Protein AF-0000000084671754 (afdb_homodimer)

Sequence (1102 aa):
MGTAARLGAEKAILDGLYEPAADPLFLLLPSQDASLGLVTFSLQKLGWLHCAINADVFVKEHEDFWHNAQLGASITREQRPWISVYFSVLAVGILYSDPDDIPTADHLPQLGVTLADPVAVAVHTSHLWYEAALKELERHGFTAAPSLHVVQALSVLSLCHSNFGEHQREWLITGFGTNMARFLDMHKLGNEANCSKAICQRSEWSSPVQREMGRRLWWACVIRDWLGSWSRPPSISPASFCCQASTASKHGDYVLISSYSMSSPGSSDSANLEPPSPAHYHSIMCRLAYIVYLYIKANTHQTHLKFSKAIEEIQAVQRDLPLHLSPSFPATEDDRIWESEHPWIPFQRYLITYVFDFLLLTIARVLIPRNPEDDAAISRQLALQCANRILNHYATPVPRIYRLVWAVSAATVAASVYISLDMLANSHEYRGESRLRVIALLRQASVELRKHAVVAAHAAKGSAVLQGLLPLLEQHDFDRPRMSYSMQDLLQQLAAADMGVPSDASIITDPGLDGLAHIGDIRNLNMLTELGNTLEGTYGMGDWDEVFSQLMGTAARLGAEKAILDGLYEPAADPLFLLLPSQDASLGLVTFSLQKLGWLHCAINADVFVKEHEDFWHNAQLGASITREQRPWISVYFSVLAVGILYSDPDDIPTADHLPQLGVTLADPVAVAVHTSHLWYEAALKELERHGFTAAPSLHVVQALSVLSLCHSNFGEHQREWLITGFGTNMARFLDMHKLGNEANCSKAICQRSEWSSPVQREMGRRLWWACVIRDWLGSWSRPPSISPASFCCQASTASKHGDYVLISSYSMSSPGSSDSANLEPPSPAHYHSIMCRLAYIVYLYIKANTHQTHLKFSKAIEEIQAVQRDLPLHLSPSFPATEDDRIWESEHPWIPFQRYLITYVFDFLLLTIARVLIPRNPEDDAAISRQLALQCANRILNHYATPVPRIYRLVWAVSAATVAASVYISLDMLANSHEYRGESRLRVIALLRQASVELRKHAVVAAHAAKGSAVLQGLLPLLEQHDFDRPRMSYSMQDLLQQLAAADMGVPSDASIITDPGLDGLAHIGDIRNLNMLTELGNTLEGTYGMGDWDEVFSQL

InterPro domains:
  IPR007219 Xylanolytic transcriptional activator, regulatory domain [PF04082] (86-225)

Structure (mmCIF, N/CA/C/O backbone):
data_AF-0000000084671754-model_v1
#
loop_
_entity.id
_entity.type
_entity.pdbx_description
1 polymer 'Transcription factor domain-containing protein'
#
loop_
_atom_site.group_PDB
_atom_site.id
_atom_site.type_symbol
_atom_site.label_atom_id
_atom_site.label_alt_id
_atom_site.label_comp_id
_atom_site.label_asym_id
_atom_site.label_entity_id
_atom_site.label_seq_id
_atom_site.pdbx_PDB_ins_code
_atom_site.Cartn_x
_atom_site.Cartn_y
_atom_site.Cartn_z
_atom_site.occupancy
_atom_site.B_iso_or_equiv
_atom_site.auth_seq_id
_atom_site.auth_comp_id
_atom_site.auth_asym_id
_atom_site.auth_atom_id
_atom_site.pdbx_PDB_model_num
ATOM 1 N N . MET A 1 1 ? -20.297 27.391 -1.52 1 29.83 1 MET A N 1
ATOM 2 C CA . MET A 1 1 ? -19.984 26.094 -2.086 1 29.83 1 MET A CA 1
ATOM 3 C C . MET A 1 1 ? -18.969 25.344 -1.221 1 29.83 1 MET A C 1
ATOM 5 O O . MET A 1 1 ? -17.891 25.875 -0.952 1 29.83 1 MET A O 1
ATOM 9 N N . GLY A 1 2 ? -19.391 24.516 -0.422 1 36.66 2 GLY A N 1
ATOM 10 C CA . GLY A 1 2 ? -18.641 23.922 0.673 1 36.66 2 GLY A CA 1
ATOM 11 C C . GLY A 1 2 ? -17.359 23.25 0.222 1 36.66 2 GLY A C 1
ATOM 12 O O . GLY A 1 2 ? -17.172 22.984 -0.965 1 36.66 2 GLY A O 1
ATOM 13 N N . THR A 1 3 ? -16.406 23.312 1.127 1 41.72 3 THR A N 1
ATOM 14 C CA . THR A 1 3 ? -15.039 22.844 0.933 1 41.72 3 THR A CA 1
ATOM 15 C C . THR A 1 3 ? -15.023 21.5 0.212 1 41.72 3 THR A C 1
ATOM 17 O O . THR A 1 3 ? -14.188 21.266 -0.657 1 41.72 3 THR A O 1
ATOM 20 N N . ALA A 1 4 ? -16 20.688 0.581 1 42 4 ALA A N 1
ATOM 21 C CA . ALA A 1 4 ? -16.062 19.375 -0.059 1 42 4 ALA A CA 1
ATOM 22 C C . ALA A 1 4 ? -16.5 19.5 -1.515 1 42 4 ALA A C 1
ATOM 24 O O . ALA A 1 4 ? -16.016 18.781 -2.383 1 42 4 ALA A O 1
ATOM 25 N N . ALA A 1 5 ? -17.484 20.406 -1.776 1 42.16 5 ALA A N 1
ATOM 26 C CA . ALA A 1 5 ? -17.969 20.625 -3.139 1 42.16 5 ALA A CA 1
ATOM 27 C C . ALA A 1 5 ? -16.859 21.188 -4.027 1 42.16 5 ALA A C 1
ATOM 29 O O . ALA A 1 5 ? -16.766 20.844 -5.211 1 42.16 5 ALA A O 1
ATOM 30 N N . ARG A 1 6 ? -16.031 21.891 -3.428 1 50 6 ARG A N 1
ATOM 31 C CA . ARG A 1 6 ? -14.922 22.469 -4.172 1 50 6 ARG A CA 1
ATOM 32 C C . ARG A 1 6 ? -13.883 21.422 -4.523 1 50 6 ARG A C 1
ATOM 34 O O . ARG A 1 6 ? -13.344 21.422 -5.629 1 50 6 ARG A O 1
ATOM 41 N N . LEU A 1 7 ? -13.789 20.438 -3.576 1 56.72 7 LEU A N 1
ATOM 42 C CA . LEU A 1 7 ? -12.812 19.375 -3.832 1 56.72 7 LEU A CA 1
ATOM 43 C C . LEU A 1 7 ? -13.258 18.5 -4.996 1 56.72 7 LEU A C 1
ATOM 45 O O . LEU A 1 7 ? -12.43 18.078 -5.812 1 56.72 7 LEU A O 1
ATOM 49 N N . GLY A 1 8 ? -14.539 18.484 -5.18 1 65.81 8 GLY A N 1
ATOM 50 C CA . GLY A 1 8 ? -15.078 17.672 -6.262 1 65.81 8 GLY A CA 1
ATOM 51 C C . GLY A 1 8 ? -14.93 18.328 -7.625 1 65.81 8 GLY A C 1
ATOM 52 O O . GLY A 1 8 ? -14.734 17.641 -8.625 1 65.81 8 GLY A O 1
ATOM 53 N N . ALA A 1 9 ? -14.805 19.641 -7.574 1 76.25 9 ALA A N 1
ATOM 54 C CA . ALA A 1 9 ? -14.758 20.344 -8.859 1 76.25 9 ALA A CA 1
ATOM 55 C C . ALA A 1 9 ? -13.375 20.234 -9.492 1 76.25 9 ALA A C 1
ATOM 57 O O . ALA A 1 9 ? -13.258 19.953 -10.688 1 76.25 9 ALA A O 1
ATOM 58 N N . GLU A 1 10 ? -12.344 20.391 -8.672 1 85.75 10 GLU A N 1
ATOM 59 C CA . GLU A 1 10 ? -10.992 20.312 -9.203 1 85.75 10 GLU A CA 1
ATOM 60 C C . GLU A 1 10 ? -10.664 18.891 -9.664 1 85.75 10 GLU A C 1
ATOM 62 O O . GLU A 1 10 ? -10.008 18.703 -10.688 1 85.75 10 GLU A O 1
ATOM 67 N N . LYS A 1 11 ? -11.109 18.016 -8.914 1 84 11 LYS A N 1
ATOM 68 C CA . LYS A 1 11 ? -10.914 16.625 -9.312 1 84 11 LYS A CA 1
ATOM 69 C C . LYS A 1 11 ? -11.586 16.344 -10.656 1 84 11 LYS A C 1
ATOM 71 O O . LYS A 1 11 ? -11.016 15.656 -11.508 1 84 11 LYS A O 1
ATOM 76 N N . ALA A 1 12 ? -12.781 16.891 -10.852 1 81.62 12 ALA A N 1
ATOM 77 C CA . ALA A 1 12 ? -13.508 16.688 -12.109 1 81.62 12 ALA A CA 1
ATOM 78 C C . ALA A 1 12 ? -12.758 17.312 -13.281 1 81.62 12 ALA A C 1
ATOM 80 O O . ALA A 1 12 ? -12.727 16.75 -14.375 1 81.62 12 ALA A O 1
ATOM 81 N N . ILE A 1 13 ? -12.188 18.438 -13.008 1 87.56 13 ILE A N 1
ATOM 82 C CA . ILE A 1 13 ? -11.398 19.109 -14.039 1 87.56 13 ILE A CA 1
ATOM 83 C C . ILE A 1 13 ? -10.227 18.234 -14.453 1 87.56 13 ILE A C 1
ATOM 85 O O . ILE A 1 13 ? -9.992 18.016 -15.648 1 87.56 13 ILE A O 1
ATOM 89 N N . LEU A 1 14 ? -9.562 17.688 -13.508 1 86.25 14 LEU A N 1
ATOM 90 C CA . LEU A 1 14 ? -8.375 16.906 -13.82 1 86.25 14 LEU A CA 1
ATOM 91 C C . LEU A 1 14 ? -8.766 15.547 -14.414 1 86.25 14 LEU A C 1
ATOM 93 O O . LEU A 1 14 ? -8.07 15.023 -15.281 1 86.25 14 LEU A O 1
ATOM 97 N N . ASP A 1 15 ? -9.828 15.016 -13.938 1 82.12 15 ASP A N 1
ATOM 98 C CA . ASP A 1 15 ? -10.336 13.812 -14.586 1 82.12 15 ASP A CA 1
ATOM 99 C C . ASP A 1 15 ? -10.578 14.047 -16.078 1 82.12 15 ASP A C 1
ATOM 101 O O . ASP A 1 15 ? -10.203 13.211 -16.906 1 82.12 15 ASP A O 1
ATOM 105 N N . GLY A 1 16 ? -11.133 15.172 -16.359 1 82.5 16 GLY A N 1
ATOM 106 C CA . GLY A 1 16 ? -11.367 15.516 -17.75 1 82.5 16 GLY A CA 1
ATOM 107 C C . GLY A 1 16 ? -10.086 15.68 -18.547 1 82.5 16 GLY A C 1
ATOM 108 O O . GLY A 1 16 ? -10.016 15.273 -19.703 1 82.5 16 GLY A O 1
ATOM 109 N N . LEU A 1 17 ? -9.133 16.156 -17.891 1 85.75 17 LEU A N 1
ATOM 110 C CA . LEU A 1 17 ? -7.871 16.422 -18.562 1 85.75 17 LEU A CA 1
ATOM 111 C C . LEU A 1 17 ? -7.07 15.141 -18.75 1 85.75 17 LEU A C 1
ATOM 113 O O . LEU A 1 17 ? -6.348 14.984 -19.734 1 85.75 17 LEU A O 1
ATOM 117 N N . TYR A 1 18 ? -7.18 14.219 -17.797 1 86.88 18 TYR A N 1
ATOM 118 C CA . TYR A 1 18 ? -6.312 13.047 -17.781 1 86.88 18 TYR A CA 1
ATOM 119 C C . TYR A 1 18 ? -7.043 11.828 -18.344 1 86.88 18 TYR A C 1
ATOM 121 O O . TYR A 1 18 ? -6.43 10.781 -18.562 1 86.88 18 TYR A O 1
ATOM 129 N N . GLU A 1 19 ? -8.273 11.977 -18.609 1 84.44 19 GLU A N 1
ATOM 130 C CA . GLU A 1 19 ? -9.047 10.852 -19.125 1 84.44 19 GLU A CA 1
ATOM 131 C C . GLU A 1 19 ? -8.898 10.734 -20.641 1 84.44 19 GLU A C 1
ATOM 133 O O . GLU A 1 19 ? -8.703 11.742 -21.328 1 84.44 19 GLU A O 1
ATOM 138 N N . PRO A 1 20 ? -9.016 9.477 -21.047 1 85.06 20 PRO A N 1
ATOM 139 C CA . PRO A 1 20 ? -9 9.328 -22.5 1 85.06 20 PRO A CA 1
ATOM 140 C C . PRO A 1 20 ? -10.219 9.961 -23.172 1 85.06 20 PRO A C 1
ATOM 142 O O . PRO A 1 20 ? -11.266 10.109 -22.547 1 85.06 20 PRO A O 1
ATOM 145 N N . ALA A 1 21 ? -10.047 10.305 -24.406 1 81.19 21 ALA A N 1
ATOM 146 C CA . ALA A 1 21 ? -11.109 10.953 -25.172 1 81.19 21 ALA A CA 1
ATOM 147 C C . ALA A 1 21 ? -12.32 10.031 -25.312 1 81.19 21 ALA A C 1
ATOM 149 O O . ALA A 1 21 ? -13.461 10.492 -25.297 1 81.19 21 ALA A O 1
ATOM 150 N N . ALA A 1 22 ? -12.023 8.797 -25.469 1 84.38 22 ALA A N 1
ATOM 151 C CA . ALA A 1 22 ? -13.078 7.793 -25.594 1 84.38 22 ALA A CA 1
ATOM 152 C C . ALA A 1 22 ? -12.867 6.652 -24.609 1 84.38 22 ALA A C 1
ATOM 154 O O . ALA A 1 22 ? -11.727 6.309 -24.281 1 84.38 22 ALA A O 1
ATOM 155 N N . ASP A 1 23 ? -13.977 6.152 -24.172 1 86.94 23 ASP A N 1
ATOM 156 C CA . ASP A 1 23 ? -13.898 5.016 -23.25 1 86.94 23 ASP A CA 1
ATOM 157 C C . ASP A 1 23 ? -13.398 3.77 -23.969 1 86.94 23 ASP A C 1
ATOM 159 O O . ASP A 1 23 ? -14.031 3.281 -24.906 1 86.94 23 ASP A O 1
ATOM 163 N N . PRO A 1 24 ? -12.336 3.242 -23.5 1 89.5 24 PRO A N 1
ATOM 164 C CA . PRO A 1 24 ? -11.75 2.105 -24.203 1 89.5 24 PRO A CA 1
ATOM 165 C C . PRO A 1 24 ? -12.477 0.792 -23.922 1 89.5 24 PRO A C 1
ATOM 167 O O . PRO A 1 24 ? -12.164 -0.232 -24.547 1 89.5 24 PRO A O 1
ATOM 170 N N . LEU A 1 25 ? -13.367 0.723 -23.109 1 90 25 LEU A N 1
ATOM 171 C CA . LEU A 1 25 ? -13.977 -0.498 -22.594 1 90 25 LEU A CA 1
ATOM 172 C C . LEU A 1 25 ? -14.469 -1.384 -23.734 1 90 25 LEU A C 1
ATOM 174 O O . LEU A 1 25 ? -14.148 -2.572 -23.781 1 90 25 LEU A O 1
ATOM 178 N N . PHE A 1 26 ? -15.109 -0.794 -24.734 1 88.5 26 PHE A N 1
ATOM 179 C CA . PHE A 1 26 ? -15.797 -1.581 -25.75 1 88.5 26 PHE A CA 1
ATOM 180 C C . PHE A 1 26 ? -14.797 -2.17 -26.734 1 88.5 26 PHE A C 1
ATOM 182 O O . PHE A 1 26 ? -15.086 -3.164 -27.406 1 88.5 26 PHE A O 1
ATOM 189 N N . LEU A 1 27 ? -13.609 -1.596 -26.781 1 92.38 27 LEU A N 1
ATOM 190 C CA . LEU A 1 27 ? -12.555 -2.133 -27.641 1 92.38 27 LEU A CA 1
ATOM 191 C C . LEU A 1 27 ? -11.906 -3.355 -27 1 92.38 27 LEU A C 1
ATOM 193 O O . LEU A 1 27 ? -11.227 -4.129 -27.688 1 92.38 27 LEU A O 1
ATOM 197 N N . LEU A 1 28 ? -12.195 -3.547 -25.734 1 95.62 28 LEU A N 1
ATOM 198 C CA . LEU A 1 28 ? -11.5 -4.586 -24.984 1 95.62 28 LEU A CA 1
ATOM 199 C C . LEU A 1 28 ? -12.422 -5.766 -24.703 1 95.62 28 LEU A C 1
ATOM 201 O O . LEU A 1 28 ? -11.977 -6.801 -24.203 1 95.62 28 LEU A O 1
ATOM 205 N N . LEU A 1 29 ? -13.672 -5.637 -25.109 1 96.06 29 LEU A N 1
ATOM 206 C CA . LEU A 1 29 ? -14.633 -6.676 -24.766 1 96.06 29 LEU A CA 1
ATOM 207 C C . LEU A 1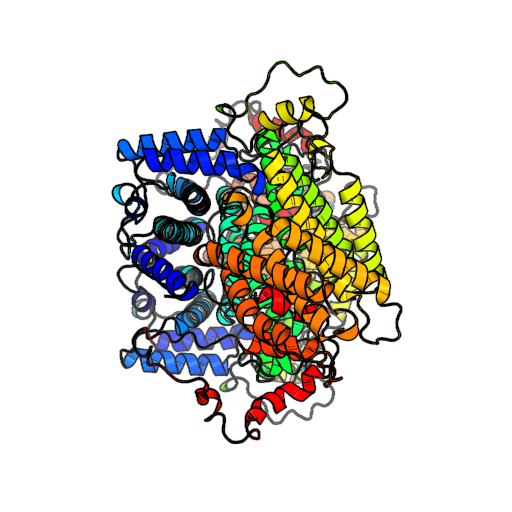 29 ? -14.586 -7.816 -25.781 1 96.06 29 LEU A C 1
ATOM 209 O O . LEU A 1 29 ? -14.445 -7.578 -26.969 1 96.06 29 LEU A O 1
ATOM 213 N N . PRO A 1 30 ? -14.625 -9.031 -25.297 1 97.56 30 PRO A N 1
ATOM 214 C CA . PRO A 1 30 ? -14.898 -10.148 -26.203 1 97.56 30 PRO A CA 1
ATOM 215 C C . PRO A 1 30 ? -16.375 -10.242 -26.609 1 97.56 30 PRO A C 1
ATOM 217 O O . PRO A 1 30 ? -17.188 -9.422 -26.156 1 97.56 30 PRO A O 1
ATOM 220 N N . SER A 1 31 ? -16.672 -11.234 -27.5 1 96.56 31 SER A N 1
ATOM 221 C CA . SER A 1 31 ? -18.094 -11.523 -27.734 1 96.56 31 SER A CA 1
ATOM 222 C C . SER A 1 31 ? -18.766 -12.023 -26.469 1 96.56 31 SER A C 1
ATOM 224 O O . SER A 1 31 ? -18.109 -12.531 -25.562 1 96.56 31 SER A O 1
ATOM 226 N N . GLN A 1 32 ? -20.062 -11.867 -26.391 1 96.25 32 GLN A N 1
ATOM 227 C CA . GLN A 1 32 ? -20.812 -12.242 -25.203 1 96.25 32 GLN A CA 1
ATOM 228 C C . GLN A 1 32 ? -20.641 -13.727 -24.891 1 96.25 32 GLN A C 1
ATOM 230 O O . GLN A 1 32 ? -20.438 -14.109 -23.734 1 96.25 32 GLN A O 1
ATOM 235 N N . ASP A 1 33 ? -20.641 -14.531 -25.891 1 96.19 33 ASP A N 1
ATOM 236 C CA . ASP A 1 33 ? -20.516 -15.977 -25.719 1 96.19 33 ASP A CA 1
ATOM 237 C C . ASP A 1 33 ? -19.125 -16.344 -25.203 1 96.19 33 ASP A C 1
ATOM 239 O O . ASP A 1 33 ? -18.984 -17.172 -24.297 1 96.19 33 ASP A O 1
ATOM 243 N N . ALA A 1 34 ? -18.141 -15.75 -25.812 1 97.88 34 ALA A N 1
ATOM 244 C CA . ALA A 1 34 ? -16.781 -15.992 -25.344 1 97.88 34 ALA A CA 1
ATOM 245 C C . ALA A 1 34 ? -16.594 -15.523 -23.906 1 97.88 34 ALA A C 1
ATOM 247 O O . ALA A 1 34 ? -15.914 -16.188 -23.125 1 97.88 34 ALA A O 1
ATOM 248 N N . SER A 1 35 ? -17.188 -14.383 -23.641 1 98.12 35 SER A N 1
ATOM 249 C CA . SER A 1 35 ? -17.125 -13.844 -22.281 1 98.12 35 SER A CA 1
ATOM 250 C C . SER A 1 35 ? -17.734 -14.82 -21.266 1 98.12 35 SER A C 1
ATOM 252 O O . SER A 1 35 ? -17.125 -15.109 -20.234 1 98.12 35 SER A O 1
ATOM 254 N N . LEU A 1 36 ? -18.891 -15.305 -21.562 1 97.38 36 LEU A N 1
ATOM 255 C CA . LEU A 1 36 ? -19.562 -16.234 -20.672 1 97.38 36 LEU A CA 1
ATOM 256 C C . LEU A 1 36 ? -18.75 -17.516 -20.5 1 97.38 36 LEU A C 1
ATOM 258 O O . LEU A 1 36 ? -18.625 -18.031 -19.375 1 97.38 36 LEU A O 1
ATOM 262 N N . GLY A 1 37 ? -18.281 -18 -21.594 1 97.12 37 GLY A N 1
ATOM 263 C CA . GLY A 1 37 ? -17.453 -19.203 -21.531 1 97.12 37 GLY A CA 1
ATOM 264 C C . GLY A 1 37 ? -16.219 -19.047 -20.672 1 97.12 37 GLY A C 1
ATOM 265 O O . GLY A 1 37 ? -15.93 -19.891 -19.828 1 97.12 37 GLY A O 1
ATOM 266 N N . LEU A 1 38 ? -15.516 -17.938 -20.828 1 98.19 38 LEU A N 1
ATOM 267 C CA . LEU A 1 38 ? -14.281 -17.688 -20.094 1 98.19 38 LEU A CA 1
ATOM 268 C C . LEU A 1 38 ? -14.57 -17.438 -18.625 1 98.19 38 LEU A C 1
ATOM 270 O O . LEU A 1 38 ? -13.844 -17.938 -17.75 1 98.19 38 LEU A O 1
ATOM 274 N N . VAL A 1 39 ? -15.594 -16.656 -18.344 1 98 39 VAL A N 1
ATOM 275 C CA . VAL A 1 39 ? -15.969 -16.359 -16.969 1 98 39 VAL A CA 1
ATOM 276 C C . VAL A 1 39 ? -16.344 -17.656 -16.234 1 98 39 VAL A C 1
ATOM 278 O O . VAL A 1 39 ? -15.883 -17.906 -15.125 1 98 39 VAL A O 1
ATOM 281 N N . THR A 1 40 ? -17.141 -18.469 -16.891 1 96.56 40 THR A N 1
ATOM 282 C CA . THR A 1 40 ? -17.578 -19.734 -16.312 1 96.56 40 THR A CA 1
ATOM 283 C C . THR A 1 40 ? -16.391 -20.656 -16.062 1 96.56 40 THR A C 1
ATOM 285 O O . THR A 1 40 ? -16.266 -21.25 -14.984 1 96.56 40 THR A O 1
ATOM 288 N N . PHE A 1 41 ? -15.555 -20.719 -17.031 1 96.56 41 PHE A N 1
ATOM 289 C CA . PHE A 1 41 ? -14.367 -21.547 -16.891 1 96.56 41 PHE A CA 1
ATOM 290 C C . PHE A 1 41 ? -13.508 -21.062 -15.719 1 96.56 41 PHE A C 1
ATOM 292 O O . PHE A 1 41 ? -13.094 -21.859 -14.875 1 96.56 41 PHE A O 1
ATOM 299 N N . SER A 1 42 ? -13.234 -19.781 -15.688 1 97.25 42 SER A N 1
ATOM 300 C CA . SER A 1 42 ? -12.359 -19.172 -14.688 1 97.25 42 SER A CA 1
ATOM 301 C C . SER A 1 42 ? -12.875 -19.438 -13.273 1 97.25 42 SER A C 1
ATOM 303 O O . SER A 1 42 ? -12.109 -19.828 -12.391 1 97.25 42 SER A O 1
ATOM 305 N N . LEU A 1 43 ? -14.117 -19.219 -13.078 1 96.25 43 LEU A N 1
ATOM 306 C CA . LEU A 1 43 ? -14.68 -19.328 -11.734 1 96.25 43 LEU A CA 1
ATOM 307 C C . LEU A 1 43 ? -14.875 -20.797 -11.352 1 96.25 43 LEU A C 1
ATOM 309 O O . LEU A 1 43 ? -14.625 -21.172 -10.203 1 96.25 43 LEU A O 1
ATOM 313 N N . GLN A 1 44 ? -15.18 -21.625 -12.289 1 93.44 44 GLN A N 1
ATOM 314 C CA . GLN A 1 44 ? -15.453 -23.031 -12 1 93.44 44 GLN A CA 1
ATOM 315 C C . GLN A 1 44 ? -14.156 -23.781 -11.727 1 93.44 44 GLN A C 1
ATOM 317 O O . GLN A 1 44 ? -14.125 -24.672 -10.867 1 93.44 44 GLN A O 1
ATOM 322 N N . LYS A 1 45 ? -13.18 -23.438 -12.445 1 94.25 45 LYS A N 1
ATOM 323 C CA . LYS A 1 45 ? -11.961 -24.25 -12.375 1 94.25 45 LYS A CA 1
ATOM 324 C C . LYS A 1 45 ? -10.953 -23.625 -11.414 1 94.25 45 LYS A C 1
ATOM 326 O O . LYS A 1 45 ? -10.141 -24.328 -10.812 1 94.25 45 LYS A O 1
ATOM 331 N N . LEU A 1 46 ? -11.039 -22.297 -11.297 1 95.31 46 LEU A N 1
ATOM 332 C CA . LEU A 1 46 ? -9.938 -21.641 -10.602 1 95.31 46 LEU A CA 1
ATOM 333 C C . LEU A 1 46 ? -10.461 -20.812 -9.43 1 95.31 46 LEU A C 1
ATOM 335 O O . LEU A 1 46 ? -9.672 -20.312 -8.625 1 95.31 46 LEU A O 1
ATOM 339 N N . GLY A 1 47 ? -11.742 -20.703 -9.289 1 94.12 47 GLY A N 1
ATOM 340 C CA . GLY A 1 47 ? -12.32 -19.859 -8.258 1 94.12 47 GLY A CA 1
ATOM 341 C C . GLY A 1 47 ? -11.836 -20.203 -6.859 1 94.12 47 GLY A C 1
ATOM 342 O O . GLY A 1 47 ? -11.625 -19.312 -6.035 1 94.12 47 GLY A O 1
ATOM 343 N N . TRP A 1 48 ? -11.594 -21.484 -6.605 1 92.44 48 TRP A N 1
ATOM 344 C CA . TRP A 1 48 ? -11.18 -21.938 -5.281 1 92.44 48 TRP A CA 1
ATOM 345 C C . TRP A 1 48 ? -9.742 -21.516 -4.988 1 92.44 48 TRP A C 1
ATOM 347 O O . TRP A 1 48 ? -9.32 -21.484 -3.828 1 92.44 48 TRP A O 1
ATOM 357 N N . LEU A 1 49 ? -8.969 -21.156 -5.957 1 93.25 49 LEU A N 1
ATOM 358 C CA . LEU A 1 49 ? -7.574 -20.781 -5.77 1 93.25 49 LEU A CA 1
ATOM 359 C C . LEU A 1 49 ? -7.465 -19.391 -5.133 1 93.25 49 LEU A C 1
ATOM 361 O O . LEU A 1 49 ? -6.605 -19.156 -4.281 1 93.25 49 LEU A O 1
ATOM 365 N N . HIS A 1 50 ? -8.336 -18.484 -5.555 1 90.5 50 HIS A N 1
ATOM 366 C CA . HIS A 1 50 ? -8.25 -17.141 -5.008 1 90.5 50 HIS A CA 1
ATOM 367 C C . HIS A 1 50 ? -9.383 -16.875 -4.02 1 90.5 50 HIS A C 1
ATOM 369 O O . HIS A 1 50 ? -9.273 -15.992 -3.164 1 90.5 50 HIS A O 1
ATOM 375 N N . CYS A 1 51 ? -10.43 -17.547 -4.141 1 91.88 51 CYS A N 1
ATOM 376 C CA . CYS A 1 51 ? -11.578 -17.469 -3.24 1 91.88 51 CYS A CA 1
ATOM 377 C C . CYS A 1 51 ? -12.078 -16.031 -3.129 1 91.88 51 CYS A C 1
ATOM 379 O O . CYS A 1 51 ? -12.578 -15.617 -2.078 1 91.88 51 CYS A O 1
ATOM 381 N N . ALA A 1 52 ? -11.961 -15.242 -4.129 1 95.06 52 ALA A N 1
ATOM 382 C CA . ALA A 1 52 ? -12.195 -13.805 -4.031 1 95.06 52 ALA A CA 1
ATOM 383 C C . ALA A 1 52 ? -13.609 -13.445 -4.469 1 95.06 52 ALA A C 1
ATOM 385 O O . ALA A 1 52 ? -14.117 -12.367 -4.145 1 95.06 52 ALA A O 1
ATOM 386 N N . ILE A 1 53 ? -14.25 -14.352 -5.156 1 95.44 53 ILE A N 1
ATOM 387 C CA . ILE A 1 53 ? -15.492 -13.977 -5.828 1 95.44 53 ILE A CA 1
ATOM 388 C C . ILE A 1 53 ? -16.594 -14.984 -5.48 1 95.44 53 ILE A C 1
ATOM 390 O O . ILE A 1 53 ? -16.344 -16.188 -5.445 1 95.44 53 ILE A O 1
ATOM 394 N N . ASN A 1 54 ? -17.703 -14.438 -5.121 1 94.44 54 ASN A N 1
ATOM 395 C CA . ASN A 1 54 ? -18.906 -15.266 -5.137 1 94.44 54 ASN A CA 1
ATOM 396 C C . ASN A 1 54 ? -19.359 -15.578 -6.562 1 94.44 54 ASN A C 1
ATOM 398 O O . ASN A 1 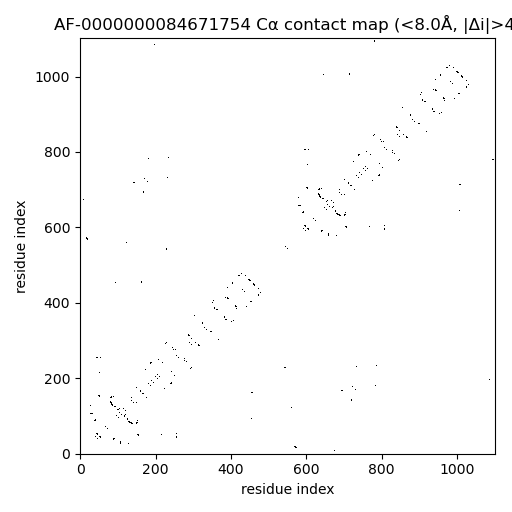54 ? -19.922 -14.719 -7.234 1 94.44 54 ASN A O 1
ATOM 402 N N . ALA A 1 55 ? -19.203 -16.797 -6.93 1 95.31 55 ALA A N 1
ATOM 403 C CA . ALA A 1 55 ? -19.297 -17.172 -8.336 1 95.31 55 ALA A CA 1
ATOM 404 C C . ALA A 1 55 ? -20.719 -16.953 -8.859 1 95.31 55 ALA A C 1
ATOM 406 O O . ALA A 1 55 ? -20.906 -16.375 -9.93 1 95.31 55 ALA A O 1
ATOM 407 N N . ASP A 1 56 ? -21.719 -17.359 -8.094 1 94 56 ASP A N 1
ATOM 408 C CA . ASP A 1 56 ? -23.109 -17.234 -8.555 1 94 56 ASP A CA 1
ATOM 409 C C . ASP A 1 56 ? -23.516 -15.773 -8.695 1 94 56 ASP A C 1
ATOM 411 O O . ASP A 1 56 ? -24.156 -15.398 -9.672 1 94 56 ASP A O 1
ATOM 415 N N . VAL A 1 57 ? -23.094 -15.023 -7.746 1 94.31 57 VAL A N 1
ATOM 416 C CA . VAL A 1 57 ? -23.422 -13.602 -7.777 1 94.31 57 VAL A CA 1
ATOM 417 C C . VAL A 1 57 ? -22.734 -12.93 -8.961 1 94.31 57 VAL A C 1
ATOM 419 O O . VAL A 1 57 ? -23.344 -12.117 -9.664 1 94.31 57 VAL A O 1
ATOM 422 N N . PHE A 1 58 ? -21.547 -13.281 -9.203 1 96.88 58 PHE A N 1
ATOM 423 C CA . PHE A 1 58 ? -20.797 -12.664 -10.281 1 96.88 58 PHE A CA 1
ATOM 424 C C . PHE A 1 58 ? -21.391 -13.008 -11.641 1 96.88 58 PHE A C 1
ATOM 426 O O . PHE A 1 58 ? -21.453 -12.164 -12.539 1 96.88 58 PHE A O 1
ATOM 433 N N . VAL A 1 59 ? -21.828 -14.219 -11.805 1 96.56 59 VAL A N 1
ATOM 434 C CA . VAL A 1 59 ? -22.422 -14.648 -13.062 1 96.56 59 VAL A CA 1
ATOM 435 C C . VAL A 1 59 ? -23.703 -13.867 -13.312 1 96.56 59 VAL A C 1
ATOM 437 O O . VAL A 1 59 ? -23.984 -13.461 -14.445 1 96.56 59 VAL A O 1
ATOM 440 N N . LYS A 1 60 ? -24.422 -13.656 -12.242 1 96 60 LYS A N 1
ATOM 441 C CA . LYS A 1 60 ? -25.625 -12.852 -12.375 1 96 60 LYS A CA 1
ATOM 442 C C . LYS A 1 60 ? -25.297 -11.414 -12.758 1 96 60 LYS A C 1
ATOM 444 O O . LYS A 1 60 ? -25.953 -10.828 -13.625 1 96 60 LYS A O 1
ATOM 449 N N . GLU A 1 61 ? -24.312 -10.875 -12.109 1 96.06 61 GLU A N 1
ATOM 450 C CA . GLU A 1 61 ? -23.875 -9.523 -12.438 1 96.06 61 GLU A CA 1
ATOM 451 C C . GLU A 1 61 ? -23.375 -9.438 -13.875 1 96.06 61 GLU A C 1
ATOM 453 O O . GLU A 1 61 ? -23.578 -8.422 -14.547 1 96.06 61 GLU A O 1
ATOM 458 N N . HIS A 1 62 ? -22.688 -10.477 -14.297 1 97.12 62 HIS A N 1
ATOM 459 C CA . HIS A 1 62 ? -22.219 -10.57 -15.672 1 97.12 62 HIS A CA 1
ATOM 460 C C . HIS A 1 62 ? -23.375 -10.523 -16.656 1 97.12 62 HIS A C 1
ATOM 462 O O . HIS A 1 62 ? -23.312 -9.812 -17.672 1 97.12 62 HIS A O 1
ATOM 468 N N . GLU A 1 63 ? -24.406 -11.25 -16.328 1 96.38 63 GLU A N 1
ATOM 469 C CA . GLU A 1 63 ? -25.594 -11.242 -17.172 1 96.38 63 GLU A CA 1
ATOM 470 C C . GLU A 1 63 ? -26.219 -9.852 -17.219 1 96.38 63 GLU A C 1
ATOM 472 O O . GLU A 1 63 ? -26.609 -9.383 -18.297 1 96.38 63 GLU A O 1
ATOM 477 N N . ASP A 1 64 ? -26.281 -9.234 -16.109 1 95.31 64 ASP A N 1
ATOM 478 C CA . ASP A 1 64 ? -26.828 -7.887 -16.031 1 95.31 64 ASP A CA 1
ATOM 479 C C . ASP A 1 64 ? -26 -6.902 -16.844 1 95.31 64 ASP A C 1
ATOM 481 O O . ASP A 1 64 ? -26.547 -6.02 -17.5 1 95.31 64 ASP A O 1
ATOM 485 N N . PHE A 1 65 ? -24.734 -7.051 -16.797 1 96.06 65 PHE A N 1
ATOM 486 C CA . PHE A 1 65 ? -23.828 -6.188 -17.547 1 96.06 65 PHE A CA 1
ATOM 487 C C . PHE A 1 65 ? -24.094 -6.289 -19.047 1 96.06 65 PHE A C 1
ATOM 489 O O . PHE A 1 65 ? -24.234 -5.27 -19.719 1 96.06 65 PHE A O 1
ATOM 496 N N . TRP A 1 66 ? -24.156 -7.457 -19.516 1 95.62 66 TRP A N 1
ATOM 497 C CA . TRP A 1 66 ? -24.328 -7.652 -20.953 1 95.62 66 TRP A CA 1
ATOM 498 C C . TRP A 1 66 ? -25.734 -7.254 -21.391 1 95.62 66 TRP A C 1
ATOM 500 O O . TRP A 1 66 ? -25.922 -6.73 -22.5 1 95.62 66 TRP A O 1
ATOM 510 N N . HIS A 1 67 ? -26.703 -7.465 -20.5 1 95.06 67 HIS A N 1
ATOM 511 C CA . HIS A 1 67 ? -28.047 -6.996 -20.797 1 95.06 67 HIS A CA 1
ATOM 512 C C . HIS A 1 67 ? -28.094 -5.48 -20.953 1 95.06 67 HIS A C 1
ATOM 514 O O . HIS A 1 67 ? -28.656 -4.961 -21.906 1 95.06 67 HIS A O 1
ATOM 520 N N . ASN A 1 68 ? -27.438 -4.809 -20.047 1 92.38 68 ASN A N 1
ATOM 521 C CA . ASN A 1 68 ? -27.391 -3.35 -20.094 1 92.38 68 ASN A CA 1
ATOM 522 C C . ASN A 1 68 ? -26.562 -2.844 -21.266 1 92.38 68 ASN A C 1
ATOM 524 O O . ASN A 1 68 ? -26.906 -1.828 -21.875 1 92.38 68 ASN A O 1
ATOM 528 N N . ALA A 1 69 ? -25.5 -3.5 -21.516 1 89.69 69 ALA A N 1
ATOM 529 C CA . ALA A 1 69 ? -24.656 -3.115 -22.656 1 89.69 69 ALA A CA 1
ATOM 530 C C . ALA A 1 69 ? -25.438 -3.209 -23.969 1 89.69 69 ALA A C 1
ATOM 532 O O . ALA A 1 69 ? -25.281 -2.354 -24.844 1 89.69 69 ALA A O 1
ATOM 533 N N . GLN A 1 70 ? -26.25 -4.164 -24.125 1 90.19 70 GLN A N 1
ATOM 534 C CA . GLN A 1 70 ? -27.047 -4.355 -25.344 1 90.19 70 GLN A CA 1
ATOM 535 C C . GLN A 1 70 ? -28.094 -3.262 -25.484 1 90.19 70 GLN A C 1
ATOM 537 O O . GLN A 1 70 ? -28.469 -2.887 -26.594 1 90.19 70 GLN A O 1
ATOM 542 N N . LEU A 1 71 ? -28.516 -2.777 -24.328 1 91.69 71 LEU A N 1
ATOM 543 C CA . LEU A 1 71 ? -29.5 -1.698 -24.344 1 91.69 71 LEU A CA 1
ATOM 544 C C . LEU A 1 71 ? -28.828 -0.35 -24.578 1 91.69 71 LEU A C 1
ATOM 546 O O . LEU A 1 71 ? -29.5 0.675 -24.688 1 91.69 71 LEU A O 1
ATOM 550 N N . GLY A 1 72 ? -27.562 -0.365 -24.641 1 84.31 72 GLY A N 1
ATOM 551 C CA . GLY A 1 72 ? -26.828 0.858 -24.906 1 84.31 72 GLY A CA 1
ATOM 552 C C . GLY A 1 72 ? -26.594 1.698 -23.656 1 84.31 72 GLY A C 1
ATOM 553 O O . GLY A 1 72 ? -26.344 2.902 -23.766 1 84.31 72 GLY A O 1
ATOM 554 N N . ALA A 1 73 ? -26.703 1.055 -22.531 1 84.31 73 ALA A N 1
ATOM 555 C CA . ALA A 1 73 ? -26.5 1.796 -21.281 1 84.31 73 ALA A CA 1
ATOM 556 C C . ALA A 1 73 ? -25.016 2.07 -21.047 1 84.31 73 ALA A C 1
ATOM 558 O O . ALA A 1 73 ? -24.172 1.221 -21.328 1 84.31 73 ALA A O 1
ATOM 559 N N . SER A 1 74 ? -24.75 3.264 -20.625 1 83.69 74 SER A N 1
ATOM 560 C CA . SER A 1 74 ? -23.375 3.604 -20.281 1 83.69 74 SER A CA 1
ATOM 561 C C . SER A 1 74 ? -22.984 3.033 -18.922 1 83.69 74 SER A C 1
ATOM 563 O O . SER A 1 74 ? -23.844 2.705 -18.109 1 83.69 74 SER A O 1
ATOM 565 N N . ILE A 1 75 ? -21.719 2.812 -18.766 1 85.94 75 ILE A N 1
ATOM 566 C CA . ILE A 1 75 ? -21.219 2.316 -17.484 1 85.94 75 ILE A CA 1
ATOM 567 C C . ILE A 1 75 ? -20.984 3.486 -16.531 1 85.94 75 ILE A C 1
ATOM 569 O O . ILE A 1 75 ? -20.234 4.406 -16.828 1 85.94 75 ILE A O 1
ATOM 573 N N . THR A 1 76 ? -21.688 3.396 -15.445 1 82.56 76 THR A N 1
ATOM 574 C CA . THR A 1 76 ? -21.578 4.465 -14.461 1 82.56 76 THR A CA 1
ATOM 575 C C . THR A 1 76 ? -20.25 4.359 -13.711 1 82.56 76 THR A C 1
ATOM 577 O O . THR A 1 76 ? -19.609 3.305 -13.703 1 82.56 76 THR A O 1
ATOM 580 N N . ARG A 1 77 ? -19.828 5.391 -13.062 1 79.12 77 ARG A N 1
ATOM 581 C CA . ARG A 1 77 ? -18.594 5.445 -12.289 1 79.12 77 ARG A CA 1
ATOM 582 C C . ARG A 1 77 ? -18.625 4.426 -11.156 1 79.12 77 ARG A C 1
ATOM 584 O O . ARG A 1 77 ? -17.594 3.852 -10.812 1 79.12 77 ARG A O 1
ATOM 591 N N . GLU A 1 78 ? -19.766 4.188 -10.68 1 79.75 78 GLU A N 1
ATOM 592 C CA . GLU A 1 78 ? -19.922 3.281 -9.547 1 79.75 78 GLU A CA 1
ATOM 593 C C . GLU A 1 78 ? -19.719 1.828 -9.969 1 79.75 78 GLU A C 1
ATOM 595 O O . GLU A 1 78 ? -19.422 0.968 -9.141 1 79.75 78 GLU A O 1
ATOM 600 N N . GLN A 1 79 ? -19.828 1.615 -11.25 1 86.88 79 GLN A N 1
ATOM 601 C CA . GLN A 1 79 ? -19.734 0.251 -11.758 1 86.88 79 GLN A CA 1
ATOM 602 C C . GLN A 1 79 ? -18.328 -0.067 -12.25 1 86.88 79 GLN A C 1
ATOM 604 O O . GLN A 1 79 ? -18 -1.229 -12.492 1 86.88 79 GLN A O 1
ATOM 609 N N . ARG A 1 80 ? -17.516 0.904 -12.289 1 88.31 80 ARG A N 1
ATOM 610 C CA . ARG A 1 80 ? -16.203 0.762 -12.922 1 88.31 80 ARG A CA 1
ATOM 611 C C . ARG A 1 80 ? -15.312 -0.182 -12.117 1 88.31 80 ARG A C 1
ATOM 613 O O . ARG A 1 80 ? -14.57 -0.979 -12.695 1 88.31 80 ARG A O 1
ATOM 620 N N . PRO A 1 81 ? -15.391 -0.164 -10.812 1 90.5 81 PRO A N 1
ATOM 621 C CA . PRO A 1 81 ? -14.578 -1.133 -10.078 1 90.5 81 PRO A CA 1
ATOM 622 C C . PRO A 1 81 ? -14.938 -2.58 -10.414 1 90.5 81 PRO A C 1
ATOM 624 O O . PRO A 1 81 ? -14.055 -3.445 -10.438 1 90.5 81 PRO A O 1
ATOM 627 N N . TRP A 1 82 ? -16.188 -2.807 -10.711 1 95.31 82 TRP A N 1
ATOM 628 C CA . TRP A 1 82 ? -16.594 -4.148 -11.117 1 95.31 82 TRP A CA 1
ATOM 629 C C . TRP A 1 82 ? -15.93 -4.543 -12.43 1 95.31 82 TRP A C 1
ATOM 631 O O . TRP A 1 82 ? -15.57 -5.707 -12.625 1 95.31 82 TRP A O 1
ATOM 641 N N . ILE A 1 83 ? -15.711 -3.625 -13.297 1 96.06 83 ILE A N 1
ATOM 642 C CA . ILE A 1 83 ? -15.078 -3.885 -14.586 1 96.06 83 ILE A CA 1
ATOM 643 C C . ILE A 1 83 ? -13.656 -4.391 -14.367 1 96.06 83 ILE A C 1
ATOM 645 O O . ILE A 1 83 ? -13.172 -5.242 -15.117 1 96.06 83 ILE A O 1
ATOM 649 N N . SER A 1 84 ? -12.969 -3.871 -13.383 1 95.38 84 SER A N 1
ATOM 650 C CA . SER A 1 84 ? -11.633 -4.367 -13.062 1 95.38 84 SER A CA 1
ATOM 651 C C . SER A 1 84 ? -11.664 -5.844 -12.68 1 95.38 84 SER A C 1
ATOM 653 O O . SER A 1 84 ? -10.797 -6.613 -13.086 1 95.38 84 SER A O 1
ATOM 655 N N . VAL A 1 85 ? -12.68 -6.234 -11.906 1 97.75 85 VAL A N 1
ATOM 656 C CA . VAL A 1 85 ? -12.836 -7.637 -11.539 1 97.75 85 VAL A CA 1
ATOM 657 C C . VAL A 1 85 ? -13.148 -8.469 -12.781 1 97.75 85 VAL A C 1
ATOM 659 O O . VAL A 1 85 ? -12.578 -9.547 -12.969 1 97.75 85 VAL A O 1
ATOM 662 N N . TYR A 1 86 ? -14.031 -7.934 -13.555 1 98.38 86 TYR A N 1
ATOM 663 C CA . TYR A 1 86 ? -14.438 -8.609 -14.781 1 98.38 86 TYR A CA 1
ATOM 664 C C . TYR A 1 86 ? -13.242 -8.891 -15.68 1 98.38 86 TYR A C 1
ATOM 666 O O . TYR A 1 86 ? -13.031 -10.031 -16.109 1 98.38 86 TYR A O 1
ATOM 674 N N . PHE A 1 87 ? -12.406 -7.891 -15.922 1 98.31 87 PHE A N 1
ATOM 675 C CA . PHE A 1 87 ? -11.227 -8.07 -16.75 1 98.31 87 PHE A CA 1
ATOM 676 C C . PHE A 1 87 ? -10.242 -9.031 -16.094 1 98.31 87 PHE A C 1
ATOM 678 O O . PHE A 1 87 ? -9.562 -9.797 -16.797 1 98.31 87 PHE A O 1
ATOM 685 N N . SER A 1 88 ? -10.156 -8.984 -14.797 1 98.25 88 SER A N 1
ATOM 686 C CA . SER A 1 88 ? -9.273 -9.914 -14.094 1 98.25 88 SER A CA 1
ATOM 687 C C . SER A 1 88 ? -9.711 -11.359 -14.305 1 98.25 88 SER A C 1
ATOM 689 O O . SER A 1 88 ? -8.883 -12.234 -14.562 1 98.25 88 SER A O 1
ATOM 691 N N . VAL A 1 89 ? -11.008 -11.547 -14.211 1 98.62 89 VAL A N 1
ATOM 692 C CA . VAL A 1 89 ? -11.562 -12.883 -14.383 1 98.62 89 VAL A CA 1
ATOM 693 C C . VAL A 1 89 ? -11.336 -13.352 -15.82 1 98.62 89 VAL A C 1
ATOM 695 O O . VAL A 1 89 ? -10.984 -14.516 -16.047 1 98.62 89 VAL A O 1
ATOM 698 N N . LEU A 1 90 ? -11.484 -12.461 -16.75 1 98.69 90 LEU A N 1
ATOM 699 C CA . LEU A 1 90 ? -11.242 -12.797 -18.141 1 98.69 90 LEU A CA 1
ATOM 700 C C . LEU A 1 90 ? -9.766 -13.133 -18.375 1 98.69 90 LEU A C 1
ATOM 702 O O . LEU A 1 90 ? -9.453 -14.109 -19.062 1 98.69 90 LEU A O 1
ATOM 706 N N . ALA A 1 91 ? -8.898 -12.328 -17.797 1 98.5 91 ALA A N 1
ATOM 707 C CA . ALA A 1 91 ? -7.465 -12.523 -17.953 1 98.5 91 ALA A CA 1
ATOM 708 C C . ALA A 1 91 ? -7.043 -13.906 -17.453 1 98.5 91 ALA A C 1
ATOM 710 O O . ALA A 1 91 ? -6.309 -14.625 -18.141 1 98.5 91 ALA A O 1
ATOM 711 N N . VAL A 1 92 ? -7.562 -14.258 -16.359 1 98 92 VAL A N 1
ATOM 712 C CA . VAL A 1 92 ? -7.234 -15.562 -15.773 1 98 92 VAL A CA 1
ATOM 713 C C . VAL A 1 92 ? -7.879 -16.672 -16.594 1 98 92 VAL A C 1
ATOM 715 O O . VAL A 1 92 ? -7.242 -17.688 -16.891 1 98 92 VAL A O 1
ATOM 718 N N . GLY A 1 93 ? -9.086 -16.453 -17 1 98.12 93 GLY A N 1
ATOM 719 C CA . GLY A 1 93 ? -9.812 -17.453 -17.75 1 98.12 93 GLY A CA 1
ATOM 720 C C . GLY A 1 93 ? -9.117 -17.859 -19.031 1 98.12 93 GLY A C 1
ATOM 721 O O . GLY A 1 93 ? -8.891 -19.047 -19.281 1 98.12 93 GLY A O 1
ATOM 722 N N . ILE A 1 94 ? -8.695 -16.922 -19.734 1 98.06 94 ILE A N 1
ATOM 723 C CA . ILE A 1 94 ? -8.141 -17.234 -21.047 1 98.06 94 ILE A CA 1
ATOM 724 C C . ILE A 1 94 ? -6.719 -17.766 -20.891 1 98.06 94 ILE A C 1
ATOM 726 O O . ILE A 1 94 ? -6.293 -18.641 -21.656 1 98.06 94 ILE A O 1
ATOM 730 N N . LEU A 1 95 ? -6.004 -17.281 -19.922 1 97.38 95 LEU A N 1
ATOM 731 C CA . LEU A 1 95 ? -4.621 -17.703 -19.703 1 97.38 95 LEU A CA 1
ATOM 732 C C . LEU A 1 95 ? -4.543 -19.203 -19.406 1 97.38 95 LEU A C 1
ATOM 734 O O . LEU A 1 95 ? -3.627 -19.875 -19.875 1 97.38 95 LEU A O 1
ATOM 738 N N . TYR A 1 96 ? -5.551 -19.703 -18.719 1 97.12 96 TYR A N 1
ATOM 739 C CA . TYR A 1 96 ? -5.492 -21.078 -18.203 1 97.12 96 TYR A CA 1
ATOM 740 C C . TYR A 1 96 ? -6.324 -22.016 -19.078 1 97.12 96 TYR A C 1
ATOM 742 O O . TYR A 1 96 ? -6.402 -23.219 -18.812 1 97.12 96 TYR A O 1
ATOM 750 N N . SER A 1 97 ? -6.887 -21.469 -20.109 1 96.19 97 SER A N 1
ATOM 751 C CA . SER A 1 97 ? -7.719 -22.281 -20.984 1 96.19 97 SER A CA 1
ATOM 752 C C . SER A 1 97 ? -6.867 -23.25 -21.812 1 96.19 97 SER A C 1
ATOM 754 O O . SER A 1 97 ? -5.719 -22.938 -22.141 1 96.19 97 SER A O 1
ATOM 756 N N . ASP A 1 98 ? -7.48 -24.344 -22.094 1 94.94 98 ASP A N 1
ATOM 757 C CA . ASP A 1 98 ? -6.848 -25.266 -23.031 1 94.94 98 ASP A CA 1
ATOM 758 C C . ASP A 1 98 ? -6.816 -24.688 -24.438 1 94.94 98 ASP A C 1
ATOM 760 O O . ASP A 1 98 ? -7.777 -24.047 -24.875 1 94.94 98 ASP A O 1
ATOM 764 N N . PRO A 1 99 ? -5.801 -24.984 -25.141 1 93.69 99 PRO A N 1
ATOM 765 C CA . PRO A 1 99 ? -5.652 -24.406 -26.484 1 93.69 99 PRO A CA 1
ATOM 766 C C . PRO A 1 99 ? -6.875 -24.656 -27.375 1 93.69 99 PRO A C 1
ATOM 768 O O . PRO A 1 99 ? -7.262 -23.781 -28.156 1 93.69 99 PRO A O 1
ATOM 771 N N . ASP A 1 100 ? -7.52 -25.781 -27.203 1 93.31 100 ASP A N 1
ATOM 772 C CA . ASP A 1 100 ? -8.656 -26.125 -28.047 1 93.31 100 ASP A CA 1
ATOM 773 C C . ASP A 1 100 ? -9.906 -25.344 -27.641 1 93.31 100 ASP A C 1
ATOM 775 O O . ASP A 1 100 ? -10.859 -25.234 -28.422 1 93.31 100 ASP A O 1
ATOM 779 N N . ASP A 1 101 ? -9.891 -24.797 -26.469 1 94.62 101 ASP A N 1
ATOM 780 C CA . ASP A 1 101 ? -11.078 -24.125 -25.938 1 94.62 101 ASP A CA 1
ATOM 781 C C . ASP A 1 101 ? -10.922 -22.609 -26.031 1 94.62 101 ASP A C 1
ATOM 783 O O . ASP A 1 101 ? -11.82 -21.859 -25.625 1 94.62 101 ASP A O 1
ATOM 787 N N . ILE A 1 102 ? -9.828 -22.125 -26.516 1 95.94 102 ILE A N 1
ATOM 788 C CA . ILE A 1 102 ? -9.602 -20.688 -26.656 1 95.94 102 ILE A CA 1
ATOM 789 C C . ILE A 1 102 ? -10.484 -20.141 -27.781 1 95.94 102 ILE A C 1
ATOM 791 O O . ILE A 1 102 ? -10.5 -20.672 -28.891 1 95.94 102 ILE A O 1
ATOM 795 N N . PRO A 1 103 ? -11.219 -19.109 -27.438 1 95.5 103 PRO A N 1
ATOM 796 C CA . PRO A 1 103 ? -12.039 -18.516 -28.5 1 95.5 103 PRO A CA 1
ATOM 797 C C . PRO A 1 103 ? -11.211 -18.047 -29.703 1 95.5 103 PRO A C 1
ATOM 799 O O . PRO A 1 103 ? -10.055 -17.641 -29.531 1 95.5 103 PRO A O 1
ATOM 802 N N . THR A 1 104 ? -11.836 -18.078 -30.844 1 92.56 104 THR A N 1
ATOM 803 C CA . THR A 1 104 ? -11.164 -17.625 -32.062 1 92.56 104 THR A CA 1
ATOM 804 C C . THR A 1 104 ? -10.953 -16.109 -32 1 92.56 104 THR A C 1
ATOM 806 O O . THR A 1 104 ? -11.648 -15.406 -31.281 1 92.56 104 THR A O 1
ATOM 809 N N . ALA A 1 105 ? -10.07 -15.664 -32.812 1 89.56 105 ALA A N 1
ATOM 810 C CA . ALA A 1 105 ? -9.633 -14.273 -32.812 1 89.56 105 ALA A CA 1
ATOM 811 C C . ALA A 1 105 ? -10.805 -13.328 -33.062 1 89.56 105 ALA A C 1
ATOM 813 O O . ALA A 1 105 ? -10.836 -12.211 -32.562 1 89.56 105 ALA A O 1
ATOM 814 N N . ASP A 1 106 ? -11.773 -13.75 -33.812 1 89.81 106 ASP A N 1
ATOM 815 C CA . ASP A 1 106 ? -12.906 -12.906 -34.156 1 89.81 106 ASP A CA 1
ATOM 816 C C . ASP A 1 106 ? -13.781 -12.633 -32.938 1 89.81 106 ASP A C 1
ATOM 818 O O . ASP A 1 106 ? -14.562 -11.68 -32.906 1 89.81 106 ASP A O 1
ATOM 822 N N . HIS A 1 107 ? -13.562 -13.453 -31.875 1 95.19 107 HIS A N 1
ATOM 823 C CA . HIS A 1 107 ? -14.367 -13.297 -30.672 1 95.19 107 HIS A CA 1
ATOM 824 C C . HIS A 1 107 ? -13.578 -12.617 -29.562 1 95.19 107 HIS A C 1
ATOM 826 O O . HIS A 1 107 ? -14.039 -12.523 -28.422 1 95.19 107 HIS A O 1
ATOM 832 N N . LEU A 1 108 ? -12.359 -12.164 -29.891 1 96.5 108 LEU A N 1
ATOM 833 C CA . LEU A 1 108 ? -11.469 -11.523 -28.922 1 96.5 108 LEU A CA 1
ATOM 834 C C . LEU A 1 108 ? -11.117 -10.109 -29.375 1 96.5 108 LEU A C 1
ATOM 836 O O . LEU A 1 108 ? -11.344 -9.742 -30.531 1 96.5 108 LEU A O 1
ATOM 840 N N . PRO A 1 109 ? -10.664 -9.281 -28.375 1 93.75 109 PRO A N 1
ATOM 841 C CA . PRO A 1 109 ? -10.234 -7.945 -28.797 1 93.75 109 PRO A CA 1
ATOM 842 C C . PRO A 1 109 ? -9.156 -7.98 -29.875 1 93.75 109 PRO A C 1
ATOM 844 O O . PRO A 1 109 ? -8.18 -8.734 -29.75 1 93.75 109 PRO A O 1
ATOM 847 N N . GLN A 1 110 ? -9.336 -7.254 -30.875 1 89.25 110 GLN A N 1
ATOM 848 C CA . GLN A 1 110 ? -8.406 -7.234 -32 1 89.25 110 GLN A CA 1
ATOM 849 C C . GLN A 1 110 ? -7.43 -6.07 -31.891 1 89.25 110 GLN A C 1
ATOM 851 O O 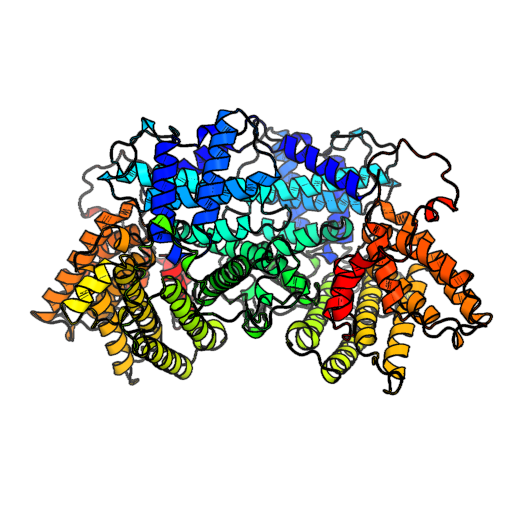. GLN A 1 110 ? -7.422 -5.172 -32.719 1 89.25 110 GLN A O 1
ATOM 856 N N . LEU A 1 111 ? -6.738 -6.117 -30.844 1 90.19 111 LEU A N 1
ATOM 857 C CA . LEU A 1 111 ? -5.75 -5.078 -30.594 1 90.19 111 LEU A CA 1
ATOM 858 C C . LEU A 1 111 ? -4.332 -5.637 -30.672 1 90.19 111 LEU A C 1
ATOM 860 O O . LEU A 1 111 ? -4.051 -6.707 -30.125 1 90.19 111 LEU A O 1
ATOM 864 N N . GLY A 1 112 ? -3.51 -4.988 -31.422 1 79.69 112 GLY A N 1
ATOM 865 C CA . GLY A 1 112 ? -2.115 -5.395 -31.516 1 79.69 112 GLY A CA 1
ATOM 866 C C . GLY A 1 112 ? -1.844 -6.34 -32.656 1 79.69 112 GLY A C 1
ATOM 867 O O . GLY A 1 112 ? -2.426 -6.191 -33.75 1 79.69 112 GLY A O 1
ATOM 868 N N . VAL A 1 113 ? -0.922 -7.262 -32.375 1 73.81 113 VAL A N 1
ATOM 869 C CA . VAL A 1 113 ? -0.392 -8.086 -33.469 1 73.81 113 VAL A CA 1
ATOM 870 C C . VAL A 1 113 ? -1.258 -9.328 -33.656 1 73.81 113 VAL A C 1
ATOM 872 O O . VAL A 1 113 ? -1.832 -9.836 -32.688 1 73.81 113 VAL A O 1
ATOM 875 N N . THR A 1 114 ? -1.412 -9.656 -34.844 1 80.06 114 THR A N 1
ATOM 876 C CA . THR A 1 114 ? -2.127 -10.891 -35.156 1 80.06 114 THR A CA 1
ATOM 877 C C . THR A 1 114 ? -1.229 -12.109 -34.938 1 80.06 114 THR A C 1
ATOM 879 O O . THR A 1 114 ? -0.129 -12.18 -35.469 1 80.06 114 THR A O 1
ATOM 882 N N . LEU A 1 115 ? -1.724 -12.953 -34.094 1 83.38 115 LEU A N 1
ATOM 883 C CA . LEU A 1 115 ? -0.974 -14.156 -33.75 1 83.38 115 LEU A CA 1
ATOM 884 C C . LEU A 1 115 ? -1.673 -15.398 -34.281 1 83.38 115 LEU A C 1
ATOM 886 O O . LEU A 1 115 ? -2.902 -15.445 -34.344 1 83.38 115 LEU A O 1
ATOM 890 N N . ALA A 1 116 ? -0.875 -16.359 -34.719 1 83 116 ALA A N 1
ATOM 891 C CA . ALA A 1 116 ? -1.436 -17.578 -35.281 1 83 116 ALA A CA 1
ATOM 892 C C . ALA A 1 116 ? -1.57 -18.672 -34.188 1 83 116 ALA A C 1
ATOM 894 O O . ALA A 1 116 ? -2.551 -19.406 -34.188 1 83 116 ALA A O 1
ATOM 895 N N . ASP A 1 117 ? -0.688 -18.781 -33.344 1 90.38 117 ASP A N 1
ATOM 896 C CA . ASP A 1 117 ? -0.692 -19.781 -32.281 1 90.38 117 ASP A CA 1
ATOM 897 C C . ASP A 1 117 ? -1.726 -19.453 -31.203 1 90.38 117 ASP A C 1
ATOM 899 O O . ASP A 1 117 ? -1.669 -18.391 -30.578 1 90.38 117 ASP A O 1
ATOM 903 N N . PRO A 1 118 ? -2.668 -20.406 -31 1 92.31 118 PRO A N 1
ATOM 904 C CA . PRO A 1 118 ? -3.732 -20.141 -30.031 1 92.31 118 PRO A CA 1
ATOM 905 C C . PRO A 1 118 ? -3.197 -19.797 -28.641 1 92.31 118 PRO A C 1
ATOM 907 O O . PRO A 1 118 ? -3.766 -18.953 -27.938 1 92.31 118 PRO A O 1
ATOM 910 N N . VAL A 1 119 ? -2.199 -20.469 -28.234 1 93.25 119 VAL A N 1
ATOM 911 C CA . VAL A 1 119 ? -1.639 -20.203 -26.922 1 93.25 119 VAL A CA 1
ATOM 912 C C . VAL A 1 119 ? -1.064 -18.781 -26.875 1 93.25 119 VAL A C 1
ATOM 914 O O . VAL A 1 119 ? -1.24 -18.062 -25.891 1 93.25 119 VAL A O 1
ATOM 917 N N . ALA A 1 120 ? -0.463 -18.391 -27.938 1 90.81 120 ALA A N 1
ATOM 918 C CA . ALA A 1 120 ? 0.078 -17.031 -28.031 1 90.81 120 ALA A CA 1
ATOM 919 C C . ALA A 1 120 ? -1.039 -16 -28 1 90.81 120 ALA A C 1
ATOM 921 O O . ALA A 1 120 ? -0.891 -14.938 -27.391 1 90.81 120 ALA A O 1
ATOM 922 N N . VAL A 1 121 ? -2.078 -16.359 -28.656 1 93.25 121 VAL A N 1
ATOM 923 C CA . VAL A 1 121 ? -3.232 -15.461 -28.672 1 93.25 121 VAL A CA 1
ATOM 924 C C . VAL A 1 121 ? -3.793 -15.328 -27.266 1 93.25 121 VAL A C 1
ATOM 926 O O . VAL A 1 121 ? -4.129 -14.219 -26.828 1 93.25 121 VAL A O 1
ATOM 929 N N . ALA A 1 122 ? -3.877 -16.453 -26.578 1 95.25 122 ALA A N 1
ATOM 930 C CA . ALA A 1 122 ? -4.398 -16.453 -25.219 1 95.25 122 ALA A CA 1
ATOM 931 C C . ALA A 1 122 ? -3.531 -15.602 -24.297 1 95.25 122 ALA A C 1
ATOM 933 O O . ALA A 1 122 ? -4.047 -14.805 -23.516 1 95.25 122 ALA A O 1
ATOM 934 N N . VAL A 1 123 ? -2.258 -15.75 -24.391 1 94.19 123 VAL A N 1
ATOM 935 C CA . VAL A 1 123 ? -1.323 -15.016 -23.547 1 94.19 123 VAL A CA 1
ATOM 936 C C . VAL A 1 123 ? -1.405 -13.523 -23.859 1 94.19 123 VAL A C 1
ATOM 938 O O . VAL A 1 123 ? -1.472 -12.695 -22.953 1 94.19 123 VAL A O 1
ATOM 941 N N . HIS A 1 124 ? -1.423 -13.203 -25.125 1 93.56 124 HIS A N 1
ATOM 942 C CA . HIS A 1 124 ? -1.542 -11.812 -25.562 1 93.56 124 HIS A CA 1
ATOM 943 C C . HIS A 1 124 ? -2.82 -11.18 -25.016 1 93.56 124 HIS A C 1
ATOM 945 O O . HIS A 1 124 ? -2.781 -10.086 -24.438 1 93.56 124 HIS A O 1
ATOM 951 N N . THR A 1 125 ? -3.871 -11.867 -25.219 1 95.62 125 THR A N 1
ATOM 952 C CA . THR A 1 125 ? -5.168 -11.352 -24.781 1 95.62 125 THR A CA 1
ATOM 953 C C . THR A 1 125 ? -5.234 -11.242 -23.266 1 95.62 125 THR A C 1
ATOM 955 O O . THR A 1 125 ? -5.797 -10.289 -22.734 1 95.62 125 THR A O 1
ATOM 958 N N . SER A 1 126 ? -4.723 -12.234 -22.609 1 96.81 126 SER A N 1
ATOM 959 C CA . SER A 1 126 ? -4.664 -12.188 -21.156 1 96.81 126 SER A CA 1
ATOM 960 C C . SER A 1 126 ? -3.898 -10.961 -20.672 1 96.81 126 SER A C 1
ATOM 962 O O . SER A 1 126 ? -4.328 -10.273 -19.734 1 96.81 126 SER A O 1
ATOM 964 N N . HIS A 1 127 ? -2.82 -10.656 -21.344 1 94.88 127 HIS A N 1
ATOM 965 C CA . HIS A 1 127 ? -2.027 -9.484 -20.984 1 94.88 127 HIS A CA 1
ATOM 966 C C . HIS A 1 127 ? -2.812 -8.195 -21.203 1 94.88 127 HIS A C 1
ATOM 968 O O . HIS A 1 127 ? -2.713 -7.254 -20.422 1 94.88 127 HIS A O 1
ATOM 974 N N . LEU A 1 128 ? -3.525 -8.188 -22.266 1 95 128 LEU A N 1
ATOM 975 C CA . LEU A 1 128 ? -4.359 -7.023 -22.531 1 95 128 LEU A CA 1
ATOM 976 C C . LEU A 1 128 ? -5.359 -6.797 -21.406 1 95 128 LEU A C 1
ATOM 978 O O . LEU A 1 128 ? -5.473 -5.684 -20.891 1 95 128 LEU A O 1
ATOM 982 N N . TRP A 1 129 ? -6.031 -7.82 -21.078 1 97.38 129 TRP A N 1
ATOM 983 C CA . TRP A 1 129 ? -7.047 -7.699 -20.031 1 97.38 129 TRP A CA 1
ATOM 984 C C . TRP A 1 129 ? -6.406 -7.438 -18.672 1 97.38 129 TRP A C 1
ATOM 986 O O . TRP A 1 129 ? -6.973 -6.727 -17.844 1 97.38 129 TRP A O 1
ATOM 996 N N . TYR A 1 130 ? -5.262 -8.047 -18.469 1 95.31 130 TYR A N 1
ATOM 997 C CA . TYR A 1 130 ? -4.492 -7.777 -17.25 1 95.31 130 TYR A CA 1
ATOM 998 C C . TYR A 1 130 ? -4.168 -6.297 -17.125 1 95.31 130 TYR A C 1
ATOM 1000 O O . TYR A 1 130 ? -4.426 -5.684 -16.094 1 95.31 130 TYR A O 1
ATOM 1008 N N . GLU A 1 131 ? -3.654 -5.742 -18.141 1 93.38 131 GLU A N 1
ATOM 1009 C CA . GLU A 1 131 ? -3.314 -4.32 -18.141 1 93.38 131 GLU A CA 1
ATOM 1010 C C . GLU A 1 131 ? -4.57 -3.453 -18.062 1 93.38 131 GLU A C 1
ATOM 1012 O O . GLU A 1 131 ? -4.562 -2.402 -17.422 1 93.38 131 GLU A O 1
ATOM 1017 N N . ALA A 1 132 ? -5.562 -3.867 -18.703 1 94.94 132 ALA A N 1
ATOM 1018 C CA . ALA A 1 132 ? -6.816 -3.121 -18.656 1 94.94 132 ALA A CA 1
ATOM 1019 C C . ALA A 1 132 ? -7.375 -3.086 -17.234 1 94.94 132 ALA A C 1
ATOM 1021 O O . ALA A 1 132 ? -7.855 -2.047 -16.781 1 94.94 132 ALA A O 1
ATOM 1022 N N . ALA A 1 133 ? -7.355 -4.238 -16.594 1 94.88 133 ALA A N 1
ATOM 1023 C CA . ALA A 1 133 ? -7.809 -4.297 -15.203 1 94.88 133 ALA A CA 1
ATOM 1024 C C . ALA A 1 133 ? -7.027 -3.324 -14.328 1 94.88 133 ALA A C 1
ATOM 1026 O O . ALA A 1 133 ? -7.613 -2.592 -13.523 1 94.88 133 ALA A O 1
ATOM 1027 N N . LEU A 1 134 ? -5.766 -3.287 -14.523 1 91.25 134 LEU A N 1
ATOM 1028 C CA . LEU A 1 134 ? -4.914 -2.412 -13.727 1 91.25 134 LEU A CA 1
ATOM 1029 C C . LEU A 1 134 ? -5.184 -0.946 -14.055 1 91.25 134 LEU A C 1
ATOM 1031 O O . LEU A 1 134 ? -5.176 -0.095 -13.156 1 91.25 134 LEU A O 1
ATOM 1035 N N . LYS A 1 135 ? -5.414 -0.709 -15.336 1 89.88 135 LYS A N 1
ATOM 1036 C CA . LYS A 1 135 ? -5.738 0.661 -15.727 1 89.88 135 LYS A CA 1
ATOM 1037 C C . LYS A 1 135 ? -7.059 1.109 -15.109 1 89.88 135 LYS A C 1
ATOM 1039 O O . LYS A 1 135 ? -7.195 2.26 -14.688 1 89.88 135 LYS A O 1
ATOM 1044 N N . GLU A 1 136 ? -7.977 0.242 -15.07 1 89.88 136 GLU A N 1
ATOM 1045 C CA . GLU A 1 136 ? -9.25 0.554 -14.43 1 89.88 136 GLU A CA 1
ATOM 1046 C C . GLU A 1 136 ? -9.062 0.803 -12.93 1 89.88 136 GLU A C 1
ATOM 1048 O O . GLU A 1 136 ? -9.711 1.684 -12.359 1 89.88 136 GLU A O 1
ATOM 1053 N N . LEU A 1 137 ? -8.234 0.032 -12.328 1 87.69 137 LEU A N 1
ATOM 1054 C CA . LEU A 1 137 ? -7.945 0.22 -10.906 1 87.69 137 LEU A CA 1
ATOM 1055 C C . LEU A 1 137 ? -7.266 1.563 -10.672 1 87.69 137 LEU A C 1
ATOM 1057 O O . LEU A 1 137 ? -7.582 2.262 -9.703 1 87.69 137 LEU A O 1
ATOM 1061 N N . GLU A 1 138 ? -6.363 1.846 -11.516 1 82.5 138 GLU A N 1
ATOM 1062 C CA . GLU A 1 138 ? -5.645 3.111 -11.391 1 82.5 138 GLU A CA 1
ATOM 1063 C C . GLU A 1 138 ? -6.598 4.297 -11.5 1 82.5 138 GLU A C 1
ATOM 1065 O O . GLU A 1 138 ? -6.504 5.25 -10.719 1 82.5 138 GLU A O 1
ATOM 1070 N N . ARG A 1 139 ? -7.445 4.16 -12.305 1 79.56 139 ARG A N 1
ATOM 1071 C CA . ARG A 1 139 ? -8.352 5.27 -12.586 1 79.56 139 ARG A CA 1
ATOM 1072 C C . ARG A 1 139 ? -9.43 5.383 -11.516 1 79.56 139 ARG A C 1
ATOM 1074 O O . ARG A 1 139 ? -9.836 6.484 -11.148 1 79.56 139 ARG A O 1
ATOM 1081 N N . HIS A 1 140 ? -9.875 4.301 -10.992 1 74.94 140 HIS A N 1
ATOM 1082 C CA . HIS A 1 140 ? -11.086 4.352 -10.18 1 74.94 140 HIS A CA 1
ATOM 1083 C C . HIS A 1 140 ? -10.859 3.717 -8.812 1 74.94 140 HIS A C 1
ATOM 1085 O O . HIS A 1 140 ? -11.703 3.834 -7.922 1 74.94 140 HIS A O 1
ATOM 1091 N N . GLY A 1 141 ? -9.781 3.162 -8.617 1 67.62 141 GLY A N 1
ATOM 1092 C CA . GLY A 1 141 ? -9.578 2.408 -7.391 1 67.62 141 GLY A CA 1
ATOM 1093 C C . GLY A 1 141 ? -8.641 3.096 -6.418 1 67.62 141 GLY A C 1
ATOM 1094 O O . GLY A 1 141 ? -8.898 3.133 -5.211 1 67.62 141 GLY A O 1
ATOM 1095 N N . PHE A 1 142 ? -7.582 3.656 -6.891 1 64.5 142 PHE A N 1
ATOM 1096 C CA . PHE A 1 142 ? -6.504 4.109 -6.02 1 64.5 142 PHE A CA 1
ATOM 1097 C C . PHE A 1 142 ? -6.871 5.422 -5.34 1 64.5 142 PHE A C 1
ATOM 1099 O O . PHE A 1 142 ? -6.465 5.672 -4.203 1 64.5 142 PHE A O 1
ATOM 1106 N N . THR A 1 143 ? -7.586 6.215 -5.977 1 64.5 143 THR A N 1
ATOM 1107 C CA . THR A 1 143 ? -7.859 7.516 -5.371 1 64.5 143 THR A CA 1
ATOM 1108 C C . THR A 1 143 ? -9.352 7.684 -5.109 1 64.5 143 THR A C 1
ATOM 1110 O O . THR A 1 143 ? -9.812 8.781 -4.789 1 64.5 143 THR A O 1
ATOM 1113 N N . ALA A 1 144 ? -9.953 6.508 -5.215 1 66.56 144 ALA A N 1
ATOM 1114 C CA . ALA A 1 144 ? -11.391 6.578 -4.969 1 66.56 144 ALA A CA 1
ATOM 1115 C C . ALA A 1 144 ? -11.742 5.984 -3.609 1 66.56 144 ALA A C 1
ATOM 1117 O O . ALA A 1 144 ? -10.852 5.648 -2.82 1 66.56 144 ALA A O 1
ATOM 1118 N N . ALA A 1 145 ? -12.953 5.91 -3.389 1 72.31 145 ALA A N 1
ATOM 1119 C CA . ALA A 1 145 ? -13.484 5.316 -2.166 1 72.31 145 ALA A CA 1
ATOM 1120 C C . ALA A 1 145 ? -13.156 3.828 -2.088 1 72.31 145 ALA A C 1
ATOM 1122 O O . ALA A 1 145 ? -13.039 3.156 -3.117 1 72.31 145 ALA A O 1
ATOM 1123 N N . PRO A 1 146 ? -12.867 3.424 -0.873 1 82.06 146 PRO A N 1
ATOM 1124 C CA . PRO A 1 146 ? -12.609 1.991 -0.709 1 82.06 146 PRO A CA 1
ATOM 1125 C C . PRO A 1 146 ? -13.672 1.12 -1.381 1 82.06 146 PRO A C 1
ATOM 1127 O O . PRO A 1 146 ? -14.859 1.453 -1.351 1 82.06 146 PRO A O 1
ATOM 1130 N N . SER A 1 147 ? -13.188 0.115 -2.041 1 89.31 147 SER A N 1
ATOM 1131 C CA . SER A 1 147 ? -14.078 -0.752 -2.807 1 89.31 147 SER A CA 1
ATOM 1132 C C . SER A 1 147 ? -13.672 -2.217 -2.666 1 89.31 147 SER A C 1
ATOM 1134 O O . SER A 1 147 ? -12.508 -2.566 -2.842 1 89.31 147 SER A O 1
ATOM 1136 N N . LEU A 1 148 ? -14.688 -3.02 -2.377 1 93.62 148 LEU A N 1
ATOM 1137 C CA . LEU A 1 148 ? -14.484 -4.465 -2.299 1 93.62 148 LEU A CA 1
ATOM 1138 C C . LEU A 1 148 ? -13.969 -5.012 -3.625 1 93.62 148 LEU A C 1
ATOM 1140 O O . LEU A 1 148 ? -13.117 -5.902 -3.645 1 93.62 148 LEU A O 1
ATOM 1144 N N . HIS A 1 149 ? -14.391 -4.426 -4.648 1 94.56 149 HIS A N 1
ATOM 1145 C CA . HIS A 1 149 ? -14.039 -4.895 -5.984 1 94.56 149 HIS A CA 1
ATOM 1146 C C . HIS A 1 149 ? -12.539 -4.75 -6.242 1 94.56 149 HIS A C 1
ATOM 1148 O O . HIS A 1 149 ? -11.953 -5.566 -6.953 1 94.56 149 HIS A O 1
ATOM 1154 N N . VAL A 1 150 ? -11.969 -3.748 -5.652 1 92.31 150 VAL A N 1
ATOM 1155 C CA . VAL A 1 150 ? -10.539 -3.537 -5.84 1 92.31 150 VAL A CA 1
ATOM 1156 C C . VAL A 1 150 ? -9.758 -4.688 -5.207 1 92.31 150 VAL A C 1
ATOM 1158 O O . VAL A 1 150 ? -8.859 -5.254 -5.832 1 92.31 150 VAL A O 1
ATOM 1161 N N . VAL A 1 151 ? -10.125 -5.066 -4.012 1 95.06 151 VAL A N 1
ATOM 1162 C CA . VAL A 1 151 ? -9.445 -6.156 -3.314 1 95.06 151 VAL A CA 1
ATOM 1163 C C . VAL A 1 151 ? -9.68 -7.469 -4.062 1 95.06 151 VAL A C 1
ATOM 1165 O O . VAL A 1 151 ? -8.758 -8.281 -4.203 1 95.06 151 VAL A O 1
ATOM 1168 N N . GLN A 1 152 ? -10.859 -7.625 -4.582 1 96.69 152 GLN A N 1
ATOM 1169 C CA . GLN A 1 152 ? -11.195 -8.82 -5.352 1 96.69 152 GLN A CA 1
ATOM 1170 C C . GLN A 1 152 ? -10.344 -8.914 -6.617 1 96.69 152 GLN A C 1
ATOM 1172 O O . GLN A 1 152 ? -9.742 -9.953 -6.895 1 96.69 152 GLN A O 1
ATOM 1177 N N . ALA A 1 153 ? -10.297 -7.824 -7.324 1 96.38 153 ALA A N 1
ATOM 1178 C CA . ALA A 1 153 ? -9.547 -7.801 -8.578 1 96.38 153 ALA A CA 1
ATOM 1179 C C . ALA A 1 153 ? -8.07 -8.125 -8.336 1 96.38 153 ALA A C 1
ATOM 1181 O O . ALA A 1 153 ? -7.484 -8.938 -9.055 1 96.38 153 ALA A O 1
ATOM 1182 N N . LEU A 1 154 ? -7.523 -7.527 -7.316 1 93.5 154 LEU A N 1
ATOM 1183 C CA . LEU A 1 154 ? -6.113 -7.746 -7.016 1 93.5 154 LEU A CA 1
ATOM 1184 C C . LEU A 1 154 ? -5.859 -9.195 -6.621 1 93.5 154 LEU A C 1
ATOM 1186 O O . LEU A 1 154 ? -4.816 -9.766 -6.953 1 93.5 154 LEU A O 1
ATOM 1190 N N . SER A 1 155 ? -6.77 -9.805 -5.961 1 95.38 155 SER A N 1
ATOM 1191 C CA . SER A 1 155 ? -6.633 -11.203 -5.566 1 95.38 155 SER A CA 1
ATOM 1192 C C . SER A 1 155 ? -6.691 -12.133 -6.777 1 95.38 155 SER A C 1
ATOM 1194 O O . SER A 1 155 ? -5.906 -13.07 -6.883 1 95.38 155 SER A O 1
ATOM 1196 N N . VAL A 1 156 ? -7.582 -11.828 -7.641 1 96.81 156 VAL A N 1
ATOM 1197 C CA . VAL A 1 156 ? -7.715 -12.656 -8.836 1 96.81 156 VAL A CA 1
ATOM 1198 C C . VAL A 1 156 ? -6.477 -12.492 -9.719 1 96.81 156 VAL A C 1
ATOM 1200 O O . VAL A 1 156 ? -5.953 -13.469 -10.25 1 96.81 156 VAL A O 1
ATOM 1203 N N . LEU A 1 157 ? -5.969 -11.266 -9.805 1 95.44 157 LEU A N 1
ATOM 1204 C CA . LEU A 1 157 ? -4.844 -10.961 -10.68 1 95.44 157 LEU A CA 1
ATOM 1205 C C . LEU A 1 157 ? -3.568 -11.633 -10.188 1 95.44 157 LEU A C 1
ATOM 1207 O O . LEU A 1 157 ? -2.582 -11.719 -10.922 1 95.44 157 LEU A O 1
ATOM 1211 N N . SER A 1 158 ? -3.541 -12.062 -8.977 1 91.69 158 SER A N 1
ATOM 1212 C CA . SER A 1 158 ? -2.359 -12.742 -8.453 1 91.69 158 SER A CA 1
ATOM 1213 C C . SER A 1 158 ? -2.023 -13.977 -9.281 1 91.69 158 SER A C 1
ATOM 1215 O O . SER A 1 158 ? -0.864 -14.391 -9.344 1 91.69 158 SER A O 1
ATOM 1217 N N . LEU A 1 159 ? -3.033 -14.523 -9.953 1 93.44 159 LEU A N 1
ATOM 1218 C CA . LEU A 1 159 ? -2.832 -15.703 -10.773 1 93.44 159 LEU A CA 1
ATOM 1219 C C . LEU A 1 159 ? -2.17 -15.336 -12.102 1 93.44 159 LEU A C 1
ATOM 1221 O O . LEU A 1 159 ? -1.664 -16.219 -12.805 1 93.44 159 LEU A O 1
ATOM 1225 N N . CYS A 1 160 ? -2.156 -14.07 -12.406 1 93.44 160 CYS A N 1
ATOM 1226 C CA . CYS A 1 160 ? -1.513 -13.594 -13.625 1 93.44 160 CYS A CA 1
ATOM 1227 C C . CYS A 1 160 ? -0.172 -12.938 -13.312 1 93.44 160 CYS A C 1
ATOM 1229 O O . CYS A 1 160 ? 0.796 -13.117 -14.055 1 93.44 160 CYS A O 1
ATOM 1231 N N . HIS A 1 161 ? -0.05 -12.203 -12.195 1 88.38 161 HIS A N 1
ATOM 1232 C CA . HIS A 1 161 ? 1.136 -11.422 -11.852 1 88.38 161 HIS A CA 1
ATOM 1233 C C . HIS A 1 161 ? 2.389 -12.297 -11.867 1 88.38 161 HIS A C 1
ATOM 1235 O O . HIS A 1 161 ? 3.391 -11.93 -12.492 1 88.38 161 HIS A O 1
ATOM 1241 N N . SER A 1 162 ? 2.309 -13.359 -11.266 1 83.62 162 SER A N 1
ATOM 1242 C CA . SER A 1 162 ? 3.488 -14.203 -11.102 1 83.62 162 SER A CA 1
ATOM 1243 C C . SER A 1 162 ? 3.852 -14.906 -12.406 1 83.62 162 SER A C 1
ATOM 1245 O O . SER A 1 162 ? 5.031 -15.07 -12.727 1 83.62 162 SER A O 1
ATOM 1247 N N . ASN A 1 163 ? 2.828 -15.234 -13.117 1 90.5 163 ASN A N 1
ATOM 1248 C CA . ASN A 1 163 ? 3.105 -15.836 -14.414 1 90.5 163 ASN A CA 1
ATOM 1249 C C . ASN A 1 163 ? 3.768 -14.836 -15.367 1 90.5 163 ASN A C 1
ATOM 1251 O O . ASN A 1 163 ? 4.625 -15.211 -16.156 1 90.5 163 ASN A O 1
ATOM 1255 N N . PHE A 1 164 ? 3.398 -13.633 -15.234 1 89.88 164 PHE A N 1
ATOM 1256 C CA . PHE A 1 164 ? 3.902 -12.594 -16.125 1 89.88 164 PHE A CA 1
ATOM 1257 C C . PHE A 1 164 ? 5.227 -12.039 -15.617 1 89.88 164 PHE A C 1
ATOM 1259 O O . PHE A 1 164 ? 5.832 -11.18 -16.266 1 89.88 164 PHE A O 1
ATOM 1266 N N . GLY A 1 165 ? 5.641 -12.484 -14.547 1 81.69 165 GLY A N 1
ATOM 1267 C CA . GLY A 1 165 ? 6.906 -12.031 -13.992 1 81.69 165 GLY A CA 1
ATOM 1268 C C . GLY A 1 165 ? 6.828 -10.633 -13.398 1 81.69 165 GLY A C 1
ATOM 1269 O O . GLY A 1 165 ? 7.836 -9.93 -13.32 1 81.69 165 GLY A O 1
ATOM 1270 N N . GLU A 1 166 ? 5.652 -10.242 -13.078 1 84.25 166 GLU A N 1
ATOM 1271 C CA . GLU A 1 166 ? 5.434 -8.898 -12.539 1 84.25 166 GLU A CA 1
ATOM 1272 C C . GLU A 1 166 ? 5.418 -8.922 -11.016 1 84.25 166 GLU A C 1
ATOM 1274 O O . GLU A 1 166 ? 4.488 -8.398 -10.391 1 84.25 166 GLU A O 1
ATOM 1279 N N . HIS A 1 167 ? 6.48 -9.375 -10.438 1 76.69 167 HIS A N 1
ATOM 1280 C CA . HIS A 1 167 ? 6.539 -9.57 -8.992 1 76.69 167 HIS A CA 1
ATOM 1281 C C . HIS A 1 167 ? 6.625 -8.242 -8.258 1 76.69 167 HIS A C 1
ATOM 1283 O O . HIS A 1 167 ? 6.055 -8.086 -7.176 1 76.69 167 HIS A O 1
ATOM 1289 N N . GLN A 1 168 ? 7.402 -7.332 -8.836 1 78.44 168 GLN A N 1
ATOM 1290 C CA . GLN A 1 168 ? 7.539 -6.027 -8.195 1 78.44 168 GLN A CA 1
ATOM 1291 C C . GLN A 1 168 ? 6.207 -5.289 -8.164 1 78.44 168 GLN A C 1
ATOM 1293 O O . GLN A 1 168 ? 5.828 -4.719 -7.141 1 78.44 168 GLN A O 1
ATOM 1298 N N . ARG A 1 169 ? 5.551 -5.355 -9.227 1 82.19 169 ARG A N 1
ATOM 1299 C CA . ARG A 1 169 ? 4.242 -4.719 -9.305 1 82.19 169 ARG A CA 1
ATOM 1300 C C . ARG A 1 169 ? 3.27 -5.336 -8.305 1 82.19 169 ARG A C 1
ATOM 1302 O O . ARG A 1 169 ? 2.502 -4.621 -7.66 1 82.19 169 ARG A O 1
ATOM 1309 N N . GLU A 1 170 ? 3.322 -6.605 -8.258 1 84 170 GLU A N 1
ATOM 1310 C CA . GLU A 1 170 ? 2.465 -7.301 -7.301 1 84 170 GLU A CA 1
ATOM 1311 C C . GLU A 1 170 ? 2.74 -6.836 -5.875 1 84 170 GLU A C 1
ATOM 1313 O O . GLU A 1 170 ? 1.807 -6.574 -5.109 1 84 170 GLU A O 1
ATOM 1318 N N . TRP A 1 171 ? 3.951 -6.723 -5.578 1 83.12 171 TRP A N 1
ATOM 1319 C CA . TRP A 1 171 ? 4.336 -6.312 -4.234 1 83.12 171 TRP A CA 1
ATOM 1320 C C . TRP A 1 171 ? 3.818 -4.91 -3.924 1 83.12 171 TRP A C 1
ATOM 1322 O O . TRP A 1 171 ? 3.297 -4.66 -2.834 1 83.12 171 TRP A O 1
ATOM 1332 N N . LEU A 1 172 ? 3.963 -4.047 -4.852 1 82.12 172 LEU A N 1
ATOM 1333 C CA . LEU A 1 172 ? 3.547 -2.662 -4.652 1 82.12 172 LEU A CA 1
ATOM 1334 C C . LEU A 1 172 ? 2.033 -2.566 -4.484 1 82.12 172 LEU A C 1
ATOM 1336 O O . LEU A 1 172 ? 1.547 -1.919 -3.557 1 82.12 172 LEU A O 1
ATOM 1340 N N . ILE A 1 173 ? 1.334 -3.279 -5.293 1 82.69 173 ILE A N 1
ATOM 1341 C CA . ILE A 1 173 ? -0.119 -3.154 -5.277 1 82.69 173 ILE A CA 1
ATOM 1342 C C . ILE A 1 173 ? -0.687 -3.908 -4.074 1 82.69 173 ILE A C 1
ATOM 1344 O O . ILE A 1 173 ? -1.789 -3.605 -3.611 1 82.69 173 ILE A O 1
ATOM 1348 N N . THR A 1 174 ? 0.074 -4.879 -3.561 1 83.38 174 THR A N 1
ATOM 1349 C CA . THR A 1 174 ? -0.374 -5.625 -2.387 1 83.38 174 THR A CA 1
ATOM 1350 C C . THR A 1 174 ? -0.472 -4.707 -1.171 1 83.38 174 THR A C 1
ATOM 1352 O O . THR A 1 174 ? -1.374 -4.859 -0.344 1 83.38 174 THR A O 1
ATOM 1355 N N . GLY A 1 175 ? 0.519 -3.811 -1.022 1 83.62 175 GLY A N 1
ATOM 1356 C CA . GLY A 1 175 ? 0.414 -2.848 0.06 1 83.62 175 GLY A CA 1
ATOM 1357 C C . GLY A 1 175 ? -0.859 -2.023 0.005 1 83.62 175 GLY A C 1
ATOM 1358 O O . GLY A 1 175 ? -1.547 -1.865 1.017 1 83.62 175 GLY A O 1
ATOM 1359 N N . PHE A 1 176 ? -1.172 -1.603 -1.157 1 86.19 176 PHE A N 1
ATOM 1360 C CA . PHE A 1 176 ? -2.4 -0.852 -1.391 1 86.19 176 PHE A CA 1
ATOM 1361 C C . PHE A 1 176 ? -3.623 -1.718 -1.12 1 86.19 176 PHE A C 1
ATOM 1363 O O . PHE A 1 176 ? -4.562 -1.283 -0.449 1 86.19 176 PHE A O 1
ATOM 1370 N N . GLY A 1 177 ? -3.615 -2.887 -1.659 1 89.88 177 GLY A N 1
ATOM 1371 C CA . GLY A 1 177 ? -4.723 -3.807 -1.458 1 89.88 177 GLY A CA 1
ATOM 1372 C C . GLY A 1 177 ? -4.977 -4.125 0.004 1 89.88 177 GLY A C 1
ATOM 1373 O O . GLY A 1 177 ? -6.125 -4.227 0.433 1 89.88 177 GLY A O 1
ATOM 1374 N N . THR A 1 178 ? -3.953 -4.297 0.76 1 92.56 178 THR A N 1
ATOM 1375 C CA . THR A 1 178 ? -4.078 -4.609 2.18 1 92.56 178 THR A CA 1
ATOM 1376 C C . THR A 1 178 ? -4.711 -3.443 2.936 1 92.56 178 THR A C 1
ATOM 1378 O O . THR A 1 178 ? -5.586 -3.645 3.777 1 92.56 178 THR A O 1
ATOM 1381 N N . ASN A 1 179 ? -4.254 -2.246 2.633 1 90.44 179 ASN A N 1
ATOM 1382 C CA . ASN A 1 179 ? -4.84 -1.088 3.297 1 90.44 179 ASN A CA 1
ATOM 1383 C C . ASN A 1 179 ? -6.301 -0.895 2.904 1 90.44 179 ASN A C 1
ATOM 1385 O O . ASN A 1 179 ? -7.113 -0.451 3.717 1 90.44 179 ASN A O 1
ATOM 1389 N N . MET A 1 180 ? -6.602 -1.224 1.646 1 91.12 180 MET A N 1
ATOM 1390 C CA . MET A 1 180 ? -7.996 -1.186 1.212 1 91.12 180 MET A CA 1
ATOM 1391 C C . MET A 1 180 ? -8.836 -2.188 1.995 1 91.12 180 MET A C 1
ATOM 1393 O O . MET A 1 180 ? -9.945 -1.869 2.434 1 91.12 180 MET A O 1
ATOM 1397 N N . ALA A 1 181 ? -8.297 -3.344 2.15 1 94.25 181 ALA A N 1
ATOM 1398 C CA . ALA A 1 181 ? -8.992 -4.379 2.916 1 94.25 181 ALA A CA 1
ATOM 1399 C C . ALA A 1 181 ? -9.203 -3.941 4.363 1 94.25 181 ALA A C 1
ATOM 1401 O O . ALA A 1 181 ? -10.258 -4.184 4.945 1 94.25 181 ALA A O 1
ATOM 1402 N N . ARG A 1 182 ? -8.266 -3.309 4.938 1 91.38 182 ARG A N 1
ATOM 1403 C CA . ARG A 1 182 ? -8.367 -2.809 6.305 1 91.38 182 ARG A CA 1
ATOM 1404 C C . ARG A 1 182 ? -9.438 -1.725 6.41 1 91.38 182 ARG A C 1
ATOM 1406 O O . ARG A 1 182 ? -10.172 -1.665 7.398 1 91.38 182 ARG A O 1
ATOM 1413 N N . PHE A 1 183 ? -9.43 -0.91 5.398 1 88 183 PHE A N 1
ATOM 1414 C CA . PHE A 1 183 ? -10.438 0.147 5.395 1 88 183 PHE A CA 1
ATOM 1415 C C . PHE A 1 183 ? -11.844 -0.443 5.379 1 88 183 PHE A C 1
ATOM 1417 O O . PHE A 1 183 ? -12.766 0.136 5.949 1 88 183 PHE A O 1
ATOM 1424 N N . LEU A 1 184 ? -11.953 -1.518 4.738 1 91.31 184 LEU A N 1
ATOM 1425 C CA . LEU A 1 184 ? -13.25 -2.193 4.664 1 91.31 184 LEU A CA 1
ATOM 1426 C C . LEU A 1 184 ? -13.484 -3.043 5.91 1 91.31 184 LEU A C 1
ATOM 1428 O O . LEU A 1 184 ? -14.469 -3.785 5.98 1 91.31 184 LEU A O 1
ATOM 1432 N N . ASP A 1 185 ? -12.57 -3.074 6.84 1 91.38 185 ASP A N 1
ATOM 1433 C CA . ASP A 1 185 ? -12.625 -3.752 8.133 1 91.38 185 ASP A CA 1
ATOM 1434 C C . ASP A 1 185 ? -12.664 -5.27 7.953 1 91.38 185 ASP A C 1
ATOM 1436 O O . ASP A 1 185 ? -13.305 -5.973 8.742 1 91.38 185 ASP A O 1
ATOM 1440 N N . MET A 1 186 ? -12.047 -5.691 6.898 1 93.56 186 MET A N 1
ATOM 1441 C CA . MET A 1 186 ? -12 -7.133 6.676 1 93.56 186 MET A CA 1
ATOM 1442 C C . MET A 1 186 ? -11.219 -7.828 7.789 1 93.56 186 MET A C 1
ATOM 1444 O O . MET A 1 186 ? -11.539 -8.953 8.164 1 93.56 186 MET A O 1
ATOM 1448 N N . HIS A 1 187 ? -10.234 -7.207 8.32 1 92.69 187 HIS A N 1
ATOM 1449 C CA . HIS A 1 187 ? -9.383 -7.762 9.367 1 92.69 187 HIS A CA 1
ATOM 1450 C C . HIS A 1 187 ? -10.148 -7.914 10.68 1 92.69 187 HIS A C 1
ATOM 1452 O O . HIS A 1 187 ? -9.703 -8.617 11.586 1 92.69 187 HIS A O 1
ATOM 1458 N N . LYS A 1 188 ? -11.328 -7.309 10.719 1 91.25 188 LYS A N 1
ATOM 1459 C CA . LYS A 1 188 ? -12.109 -7.328 11.953 1 91.25 188 LYS A CA 1
ATOM 1460 C C . LYS A 1 188 ? -13.305 -8.273 11.828 1 91.25 188 LYS A C 1
ATOM 1462 O O . LYS A 1 188 ? -14.133 -8.352 12.734 1 91.25 188 LYS A O 1
ATOM 1467 N N . LEU A 1 189 ? -13.438 -8.953 10.781 1 91.62 189 LEU A N 1
ATOM 1468 C CA . LEU A 1 189 ? -14.617 -9.789 10.562 1 91.62 189 LEU A CA 1
ATOM 1469 C C . LEU A 1 189 ? -14.641 -10.961 11.539 1 91.62 189 LEU A C 1
ATOM 1471 O O . LEU A 1 189 ? -15.695 -11.555 11.781 1 91.62 189 LEU A O 1
ATOM 1475 N N . GLY A 1 190 ? -13.508 -11.289 12.148 1 87.19 190 GLY A N 1
ATOM 1476 C CA . GLY A 1 190 ? -13.453 -12.344 13.148 1 87.19 190 GLY A CA 1
ATOM 1477 C C . GLY A 1 190 ? -14.117 -13.625 12.703 1 87.19 190 GLY A C 1
ATOM 1478 O O . GLY A 1 190 ? -14.078 -13.969 11.516 1 87.19 190 GLY A O 1
ATOM 1479 N N . ASN A 1 191 ? -14.547 -14.398 13.656 1 86.19 191 ASN A N 1
ATOM 1480 C CA . ASN A 1 191 ? -15.375 -15.57 13.359 1 86.19 191 ASN A CA 1
ATOM 1481 C C . ASN A 1 191 ? -16.859 -15.203 13.281 1 86.19 191 ASN A C 1
ATOM 1483 O O . ASN A 1 191 ? -17.266 -14.18 13.828 1 86.19 191 ASN A O 1
ATOM 1487 N N . GLU A 1 192 ? -17.625 -16.031 12.602 1 84.94 192 GLU A N 1
ATOM 1488 C CA . GLU A 1 192 ? -19.031 -15.703 12.375 1 84.94 192 GLU A CA 1
ATOM 1489 C C . GLU A 1 192 ? -19.781 -15.531 13.695 1 84.94 192 GLU A C 1
ATOM 1491 O O . GLU A 1 192 ? -20.625 -14.641 13.82 1 84.94 192 GLU A O 1
ATOM 1496 N N . ALA A 1 193 ? -19.406 -16.297 14.633 1 81.44 193 ALA A N 1
ATOM 1497 C CA . ALA A 1 193 ? -20.109 -16.266 15.922 1 81.44 193 ALA A CA 1
ATOM 1498 C C . ALA A 1 193 ? -19.812 -14.969 16.672 1 81.44 193 ALA A C 1
ATOM 1500 O O . ALA A 1 193 ? -20.641 -14.492 17.438 1 81.44 193 ALA A O 1
ATOM 1501 N N . ASN A 1 194 ? -18.703 -14.359 16.453 1 80.62 194 ASN A N 1
ATOM 1502 C CA . ASN A 1 194 ? -18.266 -13.203 17.234 1 80.62 194 ASN A CA 1
ATOM 1503 C C . ASN A 1 194 ? -18.188 -11.945 16.375 1 80.62 194 ASN A C 1
ATOM 1505 O O . ASN A 1 194 ? -17.547 -10.969 16.75 1 80.62 194 ASN A O 1
ATOM 1509 N N . CYS A 1 195 ? -18.859 -11.977 15.266 1 85.88 195 CYS A N 1
ATOM 1510 C CA . CYS A 1 195 ? -18.812 -10.812 14.398 1 85.88 195 CYS A CA 1
ATOM 1511 C C . CYS A 1 195 ? -19.641 -9.664 14.969 1 85.88 195 CYS A C 1
ATOM 1513 O O . CYS A 1 195 ? -20.797 -9.867 15.359 1 85.88 195 CYS A O 1
ATOM 1515 N N . SER A 1 196 ? -19.094 -8.516 15.008 1 85.31 196 SER A N 1
ATOM 1516 C CA . SER A 1 196 ? -19.75 -7.359 15.602 1 85.31 196 SER A CA 1
ATOM 1517 C C . SER A 1 196 ? -21.016 -7 14.828 1 85.31 196 SER A C 1
ATOM 1519 O O . SER A 1 196 ? -21.047 -7.094 13.602 1 85.31 196 SER A O 1
ATOM 1521 N N . LYS A 1 197 ? -22 -6.539 15.523 1 84.19 197 LYS A N 1
ATOM 1522 C CA . LYS A 1 197 ? -23.266 -6.133 14.922 1 84.19 197 LYS A CA 1
ATOM 1523 C C . LYS A 1 197 ? -23.078 -4.926 14.008 1 84.19 197 LYS A C 1
ATOM 1525 O O . LYS A 1 197 ? -23.719 -4.828 12.953 1 84.19 197 LYS A O 1
ATOM 1530 N N . ALA A 1 198 ? -22.188 -4.129 14.398 1 83 198 ALA A N 1
ATOM 1531 C CA . ALA A 1 198 ? -21.938 -2.924 13.617 1 83 198 ALA A CA 1
ATOM 1532 C C . ALA A 1 198 ? -21.422 -3.273 12.227 1 83 198 ALA A C 1
ATOM 1534 O O . ALA A 1 198 ? -21.828 -2.674 11.234 1 83 198 ALA A O 1
ATOM 1535 N N . ILE A 1 199 ? -20.594 -4.254 12.172 1 88.56 199 ILE A N 1
ATOM 1536 C CA . ILE A 1 199 ? -20.031 -4.676 10.898 1 88.56 199 ILE A CA 1
ATOM 1537 C C . ILE A 1 199 ? -21.094 -5.387 10.07 1 88.56 199 ILE A C 1
ATOM 1539 O O . ILE A 1 199 ? -21.172 -5.191 8.859 1 88.56 199 ILE A O 1
ATOM 1543 N N . CYS A 1 200 ? -21.953 -6.094 10.766 1 89.06 200 CYS A N 1
ATOM 1544 C CA . CYS A 1 200 ? -22.984 -6.863 10.086 1 89.06 200 CYS A CA 1
ATOM 1545 C C . CYS A 1 200 ? -24.031 -5.941 9.453 1 89.06 200 CYS A C 1
ATOM 1547 O O . CYS A 1 200 ? -24.766 -6.359 8.562 1 89.06 200 CYS A O 1
ATOM 1549 N N . GLN A 1 201 ? -24.047 -4.711 9.844 1 88.56 201 GLN A N 1
ATOM 1550 C CA . GLN A 1 201 ? -25.031 -3.766 9.336 1 88.56 201 GLN A CA 1
ATOM 1551 C C . GLN A 1 201 ? -24.547 -3.09 8.062 1 88.56 201 GLN A C 1
ATOM 1553 O O . GLN A 1 201 ? -25.344 -2.488 7.332 1 88.56 201 GLN A O 1
ATOM 1558 N N . ARG A 1 202 ? -23.344 -3.256 7.824 1 88.19 202 ARG A N 1
ATOM 1559 C CA . ARG A 1 202 ? -22.812 -2.674 6.59 1 88.19 202 ARG A CA 1
ATOM 1560 C C . ARG A 1 202 ? -23.25 -3.482 5.375 1 88.19 202 ARG A C 1
ATOM 1562 O O . ARG A 1 202 ? -23.297 -4.715 5.422 1 88.19 202 ARG A O 1
ATOM 1569 N N . SER A 1 203 ? -23.484 -2.801 4.316 1 86.75 203 SER A N 1
ATOM 1570 C CA . SER A 1 203 ? -24.031 -3.438 3.121 1 86.75 203 SER A CA 1
ATOM 1571 C C . SER A 1 203 ? -23.078 -4.492 2.578 1 86.75 203 SER A C 1
ATOM 1573 O O . SER A 1 203 ? -23.516 -5.562 2.141 1 86.75 203 SER A O 1
ATOM 1575 N N . GLU A 1 204 ? -21.781 -4.285 2.658 1 89.31 204 GLU A N 1
ATOM 1576 C CA . GLU A 1 204 ? -20.781 -5.191 2.115 1 89.31 204 GLU A CA 1
ATOM 1577 C C . GLU A 1 204 ? -20.719 -6.492 2.914 1 89.31 204 GLU A C 1
ATOM 1579 O O . GLU A 1 204 ? -20.328 -7.535 2.381 1 89.31 204 GLU A O 1
ATOM 1584 N N . TRP A 1 205 ? -21.125 -6.332 4.195 1 93.12 205 TRP A N 1
ATOM 1585 C CA . TRP A 1 205 ? -20.938 -7.473 5.09 1 93.12 205 TRP A CA 1
ATOM 1586 C C . TRP A 1 205 ? -22.281 -7.918 5.684 1 93.12 205 TRP A C 1
ATOM 1588 O O . TRP A 1 205 ? -22.312 -8.469 6.785 1 93.12 205 TRP A O 1
ATOM 1598 N N . SER A 1 206 ? -23.359 -7.734 4.934 1 91.12 206 SER A N 1
ATOM 1599 C CA . SER A 1 206 ? -24.703 -7.934 5.461 1 91.12 206 SER A CA 1
ATOM 1600 C C . SER A 1 206 ? -25.047 -9.414 5.547 1 91.12 206 SER A C 1
ATOM 1602 O O . SER A 1 206 ? -25.828 -9.828 6.414 1 91.12 206 SER A O 1
ATOM 1604 N N . SER A 1 207 ? -24.531 -10.266 4.703 1 90.75 207 SER A N 1
ATOM 1605 C CA . SER A 1 207 ? -24.844 -11.688 4.707 1 90.75 207 SER A CA 1
ATOM 1606 C C . SER A 1 207 ? -23.672 -12.523 5.184 1 90.75 207 SER A C 1
ATOM 1608 O O . SER A 1 207 ? -22.516 -12.117 5.023 1 90.75 207 SER A O 1
ATOM 1610 N N . PRO A 1 208 ? -23.953 -13.688 5.719 1 88.5 208 PRO A N 1
ATOM 1611 C CA . PRO A 1 208 ? -22.859 -14.562 6.164 1 88.5 208 PRO A CA 1
ATOM 1612 C C . PRO A 1 208 ? -21.938 -14.977 5.023 1 88.5 208 PRO A C 1
ATOM 1614 O O . PRO A 1 208 ? -20.719 -15.102 5.23 1 88.5 208 PRO A O 1
ATOM 1617 N N . VAL A 1 209 ? -22.484 -15.195 3.867 1 89.56 209 VAL A N 1
ATOM 1618 C CA . VAL A 1 209 ? -21.672 -15.594 2.721 1 89.56 209 VAL A CA 1
ATOM 1619 C C . VAL A 1 209 ? -20.703 -14.469 2.354 1 89.56 209 VAL A C 1
ATOM 1621 O O . VAL A 1 209 ? -19.547 -14.719 2.033 1 89.56 209 VAL A O 1
ATOM 1624 N N . GLN A 1 210 ? -21.219 -13.258 2.484 1 91.94 210 GLN A N 1
ATOM 1625 C CA . GLN A 1 210 ? -20.359 -12.117 2.186 1 91.94 210 GLN A CA 1
ATOM 1626 C C . GLN A 1 210 ? -19.266 -11.969 3.223 1 91.94 210 GLN A C 1
ATOM 1628 O O . GLN A 1 210 ? -18.125 -11.625 2.883 1 91.94 210 GLN A O 1
ATOM 1633 N N . ARG A 1 211 ? -19.562 -12.195 4.387 1 92.62 211 ARG A N 1
ATOM 1634 C CA . ARG A 1 211 ? -18.578 -12.109 5.445 1 92.62 211 ARG A CA 1
ATOM 1635 C C . ARG A 1 211 ? -17.531 -13.211 5.312 1 92.62 211 ARG A C 1
ATOM 1637 O O . ARG A 1 211 ? -16.344 -12.984 5.543 1 92.62 211 ARG A O 1
ATOM 1644 N N . GLU A 1 212 ? -17.984 -14.398 4.898 1 91.56 212 GLU A N 1
ATOM 1645 C CA . GLU A 1 212 ? -17.031 -15.477 4.664 1 91.56 212 GLU A CA 1
ATOM 1646 C C . GLU A 1 212 ? -16.094 -15.141 3.512 1 91.56 212 GLU A C 1
ATOM 1648 O O . GLU A 1 212 ? -14.883 -15.391 3.598 1 91.56 212 GLU A O 1
ATOM 1653 N N . MET A 1 213 ? -16.672 -14.633 2.529 1 92.81 213 MET A N 1
ATOM 1654 C CA . MET A 1 213 ? -15.844 -14.18 1.418 1 92.81 213 MET A CA 1
ATOM 1655 C C . MET A 1 213 ? -14.852 -13.125 1.877 1 92.81 213 MET A C 1
ATOM 1657 O O . MET A 1 213 ? -13.68 -13.156 1.494 1 92.81 213 MET A O 1
ATOM 1661 N N . GLY A 1 214 ? -15.359 -12.188 2.713 1 93.88 214 GLY A N 1
ATOM 1662 C CA . GLY A 1 214 ? -14.484 -11.164 3.262 1 93.88 214 GLY A CA 1
ATOM 1663 C C . GLY A 1 214 ? -13.336 -11.734 4.074 1 93.88 214 GLY A C 1
ATOM 1664 O O . GLY A 1 214 ? -12.203 -11.273 3.957 1 93.88 214 GLY A O 1
ATOM 1665 N N . ARG A 1 215 ? -13.625 -12.727 4.855 1 93.75 215 ARG A N 1
ATOM 1666 C CA . ARG A 1 215 ? -12.586 -13.375 5.656 1 93.75 215 ARG A CA 1
ATOM 1667 C C . ARG A 1 215 ? -11.539 -14.031 4.766 1 93.75 215 ARG A C 1
ATOM 1669 O O . ARG A 1 215 ? -10.344 -13.914 5.02 1 93.75 215 ARG A O 1
ATOM 1676 N N . ARG A 1 216 ? -11.969 -14.648 3.758 1 93.56 216 ARG A N 1
ATOM 1677 C CA . ARG A 1 216 ? -11.047 -15.336 2.859 1 93.56 216 ARG A CA 1
ATOM 1678 C C . ARG A 1 216 ? -10.211 -14.344 2.061 1 93.56 216 ARG A C 1
ATOM 1680 O O . ARG A 1 216 ? -9.031 -14.578 1.799 1 93.56 216 ARG A O 1
ATOM 1687 N N . LEU A 1 217 ? -10.828 -13.289 1.71 1 94.81 217 LEU A N 1
ATOM 1688 C CA . LEU A 1 217 ? -10.094 -12.234 1.02 1 94.81 217 LEU A CA 1
ATOM 1689 C C . LEU A 1 217 ? -9.023 -11.641 1.921 1 94.81 217 LEU A C 1
ATOM 1691 O O . LEU A 1 217 ? -7.906 -11.375 1.468 1 94.81 217 LEU A O 1
ATOM 1695 N N . TRP A 1 218 ? -9.406 -11.406 3.137 1 95.75 218 TRP A N 1
ATOM 1696 C CA . TRP A 1 218 ? -8.398 -10.914 4.074 1 95.75 218 TRP A CA 1
ATOM 1697 C C . TRP A 1 218 ? -7.227 -11.875 4.168 1 95.75 218 TRP A C 1
ATOM 1699 O O . TRP A 1 218 ? -6.066 -11.461 4.094 1 95.75 218 TRP A O 1
ATOM 1709 N N . TRP A 1 219 ? -7.531 -13.109 4.234 1 95.19 219 TRP A N 1
ATOM 1710 C CA . TRP A 1 219 ? -6.473 -14.102 4.367 1 95.19 219 TRP A CA 1
ATOM 1711 C C . TRP A 1 219 ? -5.668 -14.219 3.078 1 95.19 219 TRP A C 1
ATOM 1713 O O . TRP A 1 219 ? -4.477 -14.539 3.109 1 95.19 219 TRP A O 1
ATOM 1723 N N . ALA A 1 220 ? -6.32 -13.961 2.004 1 94.19 220 ALA A N 1
ATOM 1724 C CA . ALA A 1 220 ? -5.539 -13.883 0.772 1 94.19 220 ALA A CA 1
ATOM 1725 C C . ALA A 1 220 ? -4.469 -12.805 0.867 1 94.19 220 ALA A C 1
ATOM 1727 O O . ALA A 1 220 ? -3.342 -12.992 0.403 1 94.19 220 ALA A O 1
ATOM 1728 N N . CYS A 1 221 ? -4.82 -11.68 1.479 1 94.5 221 CYS A N 1
ATOM 1729 C CA . CYS A 1 221 ? -3.838 -10.625 1.718 1 94.5 221 CYS A CA 1
ATOM 1730 C C . CYS A 1 221 ? -2.74 -11.109 2.66 1 94.5 221 CYS A C 1
ATOM 1732 O O . CYS A 1 221 ? -1.558 -10.867 2.416 1 94.5 221 CYS A O 1
ATOM 1734 N N . VAL A 1 222 ? -3.145 -11.812 3.68 1 95.38 222 VAL A N 1
ATOM 1735 C CA . VAL A 1 222 ? -2.207 -12.305 4.684 1 95.38 222 VAL A CA 1
ATOM 1736 C C . VAL A 1 222 ? -1.262 -13.328 4.051 1 95.38 222 VAL A C 1
ATOM 1738 O O . VAL A 1 222 ? -0.046 -13.258 4.25 1 95.38 222 VAL A O 1
ATOM 1741 N N . ILE A 1 223 ? -1.814 -14.227 3.27 1 94.38 223 ILE A N 1
ATOM 1742 C CA . ILE A 1 223 ? -1.024 -15.266 2.619 1 94.38 223 ILE A CA 1
ATOM 1743 C C . ILE A 1 223 ? 0.013 -14.625 1.699 1 94.38 223 ILE A C 1
ATOM 1745 O O . ILE A 1 223 ? 1.186 -15.008 1.716 1 94.38 223 ILE A O 1
ATOM 1749 N N . ARG A 1 224 ? -0.346 -13.664 0.965 1 92.06 224 ARG A N 1
ATOM 1750 C CA . ARG A 1 224 ? 0.578 -12.992 0.057 1 92.06 224 ARG A CA 1
ATOM 1751 C C . ARG A 1 224 ? 1.689 -12.289 0.83 1 92.06 224 ARG A C 1
ATOM 1753 O O . ARG A 1 224 ? 2.842 -12.273 0.39 1 92.06 224 ARG A O 1
ATOM 1760 N N . ASP A 1 225 ? 1.339 -11.727 1.903 1 91.75 225 ASP A N 1
ATOM 1761 C CA . ASP A 1 225 ? 2.309 -11.008 2.729 1 91.75 225 ASP A CA 1
ATOM 1762 C C . ASP A 1 225 ? 3.26 -11.984 3.424 1 91.75 225 ASP A C 1
ATOM 1764 O O . ASP A 1 225 ? 4.477 -11.789 3.402 1 91.75 225 ASP A O 1
ATOM 1768 N N . TRP A 1 226 ? 2.693 -13.047 3.947 1 93 226 TRP A N 1
ATOM 1769 C CA . TRP A 1 226 ? 3.453 -13.945 4.812 1 93 226 TRP A CA 1
ATOM 1770 C C . TRP A 1 226 ? 4.223 -14.969 3.992 1 93 226 TRP A C 1
ATOM 1772 O O . TRP A 1 226 ? 5.309 -15.406 4.387 1 93 226 TRP A O 1
ATOM 1782 N N . LEU A 1 227 ? 3.688 -15.375 2.859 1 90.56 227 LEU A N 1
ATOM 1783 C CA . LEU A 1 227 ? 4.348 -16.391 2.055 1 90.56 227 LEU A CA 1
ATOM 1784 C C . LEU A 1 227 ? 5.164 -15.758 0.934 1 90.56 227 LEU A C 1
ATOM 1786 O O . LEU A 1 227 ? 5.848 -16.453 0.183 1 90.56 227 LEU A O 1
ATOM 1790 N N . GLY A 1 228 ? 5.078 -14.453 0.818 1 80.69 228 GLY A N 1
ATOM 1791 C CA . GLY A 1 228 ? 5.883 -13.773 -0.187 1 80.69 228 GLY A CA 1
ATOM 1792 C C . GLY A 1 228 ? 7.375 -13.891 0.068 1 80.69 228 GLY A C 1
ATOM 1793 O O . GLY A 1 228 ? 7.812 -14.703 0.881 1 80.69 228 GLY A O 1
ATOM 1794 N N . SER A 1 229 ? 8.102 -13.125 -0.618 1 76.69 229 SER A N 1
ATOM 1795 C CA . SER A 1 229 ? 9.555 -13.172 -0.512 1 76.69 229 SER A CA 1
ATOM 1796 C C . SER A 1 229 ? 10.008 -13.031 0.938 1 76.69 229 SER A C 1
ATOM 1798 O O . SER A 1 229 ? 9.5 -12.18 1.674 1 76.69 229 SER A O 1
ATOM 1800 N N . TRP A 1 230 ? 10.969 -13.836 1.315 1 74.38 230 TRP A N 1
ATOM 1801 C CA . TRP A 1 230 ? 11.438 -13.859 2.695 1 74.38 230 TRP A CA 1
ATOM 1802 C C . TRP A 1 230 ? 12.25 -12.609 3.018 1 74.38 230 TRP A C 1
ATOM 1804 O O . TRP A 1 230 ? 12.414 -12.258 4.188 1 74.38 230 TRP A O 1
ATOM 1814 N N . SER A 1 231 ? 12.75 -12.016 2.004 1 71.75 231 SER A N 1
ATOM 1815 C CA . SER A 1 231 ? 13.578 -10.828 2.217 1 71.75 231 SER A CA 1
ATOM 1816 C C . SER A 1 231 ? 12.711 -9.602 2.496 1 71.75 231 SER A C 1
ATOM 1818 O O . SER A 1 231 ? 13.211 -8.578 2.969 1 71.75 231 SER A O 1
ATOM 1820 N N . ARG A 1 232 ? 11.508 -9.75 2.273 1 80.38 232 ARG A N 1
ATOM 1821 C CA . ARG A 1 232 ? 10.594 -8.641 2.51 1 80.38 232 ARG A CA 1
ATOM 1822 C C . ARG A 1 232 ? 9.938 -8.75 3.879 1 80.38 232 ARG A C 1
ATOM 1824 O O . ARG A 1 232 ? 9.32 -9.773 4.195 1 80.38 232 ARG A O 1
ATOM 1831 N N . PRO A 1 233 ? 10.047 -7.703 4.594 1 85.31 233 PRO A N 1
ATOM 1832 C CA . PRO A 1 233 ? 9.383 -7.766 5.895 1 85.31 233 PRO A CA 1
ATOM 1833 C C . PRO A 1 233 ? 7.859 -7.828 5.777 1 85.31 233 PRO A C 1
ATOM 1835 O O . PRO A 1 233 ? 7.281 -7.254 4.852 1 85.31 233 PRO A O 1
ATOM 1838 N N . PRO A 1 234 ? 7.266 -8.516 6.746 1 89.12 234 PRO A N 1
ATOM 1839 C CA . PRO A 1 234 ? 5.801 -8.586 6.707 1 89.12 234 PRO A CA 1
ATOM 1840 C C . PRO A 1 234 ? 5.141 -7.254 7.066 1 89.12 234 PRO A C 1
ATOM 1842 O O . PRO A 1 234 ? 5.68 -6.492 7.875 1 89.12 234 PRO A O 1
ATOM 1845 N N . SER A 1 235 ? 4.02 -6.984 6.508 1 89.69 235 SER A N 1
ATOM 1846 C CA . SER A 1 235 ? 3.26 -5.766 6.762 1 89.69 235 SER A CA 1
ATOM 1847 C C . SER A 1 235 ? 2.064 -6.039 7.672 1 89.69 235 SER A C 1
ATOM 1849 O O . SER A 1 235 ? 1.462 -5.109 8.211 1 89.69 235 SER A O 1
ATOM 1851 N N . ILE A 1 236 ? 1.704 -7.277 7.797 1 92.31 236 ILE A N 1
ATOM 1852 C CA . ILE A 1 236 ? 0.558 -7.66 8.617 1 92.31 236 ILE A CA 1
ATOM 1853 C C . ILE A 1 236 ? 1.03 -8.477 9.82 1 92.31 236 ILE A C 1
ATOM 1855 O O . ILE A 1 236 ? 1.729 -9.477 9.664 1 92.31 236 ILE A O 1
ATOM 1859 N N . SER A 1 237 ? 0.702 -8.047 10.953 1 90 237 SER A N 1
ATOM 1860 C CA . SER A 1 237 ? 1.006 -8.789 12.172 1 90 237 SER A CA 1
ATOM 1861 C C . SER A 1 237 ? -0.203 -9.594 12.648 1 90 237 SER A C 1
ATOM 1863 O O . SER A 1 237 ? -1.345 -9.156 12.484 1 90 237 SER A O 1
ATOM 1865 N N . PRO A 1 238 ? 0.104 -10.758 13.242 1 88.94 238 PRO A N 1
ATOM 1866 C CA . PRO A 1 238 ? -1.022 -11.555 13.734 1 88.94 238 PRO A CA 1
ATOM 1867 C C . PRO A 1 238 ? -1.86 -10.812 14.773 1 88.94 238 PRO A C 1
ATOM 1869 O O . PRO A 1 238 ? -3.062 -11.062 14.891 1 88.94 238 PRO A O 1
ATOM 1872 N N . ALA A 1 239 ? -1.255 -9.914 15.461 1 84.69 239 ALA A N 1
ATOM 1873 C CA . ALA A 1 239 ? -1.945 -9.172 16.516 1 84.69 239 ALA A CA 1
ATOM 1874 C C . ALA A 1 239 ? -2.854 -8.102 15.922 1 84.69 239 ALA A C 1
ATOM 1876 O O . ALA A 1 239 ? -3.719 -7.559 16.609 1 84.69 239 ALA A O 1
ATOM 1877 N N . SER A 1 240 ? -2.709 -7.91 14.617 1 87.75 240 SER A N 1
ATOM 1878 C CA . SER A 1 240 ? -3.398 -6.777 14.008 1 87.75 240 SER A CA 1
ATOM 1879 C C . SER A 1 240 ? -4.746 -7.195 13.438 1 87.75 240 SER A C 1
ATOM 1881 O O . SER A 1 240 ? -5.449 -6.379 12.836 1 87.75 240 SER A O 1
ATOM 1883 N N . PHE A 1 241 ? -5.137 -8.406 13.523 1 89.38 241 PHE A N 1
ATOM 1884 C CA . PHE A 1 241 ? -6.43 -8.836 13 1 89.38 241 PHE A CA 1
ATOM 1885 C C . PHE A 1 241 ? -7.004 -9.977 13.828 1 89.38 241 PHE A C 1
ATOM 1887 O O . PHE A 1 241 ? -6.277 -10.633 14.57 1 89.38 241 PHE A O 1
ATOM 1894 N N . CYS A 1 242 ? -8.297 -10.195 13.688 1 87.06 242 CYS A N 1
ATOM 1895 C CA . CYS A 1 242 ? -8.945 -11.25 14.461 1 87.06 242 CYS A CA 1
ATOM 1896 C C . CYS A 1 242 ? -9.625 -12.258 13.539 1 87.06 242 CYS A C 1
ATOM 1898 O O . CYS A 1 242 ? -10.281 -13.18 14.008 1 87.06 242 CYS A O 1
ATOM 1900 N N . CYS A 1 243 ? -9.43 -12.062 12.297 1 85.62 243 CYS A N 1
ATOM 1901 C CA . CYS A 1 243 ? -10.039 -12.961 11.328 1 85.62 243 CYS A CA 1
ATOM 1902 C C . CYS A 1 243 ? -9.43 -14.359 11.422 1 85.62 243 CYS A C 1
ATOM 1904 O O . CYS A 1 243 ? -8.219 -14.523 11.266 1 85.62 243 CYS A O 1
ATOM 1906 N N . GLN A 1 244 ? -10.258 -15.297 11.781 1 80.19 244 GLN A N 1
ATOM 1907 C CA . GLN A 1 244 ? -9.766 -16.672 11.859 1 80.19 244 GLN A CA 1
ATOM 1908 C C . GLN A 1 244 ? -9.977 -17.406 10.547 1 80.19 244 GLN A C 1
ATOM 1910 O O . GLN A 1 244 ? -10.922 -17.125 9.812 1 80.19 244 GLN A O 1
ATOM 1915 N N . ALA A 1 245 ? -8.992 -18.203 10.242 1 74.06 245 ALA A N 1
ATOM 1916 C CA . ALA A 1 245 ? -9.102 -18.984 9.016 1 74.06 245 ALA A CA 1
ATOM 1917 C C . ALA A 1 245 ? -10.172 -20.062 9.164 1 74.06 245 ALA A C 1
ATOM 1919 O O . ALA A 1 245 ? -10.203 -20.781 10.164 1 74.06 245 ALA A O 1
ATOM 1920 N N . SER A 1 246 ? -11.367 -19.859 8.547 1 62 246 SER A N 1
ATOM 1921 C CA . SER A 1 246 ? -12.445 -20.844 8.68 1 62 246 SER A CA 1
ATOM 1922 C C . SER A 1 246 ? -12.164 -22.094 7.867 1 62 246 SER A C 1
ATOM 1924 O O . SER A 1 246 ? -11.82 -22.016 6.684 1 62 246 SER A O 1
ATOM 1926 N N . THR A 1 247 ? -11.766 -23.172 8.383 1 56.56 247 THR A N 1
ATOM 1927 C CA . THR A 1 247 ? -11.75 -24.406 7.605 1 56.56 247 THR A CA 1
ATOM 1928 C C . THR A 1 247 ? -13.164 -24.828 7.211 1 56.56 247 THR A C 1
ATOM 1930 O O . THR A 1 247 ? -13.406 -25.219 6.066 1 56.56 247 THR A O 1
ATOM 1933 N N . ALA A 1 248 ? -13.977 -25.156 8.25 1 54.34 248 ALA A N 1
ATOM 1934 C CA . ALA A 1 248 ? -15.211 -25.922 8.094 1 54.34 248 ALA A CA 1
ATOM 1935 C C . ALA A 1 248 ? -16.391 -25 7.82 1 54.34 248 ALA A C 1
ATOM 1937 O O . ALA A 1 248 ? -16.938 -24.391 8.742 1 54.34 248 ALA A O 1
ATOM 1938 N N . SER A 1 249 ? -16.188 -24.062 6.805 1 57 249 SER A N 1
ATOM 1939 C CA . SER A 1 249 ? -17.406 -23.266 6.816 1 57 249 SER A CA 1
ATOM 1940 C C . SER A 1 249 ? -18.438 -23.828 5.855 1 57 249 SER A C 1
ATOM 1942 O O . SER A 1 249 ? -18.094 -24.312 4.777 1 57 249 SER A O 1
ATOM 1944 N N . LYS A 1 250 ? -19.641 -24.172 6.344 1 58.59 250 LYS A N 1
ATOM 1945 C CA . LYS A 1 250 ? -20.812 -24.516 5.547 1 58.59 250 LYS A CA 1
ATOM 1946 C C . LYS A 1 250 ? -20.969 -23.562 4.371 1 58.59 250 LYS A C 1
ATOM 1948 O O . LYS A 1 250 ? -21.688 -23.859 3.408 1 58.59 250 LYS A O 1
ATOM 1953 N N . HIS A 1 251 ? -20.094 -22.547 4.391 1 60.12 251 HIS A N 1
ATOM 1954 C CA . HIS A 1 251 ? -20.297 -21.516 3.387 1 60.12 251 HIS A CA 1
ATOM 1955 C C . HIS A 1 251 ? -19.094 -21.406 2.459 1 60.12 251 HIS A C 1
ATOM 1957 O O . HIS A 1 251 ? -18.875 -20.359 1.825 1 60.12 251 HIS A O 1
ATOM 1963 N N . GLY A 1 252 ? -18.344 -22.391 2.416 1 64.94 252 GLY A N 1
ATOM 1964 C CA . GLY A 1 252 ? -17.156 -22.312 1.592 1 64.94 252 GLY A CA 1
ATOM 1965 C C . GLY A 1 252 ? -17.406 -22.656 0.136 1 64.94 252 GLY A C 1
ATOM 1966 O O . GLY A 1 252 ? -16.516 -22.5 -0.708 1 64.94 252 GLY A O 1
ATOM 1967 N N . ASP A 1 253 ? -18.672 -22.891 -0.227 1 77.38 253 ASP A N 1
ATOM 1968 C CA . ASP A 1 253 ? -18.969 -23.391 -1.567 1 77.38 253 ASP A CA 1
ATOM 1969 C C . ASP A 1 253 ? -19.312 -22.25 -2.516 1 77.38 253 ASP A C 1
ATOM 1971 O O . ASP A 1 253 ? -19.516 -22.453 -3.715 1 77.38 253 ASP A O 1
ATOM 1975 N N . TYR A 1 254 ? -19.172 -21 -1.992 1 80.56 254 TYR A N 1
ATOM 1976 C CA . TYR A 1 254 ? -19.562 -19.859 -2.816 1 80.56 254 TYR A CA 1
ATOM 1977 C C . TYR A 1 254 ? -18.578 -19.656 -3.953 1 80.56 254 TYR A C 1
ATOM 1979 O O . TYR A 1 254 ? -18.875 -18.953 -4.922 1 80.56 254 TYR A O 1
ATOM 1987 N N . VAL A 1 255 ? -17.453 -20.266 -3.873 1 84.88 255 VAL A N 1
ATOM 1988 C CA . VAL A 1 255 ? -16.359 -19.969 -4.781 1 84.88 255 VAL A CA 1
ATOM 1989 C C . VAL A 1 255 ? -16.609 -20.641 -6.133 1 84.88 255 VAL A C 1
ATOM 1991 O O . VAL A 1 255 ? -15.977 -20.281 -7.133 1 84.88 255 VAL A O 1
ATOM 1994 N N . LEU A 1 256 ? -17.469 -21.625 -6.145 1 85.69 256 LEU A N 1
ATOM 1995 C CA . LEU A 1 256 ? -17.781 -22.328 -7.387 1 85.69 256 LEU A CA 1
ATOM 1996 C C . LEU A 1 256 ? -19.219 -22.078 -7.809 1 85.69 256 LEU A C 1
ATOM 1998 O O . LEU A 1 256 ? -20.078 -21.766 -6.973 1 85.69 256 LEU A O 1
ATOM 2002 N N . ILE A 1 257 ? -19.359 -22.188 -9.07 1 82.81 257 ILE A N 1
ATOM 2003 C CA . ILE A 1 257 ? -20.719 -22.031 -9.594 1 82.81 257 ILE A CA 1
ATOM 2004 C C . ILE A 1 257 ? -21.578 -23.203 -9.164 1 82.81 257 ILE A C 1
ATOM 2006 O O . ILE A 1 257 ? -21.203 -24.359 -9.375 1 82.81 257 ILE A O 1
ATOM 2010 N N . SER A 1 258 ? -22.656 -22.953 -8.5 1 74.44 258 SER A N 1
ATOM 2011 C CA . SER A 1 258 ? -23.516 -23.969 -7.898 1 74.44 258 SER A CA 1
ATOM 2012 C C . SER A 1 258 ? -24.047 -24.922 -8.953 1 74.44 258 SER A C 1
ATOM 2014 O O . SER A 1 258 ? -24.219 -26.125 -8.688 1 74.44 258 SER A O 1
ATOM 2016 N N . SER A 1 259 ? -24.469 -24.359 -10.047 1 58.88 259 SER A N 1
ATOM 2017 C CA . SER A 1 259 ? -25.078 -25.219 -11.055 1 58.88 259 SER A CA 1
ATOM 2018 C C . SER A 1 259 ? -24.141 -26.359 -11.445 1 58.88 259 SER A C 1
ATOM 2020 O O . SER A 1 259 ? -24.594 -27.391 -11.945 1 58.88 259 SER A O 1
ATOM 2022 N N . TYR A 1 260 ? -22.938 -26.172 -11.227 1 52.75 260 TYR A N 1
ATOM 2023 C CA . TYR A 1 260 ? -21.969 -27.188 -11.625 1 52.75 260 TYR A CA 1
ATOM 2024 C C . TYR A 1 260 ? -21.5 -28 -10.422 1 52.75 260 TYR A C 1
ATOM 2026 O O . TYR A 1 260 ? -20.766 -28.969 -10.57 1 52.75 260 TYR A O 1
ATOM 2034 N N . SER A 1 261 ? -21.828 -27.453 -9.328 1 54.97 261 SER A N 1
ATOM 2035 C CA . SER A 1 261 ? -21.469 -28.203 -8.125 1 54.97 261 SER A CA 1
ATOM 2036 C C . SER A 1 261 ? -22.516 -29.25 -7.789 1 54.97 261 SER A C 1
ATOM 2038 O O . SER A 1 261 ? -23.703 -28.938 -7.695 1 54.97 261 SER A O 1
ATOM 2040 N N . MET A 1 262 ? -22.547 -30.312 -8.484 1 44.91 262 MET A N 1
ATOM 2041 C CA . MET A 1 262 ? -23.438 -31.422 -8.188 1 44.91 262 MET A CA 1
ATOM 2042 C C . MET A 1 262 ? -23.625 -31.594 -6.688 1 44.91 262 MET A C 1
ATOM 2044 O O . MET A 1 262 ? -22.656 -31.906 -5.973 1 44.91 262 MET A O 1
ATOM 2048 N N . SER A 1 263 ? -24.328 -30.734 -6.191 1 43.28 263 SER A N 1
ATOM 2049 C CA . SER A 1 263 ? -24.719 -31.156 -4.852 1 43.28 263 SER A CA 1
ATOM 2050 C C . SER A 1 263 ? -25.141 -32.625 -4.836 1 43.28 263 SER A C 1
ATOM 2052 O O . SER A 1 263 ? -26.141 -33 -5.457 1 43.28 263 SER A O 1
ATOM 2054 N N . SER A 1 264 ? -24.391 -33.531 -5.039 1 37.28 264 SER A N 1
ATOM 2055 C CA . SER A 1 264 ? -25.016 -34.812 -4.711 1 37.28 264 SER A CA 1
ATOM 2056 C C . SER A 1 264 ? -25.859 -34.688 -3.447 1 37.28 264 SER A C 1
ATOM 2058 O O . SER A 1 264 ? -25.344 -34.406 -2.369 1 37.28 264 SER A O 1
ATOM 2060 N N . PRO A 1 265 ? -27.109 -34.312 -3.605 1 38.22 265 PRO A N 1
ATOM 2061 C CA . PRO A 1 265 ? -27.969 -34.406 -2.418 1 38.22 265 PRO A CA 1
ATOM 2062 C C . PRO A 1 265 ? -27.547 -35.5 -1.453 1 38.22 265 PRO A C 1
ATOM 2064 O O . PRO A 1 265 ? -27.812 -35.406 -0.252 1 38.22 265 PRO A O 1
ATOM 2067 N N . GLY A 1 266 ? -27.469 -36.812 -1.971 1 35.06 266 GLY A N 1
ATOM 2068 C CA . GLY A 1 266 ? -27.578 -38.094 -1.296 1 35.06 266 GLY A CA 1
ATOM 2069 C C . GLY A 1 266 ? -26.391 -38.406 -0.399 1 35.06 266 GLY A C 1
ATOM 2070 O O . GLY A 1 266 ? -26.391 -39.406 0.291 1 35.06 266 GLY A O 1
ATOM 2071 N N . SER A 1 267 ? -25.203 -38.219 -0.891 1 36.12 267 SER A N 1
ATOM 2072 C CA . SER A 1 267 ? -24.266 -38.938 -0.066 1 36.12 267 SER A CA 1
ATOM 2073 C C . SER A 1 267 ? -24.109 -38.312 1.308 1 36.12 267 SER A C 1
ATOM 2075 O O . SER A 1 267 ? -23.172 -37.531 1.532 1 36.12 267 SER A O 1
ATOM 2077 N N . SER A 1 268 ? -25.047 -37.719 1.825 1 37.84 268 SER A N 1
ATOM 2078 C CA . SER A 1 268 ? -25.203 -37.438 3.25 1 37.84 268 SER A CA 1
ATOM 2079 C C . SER A 1 268 ? -24.562 -38.531 4.094 1 37.84 268 SER A C 1
ATOM 2081 O O . SER A 1 268 ? -24.359 -38.344 5.297 1 37.84 268 SER A O 1
ATOM 2083 N N . ASP A 1 269 ? -24.719 -39.812 3.713 1 35.62 269 ASP A N 1
ATOM 2084 C CA . ASP A 1 269 ? -24.562 -40.969 4.613 1 35.62 269 ASP A CA 1
ATOM 2085 C C . ASP A 1 269 ? -23.094 -41.25 4.879 1 35.62 269 ASP A C 1
ATOM 2087 O O . ASP A 1 269 ? -22.766 -42.25 5.523 1 35.62 269 ASP A O 1
ATOM 2091 N N . SER A 1 270 ? -22.234 -41.062 3.885 1 38.56 270 SER A N 1
ATOM 2092 C CA . SER A 1 270 ? -21 -41.625 4.406 1 38.56 270 SER A CA 1
ATOM 2093 C C . SER A 1 270 ? -20.453 -40.812 5.582 1 38.56 270 SER A C 1
ATOM 2095 O O . SER A 1 270 ? -20.109 -39.656 5.426 1 38.56 270 SER A O 1
ATOM 2097 N N . ALA A 1 271 ? -20.875 -41 6.746 1 40.56 271 ALA A N 1
ATOM 2098 C CA . ALA A 1 271 ? -20.75 -40.562 8.125 1 40.56 271 ALA A CA 1
ATOM 2099 C C . ALA A 1 271 ? -19.375 -39.938 8.367 1 40.56 271 ALA A C 1
ATOM 2101 O O . ALA A 1 271 ? -19.234 -39.031 9.211 1 40.56 271 ALA A O 1
ATOM 2102 N N . ASN A 1 272 ? -18.266 -40.594 8.102 1 41.22 272 ASN A N 1
ATOM 2103 C CA . ASN A 1 272 ? -17 -40.312 8.789 1 41.22 272 ASN A CA 1
ATOM 2104 C C . ASN A 1 272 ? -16.25 -39.156 8.125 1 41.22 272 ASN A C 1
ATOM 2106 O O . ASN A 1 272 ? -15.195 -38.75 8.602 1 41.22 272 ASN A O 1
ATOM 2110 N N . LEU A 1 273 ? -16.469 -38.875 6.719 1 47.97 273 LEU A N 1
ATOM 2111 C CA . LEU A 1 273 ? -15.523 -37.938 6.148 1 47.97 273 LEU A CA 1
ATOM 2112 C C . LEU A 1 273 ? -16.141 -36.531 6.059 1 47.97 273 LEU A C 1
ATOM 2114 O O . LEU A 1 273 ? -17.312 -36.406 5.68 1 47.97 273 LEU A O 1
ATOM 2118 N N . GLU A 1 274 ? -15.758 -35.625 6.824 1 56.81 274 GLU A N 1
ATOM 2119 C CA . GLU A 1 274 ? -16.094 -34.219 6.621 1 56.81 274 GLU A CA 1
ATOM 2120 C C . GLU A 1 274 ? -16.266 -33.906 5.137 1 56.81 274 GLU A C 1
ATOM 2122 O O . GLU A 1 274 ? -15.477 -34.375 4.305 1 56.81 274 GLU A O 1
ATOM 2127 N N . PRO A 1 275 ? -17.438 -33.531 4.688 1 68.38 275 PRO A N 1
ATOM 2128 C CA . PRO A 1 275 ? -17.656 -33.219 3.275 1 68.38 275 PRO A CA 1
ATOM 2129 C C . PRO A 1 275 ? -16.547 -32.344 2.672 1 68.38 275 PRO A C 1
ATOM 2131 O O . PRO A 1 275 ? -16.047 -31.453 3.336 1 68.38 275 PRO A O 1
ATOM 2134 N N . PRO A 1 276 ? -16.031 -32.812 1.508 1 81.06 276 PRO A N 1
ATOM 2135 C CA . PRO A 1 276 ? -14.961 -32.031 0.854 1 81.06 276 PRO A CA 1
ATOM 2136 C C . PRO A 1 276 ? -15.375 -30.625 0.484 1 81.06 276 PRO A C 1
ATOM 2138 O O . PRO A 1 276 ? -16.531 -30.391 0.133 1 81.06 276 PRO A O 1
ATOM 2141 N N . SER A 1 277 ? -14.594 -29.688 0.815 1 83.19 277 SER A N 1
ATOM 2142 C CA . SER A 1 277 ? -14.836 -28.281 0.477 1 83.19 277 SER A CA 1
ATOM 2143 C C . SER A 1 277 ? -13.711 -27.719 -0.373 1 83.19 277 SER A C 1
ATOM 2145 O O . SER A 1 277 ? -12.531 -27.953 -0.089 1 83.19 277 SER A O 1
ATOM 2147 N N . PRO A 1 278 ? -14.125 -27.016 -1.409 1 86.62 278 PRO A N 1
ATOM 2148 C CA . PRO A 1 278 ? -13.086 -26.359 -2.209 1 86.62 278 PRO A CA 1
ATOM 2149 C C . PRO A 1 278 ? -12.273 -25.344 -1.409 1 86.62 278 PRO A C 1
ATOM 2151 O O . PRO A 1 278 ? -11.195 -24.922 -1.842 1 86.62 278 PRO A O 1
ATOM 2154 N N . ALA A 1 279 ? -12.719 -25.016 -0.276 1 85.88 279 ALA A N 1
ATOM 2155 C CA . ALA A 1 279 ? -12.062 -24 0.544 1 85.88 279 ALA A CA 1
ATOM 2156 C C . ALA A 1 279 ? -10.906 -24.609 1.346 1 85.88 279 ALA A C 1
ATOM 2158 O O . ALA A 1 279 ? -10.141 -23.891 1.982 1 85.88 279 ALA A O 1
ATOM 2159 N N . HIS A 1 280 ? -10.742 -25.938 1.286 1 88.5 280 HIS A N 1
ATOM 2160 C CA . HIS A 1 280 ? -9.711 -26.594 2.076 1 88.5 280 HIS A CA 1
ATOM 2161 C C . HIS A 1 280 ? -8.32 -26.125 1.677 1 88.5 280 HIS A C 1
ATOM 2163 O O . HIS A 1 280 ? -7.449 -25.953 2.533 1 88.5 280 HIS A O 1
ATOM 2169 N N . TYR A 1 281 ? -8.172 -25.938 0.399 1 92.25 281 TYR A N 1
ATOM 2170 C CA . TYR A 1 281 ? -6.875 -25.484 -0.069 1 92.25 281 TYR A CA 1
ATOM 2171 C C . TYR A 1 281 ? -6.492 -24.172 0.597 1 92.25 281 TYR A C 1
ATOM 2173 O O . TYR A 1 281 ? -5.371 -24.016 1.094 1 92.25 281 TYR A O 1
ATOM 2181 N N . HIS A 1 282 ? -7.398 -23.297 0.597 1 92.19 282 HIS A N 1
ATOM 2182 C CA . HIS A 1 282 ? -7.172 -21.969 1.187 1 92.19 282 HIS A CA 1
ATOM 2183 C C . HIS A 1 282 ? -6.852 -22.094 2.674 1 92.19 282 HIS A C 1
ATOM 2185 O O . HIS A 1 282 ? -5.977 -21.391 3.18 1 92.19 282 HIS A O 1
ATOM 2191 N N . SER A 1 283 ? -7.512 -22.922 3.344 1 90.69 283 SER A N 1
ATOM 2192 C CA . SER A 1 283 ? -7.285 -23.125 4.773 1 90.69 283 SER A CA 1
ATOM 2193 C C . SER A 1 283 ? -5.887 -23.656 5.039 1 90.69 283 SER A C 1
ATOM 2195 O O . SER A 1 283 ? -5.234 -23.266 6.004 1 90.69 283 SER A O 1
ATOM 2197 N N . ILE A 1 284 ? -5.504 -24.562 4.254 1 93.25 284 ILE A N 1
ATOM 2198 C CA . ILE A 1 284 ? -4.168 -25.141 4.398 1 93.25 284 ILE A CA 1
ATOM 2199 C C . ILE A 1 284 ? -3.117 -24.062 4.152 1 93.25 284 ILE A C 1
ATOM 2201 O O . ILE A 1 284 ? -2.135 -23.969 4.891 1 93.25 284 ILE A O 1
ATOM 2205 N N . MET A 1 285 ? -3.363 -23.234 3.125 1 94.94 285 MET A N 1
ATOM 2206 C CA . MET A 1 285 ? -2.439 -22.141 2.826 1 94.94 285 MET A CA 1
ATOM 2207 C C . MET A 1 285 ? -2.357 -21.172 3.992 1 94.94 285 MET A C 1
ATOM 2209 O O . MET A 1 285 ? -1.291 -20.625 4.273 1 94.94 285 MET A O 1
ATOM 2213 N N . CYS A 1 286 ? -3.463 -20.938 4.664 1 94.25 286 CYS A N 1
ATOM 2214 C CA . CYS A 1 286 ? -3.477 -20.062 5.836 1 94.25 286 CYS A CA 1
ATOM 2215 C C . CYS A 1 286 ? -2.561 -20.609 6.926 1 94.25 286 CYS A C 1
ATOM 2217 O O . CYS A 1 286 ? -1.77 -19.859 7.504 1 94.25 286 CYS A O 1
ATOM 2219 N N . ARG A 1 287 ? -2.648 -21.859 7.137 1 94.25 287 ARG A N 1
ATOM 2220 C CA . ARG A 1 287 ? -1.855 -22.5 8.188 1 94.25 287 ARG A CA 1
ATOM 2221 C C . ARG A 1 287 ? -0.368 -22.453 7.852 1 94.25 287 ARG A C 1
ATOM 2223 O O . ARG A 1 287 ? 0.457 -22.141 8.719 1 94.25 287 ARG A O 1
ATOM 2230 N N . LEU A 1 288 ? -0.089 -22.75 6.66 1 96.25 288 LEU A N 1
ATOM 2231 C CA . LEU A 1 288 ? 1.306 -22.703 6.234 1 96.25 288 LEU A CA 1
ATOM 2232 C C . LEU A 1 288 ? 1.865 -21.297 6.316 1 96.25 288 LEU A C 1
ATOM 2234 O O . LEU A 1 288 ? 3.008 -21.094 6.734 1 96.25 288 LEU A O 1
ATOM 2238 N N . ALA A 1 289 ? 1.046 -20.344 5.898 1 95.5 289 ALA A N 1
ATOM 2239 C CA . ALA A 1 289 ? 1.462 -18.953 5.984 1 95.5 289 ALA A CA 1
ATOM 2240 C C . ALA A 1 289 ? 1.783 -18.562 7.422 1 95.5 289 ALA A C 1
ATOM 2242 O O . ALA A 1 289 ? 2.777 -17.875 7.68 1 95.5 289 ALA A O 1
ATOM 2243 N N . TYR A 1 290 ? 1 -19 8.305 1 94.69 290 TYR A N 1
ATOM 2244 C CA . TYR A 1 290 ? 1.212 -18.688 9.711 1 94.69 290 TYR A CA 1
ATOM 2245 C C . TYR A 1 290 ? 2.523 -19.281 10.211 1 94.69 290 TYR A C 1
ATOM 2247 O O . TYR A 1 290 ? 3.268 -18.625 10.945 1 94.69 290 TYR A O 1
ATOM 2255 N N . ILE A 1 291 ? 2.828 -20.438 9.828 1 95.19 291 ILE A N 1
ATOM 2256 C CA . ILE A 1 291 ? 4.062 -21.109 10.227 1 95.19 291 ILE A CA 1
ATOM 2257 C C . ILE A 1 291 ? 5.262 -20.328 9.688 1 95.19 291 ILE A C 1
ATOM 2259 O O . ILE A 1 291 ? 6.219 -20.062 10.422 1 95.19 291 ILE A O 1
ATOM 2263 N N . VAL A 1 292 ? 5.207 -19.969 8.453 1 93.75 292 VAL A N 1
ATOM 2264 C CA . VAL A 1 292 ? 6.301 -19.234 7.84 1 93.75 292 VAL A CA 1
ATOM 2265 C C . VAL A 1 292 ? 6.465 -17.875 8.531 1 93.75 292 VAL A C 1
ATOM 2267 O O . VAL A 1 292 ? 7.59 -17.438 8.781 1 93.75 292 VAL A O 1
ATOM 2270 N N . TYR A 1 293 ? 5.32 -17.281 8.836 1 93.44 293 TYR A N 1
ATOM 2271 C CA . TYR A 1 293 ? 5.391 -16 9.547 1 93.44 293 TYR A CA 1
ATOM 2272 C C . TYR A 1 293 ? 6.074 -16.188 10.898 1 93.44 293 TYR A C 1
ATOM 2274 O O . TYR A 1 293 ? 7.012 -15.445 11.227 1 93.44 293 TYR A O 1
ATOM 2282 N N . LEU A 1 294 ? 5.695 -17.156 11.641 1 92.31 294 LEU A N 1
ATOM 2283 C CA . LEU A 1 294 ? 6.109 -17.344 13.031 1 92.31 294 LEU A CA 1
ATOM 2284 C C . LEU A 1 294 ? 7.594 -17.688 13.109 1 92.31 294 LEU A C 1
ATOM 2286 O O . LEU A 1 294 ? 8.305 -17.172 13.977 1 92.31 294 LEU A O 1
ATOM 2290 N N . TYR A 1 295 ? 8.062 -18.422 12.195 1 90.44 295 TYR A N 1
ATOM 2291 C CA . TYR A 1 295 ? 9.383 -18.984 12.398 1 90.44 295 TYR A CA 1
ATOM 2292 C C . TYR A 1 295 ? 10.398 -18.359 11.453 1 90.44 295 TYR A C 1
ATOM 2294 O O . TYR A 1 295 ? 11.609 -18.453 11.672 1 90.44 295 TYR A O 1
ATOM 2302 N N . ILE A 1 296 ? 9.914 -17.688 10.43 1 87.12 296 ILE A N 1
ATOM 2303 C CA . ILE A 1 296 ? 10.867 -17.188 9.438 1 87.12 296 ILE A CA 1
ATOM 2304 C C . ILE A 1 296 ? 10.734 -15.68 9.289 1 87.12 296 ILE A C 1
ATOM 2306 O O . ILE A 1 296 ? 11.703 -14.938 9.484 1 87.12 296 ILE A O 1
ATOM 2310 N N . LYS A 1 297 ? 9.562 -15.164 9.07 1 85.88 297 LYS A N 1
ATOM 2311 C CA . LYS A 1 297 ? 9.375 -13.773 8.672 1 85.88 297 LYS A CA 1
ATOM 2312 C C . LYS A 1 297 ? 9.398 -12.844 9.891 1 85.88 297 LYS A C 1
ATOM 2314 O O . LYS A 1 297 ? 9.82 -11.695 9.789 1 85.88 297 LYS A O 1
ATOM 2319 N N . ALA A 1 298 ? 8.797 -13.266 10.969 1 79.94 298 ALA A N 1
ATOM 2320 C CA . ALA A 1 298 ? 8.656 -12.406 12.141 1 79.94 298 ALA A CA 1
ATOM 2321 C C . ALA A 1 298 ? 10.008 -12.148 12.797 1 79.94 298 ALA A C 1
ATOM 2323 O O . ALA A 1 298 ? 10.148 -11.219 13.594 1 79.94 298 ALA A O 1
ATOM 2324 N N . ASN A 1 299 ? 10.945 -12.953 12.414 1 67.38 299 ASN A N 1
ATOM 2325 C CA . ASN A 1 299 ? 12.172 -12.922 13.203 1 67.38 299 ASN A CA 1
ATOM 2326 C C . ASN A 1 299 ? 13.297 -12.195 12.469 1 67.38 299 ASN A C 1
ATOM 2328 O O . ASN A 1 299 ? 13.492 -12.406 11.273 1 67.38 299 ASN A O 1
ATOM 2332 N N . THR A 1 300 ? 13.844 -11.297 13.234 1 62.53 300 THR A N 1
ATOM 2333 C CA . THR A 1 300 ? 15 -10.578 12.719 1 62.53 300 THR A CA 1
ATOM 2334 C C . THR A 1 300 ? 16.203 -11.516 12.57 1 62.53 300 THR A C 1
ATOM 2336 O O . THR A 1 300 ? 17.016 -11.352 11.664 1 62.53 300 THR A O 1
ATOM 2339 N N . HIS A 1 301 ? 16.141 -12.43 13.5 1 66.31 301 HIS A N 1
ATOM 2340 C CA . HIS A 1 301 ? 17.297 -13.328 13.484 1 66.31 301 HIS A CA 1
ATOM 2341 C C . HIS A 1 301 ? 16.875 -14.75 13.133 1 66.31 301 HIS A C 1
ATOM 2343 O O . HIS A 1 301 ? 16.141 -15.391 13.891 1 66.31 301 HIS A O 1
ATOM 2349 N N . GLN A 1 302 ? 17.203 -15.117 12.023 1 70.81 302 GLN A N 1
ATOM 2350 C CA . GLN A 1 302 ? 16.953 -16.469 11.562 1 70.81 302 GLN A CA 1
ATOM 2351 C C . GLN A 1 302 ? 17.938 -17.469 12.18 1 70.81 302 GLN A C 1
ATOM 2353 O O . GLN A 1 302 ? 19.141 -17.359 11.969 1 70.81 302 GLN A O 1
ATOM 2358 N N . THR A 1 303 ? 17.375 -18.297 13.102 1 75.62 303 THR A N 1
ATOM 2359 C CA . THR A 1 303 ? 18.203 -19.281 13.781 1 75.62 303 THR A CA 1
ATOM 2360 C C . THR A 1 303 ? 17.922 -20.688 13.273 1 75.62 303 THR A C 1
ATOM 2362 O O . THR A 1 303 ? 16.844 -20.953 12.727 1 75.62 303 THR A O 1
ATOM 2365 N N . HIS A 1 304 ? 18.844 -21.578 13.508 1 80.5 304 HIS A N 1
ATOM 2366 C CA . HIS A 1 304 ? 18.703 -22.984 13.117 1 80.5 304 HIS A CA 1
ATOM 2367 C C . HIS A 1 304 ? 17.516 -23.625 13.82 1 80.5 304 HIS A C 1
ATOM 2369 O O . HIS A 1 304 ? 16.797 -24.438 13.219 1 80.5 304 HIS A O 1
ATOM 2375 N N . LEU A 1 305 ? 17.328 -23.297 14.984 1 84.75 305 LEU A N 1
ATOM 2376 C CA . LEU A 1 305 ? 16.266 -23.891 15.773 1 84.75 305 LEU A CA 1
ATOM 2377 C C . LEU A 1 305 ? 14.891 -23.5 15.211 1 84.75 305 LEU A C 1
ATOM 2379 O O . LEU A 1 305 ? 13.984 -24.328 15.148 1 84.75 305 LEU A O 1
ATOM 2383 N N . LYS A 1 306 ? 14.742 -22.312 14.789 1 87.56 306 LYS A N 1
ATOM 2384 C CA . LYS A 1 306 ? 13.477 -21.828 14.242 1 87.56 306 LYS A CA 1
ATOM 2385 C C . LYS A 1 306 ? 13.164 -22.5 12.906 1 87.56 306 LYS A C 1
ATOM 2387 O O . LYS A 1 306 ? 12.016 -22.844 12.633 1 87.56 306 LYS A O 1
ATOM 2392 N N . PHE A 1 307 ? 14.164 -22.719 12.164 1 87.75 307 PHE A N 1
ATOM 2393 C CA . PHE A 1 307 ? 13.984 -23.391 10.883 1 87.75 307 PHE A CA 1
ATOM 2394 C C . PHE A 1 307 ? 13.609 -24.859 11.086 1 87.75 307 PHE A C 1
ATOM 2396 O O . PHE A 1 307 ? 12.75 -25.375 10.375 1 87.75 307 PHE A O 1
ATOM 2403 N N . SER A 1 308 ? 14.25 -25.469 12.062 1 90.31 308 SER A N 1
ATOM 2404 C CA . SER A 1 308 ? 13.93 -26.859 12.367 1 90.31 308 SER A CA 1
ATOM 2405 C C . SER A 1 308 ? 12.484 -27 12.844 1 90.31 308 SER A C 1
ATOM 2407 O O . SER A 1 308 ? 11.789 -27.938 12.469 1 90.31 308 SER A O 1
ATOM 2409 N N . LYS A 1 309 ? 12.117 -26.062 13.609 1 93.19 309 LYS A N 1
ATOM 2410 C CA . LYS A 1 309 ? 10.742 -26.078 14.094 1 93.19 309 LYS A CA 1
ATOM 2411 C C . LYS A 1 309 ? 9.75 -25.844 12.961 1 93.19 309 LYS A C 1
ATOM 2413 O O . LYS A 1 309 ? 8.656 -26.422 12.953 1 93.19 309 LYS A O 1
ATOM 2418 N N . ALA A 1 310 ? 10.102 -24.953 12.086 1 93.81 310 ALA A N 1
ATOM 2419 C CA . ALA A 1 310 ? 9.258 -24.719 10.914 1 93.81 310 ALA A CA 1
ATOM 2420 C C . ALA A 1 310 ? 9.062 -26 10.109 1 93.81 310 ALA A C 1
ATOM 2422 O O . ALA A 1 310 ? 7.953 -26.312 9.688 1 93.81 310 ALA A O 1
ATOM 2423 N N . ILE A 1 311 ? 10.109 -26.75 9.938 1 94.81 311 ILE A N 1
ATOM 2424 C CA . ILE A 1 311 ? 10.055 -28 9.195 1 94.81 311 ILE A CA 1
ATOM 2425 C C . ILE A 1 311 ? 9.125 -28.969 9.906 1 94.81 311 ILE A C 1
ATOM 2427 O O . ILE A 1 311 ? 8.258 -29.594 9.273 1 94.81 311 ILE A O 1
ATOM 2431 N N . GLU A 1 312 ? 9.289 -29.031 11.211 1 96.62 312 GLU A N 1
ATOM 2432 C CA . GLU A 1 312 ? 8.461 -29.938 11.992 1 96.62 312 GLU A CA 1
ATOM 2433 C C . GLU A 1 312 ? 6.98 -29.578 11.875 1 96.62 312 GLU A C 1
ATOM 2435 O O . GLU A 1 312 ? 6.133 -30.453 11.695 1 96.62 312 GLU A O 1
ATOM 2440 N N . GLU A 1 313 ? 6.727 -28.344 11.922 1 97.44 313 GLU A N 1
ATOM 2441 C CA . GLU A 1 313 ? 5.34 -27.875 11.875 1 97.44 313 GLU A CA 1
ATOM 2442 C C . GLU A 1 313 ? 4.75 -28.062 10.477 1 97.44 313 GLU A C 1
ATOM 2444 O O . GLU A 1 313 ? 3.57 -28.375 10.328 1 97.44 313 GLU A O 1
ATOM 2449 N N . ILE A 1 314 ? 5.492 -27.812 9.461 1 97.12 314 ILE A N 1
ATOM 2450 C CA . ILE A 1 314 ? 5.027 -28 8.094 1 97.12 314 ILE A CA 1
ATOM 2451 C C . ILE A 1 314 ? 4.727 -29.484 7.852 1 97.12 314 ILE A C 1
ATOM 2453 O O . ILE A 1 314 ? 3.701 -29.828 7.258 1 97.12 314 ILE A O 1
ATOM 2457 N N . GLN A 1 315 ? 5.57 -30.328 8.359 1 96.75 315 GLN A N 1
ATOM 2458 C CA . GLN A 1 315 ? 5.355 -31.75 8.219 1 96.75 315 GLN A CA 1
ATOM 2459 C C . GLN A 1 315 ? 4.121 -32.219 9 1 96.75 315 GLN A C 1
ATOM 2461 O O . GLN A 1 315 ? 3.41 -33.125 8.578 1 96.75 315 GLN A O 1
ATOM 2466 N N . ALA A 1 316 ? 3.955 -31.531 10.086 1 97.06 316 ALA A N 1
ATOM 2467 C CA . ALA A 1 316 ? 2.748 -31.828 10.859 1 97.06 316 ALA A CA 1
ATOM 2468 C C . ALA A 1 316 ? 1.494 -31.469 10.062 1 97.06 316 ALA A C 1
ATOM 2470 O O . ALA A 1 316 ? 0.509 -32.219 10.078 1 97.06 316 ALA A O 1
ATOM 2471 N N . VAL A 1 317 ? 1.456 -30.359 9.406 1 96 317 VAL A N 1
ATOM 2472 C CA . VAL A 1 317 ? 0.33 -29.969 8.57 1 96 317 VAL A CA 1
ATOM 2473 C C . VAL A 1 317 ? 0.125 -30.984 7.457 1 96 317 VAL A C 1
ATOM 2475 O O . VAL A 1 317 ? -1.012 -31.328 7.121 1 96 317 VAL A O 1
ATOM 2478 N N . GLN A 1 318 ? 1.177 -31.453 6.902 1 95.75 318 GLN A N 1
ATOM 2479 C CA . GLN A 1 318 ? 1.116 -32.438 5.824 1 95.75 318 GLN A CA 1
ATOM 2480 C C . GLN A 1 318 ? 0.478 -33.75 6.305 1 95.75 318 GLN A C 1
ATOM 2482 O O . GLN A 1 318 ? -0.332 -34.344 5.594 1 95.75 318 GLN A O 1
ATOM 2487 N N . ARG A 1 319 ? 0.808 -34.094 7.5 1 94.56 319 ARG A N 1
ATOM 2488 C CA . ARG A 1 319 ? 0.267 -35.312 8.062 1 94.56 319 ARG A CA 1
ATOM 2489 C C . ARG A 1 319 ? -1.216 -35.156 8.391 1 94.56 319 ARG A C 1
ATOM 2491 O O . ARG A 1 319 ? -1.975 -36.125 8.312 1 94.56 319 ARG A O 1
ATOM 2498 N N . ASP A 1 320 ? -1.599 -33.969 8.672 1 91.69 320 ASP A N 1
ATOM 2499 C CA . ASP A 1 320 ? -2.965 -33.719 9.125 1 91.69 320 ASP A CA 1
ATOM 2500 C C . ASP A 1 320 ? -3.867 -33.344 7.953 1 91.69 320 ASP A C 1
ATOM 2502 O O . ASP A 1 320 ? -4.977 -32.844 8.148 1 91.69 320 ASP A O 1
ATOM 2506 N N . LEU A 1 321 ? -3.422 -33.531 6.762 1 93.38 321 LEU A N 1
ATOM 2507 C CA . LEU A 1 321 ? -4.25 -33.219 5.605 1 93.38 321 LEU A CA 1
ATOM 2508 C C . LEU A 1 321 ? -5.52 -34.062 5.598 1 93.38 321 LEU A C 1
ATOM 2510 O O . LEU A 1 321 ? -5.496 -35.219 5.988 1 93.38 321 LEU A O 1
ATOM 2514 N N . PRO A 1 322 ? -6.652 -33.406 5.207 1 89.19 322 PRO A N 1
ATOM 2515 C CA . PRO A 1 322 ? -7.832 -34.25 4.996 1 89.19 322 PRO A CA 1
ATOM 2516 C C . PRO A 1 322 ? -7.555 -35.438 4.062 1 89.19 322 PRO A C 1
ATOM 2518 O O . PRO A 1 322 ? -6.742 -35.312 3.143 1 89.19 322 PRO A O 1
ATOM 2521 N N . LEU A 1 323 ? -8.281 -36.5 4.203 1 89.19 323 LEU A N 1
ATOM 2522 C CA . LEU A 1 323 ? -8.016 -37.781 3.512 1 89.19 323 LEU A CA 1
ATOM 2523 C C . LEU A 1 323 ? -8.023 -37.562 2 1 89.19 323 LEU A C 1
ATOM 2525 O O . LEU A 1 323 ? -7.164 -38.094 1.296 1 89.19 323 LEU A O 1
ATOM 2529 N N . HIS A 1 324 ? -8.984 -36.812 1.534 1 90.38 324 HIS A N 1
ATOM 2530 C CA . HIS A 1 324 ? -9.125 -36.656 0.09 1 90.38 324 HIS A CA 1
ATOM 2531 C C . HIS A 1 324 ? -7.977 -35.844 -0.497 1 90.38 324 HIS A C 1
ATOM 2533 O O . HIS A 1 324 ? -7.781 -35.844 -1.715 1 90.38 324 HIS A O 1
ATOM 2539 N N . LEU A 1 325 ? -7.148 -35.188 0.37 1 92.81 325 LEU A N 1
ATOM 2540 C CA . LEU A 1 325 ? -6.012 -34.406 -0.104 1 92.81 325 LEU A CA 1
ATOM 2541 C C . LEU A 1 325 ? -4.695 -35.094 0.216 1 92.81 325 LEU A C 1
ATOM 2543 O O . LEU A 1 325 ? -3.619 -34.562 -0.081 1 92.81 325 LEU A O 1
ATOM 2547 N N . SER A 1 326 ? -4.793 -36.219 0.767 1 90.75 326 SER A N 1
ATOM 2548 C CA . SER A 1 326 ? -3.605 -37 1.058 1 90.75 326 SER A CA 1
ATOM 2549 C C . SER A 1 326 ? -3.096 -37.719 -0.191 1 90.75 326 SER A C 1
ATOM 2551 O O . SER A 1 326 ? -3.877 -38.031 -1.087 1 90.75 326 SER A O 1
ATOM 2553 N N . PRO A 1 327 ? -1.784 -37.969 -0.235 1 84.62 327 PRO A N 1
ATOM 2554 C CA . PRO A 1 327 ? -1.221 -38.656 -1.402 1 84.62 327 PRO A CA 1
ATOM 2555 C C . PRO A 1 327 ? -1.722 -40.094 -1.546 1 84.62 327 PRO A C 1
ATOM 2557 O O . PRO A 1 327 ? -1.633 -40.688 -2.629 1 84.62 327 PRO A O 1
ATOM 2560 N N . SER A 1 328 ? -2.25 -40.625 -0.539 1 85.81 328 SER A N 1
ATOM 2561 C CA . SER A 1 328 ? -2.707 -42.031 -0.565 1 85.81 328 SER A CA 1
ATOM 2562 C C . SER A 1 328 ? -4.125 -42.125 -1.113 1 85.81 328 SER A C 1
ATOM 2564 O O . SER A 1 328 ? -4.648 -43.219 -1.286 1 85.81 328 SER A O 1
ATOM 2566 N N . PHE A 1 329 ? -4.719 -40.969 -1.351 1 89.5 329 PHE A N 1
ATOM 2567 C CA . PHE A 1 329 ? -6.066 -40.938 -1.902 1 89.5 329 PHE A CA 1
ATOM 2568 C C . PHE A 1 329 ? -6.031 -40.688 -3.408 1 89.5 329 PHE A C 1
ATOM 2570 O O . PHE A 1 329 ? -5.27 -39.875 -3.893 1 89.5 329 PHE A O 1
ATOM 2577 N N . PRO A 1 330 ? -6.863 -41.375 -4.227 1 90.69 330 PRO A N 1
ATOM 2578 C CA . PRO A 1 330 ? -7.844 -42.375 -3.82 1 90.69 330 PRO A CA 1
ATOM 2579 C C . PRO A 1 330 ? -7.223 -43.781 -3.609 1 90.69 330 PRO A C 1
ATOM 2581 O O . PRO A 1 330 ? -6.273 -44.125 -4.309 1 90.69 330 PRO A O 1
ATOM 2584 N N . ALA A 1 331 ? -7.754 -44.531 -2.727 1 90.31 331 ALA A N 1
ATOM 2585 C CA . ALA A 1 331 ? -7.203 -45.844 -2.402 1 90.31 331 ALA A CA 1
ATOM 2586 C C . ALA A 1 331 ? -8.086 -46.969 -2.949 1 90.31 331 ALA A C 1
ATOM 2588 O O . ALA A 1 331 ? -7.605 -48.062 -3.248 1 90.31 331 ALA A O 1
ATOM 2589 N N . THR A 1 332 ? -9.352 -46.688 -3.049 1 92.31 332 THR A N 1
ATOM 2590 C CA . THR A 1 332 ? -10.305 -47.719 -3.492 1 92.31 332 THR A CA 1
ATOM 2591 C C . THR A 1 332 ? -11.055 -47.219 -4.734 1 92.31 332 THR A C 1
ATOM 2593 O O . THR A 1 332 ? -10.945 -46.062 -5.125 1 92.31 332 THR A O 1
ATOM 2596 N N . GLU A 1 333 ? -11.797 -48.156 -5.309 1 91.75 333 GLU A N 1
ATOM 2597 C CA . GLU A 1 333 ? -12.609 -47.781 -6.469 1 91.75 333 GLU A CA 1
ATOM 2598 C C . GLU A 1 333 ? -13.742 -46.844 -6.086 1 91.75 333 GLU A C 1
ATOM 2600 O O . GLU A 1 333 ? -14.102 -45.938 -6.859 1 91.75 333 GLU A O 1
ATOM 2605 N N . ASP A 1 334 ? -14.18 -47.062 -4.926 1 90.31 334 ASP A N 1
ATOM 2606 C CA . ASP A 1 334 ? -15.211 -46.156 -4.426 1 90.31 334 ASP A CA 1
ATOM 2607 C C . ASP A 1 334 ? -14.672 -44.719 -4.27 1 90.31 334 ASP A C 1
ATOM 2609 O O . ASP A 1 334 ? -15.375 -43.75 -4.547 1 90.31 334 ASP A O 1
ATOM 2613 N N . ASP A 1 335 ? -13.453 -44.625 -3.826 1 90.25 335 ASP A N 1
ATOM 2614 C CA . ASP A 1 335 ? -12.797 -43.344 -3.707 1 90.25 335 ASP A CA 1
ATOM 2615 C C . ASP A 1 335 ? -12.688 -42.656 -5.066 1 90.25 335 ASP A C 1
ATOM 2617 O O . ASP A 1 335 ? -12.891 -41.438 -5.172 1 90.25 335 ASP A O 1
ATOM 2621 N N . ARG A 1 336 ? -12.414 -43.406 -6 1 91.88 336 ARG A N 1
ATOM 2622 C CA . ARG A 1 336 ? -12.219 -42.875 -7.344 1 91.88 336 ARG A CA 1
ATOM 2623 C C . ARG A 1 336 ? -13.531 -42.312 -7.91 1 91.88 336 ARG A C 1
ATOM 2625 O O . ARG A 1 336 ? -13.539 -41.281 -8.555 1 91.88 336 ARG A O 1
ATOM 2632 N N . ILE A 1 337 ? -14.523 -43.062 -7.676 1 91.06 337 ILE A N 1
ATOM 2633 C CA . ILE A 1 337 ? -15.836 -42.625 -8.141 1 91.06 337 ILE A CA 1
ATOM 2634 C C . ILE A 1 337 ? -16.234 -41.344 -7.422 1 91.06 337 ILE A C 1
ATOM 2636 O O . ILE A 1 337 ? -16.719 -40.406 -8.047 1 91.06 337 ILE A O 1
ATOM 2640 N N . TRP A 1 338 ? -15.945 -41.344 -6.191 1 88.44 338 TRP A N 1
ATOM 2641 C CA . TRP A 1 338 ? -16.25 -40.156 -5.398 1 88.44 338 TRP A CA 1
ATOM 2642 C C . TRP A 1 338 ? -15.445 -38.969 -5.883 1 88.44 338 TRP A C 1
ATOM 2644 O O . TRP A 1 338 ? -15.984 -37.844 -6.027 1 88.44 338 TRP A O 1
ATOM 2654 N N . GLU A 1 339 ? -14.242 -39.125 -6.16 1 90.31 339 GLU A N 1
ATOM 2655 C CA . GLU A 1 339 ? -13.359 -38.062 -6.605 1 90.31 339 GLU A CA 1
ATOM 2656 C C . GLU A 1 339 ? -13.805 -37.5 -7.953 1 90.31 339 GLU A C 1
ATOM 2658 O O . GLU A 1 339 ? -13.656 -36.281 -8.211 1 90.31 339 GLU A O 1
ATOM 2663 N N . SER A 1 340 ? -14.344 -38.312 -8.727 1 88.75 340 SER A N 1
ATOM 2664 C CA . SER A 1 340 ? -14.805 -37.875 -10.039 1 88.75 340 SER A CA 1
ATOM 2665 C C . SER A 1 340 ? -15.945 -36.875 -9.914 1 88.75 340 SER A C 1
ATOM 2667 O O . SER A 1 340 ? -16.172 -36.062 -10.82 1 88.75 340 SER A O 1
ATOM 2669 N N . GLU A 1 341 ? -16.578 -36.906 -8.773 1 85.06 341 GLU A N 1
ATOM 2670 C CA . GLU A 1 341 ? -17.656 -35.969 -8.516 1 85.06 341 GLU A CA 1
ATOM 2671 C C . GLU A 1 341 ? -17.125 -34.625 -8 1 85.06 341 GLU A C 1
ATOM 2673 O O . GLU A 1 341 ? -17.859 -33.656 -7.945 1 85.06 341 GLU A O 1
ATOM 2678 N N . HIS A 1 342 ? -15.898 -34.625 -7.727 1 87.69 342 HIS A N 1
ATOM 2679 C CA . HIS A 1 342 ? -15.234 -33.438 -7.215 1 87.69 342 HIS A CA 1
ATOM 2680 C C . HIS A 1 342 ? -13.961 -33.125 -7.996 1 87.69 342 HIS A C 1
ATOM 2682 O O . HIS A 1 342 ? -12.859 -33.25 -7.453 1 87.69 342 HIS A O 1
ATOM 2688 N N . PRO A 1 343 ? -14.156 -32.594 -9.141 1 87.69 343 PRO A N 1
ATOM 2689 C CA . PRO A 1 343 ? -13.039 -32.469 -10.086 1 87.69 343 PRO A CA 1
ATOM 2690 C C . PRO A 1 343 ? -11.938 -31.531 -9.602 1 87.69 343 PRO A C 1
ATOM 2692 O O . PRO A 1 343 ? -10.828 -31.562 -10.133 1 87.69 343 PRO A O 1
ATOM 2695 N N . TRP A 1 344 ? -12.203 -30.719 -8.594 1 90.12 344 TRP A N 1
ATOM 2696 C CA . TRP A 1 344 ? -11.203 -29.781 -8.109 1 90.12 344 TRP A CA 1
ATOM 2697 C C . TRP A 1 344 ? -10.234 -30.453 -7.148 1 90.12 344 TRP A C 1
ATOM 2699 O O . TRP A 1 344 ? -9.156 -29.922 -6.859 1 90.12 344 TRP A O 1
ATOM 2709 N N . ILE A 1 345 ? -10.469 -31.594 -6.629 1 92.88 345 ILE A N 1
ATOM 2710 C CA . ILE A 1 345 ? -9.703 -32.25 -5.566 1 92.88 345 ILE A CA 1
ATOM 2711 C C . ILE A 1 345 ? -8.344 -32.688 -6.105 1 92.88 345 ILE A C 1
ATOM 2713 O O . ILE A 1 345 ? -7.309 -32.406 -5.508 1 92.88 345 ILE A O 1
ATOM 2717 N N . PRO A 1 346 ? -8.32 -33.406 -7.273 1 93.94 346 PRO A N 1
ATOM 2718 C CA . PRO A 1 346 ? -6.992 -33.781 -7.77 1 93.94 346 PRO A CA 1
ATOM 2719 C C . PRO A 1 346 ? -6.098 -32.562 -8.031 1 93.94 346 PRO A C 1
ATOM 2721 O O . PRO A 1 346 ? -4.887 -32.625 -7.797 1 93.94 346 PRO A O 1
ATOM 2724 N N . PHE A 1 347 ? -6.707 -31.547 -8.516 1 95.25 347 PHE A N 1
ATOM 2725 C CA . PHE A 1 347 ? -5.969 -30.312 -8.766 1 95.25 347 PHE A CA 1
ATOM 2726 C C . PHE A 1 347 ? -5.43 -29.734 -7.469 1 95.25 347 PHE A C 1
ATOM 2728 O O . PHE A 1 347 ? -4.262 -29.344 -7.387 1 95.25 347 PHE A O 1
ATOM 2735 N N . GLN A 1 348 ? -6.207 -29.688 -6.453 1 95.12 348 GLN A N 1
ATOM 2736 C CA . GLN A 1 348 ? -5.781 -29.203 -5.145 1 95.12 348 GLN A CA 1
ATOM 2737 C C . GLN A 1 348 ? -4.652 -30.062 -4.578 1 95.12 348 GLN A C 1
ATOM 2739 O O . GLN A 1 348 ? -3.664 -29.531 -4.062 1 95.12 348 GLN A O 1
ATOM 2744 N N . ARG A 1 349 ? -4.871 -31.359 -4.656 1 95.12 349 ARG A N 1
ATOM 2745 C CA . ARG A 1 349 ? -3.865 -32.281 -4.148 1 95.12 349 ARG A CA 1
ATOM 2746 C C . ARG A 1 349 ? -2.527 -32.094 -4.852 1 95.12 349 ARG A C 1
ATOM 2748 O O . ARG A 1 349 ? -1.476 -32.094 -4.211 1 95.12 349 ARG A O 1
ATOM 2755 N N . TYR A 1 350 ? -2.598 -31.859 -6.141 1 95.31 350 TYR A N 1
ATOM 2756 C CA . TYR A 1 350 ? -1.396 -31.625 -6.93 1 95.31 350 TYR A CA 1
ATOM 2757 C C . TYR A 1 350 ? -0.672 -30.359 -6.445 1 95.31 350 TYR A C 1
ATOM 2759 O O . TYR A 1 350 ? 0.54 -30.391 -6.215 1 95.31 350 TYR A O 1
ATOM 2767 N N . LEU A 1 351 ? -1.345 -29.312 -6.234 1 96 351 LEU A N 1
ATOM 2768 C CA . LEU A 1 351 ? -0.743 -28.047 -5.836 1 96 351 LEU A CA 1
ATOM 2769 C C . LEU A 1 351 ? -0.215 -28.109 -4.406 1 96 351 LEU A C 1
ATOM 2771 O O . LEU A 1 351 ? 0.854 -27.578 -4.105 1 96 351 LEU A O 1
ATOM 2775 N N . ILE A 1 352 ? -0.939 -28.75 -3.584 1 95.88 352 ILE A N 1
ATOM 2776 C CA . ILE A 1 352 ? -0.554 -28.859 -2.18 1 95.88 352 ILE A CA 1
ATOM 2777 C C . ILE A 1 352 ? 0.778 -29.594 -2.068 1 95.88 352 ILE A C 1
ATOM 2779 O O . ILE A 1 352 ? 1.639 -29.219 -1.269 1 95.88 352 ILE A O 1
ATOM 2783 N N . THR A 1 353 ? 0.944 -30.578 -2.832 1 94.5 353 THR A N 1
ATOM 2784 C CA . THR A 1 353 ? 2.193 -31.344 -2.82 1 94.5 353 THR A CA 1
ATOM 2785 C C . THR A 1 353 ? 3.369 -30.438 -3.191 1 94.5 353 THR A C 1
ATOM 2787 O O . THR A 1 353 ? 4.422 -30.5 -2.553 1 94.5 353 THR A O 1
ATOM 2790 N N . TYR A 1 354 ? 3.152 -29.641 -4.176 1 94.88 354 TYR A N 1
ATOM 2791 C CA . TYR A 1 354 ? 4.203 -28.703 -4.59 1 94.88 354 TYR A CA 1
ATOM 2792 C C . TYR A 1 354 ? 4.504 -27.703 -3.49 1 94.88 354 TYR A C 1
ATOM 2794 O O . TYR A 1 354 ? 5.668 -27.375 -3.234 1 94.88 354 TYR A O 1
ATOM 2802 N N . VAL A 1 355 ? 3.504 -27.234 -2.869 1 95 355 VAL A N 1
ATOM 2803 C CA . VAL A 1 355 ? 3.674 -26.203 -1.849 1 95 355 VAL A CA 1
ATOM 2804 C C . VAL A 1 355 ? 4.492 -26.75 -0.685 1 95 355 VAL A C 1
ATOM 2806 O O . VAL A 1 355 ? 5.449 -26.125 -0.232 1 95 355 VAL A O 1
ATOM 2809 N N . PHE A 1 356 ? 4.148 -27.953 -0.254 1 96.38 356 PHE A N 1
ATOM 2810 C CA . PHE A 1 356 ? 4.859 -28.562 0.862 1 96.38 356 PHE A CA 1
ATOM 2811 C C . PHE A 1 356 ? 6.324 -28.797 0.507 1 96.38 356 PHE A C 1
ATOM 2813 O O . PHE A 1 356 ? 7.219 -28.391 1.25 1 96.38 356 PHE A O 1
ATOM 2820 N N . ASP A 1 357 ? 6.531 -29.375 -0.58 1 96.38 357 ASP A N 1
ATOM 2821 C CA . ASP A 1 357 ? 7.895 -29.719 -0.964 1 96.38 357 ASP A CA 1
ATOM 2822 C C . ASP A 1 357 ? 8.727 -28.469 -1.211 1 96.38 357 ASP A C 1
ATOM 2824 O O . ASP A 1 357 ? 9.922 -28.422 -0.887 1 96.38 357 ASP A O 1
ATOM 2828 N N . PHE A 1 358 ? 8.117 -27.516 -1.768 1 94.62 358 PHE A N 1
ATOM 2829 C CA . PHE A 1 358 ? 8.844 -26.281 -2.025 1 94.62 358 PHE A CA 1
ATOM 2830 C C . PHE A 1 358 ? 9.234 -25.594 -0.719 1 94.62 358 PHE A C 1
ATOM 2832 O O . PHE A 1 358 ? 10.367 -25.141 -0.569 1 94.62 358 PHE A O 1
ATOM 2839 N N . LEU A 1 359 ? 8.289 -25.469 0.185 1 94.38 359 LEU A N 1
ATOM 2840 C CA . LEU A 1 359 ? 8.57 -24.844 1.471 1 94.38 359 LEU A CA 1
ATOM 2841 C C . LEU A 1 359 ? 9.656 -25.594 2.221 1 94.38 359 LEU A C 1
ATOM 2843 O O . LEU A 1 359 ? 10.602 -24.984 2.738 1 94.38 359 LEU A O 1
ATOM 2847 N N . LEU A 1 360 ? 9.562 -26.859 2.238 1 94.88 360 LEU A N 1
ATOM 2848 C CA . LEU A 1 360 ? 10.547 -27.688 2.936 1 94.88 360 LEU A CA 1
ATOM 2849 C C . LEU A 1 360 ? 11.914 -27.578 2.275 1 94.88 360 LEU A C 1
ATOM 2851 O O . LEU A 1 360 ? 12.938 -27.484 2.965 1 94.88 360 LEU A O 1
ATOM 2855 N N . LEU A 1 361 ? 11.922 -27.578 0.977 1 93.38 361 LEU A N 1
ATOM 2856 C CA . LEU A 1 361 ? 13.172 -27.406 0.243 1 93.38 361 LEU A CA 1
ATOM 2857 C C . LEU A 1 361 ? 13.82 -26.078 0.58 1 93.38 361 LEU A C 1
ATOM 2859 O O . LEU A 1 361 ? 15.023 -26.016 0.855 1 93.38 361 LEU A O 1
ATOM 2863 N N . THR A 1 362 ? 13.039 -25.062 0.603 1 88.88 362 THR A N 1
ATOM 2864 C CA . THR A 1 362 ? 13.539 -23.703 0.827 1 88.88 362 THR A CA 1
ATOM 2865 C C . THR A 1 362 ? 14.117 -23.578 2.232 1 88.88 362 THR A C 1
ATOM 2867 O O . THR A 1 362 ? 15.156 -22.953 2.422 1 88.88 362 THR A O 1
ATOM 2870 N N . ILE A 1 363 ? 13.477 -24.156 3.174 1 88.19 363 ILE A N 1
ATOM 2871 C CA . ILE A 1 363 ? 13.938 -24.062 4.555 1 88.19 363 ILE A CA 1
ATOM 2872 C C . ILE A 1 363 ? 15.156 -24.953 4.758 1 88.19 363 ILE A C 1
ATOM 2874 O O . ILE A 1 363 ? 16.141 -24.547 5.375 1 88.19 363 ILE A O 1
ATOM 2878 N N . ALA A 1 364 ? 15.109 -26.141 4.246 1 88.31 364 ALA A N 1
ATOM 2879 C CA . ALA A 1 364 ? 16.188 -27.109 4.406 1 88.31 364 ALA A CA 1
ATOM 2880 C C . ALA A 1 364 ? 17.484 -26.578 3.797 1 88.31 364 ALA A C 1
ATOM 2882 O O . ALA A 1 364 ? 18.562 -26.797 4.348 1 88.31 364 ALA A O 1
ATOM 2883 N N . ARG A 1 365 ? 17.375 -25.984 2.77 1 82.75 365 ARG A N 1
ATOM 2884 C CA . ARG A 1 365 ? 18.562 -25.484 2.092 1 82.75 365 ARG A CA 1
ATOM 2885 C C . ARG A 1 365 ? 19.281 -24.438 2.938 1 82.75 365 ARG A C 1
ATOM 2887 O O . ARG A 1 365 ? 20.516 -24.344 2.906 1 82.75 365 ARG A O 1
ATOM 2894 N N . VAL A 1 366 ? 18.547 -23.641 3.646 1 75.44 366 VAL A N 1
ATOM 2895 C CA . VAL A 1 366 ? 19.125 -22.609 4.484 1 75.44 366 VAL A CA 1
ATOM 2896 C C . VAL A 1 366 ? 19.875 -23.25 5.648 1 75.44 366 VAL A C 1
ATOM 2898 O O . VAL A 1 366 ? 20.859 -22.688 6.141 1 75.44 366 VAL A O 1
ATOM 2901 N N . LEU A 1 367 ? 19.484 -24.422 6.039 1 70.38 367 LEU A N 1
ATOM 2902 C CA . LEU A 1 367 ? 20.047 -25.109 7.195 1 70.38 367 LEU A CA 1
ATOM 2903 C C . LEU A 1 367 ? 21.328 -25.859 6.812 1 70.38 367 LEU A C 1
ATOM 2905 O O . LEU A 1 367 ? 22.047 -26.359 7.68 1 70.38 367 LEU A O 1
ATOM 2909 N N . ILE A 1 368 ? 21.578 -25.922 5.562 1 63.56 368 ILE A N 1
ATOM 2910 C CA . ILE A 1 368 ? 22.797 -26.594 5.137 1 63.56 368 ILE A CA 1
ATOM 2911 C C . ILE A 1 368 ? 24 -25.734 5.477 1 63.56 368 ILE A C 1
ATOM 2913 O O . ILE A 1 368 ? 24.109 -24.594 5.016 1 63.56 368 ILE A O 1
ATOM 2917 N N . PRO A 1 369 ? 24.688 -26.328 6.652 1 56.94 369 PRO A N 1
ATOM 2918 C CA . PRO A 1 369 ? 25.828 -25.531 7.129 1 56.94 369 PRO A CA 1
ATOM 2919 C C . PRO A 1 369 ? 26.828 -25.219 6.027 1 56.94 369 PRO A C 1
ATOM 2921 O O . PRO A 1 369 ? 26.953 -25.984 5.066 1 56.94 369 PRO A O 1
ATOM 2924 N N . ARG A 1 370 ? 27.344 -24.125 6.199 1 52.5 370 ARG A N 1
ATOM 2925 C CA . ARG A 1 370 ? 28.406 -23.641 5.324 1 52.5 370 ARG A CA 1
ATOM 2926 C C . ARG A 1 370 ? 29.688 -24.469 5.488 1 52.5 370 ARG A C 1
ATOM 2928 O O . ARG A 1 370 ? 30.453 -24.625 4.539 1 52.5 370 ARG A O 1
ATOM 2935 N N . ASN A 1 371 ? 29.75 -24.844 6.754 1 49.41 371 ASN A N 1
ATOM 2936 C CA . ASN A 1 371 ? 30.953 -25.625 7.066 1 49.41 371 ASN A CA 1
ATOM 2937 C C . ASN A 1 371 ? 30.672 -27.125 6.996 1 49.41 371 ASN A C 1
ATOM 2939 O O . ASN A 1 371 ? 29.75 -27.625 7.656 1 49.41 371 ASN A O 1
ATOM 2943 N N . PRO A 1 372 ? 31.266 -27.766 6.094 1 48.69 372 PRO A N 1
ATOM 2944 C CA . PRO A 1 372 ? 31.109 -29.203 5.883 1 48.69 372 PRO A CA 1
ATOM 2945 C C . PRO A 1 372 ? 31.125 -30 7.188 1 48.69 372 PRO A C 1
ATOM 2947 O O . PRO A 1 372 ? 30.641 -31.125 7.23 1 48.69 372 PRO A O 1
ATOM 2950 N N . GLU A 1 373 ? 31.719 -29.469 8.203 1 49.06 373 GLU A N 1
ATOM 2951 C CA . GLU A 1 373 ? 31.875 -30.25 9.422 1 49.06 373 GLU A CA 1
ATOM 2952 C C . GLU A 1 373 ? 30.562 -30.359 10.195 1 49.06 373 GLU A C 1
ATOM 2954 O O . GLU A 1 373 ? 30.438 -31.172 11.102 1 49.06 373 GLU A O 1
ATOM 2959 N N . ASP A 1 374 ? 29.656 -29.5 10.016 1 52.66 374 ASP A N 1
ATOM 2960 C CA . ASP A 1 374 ? 28.453 -29.469 10.852 1 52.66 374 ASP A CA 1
ATOM 2961 C C . ASP A 1 374 ? 27.391 -30.406 10.297 1 52.66 374 ASP A C 1
ATOM 2963 O O . ASP A 1 374 ? 27.344 -30.656 9.094 1 52.66 374 ASP A O 1
ATOM 2967 N N . ASP A 1 375 ? 26.766 -31.25 11.156 1 53.78 375 ASP A N 1
ATOM 2968 C CA . ASP A 1 375 ? 25.781 -32.281 10.883 1 53.78 375 ASP A CA 1
ATOM 2969 C C . ASP A 1 375 ? 24.75 -31.812 9.867 1 53.78 375 ASP A C 1
ATOM 2971 O O . ASP A 1 375 ? 23.656 -31.391 10.234 1 53.78 375 ASP A O 1
ATOM 2975 N N . ALA A 1 376 ? 25.25 -31.344 8.703 1 61.03 376 ALA A N 1
ATOM 2976 C CA . ALA A 1 376 ? 24.578 -30.797 7.527 1 61.03 376 ALA A CA 1
ATOM 2977 C C . ALA A 1 376 ? 23.828 -31.906 6.781 1 61.03 376 ALA A C 1
ATOM 2979 O O . ALA A 1 376 ? 23.016 -31.625 5.898 1 61.03 376 ALA A O 1
ATOM 2980 N N . ALA A 1 377 ? 23.844 -33.156 7.348 1 67.62 377 ALA A N 1
ATOM 2981 C CA . ALA A 1 377 ? 23.422 -34.312 6.516 1 67.62 377 ALA A CA 1
ATOM 2982 C C . ALA A 1 377 ? 21.906 -34.438 6.473 1 67.62 377 ALA A C 1
ATOM 2984 O O . ALA A 1 377 ? 21.328 -34.688 5.418 1 67.62 377 ALA A O 1
ATOM 2985 N N . ILE A 1 378 ? 21.266 -34.062 7.531 1 80.56 378 ILE A N 1
ATOM 2986 C CA . ILE A 1 378 ? 19.828 -34.281 7.598 1 80.56 378 ILE A CA 1
ATOM 2987 C C . ILE A 1 378 ? 19.109 -33.25 6.738 1 80.56 378 ILE A C 1
ATOM 2989 O O . ILE A 1 378 ? 18.203 -33.594 5.965 1 80.56 378 ILE A O 1
ATOM 2993 N N . SER A 1 379 ? 19.578 -32.062 6.84 1 85.44 379 SER A N 1
ATOM 2994 C CA . SER A 1 379 ? 18.922 -31 6.082 1 85.44 379 SER A CA 1
ATOM 2995 C C . SER A 1 379 ? 19.172 -31.141 4.586 1 85.44 379 SER A C 1
ATOM 2997 O O . SER A 1 379 ? 18.281 -30.906 3.773 1 85.44 379 SER A O 1
ATOM 2999 N N . ARG A 1 380 ? 20.328 -31.578 4.285 1 87.38 380 ARG A N 1
ATOM 3000 C CA . ARG A 1 380 ? 20.641 -31.797 2.879 1 87.38 380 ARG A CA 1
ATOM 3001 C C . ARG A 1 380 ? 19.797 -32.938 2.311 1 87.38 380 ARG A C 1
ATOM 3003 O O . ARG A 1 380 ? 19.266 -32.844 1.2 1 87.38 380 ARG A O 1
ATOM 3010 N N . GLN A 1 381 ? 19.703 -33.969 3.061 1 91.5 381 GLN A N 1
ATOM 3011 C CA . GLN A 1 381 ? 18.906 -35.094 2.619 1 91.5 381 GLN A CA 1
ATOM 3012 C C . GLN A 1 381 ? 17.453 -34.719 2.416 1 91.5 381 GLN A C 1
ATOM 3014 O O . GLN A 1 381 ? 16.812 -35.125 1.444 1 91.5 381 GLN A O 1
ATOM 3019 N N . LEU A 1 382 ? 16.969 -33.938 3.35 1 93.12 382 LEU A N 1
ATOM 3020 C CA . LEU A 1 382 ? 15.586 -33.469 3.215 1 93.12 382 LEU A CA 1
ATOM 3021 C C . LEU A 1 382 ? 15.422 -32.625 1.962 1 93.12 382 LEU A C 1
ATOM 3023 O O . LEU A 1 382 ? 14.438 -32.781 1.232 1 93.12 382 LEU A O 1
ATOM 3027 N N . ALA A 1 383 ? 16.359 -31.75 1.725 1 92.06 383 ALA A N 1
ATOM 3028 C CA . ALA A 1 383 ? 16.312 -30.891 0.544 1 92.06 383 ALA A CA 1
ATOM 3029 C C . ALA A 1 383 ? 16.328 -31.719 -0.737 1 92.06 383 ALA A C 1
ATOM 3031 O O . ALA A 1 383 ? 15.555 -31.469 -1.66 1 92.06 383 ALA A O 1
ATOM 3032 N N . LEU A 1 384 ? 17.156 -32.719 -0.746 1 93.19 384 LEU A N 1
ATOM 3033 C CA . LEU A 1 384 ? 17.266 -33.562 -1.919 1 93.19 384 LEU A CA 1
ATOM 3034 C C . LEU A 1 384 ? 15.992 -34.375 -2.139 1 93.19 384 LEU A C 1
ATOM 3036 O O . LEU A 1 384 ? 15.539 -34.531 -3.277 1 93.19 384 LEU A O 1
ATOM 3040 N N . GLN A 1 385 ? 15.461 -34.875 -1.078 1 95.5 385 GLN A N 1
ATOM 3041 C CA . GLN A 1 385 ? 14.227 -35.625 -1.175 1 95.5 385 GLN A CA 1
ATOM 3042 C C . GLN A 1 385 ? 13.094 -34.781 -1.734 1 95.5 385 GLN A C 1
ATOM 3044 O O . GLN A 1 385 ? 12.344 -35.219 -2.609 1 95.5 385 GLN A O 1
ATOM 3049 N N . CYS A 1 386 ? 12.969 -33.594 -1.202 1 96 386 CYS A N 1
ATOM 3050 C CA . CYS A 1 386 ? 11.93 -32.688 -1.665 1 96 386 CYS A CA 1
ATOM 3051 C C . CYS A 1 386 ? 12.141 -32.312 -3.127 1 96 386 CYS A C 1
ATOM 3053 O O . CYS A 1 386 ? 11.195 -32.312 -3.916 1 96 386 CYS A O 1
ATOM 3055 N N . ALA A 1 387 ? 13.359 -31.969 -3.467 1 95.31 387 ALA A N 1
ATOM 3056 C CA . ALA A 1 387 ? 13.68 -31.609 -4.848 1 95.31 387 ALA A CA 1
ATOM 3057 C C . ALA A 1 387 ? 13.344 -32.75 -5.801 1 95.31 387 ALA A C 1
ATOM 3059 O O . ALA A 1 387 ? 12.75 -32.531 -6.863 1 95.31 387 ALA A O 1
ATOM 3060 N N . ASN A 1 388 ? 13.703 -33.938 -5.406 1 95.19 388 ASN A N 1
ATOM 3061 C CA . ASN A 1 388 ? 13.438 -35.094 -6.238 1 95.19 388 ASN A CA 1
ATOM 3062 C C . ASN A 1 388 ? 11.938 -35.344 -6.387 1 95.19 388 ASN A C 1
ATOM 3064 O O . ASN A 1 388 ? 11.469 -35.688 -7.469 1 95.19 388 ASN A O 1
ATOM 3068 N N . ARG A 1 389 ? 11.227 -35.188 -5.324 1 95.88 389 ARG A N 1
ATOM 3069 C CA . ARG A 1 389 ? 9.781 -35.375 -5.395 1 95.88 389 ARG A CA 1
ATOM 3070 C C . ARG A 1 389 ? 9.141 -34.344 -6.336 1 95.88 389 ARG A C 1
ATOM 3072 O O . ARG A 1 389 ? 8.25 -34.688 -7.109 1 95.88 389 ARG A O 1
ATOM 3079 N N . ILE A 1 390 ? 9.555 -33.094 -6.285 1 96.69 390 ILE A N 1
ATOM 3080 C CA . ILE A 1 390 ? 9.047 -32.062 -7.16 1 96.69 390 ILE A CA 1
ATOM 3081 C C . ILE A 1 390 ? 9.305 -32.438 -8.617 1 96.69 390 ILE A C 1
ATOM 3083 O O . ILE A 1 390 ? 8.398 -32.375 -9.453 1 96.69 390 ILE A O 1
ATOM 3087 N N . LEU A 1 391 ? 10.508 -32.875 -8.891 1 96.38 391 LEU A N 1
ATOM 3088 C CA . LEU A 1 391 ? 10.883 -33.188 -10.266 1 96.38 391 LEU A CA 1
ATOM 3089 C C . LEU A 1 391 ? 10.133 -34.406 -10.758 1 96.38 391 LEU A C 1
ATOM 3091 O O . LEU A 1 391 ? 9.703 -34.469 -11.914 1 96.38 391 LEU A O 1
ATOM 3095 N N . ASN A 1 392 ? 10 -35.375 -9.914 1 94.12 392 ASN A N 1
ATOM 3096 C CA . ASN A 1 392 ? 9.25 -36.562 -10.297 1 94.12 392 ASN A CA 1
ATOM 3097 C C . ASN A 1 392 ? 7.773 -36.219 -10.547 1 94.12 392 ASN A C 1
ATOM 3099 O O . ASN A 1 392 ? 7.164 -36.781 -11.469 1 94.12 392 ASN A O 1
ATOM 3103 N N . HIS A 1 393 ? 7.258 -35.406 -9.703 1 93.19 393 HIS A N 1
ATOM 3104 C CA . HIS A 1 393 ? 5.875 -34.969 -9.898 1 93.19 393 HIS A CA 1
ATOM 3105 C C . HIS A 1 393 ? 5.711 -34.219 -11.211 1 93.19 393 HIS A C 1
ATOM 3107 O O . HIS A 1 393 ? 4.688 -34.344 -11.883 1 93.19 393 HIS A O 1
ATOM 3113 N N . TYR A 1 394 ? 6.664 -33.406 -11.492 1 94.88 394 TYR A N 1
ATOM 3114 C CA . TYR A 1 394 ? 6.594 -32.625 -12.727 1 94.88 394 TYR A CA 1
ATOM 3115 C C . TYR A 1 394 ? 6.688 -33.531 -13.953 1 94.88 394 TYR A C 1
ATOM 3117 O O . TYR A 1 394 ? 6.176 -33.188 -15.016 1 94.88 394 TYR A O 1
ATOM 3125 N N . ALA A 1 395 ? 7.367 -34.625 -13.844 1 91.62 395 ALA A N 1
ATOM 3126 C CA . ALA A 1 395 ? 7.539 -35.594 -14.938 1 91.62 395 ALA A CA 1
ATOM 3127 C C . ALA A 1 395 ? 6.258 -36.375 -15.195 1 91.62 395 ALA A C 1
ATOM 3129 O O . ALA A 1 395 ? 6.062 -36.906 -16.281 1 91.62 395 ALA A O 1
ATOM 3130 N N . THR A 1 396 ? 5.41 -36.406 -14.219 1 91.44 396 THR A N 1
ATOM 3131 C CA . THR A 1 396 ? 4.152 -37.125 -14.352 1 91.44 396 THR A CA 1
ATOM 3132 C C . THR A 1 396 ? 3.164 -36.344 -15.211 1 91.44 396 THR A C 1
ATOM 3134 O O . THR A 1 396 ? 2.982 -35.156 -15.008 1 91.44 396 THR A O 1
ATOM 3137 N N . PRO A 1 397 ? 2.525 -37 -16.141 1 92.38 397 PRO A N 1
ATOM 3138 C CA . PRO A 1 397 ? 1.549 -36.312 -16.984 1 92.38 397 PRO A CA 1
ATOM 3139 C C . PRO A 1 397 ? 0.319 -35.844 -16.203 1 92.38 397 PRO A C 1
ATOM 3141 O O . PRO A 1 397 ? -0.285 -36.625 -15.477 1 92.38 397 PRO A O 1
ATOM 3144 N N . VAL A 1 398 ? 0.002 -34.656 -16.281 1 93.56 398 VAL A N 1
ATOM 3145 C CA . VAL A 1 398 ? -1.174 -34.031 -15.68 1 93.56 398 VAL A CA 1
ATOM 3146 C C . VAL A 1 398 ? -1.803 -33.062 -16.656 1 93.56 398 VAL A C 1
ATOM 3148 O O . VAL A 1 398 ? -1.181 -32.688 -17.656 1 93.56 398 VAL A O 1
ATOM 3151 N N . PRO A 1 399 ? -3.109 -32.688 -16.375 1 93.62 399 PRO A N 1
ATOM 3152 C CA . PRO A 1 399 ? -3.707 -31.672 -17.234 1 93.62 399 PRO A CA 1
ATOM 3153 C C . PRO A 1 399 ? -2.873 -30.391 -17.297 1 93.62 399 PRO A C 1
ATOM 3155 O O . PRO A 1 399 ? -2.279 -29.984 -16.297 1 93.62 399 PRO A O 1
ATOM 3158 N N . ARG A 1 400 ? -2.861 -29.766 -18.391 1 93.31 400 ARG A N 1
ATOM 3159 C CA . ARG A 1 400 ? -2.062 -28.578 -18.672 1 93.31 400 ARG A CA 1
ATOM 3160 C C . ARG A 1 400 ? -2.334 -27.484 -17.656 1 93.31 400 ARG A C 1
ATOM 3162 O O . ARG A 1 400 ? -1.412 -26.797 -17.219 1 93.31 400 ARG A O 1
ATOM 3169 N N . ILE A 1 401 ? -3.531 -27.344 -17.219 1 94.81 401 ILE A N 1
ATOM 3170 C CA . ILE A 1 401 ? -3.963 -26.281 -16.328 1 94.81 401 ILE A CA 1
ATOM 3171 C C . ILE A 1 401 ? -3.186 -26.359 -15.016 1 94.81 401 ILE A C 1
ATOM 3173 O O . ILE A 1 401 ? -2.889 -25.344 -14.398 1 94.81 401 ILE A O 1
ATOM 3177 N N . TYR A 1 402 ? -2.809 -27.578 -14.594 1 95.5 402 TYR A N 1
ATOM 3178 C CA . TYR A 1 402 ? -2.07 -27.766 -13.352 1 95.5 402 TYR A CA 1
ATOM 3179 C C . TYR A 1 402 ? -0.691 -27.125 -13.43 1 95.5 402 TYR A C 1
ATOM 3181 O O . TYR A 1 402 ? -0.243 -26.484 -12.484 1 95.5 402 TYR A O 1
ATOM 3189 N N . ARG A 1 403 ? -0.118 -27.188 -14.562 1 94.12 403 ARG A N 1
ATOM 3190 C CA . ARG A 1 403 ? 1.271 -26.781 -14.758 1 94.12 403 ARG A CA 1
ATOM 3191 C C . ARG A 1 403 ? 1.367 -25.281 -15.039 1 94.12 403 ARG A C 1
ATOM 3193 O O . ARG A 1 403 ? 2.451 -24.703 -14.961 1 94.12 403 ARG A O 1
ATOM 3200 N N . LEU A 1 404 ? 0.238 -24.688 -15.25 1 94.75 404 LEU A N 1
ATOM 3201 C CA . LEU A 1 404 ? 0.245 -23.266 -15.602 1 94.75 404 LEU A CA 1
ATOM 3202 C C . LEU A 1 404 ? 0.281 -22.391 -14.344 1 94.75 404 LEU A C 1
ATOM 3204 O O . LEU A 1 404 ? 0.551 -21.203 -14.422 1 94.75 404 LEU A O 1
ATOM 3208 N N . VAL A 1 405 ? -0.004 -23 -13.219 1 94 405 VAL A N 1
ATOM 3209 C CA . VAL A 1 405 ? 0.114 -22.25 -11.969 1 94 405 VAL A CA 1
ATOM 3210 C C . VAL A 1 405 ? 1.58 -21.922 -11.703 1 94 405 VAL A C 1
ATOM 3212 O O . VAL A 1 405 ? 2.436 -22.812 -11.703 1 94 405 VAL A O 1
ATOM 3215 N N . TRP A 1 406 ? 1.87 -20.703 -11.484 1 90.44 406 TRP A N 1
ATOM 3216 C CA . TRP A 1 406 ? 3.24 -20.203 -11.422 1 90.44 406 TRP A CA 1
ATOM 3217 C C . TRP A 1 406 ? 4.043 -20.938 -10.359 1 90.44 406 TRP A C 1
ATOM 3219 O O . TRP A 1 406 ? 5.242 -21.172 -10.523 1 90.44 406 TRP A O 1
ATOM 3229 N N . ALA A 1 407 ? 3.453 -21.344 -9.281 1 90.31 407 ALA A N 1
ATOM 3230 C CA . ALA A 1 407 ? 4.145 -21.984 -8.172 1 90.31 407 ALA A CA 1
ATOM 3231 C C . ALA A 1 407 ? 4.742 -23.328 -8.602 1 90.31 407 ALA A C 1
ATOM 3233 O O . ALA A 1 407 ? 5.789 -23.734 -8.086 1 90.31 407 ALA A O 1
ATOM 3234 N N . VAL A 1 408 ? 4.094 -23.922 -9.523 1 94.56 408 VAL A N 1
ATOM 3235 C CA . VAL A 1 408 ? 4.566 -25.219 -10.008 1 94.56 408 VAL A CA 1
ATOM 3236 C C . VAL A 1 408 ? 5.867 -25.031 -10.789 1 94.56 408 VAL A C 1
ATOM 3238 O O . VAL A 1 408 ? 6.855 -25.719 -10.531 1 94.56 408 VAL A O 1
ATOM 3241 N N . SER A 1 409 ? 5.844 -24.109 -11.688 1 92.38 409 SER A N 1
ATOM 3242 C CA . SER A 1 409 ? 7.047 -23.844 -12.461 1 92.38 409 SER A CA 1
ATOM 3243 C C . SER A 1 409 ? 8.172 -23.312 -11.57 1 92.38 409 SER A C 1
ATOM 3245 O O . SER A 1 409 ? 9.328 -23.719 -11.719 1 92.38 409 SER A O 1
ATOM 3247 N N . ALA A 1 410 ? 7.824 -22.469 -10.703 1 89.31 410 ALA A N 1
ATOM 3248 C CA . ALA A 1 410 ? 8.828 -21.875 -9.812 1 89.31 410 ALA A CA 1
ATOM 3249 C C . ALA A 1 410 ? 9.469 -22.953 -8.938 1 89.31 410 ALA A C 1
ATOM 3251 O O . ALA A 1 410 ? 10.688 -22.984 -8.766 1 89.31 410 ALA A O 1
ATOM 3252 N N . ALA A 1 411 ? 8.648 -23.781 -8.422 1 93.06 411 ALA A N 1
ATOM 3253 C CA . ALA A 1 411 ? 9.148 -24.859 -7.574 1 93.06 411 ALA A CA 1
ATOM 3254 C C . ALA A 1 411 ? 10.016 -25.828 -8.375 1 93.06 411 ALA A C 1
ATOM 3256 O O . ALA A 1 411 ? 11.039 -26.312 -7.883 1 93.06 411 ALA A O 1
ATOM 3257 N N . THR A 1 412 ? 9.578 -26.094 -9.523 1 95.5 412 THR A N 1
ATOM 3258 C CA . THR A 1 412 ? 10.32 -27.016 -10.375 1 95.5 412 THR A CA 1
ATOM 3259 C C . THR A 1 412 ? 11.695 -26.438 -10.727 1 95.5 412 THR A C 1
ATOM 3261 O O . THR A 1 412 ? 12.695 -27.156 -10.688 1 95.5 412 THR A O 1
ATOM 3264 N N . VAL A 1 413 ? 11.703 -25.234 -11.016 1 91.12 413 VAL A N 1
ATOM 3265 C CA . VAL A 1 413 ? 12.969 -24.578 -11.328 1 91.12 413 VAL A CA 1
ATOM 3266 C C . VAL A 1 413 ? 13.875 -24.594 -10.102 1 91.12 413 VAL A C 1
ATOM 3268 O O . VAL A 1 413 ? 15.062 -24.906 -10.195 1 91.12 413 VAL A O 1
ATOM 3271 N N . ALA A 1 414 ? 13.297 -24.234 -9.016 1 88.88 414 ALA A N 1
ATOM 3272 C CA . ALA A 1 414 ? 14.062 -24.234 -7.773 1 88.88 414 ALA A CA 1
ATOM 3273 C C . ALA A 1 414 ? 14.656 -25.609 -7.484 1 88.88 414 ALA A C 1
ATOM 3275 O O . ALA A 1 414 ? 15.828 -25.734 -7.117 1 88.88 414 ALA A O 1
ATOM 3276 N N . ALA A 1 415 ? 13.867 -26.562 -7.633 1 93.81 415 ALA A N 1
ATOM 3277 C CA . ALA A 1 415 ? 14.312 -27.938 -7.398 1 93.81 415 ALA A CA 1
ATOM 3278 C C . ALA A 1 415 ? 15.406 -28.328 -8.383 1 93.81 415 ALA A C 1
ATOM 3280 O O . ALA A 1 415 ? 16.391 -28.969 -7.992 1 93.81 415 ALA A O 1
ATOM 3281 N N . SER A 1 416 ? 15.273 -28 -9.602 1 93.19 416 SER A N 1
ATOM 3282 C CA . SER A 1 416 ? 16.25 -28.328 -10.641 1 93.19 416 SER A CA 1
ATOM 3283 C C . SER A 1 416 ? 17.594 -27.656 -10.375 1 93.19 416 SER A C 1
ATOM 3285 O O . SER A 1 416 ? 18.641 -28.281 -10.523 1 93.19 416 SER A O 1
ATOM 3287 N N . VAL A 1 417 ? 17.469 -26.453 -10.039 1 86.44 417 VAL A N 1
ATOM 3288 C CA . VAL A 1 417 ? 18.688 -25.703 -9.758 1 86.44 417 VAL A CA 1
ATOM 3289 C C . VAL A 1 417 ? 19.391 -26.281 -8.523 1 86.44 417 VAL A C 1
ATOM 3291 O O . VAL A 1 417 ? 20.609 -26.469 -8.516 1 86.44 417 VAL A O 1
ATOM 3294 N N . TYR A 1 418 ? 18.625 -26.578 -7.57 1 88.5 418 TYR A N 1
ATOM 3295 C CA . TYR A 1 418 ? 19.203 -27.125 -6.344 1 88.5 418 TYR A CA 1
ATOM 3296 C C . TYR A 1 418 ? 19.922 -28.438 -6.617 1 88.5 418 TYR A C 1
ATOM 3298 O O . TYR A 1 418 ? 21.062 -28.625 -6.184 1 88.5 418 TYR A O 1
ATOM 3306 N N . ILE A 1 419 ? 19.281 -29.328 -7.301 1 90.56 419 ILE A N 1
ATOM 3307 C CA . ILE A 1 419 ? 19.859 -30.641 -7.578 1 90.56 419 ILE A CA 1
ATOM 3308 C C . ILE A 1 419 ? 21.109 -30.484 -8.445 1 90.56 419 ILE A C 1
ATOM 3310 O O . ILE A 1 419 ? 22.094 -31.188 -8.258 1 90.56 419 ILE A O 1
ATOM 3314 N N . SER A 1 420 ? 21.016 -29.594 -9.367 1 86.56 420 SER A N 1
ATOM 3315 C CA . SER A 1 420 ? 22.172 -29.344 -10.219 1 86.56 420 SER A CA 1
ATOM 3316 C C . SER A 1 420 ? 23.375 -28.844 -9.414 1 86.56 420 SER A C 1
ATOM 3318 O O . SER A 1 420 ? 24.484 -29.312 -9.609 1 86.56 420 SER A O 1
ATOM 3320 N N . LEU A 1 421 ? 23.047 -27.969 -8.547 1 79.62 421 LEU A N 1
ATOM 3321 C CA . LEU A 1 421 ? 24.109 -27.422 -7.707 1 79.62 421 LEU A CA 1
ATOM 3322 C C . LEU A 1 421 ? 24.641 -28.484 -6.75 1 79.62 421 LEU A C 1
ATOM 3324 O O . LEU A 1 421 ? 25.844 -28.562 -6.492 1 79.62 421 LEU A O 1
ATOM 3328 N N . ASP A 1 422 ? 23.797 -29.25 -6.211 1 83.31 422 ASP A N 1
ATOM 3329 C CA . ASP A 1 422 ? 24.203 -30.328 -5.324 1 83.31 422 ASP A CA 1
ATOM 3330 C C . ASP A 1 422 ? 25.094 -31.344 -6.062 1 83.31 422 ASP A C 1
ATOM 3332 O O . ASP A 1 422 ? 26.062 -31.859 -5.504 1 83.31 422 ASP A O 1
ATOM 3336 N N . MET A 1 423 ? 24.766 -31.609 -7.277 1 85 423 MET A N 1
ATOM 3337 C CA . MET A 1 423 ? 25.547 -32.531 -8.094 1 85 423 MET A CA 1
ATOM 3338 C C . MET A 1 423 ? 26.953 -32 -8.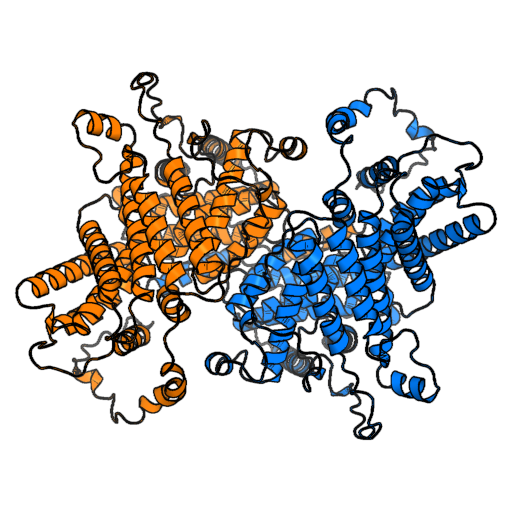359 1 85 423 MET A C 1
ATOM 3340 O O . MET A 1 423 ? 27.922 -32.75 -8.367 1 85 423 MET A O 1
ATOM 3344 N N . LEU A 1 424 ? 27 -30.75 -8.547 1 75.69 424 LEU A N 1
ATOM 3345 C CA . LEU A 1 424 ? 28.297 -30.141 -8.805 1 75.69 424 LEU A CA 1
ATOM 3346 C C . LEU A 1 424 ? 29.141 -30.094 -7.531 1 75.69 424 LEU A C 1
ATOM 3348 O O . LEU A 1 424 ? 30.344 -30.297 -7.582 1 75.69 424 LEU A O 1
ATOM 3352 N N . ALA A 1 425 ? 28.5 -29.828 -6.426 1 72.38 425 ALA A N 1
ATOM 3353 C CA . ALA A 1 425 ? 29.203 -29.703 -5.156 1 72.38 425 ALA A CA 1
ATOM 3354 C C . ALA A 1 425 ? 29.594 -31.078 -4.609 1 72.38 425 ALA A C 1
ATOM 3356 O O . ALA A 1 425 ? 30.625 -31.219 -3.943 1 72.38 425 ALA A O 1
ATOM 3357 N N . ASN A 1 426 ? 28.766 -32.031 -4.828 1 80 426 ASN A N 1
ATOM 3358 C CA . ASN A 1 426 ? 28.984 -33.375 -4.301 1 80 426 ASN A CA 1
ATOM 3359 C C . ASN A 1 426 ? 29.078 -34.406 -5.422 1 80 426 ASN A C 1
ATOM 3361 O O . ASN A 1 426 ? 28.359 -35.406 -5.402 1 80 426 ASN A O 1
ATOM 3365 N N . SER A 1 427 ? 29.953 -34.188 -6.305 1 78.25 427 SER A N 1
ATOM 3366 C CA . SER A 1 427 ? 30.078 -34.969 -7.516 1 78.25 427 SER A CA 1
ATOM 3367 C C . SER A 1 427 ? 30.359 -36.438 -7.184 1 78.25 427 SER A C 1
ATOM 3369 O O . SER A 1 427 ? 29.953 -37.344 -7.914 1 78.25 427 SER A O 1
ATOM 3371 N N . HIS A 1 428 ? 31.031 -36.594 -6.098 1 80.44 428 HIS A N 1
ATOM 3372 C CA . HIS A 1 428 ? 31.422 -37.969 -5.703 1 80.44 428 HIS A CA 1
ATOM 3373 C C . HIS A 1 428 ? 30.219 -38.812 -5.367 1 80.44 428 HIS A C 1
ATOM 3375 O O . HIS A 1 428 ? 30.297 -40.062 -5.426 1 80.44 428 HIS A O 1
ATOM 3381 N N . GLU A 1 429 ? 29.109 -38.188 -5.023 1 84.25 429 GLU A N 1
ATOM 3382 C CA . GLU A 1 429 ? 27.922 -38.906 -4.633 1 84.25 429 GLU A CA 1
ATOM 3383 C C . GLU A 1 429 ? 27.047 -39.25 -5.848 1 84.25 429 GLU A C 1
ATOM 3385 O O . GLU A 1 429 ? 26.125 -40.062 -5.754 1 84.25 429 GLU A O 1
ATOM 3390 N N . TYR A 1 430 ? 27.359 -38.625 -6.938 1 87.88 430 TYR A N 1
ATOM 3391 C CA . TYR A 1 430 ? 26.609 -38.812 -8.172 1 87.88 430 TYR A CA 1
ATOM 3392 C C . TYR A 1 430 ? 27.438 -39.594 -9.195 1 87.88 430 TYR A C 1
ATOM 3394 O O . TYR A 1 430 ? 28.156 -39 -9.992 1 87.88 430 TYR A O 1
ATOM 3402 N N . ARG A 1 431 ? 27.375 -40.938 -9.125 1 84.44 431 ARG A N 1
ATOM 3403 C CA . ARG A 1 431 ? 28.188 -41.719 -10.031 1 84.44 431 ARG A CA 1
ATOM 3404 C C . ARG A 1 431 ? 27.328 -42.75 -10.758 1 84.44 431 ARG A C 1
ATOM 3406 O O . ARG A 1 431 ? 26.25 -43.125 -10.289 1 84.44 431 ARG A O 1
ATOM 3413 N N . GLY A 1 432 ? 27.797 -43.156 -11.898 1 84.56 432 GLY A N 1
ATOM 3414 C CA . GLY A 1 432 ? 27.188 -44.25 -12.68 1 84.56 432 GLY A CA 1
ATOM 3415 C C . GLY A 1 432 ? 25.75 -43.969 -13.047 1 84.56 432 GLY A C 1
ATOM 3416 O O . GLY A 1 432 ? 25.422 -42.906 -13.586 1 84.56 432 GLY A O 1
ATOM 3417 N N . GLU A 1 433 ? 24.922 -44.875 -12.625 1 87.12 433 GLU A N 1
ATOM 3418 C CA . GLU A 1 433 ? 23.5 -44.875 -13.016 1 87.12 433 GLU A CA 1
ATOM 3419 C C . GLU A 1 433 ? 22.734 -43.781 -12.289 1 87.12 433 GLU A C 1
ATOM 3421 O O . GLU A 1 433 ? 21.812 -43.188 -12.844 1 87.12 433 GLU A O 1
ATOM 3426 N N . SER A 1 434 ? 23.109 -43.562 -11.109 1 8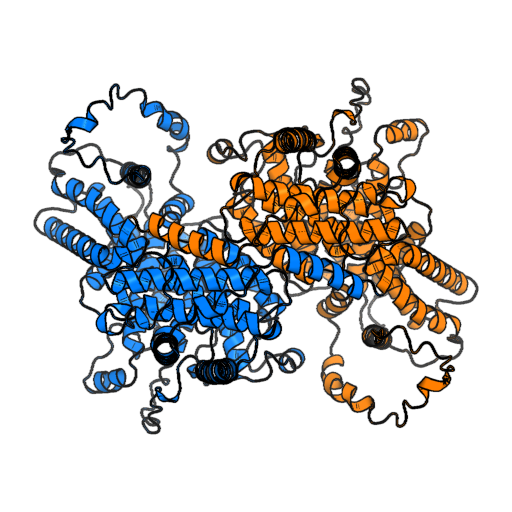5.75 434 SER A N 1
ATOM 3427 C CA . SER A 1 434 ? 22.422 -42.531 -10.328 1 85.75 434 SER A CA 1
ATOM 3428 C C . SER A 1 434 ? 22.609 -41.156 -10.961 1 85.75 434 SER A C 1
ATOM 3430 O O . SER A 1 434 ? 21.672 -40.344 -10.984 1 85.75 434 SER A O 1
ATOM 3432 N N . ARG A 1 435 ? 23.719 -40.906 -11.43 1 89 435 ARG A N 1
ATOM 3433 C CA . ARG A 1 435 ? 24 -39.625 -12.109 1 89 435 ARG A CA 1
ATOM 3434 C C . ARG A 1 435 ? 23.156 -39.5 -13.375 1 89 435 ARG A C 1
ATOM 3436 O O . ARG A 1 435 ? 22.547 -38.469 -13.609 1 89 435 ARG A O 1
ATOM 3443 N N . LEU A 1 436 ? 23.156 -40.562 -14.125 1 90.88 436 LEU A N 1
ATOM 3444 C CA . LEU A 1 436 ? 22.422 -40.531 -15.391 1 90.88 436 LEU A CA 1
ATOM 3445 C C . LEU A 1 436 ? 20.922 -40.312 -15.148 1 90.88 436 LEU A C 1
ATOM 3447 O O . LEU A 1 436 ? 20.25 -39.656 -15.93 1 90.88 436 LEU A O 1
ATOM 3451 N N . ARG A 1 437 ? 20.484 -40.875 -14.109 1 91.81 437 ARG A N 1
ATOM 3452 C CA . ARG A 1 437 ? 19.062 -40.75 -13.773 1 91.81 437 ARG A CA 1
ATOM 3453 C C . ARG A 1 437 ? 18.719 -39.312 -13.438 1 91.81 437 ARG A C 1
ATOM 3455 O O . ARG A 1 437 ? 17.672 -38.812 -13.883 1 91.81 437 ARG A O 1
ATOM 3462 N N . VAL A 1 438 ? 19.531 -38.719 -12.633 1 92.12 438 VAL A N 1
ATOM 3463 C CA . VAL A 1 438 ? 19.281 -37.344 -12.227 1 92.12 438 VAL A CA 1
ATOM 3464 C C . VAL A 1 438 ? 19.375 -36.406 -13.43 1 92.12 438 VAL A C 1
ATOM 3466 O O . VAL A 1 438 ? 18.531 -35.531 -13.602 1 92.12 438 VAL A O 1
ATOM 3469 N N . ILE A 1 439 ? 20.281 -36.594 -14.273 1 93.19 439 ILE A N 1
ATOM 3470 C CA . ILE A 1 439 ? 20.453 -35.781 -15.469 1 93.19 439 ILE A CA 1
ATOM 3471 C C . ILE A 1 439 ? 19.234 -35.969 -16.375 1 93.19 439 ILE A C 1
ATOM 3473 O O . ILE A 1 439 ? 18.766 -35 -16.984 1 93.19 439 ILE A O 1
ATOM 3477 N N . ALA A 1 440 ? 18.766 -37.156 -16.484 1 93.94 440 ALA A N 1
ATOM 3478 C CA . ALA A 1 440 ? 17.578 -37.406 -17.297 1 93.94 440 ALA A CA 1
ATOM 3479 C C . ALA A 1 440 ? 16.359 -36.656 -16.766 1 93.94 440 ALA A C 1
ATOM 3481 O O . ALA A 1 440 ? 15.555 -36.156 -17.531 1 93.94 440 ALA A O 1
ATOM 3482 N N . LEU A 1 441 ? 16.25 -36.688 -15.484 1 94.44 441 LEU A N 1
ATOM 3483 C CA . LEU A 1 441 ? 15.148 -35.969 -14.844 1 94.44 441 LEU A CA 1
ATOM 3484 C C . LEU A 1 441 ? 15.242 -34.469 -15.117 1 94.44 441 LEU A C 1
ATOM 3486 O O . LEU A 1 441 ? 14.227 -33.812 -15.375 1 94.44 441 LEU A O 1
ATOM 3490 N N . LEU A 1 442 ? 16.406 -33.906 -14.992 1 94.94 442 LEU A N 1
ATOM 3491 C CA . LEU A 1 442 ? 16.625 -32.5 -15.25 1 94.94 442 LEU A CA 1
ATOM 3492 C C . LEU A 1 442 ? 16.344 -32.156 -16.703 1 94.94 442 LEU A C 1
ATOM 3494 O O . LEU A 1 442 ? 15.773 -31.109 -17.016 1 94.94 442 LEU A O 1
ATOM 3498 N N . ARG A 1 443 ? 16.703 -33.031 -17.578 1 95.31 443 ARG A N 1
ATOM 3499 C CA . ARG A 1 443 ? 16.422 -32.844 -19 1 95.31 443 ARG A CA 1
ATOM 3500 C C . ARG A 1 443 ? 14.922 -32.844 -19.266 1 95.31 443 ARG A C 1
ATOM 3502 O O . ARG A 1 443 ? 14.422 -32.031 -20.047 1 95.31 443 ARG A O 1
ATOM 3509 N N . GLN A 1 444 ? 14.297 -33.781 -18.672 1 95.12 444 GLN A N 1
ATOM 3510 C CA . GLN A 1 444 ? 12.852 -33.844 -18.828 1 95.12 444 GLN A CA 1
ATOM 3511 C C . GLN A 1 444 ? 12.18 -32.594 -18.297 1 95.12 444 GLN A C 1
ATOM 3513 O O . GLN A 1 444 ? 11.25 -32.062 -18.906 1 95.12 444 GLN A O 1
ATOM 3518 N N . ALA A 1 445 ? 12.609 -32.156 -17.125 1 95.62 445 ALA A N 1
ATOM 3519 C CA . ALA A 1 445 ? 12.078 -30.922 -16.562 1 95.62 445 ALA A CA 1
ATOM 3520 C C . ALA A 1 445 ? 12.297 -29.734 -17.5 1 95.62 445 ALA A C 1
ATOM 3522 O O . ALA A 1 445 ? 11.398 -28.922 -17.703 1 95.62 445 ALA A O 1
ATOM 3523 N N . SER A 1 446 ? 13.453 -29.641 -18.094 1 94.69 446 SER A N 1
ATOM 3524 C CA . SER A 1 446 ? 13.789 -28.562 -19.016 1 94.69 446 SER A CA 1
ATOM 3525 C C . SER A 1 446 ? 12.852 -28.547 -20.219 1 94.69 446 SER A C 1
ATOM 3527 O O . SER A 1 446 ? 12.352 -27.5 -20.625 1 94.69 446 SER A O 1
ATOM 3529 N N . VAL A 1 447 ? 12.602 -29.734 -20.719 1 94.19 447 VAL A N 1
ATOM 3530 C CA . VAL A 1 447 ? 11.75 -29.859 -21.891 1 94.19 447 VAL A CA 1
ATOM 3531 C C . VAL A 1 447 ? 10.32 -29.453 -21.547 1 94.19 447 VAL A C 1
ATOM 3533 O O . VAL A 1 447 ? 9.672 -28.719 -22.297 1 94.19 447 VAL A O 1
ATOM 3536 N N . GLU A 1 448 ? 9.859 -29.953 -20.422 1 94.56 448 GLU A N 1
ATOM 3537 C CA . GLU A 1 448 ? 8.492 -29.641 -20.016 1 94.56 448 GLU A CA 1
ATOM 3538 C C . GLU A 1 448 ? 8.32 -28.156 -19.703 1 94.56 448 GLU A C 1
ATOM 3540 O O . GLU A 1 448 ? 7.297 -27.562 -20.031 1 94.56 448 GLU A O 1
ATOM 3545 N N . LEU A 1 449 ? 9.289 -27.578 -19.016 1 94.56 449 LEU A N 1
ATOM 3546 C CA . LEU A 1 449 ? 9.242 -26.156 -18.719 1 94.56 449 LEU A CA 1
ATOM 3547 C C . LEU A 1 449 ? 9.188 -25.328 -20 1 94.56 449 LEU A C 1
ATOM 3549 O O . LEU A 1 449 ? 8.477 -24.328 -20.078 1 94.56 449 LEU A O 1
ATOM 3553 N N . ARG A 1 450 ? 9.859 -25.734 -21 1 93.56 450 ARG A N 1
ATOM 3554 C CA . ARG A 1 450 ? 9.906 -25.016 -22.266 1 93.56 450 ARG A CA 1
ATOM 3555 C C . ARG A 1 450 ? 8.531 -24.953 -22.922 1 93.56 450 ARG A C 1
ATOM 3557 O O . ARG A 1 450 ? 8.18 -23.969 -23.562 1 93.56 450 ARG A O 1
ATOM 3564 N N . LYS A 1 451 ? 7.758 -25.969 -22.688 1 91.38 451 LYS A N 1
ATOM 3565 C CA . LYS A 1 451 ? 6.414 -26.016 -23.266 1 91.38 451 LYS A CA 1
ATOM 3566 C C . LYS A 1 451 ? 5.535 -24.906 -22.688 1 91.38 451 LYS A C 1
ATOM 3568 O O . LYS A 1 451 ? 4.594 -24.453 -23.344 1 91.38 451 LYS A O 1
ATOM 3573 N N . HIS A 1 452 ? 5.852 -24.531 -21.531 1 92.25 452 HIS A N 1
ATOM 3574 C CA . HIS A 1 452 ? 5.012 -23.547 -20.844 1 92.25 452 HIS A CA 1
ATOM 3575 C C . HIS A 1 452 ? 5.703 -22.203 -20.734 1 92.25 452 HIS A C 1
ATOM 3577 O O . HIS A 1 452 ? 5.211 -21.297 -20.062 1 92.25 452 HIS A O 1
ATOM 3583 N N . ALA A 1 453 ? 6.816 -22.016 -21.438 1 89.94 453 ALA A N 1
ATOM 3584 C CA . ALA A 1 453 ? 7.645 -20.828 -21.359 1 89.94 453 ALA A CA 1
ATOM 3585 C C . ALA A 1 453 ? 6.891 -19.594 -21.891 1 89.94 453 ALA A C 1
ATOM 3587 O O . ALA A 1 453 ? 7.113 -18.484 -21.422 1 89.94 453 ALA A O 1
ATOM 3588 N N . VAL A 1 454 ? 5.949 -19.844 -22.766 1 88.56 454 VAL A N 1
ATOM 3589 C CA . VAL A 1 454 ? 5.207 -18.734 -23.359 1 88.56 454 VAL A CA 1
ATOM 3590 C C . VAL A 1 454 ? 4.227 -18.156 -22.344 1 88.56 454 VAL A C 1
ATOM 3592 O O . VAL A 1 454 ? 3.926 -16.969 -22.359 1 88.56 454 VAL A O 1
ATOM 3595 N N . VAL A 1 455 ? 3.812 -18.984 -21.406 1 90.31 455 VAL A N 1
ATOM 3596 C CA . VAL A 1 455 ? 2.754 -18.609 -20.484 1 90.31 455 VAL A CA 1
ATOM 3597 C C . VAL A 1 455 ? 3.367 -18.109 -19.172 1 90.31 455 VAL A C 1
ATOM 3599 O O . VAL A 1 455 ? 2.918 -17.109 -18.609 1 90.31 455 VAL A O 1
ATOM 3602 N N . ALA A 1 456 ? 4.336 -18.828 -18.703 1 90.44 456 ALA A N 1
ATOM 3603 C CA . ALA A 1 456 ? 4.871 -18.562 -17.375 1 90.44 456 ALA A CA 1
ATOM 3604 C C . ALA A 1 456 ? 6.32 -18.094 -17.438 1 90.44 456 ALA A C 1
ATOM 3606 O O . ALA A 1 456 ? 7.191 -18.828 -17.938 1 90.44 456 ALA A O 1
ATOM 3607 N N . ALA A 1 457 ? 6.562 -16.938 -16.859 1 87.19 457 ALA A N 1
ATOM 3608 C CA . ALA A 1 457 ? 7.902 -16.359 -16.859 1 87.19 457 ALA A CA 1
ATOM 3609 C C . ALA A 1 457 ? 8.898 -17.266 -16.156 1 87.19 457 ALA A C 1
ATOM 3611 O O . ALA A 1 457 ? 10.055 -17.375 -16.578 1 87.19 457 ALA A O 1
ATOM 3612 N N . HIS A 1 458 ? 8.516 -17.938 -15.094 1 87.06 458 HIS A N 1
ATOM 3613 C CA . HIS A 1 458 ? 9.398 -18.828 -14.367 1 87.06 458 HIS A CA 1
ATOM 3614 C C . HIS A 1 458 ? 9.789 -20.031 -15.227 1 87.06 458 HIS A C 1
ATOM 3616 O O . HIS A 1 458 ? 10.93 -20.5 -15.141 1 87.06 458 HIS A O 1
ATOM 3622 N N . ALA A 1 459 ? 8.836 -20.484 -15.93 1 91.06 459 ALA A N 1
ATOM 3623 C CA . ALA A 1 459 ? 9.133 -21.594 -16.812 1 91.06 459 ALA A CA 1
ATOM 3624 C C . ALA A 1 459 ? 10.141 -21.188 -17.891 1 91.06 459 ALA A C 1
ATOM 3626 O O . ALA A 1 459 ? 11.062 -21.953 -18.203 1 91.06 459 ALA A O 1
ATOM 3627 N N . ALA A 1 460 ? 9.945 -20.031 -18.391 1 88.06 460 ALA A N 1
ATOM 3628 C CA . ALA A 1 460 ? 10.859 -19.547 -19.422 1 88.06 460 ALA A CA 1
ATOM 3629 C C . ALA A 1 460 ? 12.266 -19.375 -18.875 1 88.06 460 ALA A C 1
ATOM 3631 O O . ALA A 1 460 ? 13.234 -19.859 -19.453 1 88.06 460 ALA A O 1
ATOM 3632 N N . LYS A 1 461 ? 12.375 -18.75 -17.797 1 82.38 461 LYS A N 1
ATOM 3633 C CA . LYS A 1 461 ? 13.672 -18.531 -17.172 1 82.38 461 LYS A CA 1
ATOM 3634 C C . LYS A 1 461 ? 14.297 -19.828 -16.703 1 82.38 461 LYS A C 1
ATOM 3636 O O . LYS A 1 461 ? 15.508 -20.031 -16.828 1 82.38 461 LYS A O 1
ATOM 3641 N N . GLY A 1 462 ? 13.445 -20.641 -16.156 1 86.19 462 GLY A N 1
ATOM 3642 C CA . GLY A 1 462 ? 13.93 -21.922 -15.68 1 86.19 462 GLY A CA 1
ATOM 3643 C C . GLY A 1 462 ? 14.477 -22.797 -16.781 1 86.19 462 GLY A C 1
ATOM 3644 O O . GLY A 1 462 ? 15.531 -23.422 -16.641 1 86.19 462 GLY A O 1
ATOM 3645 N N . SER A 1 463 ? 13.758 -22.844 -17.859 1 88.94 463 SER A N 1
ATOM 3646 C CA . SER A 1 463 ? 14.227 -23.641 -18.984 1 88.94 463 SER A CA 1
ATOM 3647 C C . SER A 1 463 ? 15.555 -23.109 -19.531 1 88.94 463 SER A C 1
ATOM 3649 O O . SER A 1 463 ? 16.453 -23.891 -19.859 1 88.94 463 SER A O 1
ATOM 3651 N N . ALA A 1 464 ? 15.68 -21.844 -19.547 1 81.44 464 ALA A N 1
ATOM 3652 C CA . ALA A 1 464 ? 16.922 -21.219 -20.016 1 81.44 464 ALA A CA 1
ATOM 3653 C C . ALA A 1 464 ? 18.078 -21.547 -19.094 1 81.44 464 ALA A C 1
ATOM 3655 O O . ALA A 1 464 ? 19.188 -21.875 -19.547 1 81.44 464 ALA A O 1
ATOM 3656 N N . VAL A 1 465 ? 17.844 -21.484 -17.859 1 81.25 465 VAL A N 1
ATOM 3657 C CA . VAL A 1 465 ? 18.875 -21.766 -16.859 1 81.25 465 VAL A CA 1
ATOM 3658 C C . VAL A 1 465 ? 19.312 -23.234 -16.969 1 81.25 465 VAL A C 1
ATOM 3660 O O . VAL A 1 465 ? 20.5 -23.531 -16.953 1 81.25 465 VAL A O 1
ATOM 3663 N N . LEU A 1 466 ? 18.391 -24.078 -17.125 1 87.62 466 LEU A N 1
ATOM 3664 C CA . LEU A 1 466 ? 18.688 -25.5 -17.188 1 87.62 466 LEU A CA 1
ATOM 3665 C C . LEU A 1 466 ? 19.438 -25.828 -18.484 1 87.62 466 LEU A C 1
ATOM 3667 O O . LEU A 1 466 ? 20.281 -26.734 -18.5 1 87.62 466 LEU A O 1
ATOM 3671 N N . GLN A 1 467 ? 19.156 -25.109 -19.484 1 83.38 467 GLN A N 1
ATOM 3672 C CA . GLN A 1 467 ? 19.875 -25.312 -20.734 1 83.38 467 GLN A CA 1
ATOM 3673 C C . GLN A 1 467 ? 21.344 -24.953 -20.578 1 83.38 467 GLN A C 1
ATOM 3675 O O . GLN A 1 467 ? 22.203 -25.531 -21.25 1 83.38 467 GLN A O 1
ATOM 3680 N N . GLY A 1 468 ? 21.578 -24.094 -19.703 1 76.75 468 GLY A N 1
ATOM 3681 C CA . GLY A 1 468 ? 22.953 -23.734 -19.406 1 76.75 468 GLY A CA 1
ATOM 3682 C C . GLY A 1 468 ? 23.625 -24.688 -18.438 1 76.75 468 GLY A C 1
ATOM 3683 O O . GLY A 1 468 ? 24.844 -24.906 -18.531 1 76.75 468 GLY A O 1
ATOM 3684 N N . LEU A 1 469 ? 22.891 -25.266 -17.578 1 81.44 469 LEU A N 1
ATOM 3685 C CA . LEU A 1 469 ? 23.453 -26.094 -16.516 1 81.44 469 LEU A CA 1
ATOM 3686 C C . LEU A 1 469 ? 23.672 -27.531 -17 1 81.44 469 LEU A C 1
ATOM 3688 O O . LEU A 1 469 ? 24.609 -28.188 -16.578 1 81.44 469 LEU A O 1
ATOM 3692 N N . LEU A 1 470 ? 22.828 -27.984 -17.828 1 87.5 470 LEU A N 1
ATOM 3693 C CA . LEU A 1 470 ? 22.812 -29.391 -18.234 1 87.5 470 LEU A CA 1
ATOM 3694 C C . LEU A 1 470 ? 24.125 -29.766 -18.922 1 87.5 470 LEU A C 1
ATOM 3696 O O . LEU A 1 470 ? 24.734 -30.797 -18.594 1 87.5 470 LEU A O 1
ATOM 3700 N N . PRO A 1 471 ? 24.672 -28.875 -19.766 1 82.06 471 PRO A N 1
ATOM 3701 C CA . PRO A 1 471 ? 25.953 -29.219 -20.375 1 82.06 471 PRO A CA 1
ATOM 3702 C C . PRO A 1 471 ? 27.094 -29.297 -19.359 1 82.06 471 PRO A C 1
ATOM 3704 O O . PRO A 1 471 ? 28 -30.125 -19.5 1 82.06 471 PRO A O 1
ATOM 3707 N N . LEU A 1 472 ? 27.031 -28.516 -18.375 1 76.12 472 LEU A N 1
ATOM 3708 C CA . LEU A 1 472 ? 28.031 -28.547 -17.328 1 76.12 472 LEU A CA 1
ATOM 3709 C C . LEU A 1 472 ? 27.969 -29.844 -16.531 1 76.12 472 LEU A C 1
ATOM 3711 O O . LEU A 1 472 ? 29 -30.391 -16.141 1 76.12 472 LEU A O 1
ATOM 3715 N N . LEU A 1 473 ? 26.828 -30.297 -16.391 1 84.62 473 LEU A N 1
ATOM 3716 C CA . LEU A 1 473 ? 26.625 -31.516 -15.625 1 84.62 473 LEU A CA 1
ATOM 3717 C C . LEU A 1 473 ? 27 -32.75 -16.438 1 84.62 473 LEU A C 1
ATOM 3719 O O . LEU A 1 473 ? 27.5 -33.75 -15.898 1 84.62 473 LEU A O 1
ATOM 3723 N N . GLU A 1 474 ? 26.828 -32.594 -17.672 1 81.25 474 GLU A N 1
ATOM 3724 C CA . GLU A 1 474 ? 27.125 -33.719 -18.562 1 81.25 474 GLU A CA 1
ATOM 3725 C C . GLU A 1 474 ? 28.609 -33.812 -18.828 1 81.25 474 GLU A C 1
ATOM 3727 O O . GLU A 1 474 ? 29.141 -34.938 -18.984 1 81.25 474 GLU A O 1
ATOM 3732 N N . GLN A 1 475 ? 29.344 -32.656 -18.984 1 72.31 475 GLN A N 1
ATOM 3733 C CA . GLN A 1 475 ? 30.766 -32.625 -19.312 1 72.31 475 GLN A CA 1
ATOM 3734 C C . GLN A 1 475 ? 31.625 -32.844 -18.078 1 72.31 475 GLN A C 1
ATOM 3736 O O . GLN A 1 475 ? 32.781 -33.25 -18.188 1 72.31 475 GLN A O 1
ATOM 3741 N N . HIS A 1 476 ? 31.188 -32.344 -17.062 1 57.62 476 HIS A N 1
ATOM 3742 C CA . HIS A 1 476 ? 32.031 -32.438 -15.867 1 57.62 476 HIS A CA 1
ATOM 3743 C C . HIS A 1 476 ? 32.5 -33.875 -15.625 1 57.62 476 HIS A C 1
ATOM 3745 O O . HIS A 1 476 ? 31.672 -34.781 -15.539 1 57.62 476 HIS A O 1
ATOM 3751 N N . ASP A 1 477 ? 33.812 -34.125 -16.203 1 52.34 477 ASP A N 1
ATOM 3752 C CA . ASP A 1 477 ? 34.469 -35.344 -15.773 1 52.34 477 ASP A CA 1
ATOM 3753 C C . ASP A 1 477 ? 34.656 -35.375 -14.266 1 52.34 477 ASP A C 1
ATOM 3755 O O . ASP A 1 477 ? 35.531 -34.688 -13.727 1 52.34 477 ASP A O 1
ATOM 3759 N N . PHE A 1 478 ? 33.656 -35.656 -13.531 1 47.69 478 PHE A N 1
ATOM 3760 C CA . PHE A 1 478 ? 33.594 -35.656 -12.07 1 47.69 478 PHE A CA 1
ATOM 3761 C C . PHE A 1 478 ? 34.688 -36.531 -11.484 1 47.69 478 PHE A C 1
ATOM 3763 O O . PHE A 1 478 ? 34.938 -36.531 -10.273 1 47.69 478 PHE A O 1
ATOM 3770 N N . ASP A 1 479 ? 35.312 -37.438 -12.344 1 47.09 479 ASP A N 1
ATOM 3771 C CA . ASP A 1 479 ? 36.438 -38.219 -11.844 1 47.09 479 ASP A CA 1
ATOM 3772 C C . ASP A 1 479 ? 37.656 -37.375 -11.625 1 47.09 479 ASP A C 1
ATOM 3774 O O . ASP A 1 479 ? 38.656 -37.812 -11.047 1 47.09 479 ASP A O 1
ATOM 3778 N N . ARG A 1 480 ? 37.906 -36.281 -12.328 1 41.84 480 ARG A N 1
ATOM 3779 C CA . ARG A 1 480 ? 39.031 -35.438 -12.008 1 41.84 480 ARG A CA 1
ATOM 3780 C C . ARG A 1 480 ? 38.625 -34.344 -10.992 1 41.84 480 ARG A C 1
ATOM 3782 O O . ARG A 1 480 ? 37.625 -33.656 -11.18 1 41.84 480 ARG A O 1
ATOM 3789 N N . PRO A 1 481 ? 39.156 -34.438 -9.805 1 41.34 481 PRO A N 1
ATOM 3790 C CA . PRO A 1 481 ? 38.812 -33.562 -8.688 1 41.34 481 PRO A CA 1
ATOM 3791 C C . PRO A 1 481 ? 38.781 -32.094 -9.102 1 41.34 481 PRO A C 1
ATOM 3793 O O . PRO A 1 481 ? 39.812 -31.5 -9.422 1 41.34 481 PRO A O 1
ATOM 3796 N N . ARG A 1 482 ? 38.188 -31.734 -10.133 1 39.09 482 ARG A N 1
ATOM 3797 C CA . ARG A 1 482 ? 38.344 -30.312 -10.453 1 39.09 482 ARG A CA 1
ATOM 3798 C C . ARG A 1 482 ? 37.906 -29.438 -9.289 1 39.09 482 ARG A C 1
ATOM 3800 O O . ARG A 1 482 ? 37.156 -29.906 -8.398 1 39.09 482 ARG A O 1
ATOM 3807 N N . MET A 1 483 ? 38.281 -28.078 -9.383 1 38.44 483 MET A N 1
ATOM 3808 C CA . MET A 1 483 ? 38.156 -27 -8.398 1 38.44 483 MET A CA 1
ATOM 3809 C C . MET A 1 483 ? 36.719 -26.812 -7.961 1 38.44 483 MET A C 1
ATOM 3811 O O . MET A 1 483 ? 35.812 -26.875 -8.789 1 38.44 483 MET A O 1
ATOM 3815 N N . SER A 1 484 ? 36.406 -27.266 -6.82 1 38.19 484 SER A N 1
ATOM 3816 C CA . SER A 1 484 ? 35.188 -27.047 -6.043 1 38.19 484 SER A CA 1
ATOM 3817 C C . SER A 1 484 ? 34.531 -25.703 -6.363 1 38.19 484 SER A C 1
ATOM 3819 O O . SER A 1 484 ? 35.125 -24.656 -6.102 1 38.19 484 SER A O 1
ATOM 3821 N N . TYR A 1 485 ? 33.969 -25.625 -7.539 1 38.78 485 TYR A N 1
ATOM 3822 C CA . TYR A 1 485 ? 33.25 -24.375 -7.641 1 38.78 485 TYR A CA 1
ATOM 3823 C C . TYR A 1 485 ? 32.219 -24.234 -6.508 1 38.78 485 TYR A C 1
ATOM 3825 O O . TYR A 1 485 ? 31.547 -25.203 -6.152 1 38.78 485 TYR A O 1
ATOM 3833 N N . SER A 1 486 ? 32.438 -23.438 -5.703 1 41.53 486 SER A N 1
ATOM 3834 C CA . SER A 1 486 ? 31.422 -23.25 -4.684 1 41.53 486 SER A CA 1
ATOM 3835 C C . SER A 1 486 ? 30.062 -22.938 -5.316 1 41.53 486 SER A C 1
ATOM 3837 O O . SER A 1 486 ? 30 -22.422 -6.434 1 41.53 486 SER A O 1
ATOM 3839 N N . MET A 1 487 ? 29.078 -23.625 -4.98 1 43.75 487 MET A N 1
ATOM 3840 C CA . MET A 1 487 ? 27.688 -23.391 -5.348 1 43.75 487 MET A CA 1
ATOM 3841 C C . MET A 1 487 ? 27.438 -21.906 -5.656 1 43.75 487 MET A C 1
ATOM 3843 O O . MET A 1 487 ? 26.719 -21.578 -6.59 1 43.75 487 MET A O 1
ATOM 3847 N N . GLN A 1 488 ? 28.172 -21.156 -5.004 1 42.38 488 GLN A N 1
ATOM 3848 C CA . GLN A 1 488 ? 28.047 -19.719 -5.098 1 42.38 488 GLN A CA 1
ATOM 3849 C C . GLN A 1 488 ? 28.547 -19.203 -6.445 1 42.38 488 GLN A C 1
ATOM 3851 O O . GLN A 1 488 ? 27.922 -18.344 -7.062 1 42.38 488 GLN A O 1
ATOM 3856 N N . ASP A 1 489 ? 29.531 -19.906 -6.902 1 44.62 489 ASP A N 1
ATOM 3857 C CA . ASP A 1 489 ? 30.141 -19.531 -8.172 1 44.62 489 ASP A CA 1
ATOM 3858 C C . ASP A 1 489 ? 29.219 -19.828 -9.344 1 44.62 489 ASP A C 1
ATOM 3860 O O . ASP A 1 489 ? 29.094 -19.016 -10.273 1 44.62 489 ASP A O 1
ATOM 3864 N N . LEU A 1 490 ? 28.625 -20.75 -9.117 1 46.31 490 LEU A N 1
ATOM 3865 C CA . LEU A 1 490 ? 27.766 -21.188 -10.219 1 46.31 490 LEU A CA 1
ATOM 3866 C C . LEU A 1 490 ? 26.5 -20.328 -10.297 1 46.31 490 LEU A C 1
ATOM 3868 O O . LEU A 1 490 ? 26.094 -19.938 -11.391 1 46.31 490 LEU A O 1
ATOM 3872 N N . LEU A 1 491 ? 25.922 -20.109 -9.227 1 48.12 491 LEU A N 1
ATOM 3873 C CA . LEU A 1 491 ? 24.688 -19.328 -9.211 1 48.12 491 LEU A CA 1
ATOM 3874 C C . LEU A 1 491 ? 24.922 -17.922 -9.703 1 48.12 491 LEU A C 1
ATOM 3876 O O . LEU A 1 491 ? 24.094 -17.344 -10.422 1 48.12 491 LEU A O 1
ATOM 3880 N N . GLN A 1 492 ? 25.969 -17.391 -9.336 1 46.5 492 GLN A N 1
ATOM 3881 C CA . GLN A 1 492 ? 26.359 -16.078 -9.812 1 46.5 492 GLN A CA 1
ATOM 3882 C C . GLN A 1 492 ? 26.516 -16.047 -11.328 1 46.5 492 GLN A C 1
ATOM 3884 O O . GLN A 1 492 ? 26.125 -15.086 -11.984 1 46.5 492 GLN A O 1
ATOM 3889 N N . GLN A 1 493 ? 26.922 -17.109 -11.773 1 45.72 493 GLN A N 1
ATOM 3890 C CA . GLN A 1 493 ? 27.078 -17.281 -13.219 1 45.72 493 GLN A CA 1
ATOM 3891 C C . GLN A 1 493 ? 25.719 -17.328 -13.914 1 45.72 493 GLN A C 1
ATOM 3893 O O . GLN A 1 493 ? 25.547 -16.75 -14.992 1 45.72 493 GLN A O 1
ATOM 3898 N N . LEU A 1 494 ? 24.891 -17.922 -13.289 1 45.16 494 LEU A N 1
ATOM 3899 C CA . LEU A 1 494 ? 23.562 -18.094 -13.867 1 45.16 494 LEU A CA 1
ATOM 3900 C C . LEU A 1 494 ? 22.781 -16.781 -13.812 1 45.16 494 LEU A C 1
ATOM 3902 O O . LEU A 1 494 ? 22.047 -16.453 -14.742 1 45.16 494 LEU A O 1
ATOM 3906 N N . ALA A 1 495 ? 22.828 -16.094 -12.797 1 42.81 495 ALA A N 1
ATOM 3907 C CA . ALA A 1 495 ? 22.125 -14.812 -12.672 1 42.81 495 ALA A CA 1
ATOM 3908 C C . ALA A 1 495 ? 22.672 -13.781 -13.648 1 42.81 495 ALA A C 1
ATOM 3910 O O . ALA A 1 495 ? 21.922 -12.977 -14.203 1 42.81 495 ALA A O 1
ATOM 3911 N N . ALA A 1 496 ? 23.906 -13.703 -13.867 1 39.03 496 ALA A N 1
ATOM 3912 C CA . ALA A 1 496 ? 24.547 -12.766 -14.789 1 39.03 496 ALA A CA 1
ATOM 3913 C C . ALA A 1 496 ? 24.266 -13.141 -16.234 1 39.03 496 ALA A C 1
ATOM 3915 O O . ALA A 1 496 ? 24.375 -12.297 -17.141 1 39.03 496 ALA A O 1
ATOM 3916 N N . ALA A 1 497 ? 24.109 -14.297 -16.625 1 36.25 497 ALA A N 1
ATOM 3917 C CA . ALA A 1 497 ? 23.828 -14.68 -18 1 36.25 497 ALA A CA 1
ATOM 3918 C C . ALA A 1 497 ? 22.5 -14.102 -18.484 1 36.25 497 ALA A C 1
ATOM 3920 O O . ALA A 1 497 ? 22.266 -13.992 -19.688 1 36.25 497 ALA A O 1
ATOM 3921 N N . ASP A 1 498 ? 21.641 -13.836 -17.75 1 35.16 498 ASP A N 1
ATOM 3922 C CA . ASP A 1 498 ? 20.359 -13.367 -18.281 1 35.16 498 ASP A CA 1
ATOM 3923 C C . ASP A 1 498 ? 20.469 -11.922 -18.781 1 35.16 498 ASP A C 1
ATOM 3925 O O . ASP A 1 498 ? 19.453 -11.273 -19.031 1 35.16 498 ASP A O 1
ATOM 3929 N N . MET A 1 499 ? 21.594 -11.203 -18.656 1 31.78 499 MET A N 1
ATOM 3930 C CA . MET A 1 499 ? 21.328 -9.797 -18.969 1 31.78 499 MET A CA 1
ATOM 3931 C C . MET A 1 499 ? 21.016 -9.617 -20.453 1 31.78 499 MET A C 1
ATOM 3933 O O . MET A 1 499 ? 20.375 -8.641 -20.844 1 31.78 499 MET A O 1
ATOM 3937 N N . GLY A 1 500 ? 21.891 -9.984 -21.516 1 29.3 500 GLY A N 1
ATOM 3938 C CA . GLY A 1 500 ? 21.828 -9.398 -22.844 1 29.3 500 GLY A CA 1
ATOM 3939 C C . GLY A 1 500 ? 20.719 -9.984 -23.703 1 29.3 500 GLY A C 1
ATOM 3940 O O . GLY A 1 500 ? 20.984 -10.586 -24.75 1 29.3 500 GLY A O 1
ATOM 3941 N N . VAL A 1 501 ? 19.672 -10.438 -23.375 1 29.7 501 VAL A N 1
ATOM 3942 C CA . VAL A 1 501 ? 18.875 -10.75 -24.562 1 29.7 501 VAL A CA 1
ATOM 3943 C C . VAL A 1 501 ? 18.719 -9.508 -25.422 1 29.7 501 VAL A C 1
ATOM 3945 O O . VAL A 1 501 ? 18.141 -8.508 -24.984 1 29.7 501 VAL A O 1
ATOM 3948 N N . PRO A 1 502 ? 19.625 -9.344 -26.547 1 26.98 502 PRO A N 1
ATOM 3949 C CA . PRO A 1 502 ? 19.531 -8.281 -27.562 1 26.98 502 PRO A CA 1
ATOM 3950 C C . PRO A 1 502 ? 18.109 -8.086 -28.078 1 26.98 502 PRO A C 1
ATOM 3952 O O . PRO A 1 502 ? 17.344 -9.055 -28.188 1 26.98 502 PRO A O 1
ATOM 3955 N N . SER A 1 503 ? 17.578 -6.926 -28.078 1 27.08 503 SER A N 1
ATOM 3956 C CA . SER A 1 503 ? 16.344 -6.504 -28.734 1 27.08 503 SER A CA 1
ATOM 3957 C C . SER A 1 503 ? 16.328 -6.891 -30.203 1 27.08 503 SER A C 1
ATOM 3959 O O . SER A 1 503 ? 15.289 -6.883 -30.859 1 27.08 503 SER A O 1
ATOM 3961 N N . ASP A 1 504 ? 17.453 -6.621 -31.047 1 25.45 504 ASP A N 1
ATOM 3962 C CA . ASP A 1 504 ? 17.359 -6.691 -32.5 1 25.45 504 ASP A CA 1
ATOM 3963 C C . ASP A 1 504 ? 17.5 -8.133 -33 1 25.45 504 ASP A C 1
ATOM 3965 O O . ASP A 1 504 ? 18.516 -8.781 -32.719 1 25.45 504 ASP A O 1
ATOM 3969 N N . ALA A 1 505 ? 16.391 -8.742 -33.562 1 26.95 505 ALA A N 1
ATOM 3970 C CA . ALA A 1 505 ? 16.25 -10.039 -34.219 1 26.95 505 ALA A CA 1
ATOM 3971 C C . ALA A 1 505 ? 17.266 -10.188 -35.344 1 26.95 505 ALA A C 1
ATOM 3973 O O . ALA A 1 505 ? 17.422 -11.273 -35.906 1 26.95 505 ALA A O 1
ATOM 3974 N N . SER A 1 506 ? 17.688 -9.148 -36.219 1 26.42 506 SER A N 1
ATOM 3975 C CA . SER A 1 506 ? 18.297 -9.477 -37.5 1 26.42 506 SER A CA 1
ATOM 3976 C C . SER A 1 506 ? 19.641 -10.164 -37.312 1 26.42 506 SER A C 1
ATOM 3978 O O . SER A 1 506 ? 20.203 -10.719 -38.281 1 26.42 506 SER A O 1
ATOM 3980 N N . ILE A 1 507 ? 20.578 -9.711 -36.625 1 24.73 507 ILE A N 1
ATOM 3981 C CA . ILE A 1 507 ? 21.922 -10.25 -36.781 1 24.73 507 ILE A CA 1
ATOM 3982 C C . ILE A 1 507 ? 22.031 -11.617 -36.125 1 24.73 507 ILE A C 1
ATOM 3984 O O . ILE A 1 507 ? 22.234 -11.711 -34.906 1 24.73 507 ILE A O 1
ATOM 3988 N N . ILE A 1 508 ? 21.234 -12.664 -36.594 1 26.03 508 ILE A N 1
ATOM 3989 C CA . ILE A 1 508 ? 21.469 -14.078 -36.312 1 26.03 508 ILE A CA 1
ATOM 3990 C C . ILE A 1 508 ? 22.75 -14.539 -37 1 26.03 508 ILE A C 1
ATOM 3992 O O . ILE A 1 508 ? 22.719 -15.305 -37.969 1 26.03 508 ILE A O 1
ATOM 3996 N N . THR A 1 509 ? 23.688 -13.773 -37.562 1 24.14 509 THR A N 1
ATOM 3997 C CA . THR A 1 509 ? 24.781 -14.562 -38.125 1 24.14 509 THR A CA 1
ATOM 3998 C C . THR A 1 509 ? 25.297 -15.586 -37.125 1 24.14 509 THR A C 1
ATOM 4000 O O . THR A 1 509 ? 25.141 -15.414 -35.906 1 24.14 509 THR A O 1
ATOM 4003 N N . ASP A 1 510 ? 25.969 -16.797 -37.781 1 22.56 510 ASP A N 1
ATOM 4004 C CA . ASP A 1 510 ? 26.547 -18.016 -37.219 1 22.56 510 ASP A CA 1
ATOM 4005 C C . ASP A 1 510 ? 27.516 -17.688 -36.094 1 22.56 510 ASP A C 1
ATOM 4007 O O . ASP A 1 510 ? 28.688 -17.375 -36.344 1 22.56 510 ASP A O 1
ATOM 4011 N N . PRO A 1 511 ? 27.438 -16.703 -35.438 1 26.5 511 PRO A N 1
ATOM 4012 C CA . PRO A 1 511 ? 28.719 -16.422 -34.781 1 26.5 511 PRO A CA 1
ATOM 4013 C C . PRO A 1 511 ? 29.266 -17.625 -34 1 26.5 511 PRO A C 1
ATOM 4015 O O . PRO A 1 511 ? 28.531 -18.281 -33.281 1 26.5 511 PRO A O 1
ATOM 4018 N N . GLY A 1 512 ? 30.203 -18.484 -34.625 1 22.08 512 GLY A N 1
ATOM 4019 C CA . GLY A 1 512 ? 31 -19.531 -34.031 1 22.08 512 GLY A CA 1
ATOM 4020 C C . GLY A 1 512 ? 31.234 -19.328 -32.562 1 22.08 512 GLY A C 1
ATOM 4021 O O . GLY A 1 512 ? 31.062 -18.219 -32.031 1 22.08 512 GLY A O 1
ATOM 4022 N N . LEU A 1 513 ? 31.453 -20.438 -31.797 1 22.95 513 LEU A N 1
ATOM 4023 C CA . LEU A 1 513 ? 31.812 -20.594 -30.391 1 22.95 513 LEU A CA 1
ATOM 4024 C C . LEU A 1 513 ? 32.812 -19.547 -29.969 1 22.95 513 LEU A C 1
ATOM 4026 O O . LEU A 1 513 ? 33.281 -19.547 -28.828 1 22.95 513 LEU A O 1
ATOM 4030 N N . ASP A 1 514 ? 33.469 -18.906 -31 1 23.14 514 ASP A N 1
ATOM 4031 C CA . ASP A 1 514 ? 34.656 -18.125 -30.75 1 23.14 514 ASP A CA 1
ATOM 4032 C C . ASP A 1 514 ? 34.344 -16.797 -30.062 1 23.14 514 ASP A C 1
ATOM 4034 O O . ASP A 1 514 ? 35.219 -15.953 -29.875 1 23.14 514 ASP A O 1
ATOM 4038 N N . GLY A 1 515 ? 33.312 -16.344 -30.188 1 24.09 515 GLY A N 1
ATOM 4039 C CA . GLY A 1 515 ? 33.062 -14.984 -29.703 1 24.09 515 GLY A CA 1
ATOM 4040 C C . GLY A 1 515 ? 33.156 -14.852 -28.203 1 24.09 515 GLY A C 1
ATOM 4041 O O . GLY A 1 515 ? 32.781 -13.82 -27.641 1 24.09 515 GLY A O 1
ATOM 4042 N N . LEU A 1 516 ? 33.5 -15.891 -27.453 1 24.31 516 LEU A N 1
ATOM 4043 C CA . LEU A 1 516 ? 34.281 -15.977 -26.234 1 24.31 516 LEU A CA 1
ATOM 4044 C C . LEU A 1 516 ? 35.688 -15.438 -26.453 1 24.31 516 LEU A C 1
ATOM 4046 O O . LEU A 1 516 ? 36.5 -15.422 -25.547 1 24.31 516 LEU A O 1
ATOM 4050 N N . ALA A 1 517 ? 36.125 -15.258 -27.578 1 24.64 517 ALA A N 1
ATOM 4051 C CA . ALA A 1 517 ? 37.5 -14.828 -27.859 1 24.64 517 ALA A CA 1
ATOM 4052 C C . ALA A 1 517 ? 37.688 -13.352 -27.531 1 24.64 517 ALA A C 1
ATOM 4054 O O . ALA A 1 517 ? 38.781 -12.93 -27.125 1 24.64 517 ALA A O 1
ATOM 4055 N N . HIS A 1 518 ? 37 -12.43 -28.016 1 24.53 518 HIS A N 1
ATOM 4056 C CA . HIS A 1 518 ? 37.438 -11.086 -27.656 1 24.53 518 HIS A CA 1
ATOM 4057 C C . HIS A 1 518 ? 37.031 -10.734 -26.219 1 24.53 518 HIS A C 1
ATOM 4059 O O . HIS A 1 518 ? 37.031 -9.562 -25.844 1 24.53 518 HIS A O 1
ATOM 4065 N N . ILE A 1 519 ? 36.5 -11.617 -25.406 1 25.52 519 ILE A N 1
ATOM 4066 C CA . ILE A 1 519 ? 36.812 -11.547 -23.984 1 25.52 519 ILE A CA 1
ATOM 4067 C C . ILE A 1 519 ? 38.344 -11.539 -23.781 1 25.52 519 ILE A C 1
ATOM 4069 O O . ILE A 1 519 ? 39 -12.578 -23.938 1 25.52 519 ILE A O 1
ATOM 4073 N N . GLY A 1 520 ? 39 -10.617 -24.438 1 24.91 520 GLY A N 1
ATOM 4074 C CA . GLY A 1 520 ? 40.406 -10.516 -24.156 1 24.91 520 GLY A CA 1
ATOM 4075 C C . GLY A 1 520 ? 40.781 -10.852 -22.719 1 24.91 520 GLY A C 1
ATOM 4076 O O . GLY A 1 520 ? 40.031 -11.562 -22.047 1 24.91 520 GLY A O 1
ATOM 4077 N N . ASP A 1 521 ? 41.812 -9.867 -22.125 1 23.09 521 ASP A N 1
ATOM 4078 C CA . ASP A 1 521 ? 42.469 -10.18 -20.859 1 23.09 521 ASP A CA 1
ATOM 4079 C C . ASP A 1 521 ? 41.469 -10.438 -19.75 1 23.09 521 ASP A C 1
ATOM 4081 O O . ASP A 1 521 ? 40.469 -9.758 -19.656 1 23.09 521 ASP A O 1
ATOM 4085 N N . ILE A 1 522 ? 41.531 -11.547 -19.109 1 23.59 522 ILE A N 1
ATOM 4086 C CA . ILE A 1 522 ? 40.969 -12.07 -17.859 1 23.59 522 ILE A CA 1
ATOM 4087 C C . ILE A 1 522 ? 40.938 -10.953 -16.812 1 23.59 522 ILE A C 1
ATOM 4089 O O . ILE A 1 522 ? 40.5 -11.172 -15.68 1 23.59 522 ILE A O 1
ATOM 4093 N N . ARG A 1 523 ? 41.781 -9.914 -17.016 1 24.69 523 ARG A N 1
ATOM 4094 C CA . ARG A 1 523 ? 41.969 -8.883 -15.992 1 24.69 523 ARG A CA 1
ATOM 4095 C C . ARG A 1 523 ? 40.688 -8.086 -15.773 1 24.69 523 ARG A C 1
ATOM 4097 O O . ARG A 1 523 ? 40.469 -7.523 -14.695 1 24.69 523 ARG A O 1
ATOM 4104 N N . ASN A 1 524 ? 40.312 -7.574 -16.828 1 23.39 524 ASN A N 1
ATOM 4105 C CA . ASN A 1 524 ? 39.312 -6.523 -16.656 1 23.39 524 ASN A CA 1
ATOM 4106 C C . ASN A 1 524 ? 37.969 -7.098 -16.219 1 23.39 524 ASN A C 1
ATOM 4108 O O . ASN A 1 524 ? 36.938 -6.453 -16.391 1 23.39 524 ASN A O 1
ATOM 4112 N N . LEU A 1 525 ? 37.875 -8.328 -16.172 1 25.34 525 LEU A N 1
ATOM 4113 C CA . LEU A 1 525 ? 36.844 -9.023 -15.422 1 25.34 525 LEU A CA 1
ATOM 4114 C C . LEU A 1 525 ? 36.719 -8.461 -14.008 1 25.34 525 LEU A C 1
ATOM 4116 O O . LEU A 1 525 ? 36.125 -9.094 -13.133 1 25.34 525 LEU A O 1
ATOM 4120 N N . ASN A 1 526 ? 37.406 -7.359 -13.734 1 23.66 526 ASN A N 1
ATOM 4121 C CA . ASN A 1 526 ? 37.594 -6.668 -12.469 1 23.66 526 ASN A CA 1
ATOM 4122 C C . ASN A 1 526 ? 36.281 -6.055 -11.961 1 23.66 526 ASN A C 1
ATOM 4124 O O . ASN A 1 526 ? 36.281 -5.336 -10.953 1 23.66 526 ASN A O 1
ATOM 4128 N N . MET A 1 527 ? 35.5 -5.77 -12.953 1 25.58 527 MET A N 1
ATOM 4129 C CA . MET A 1 527 ? 34.438 -4.973 -12.375 1 25.58 527 MET A CA 1
ATOM 4130 C C . MET A 1 527 ? 33.719 -5.734 -11.266 1 25.58 527 MET A C 1
ATOM 4132 O O . MET A 1 527 ? 33.062 -5.137 -10.422 1 25.58 527 MET A O 1
ATOM 4136 N N . LEU A 1 528 ? 33.625 -7.039 -11.414 1 27.52 528 LEU A N 1
ATOM 4137 C CA . LEU A 1 528 ? 33.188 -7.969 -10.375 1 27.52 528 LEU A CA 1
ATOM 4138 C C . LEU A 1 528 ? 34.156 -7.965 -9.203 1 27.52 528 LEU A C 1
ATOM 4140 O O . LEU A 1 528 ? 33.969 -8.695 -8.234 1 27.52 528 LEU A O 1
ATOM 4144 N N . THR A 1 529 ? 35.281 -7.434 -9.328 1 26.91 529 THR A N 1
ATOM 4145 C CA . THR A 1 529 ? 36.281 -7.164 -8.289 1 26.91 529 THR A CA 1
ATOM 4146 C C . THR A 1 529 ? 35.656 -6.309 -7.18 1 26.91 529 THR A C 1
ATOM 4148 O O . THR A 1 529 ? 36.031 -6.445 -6.008 1 26.91 529 THR A O 1
ATOM 4151 N N . GLU A 1 530 ? 35 -5.258 -7.555 1 25.86 530 GLU A N 1
ATOM 4152 C CA . GLU A 1 530 ? 34.594 -4.395 -6.449 1 25.86 530 GLU A CA 1
ATOM 4153 C C . GLU A 1 530 ? 33.5 -5.059 -5.613 1 25.86 530 GLU A C 1
ATOM 4155 O O . GLU A 1 530 ? 33.25 -4.668 -4.469 1 25.86 530 GLU A O 1
ATOM 4160 N N . LEU A 1 531 ? 32.656 -5.852 -6.199 1 26.17 531 LEU A N 1
ATOM 4161 C CA . LEU A 1 531 ? 31.781 -6.605 -5.312 1 26.17 531 LEU A CA 1
ATOM 4162 C C . LEU A 1 531 ? 32.531 -7.77 -4.668 1 26.17 531 LEU A C 1
ATOM 4164 O O . LEU A 1 531 ? 31.922 -8.578 -3.961 1 26.17 531 LEU A O 1
ATOM 4168 N N . GLY A 1 532 ? 33.688 -8.18 -4.973 1 26.47 532 GLY A N 1
ATOM 4169 C CA . GLY A 1 532 ? 34.594 -9.172 -4.457 1 26.47 532 GLY A CA 1
ATOM 4170 C C . GLY A 1 532 ? 34.719 -9.156 -2.943 1 26.47 532 GLY A C 1
ATOM 4171 O O . GLY A 1 532 ? 34.938 -10.203 -2.322 1 26.47 532 GLY A O 1
ATOM 4172 N N . ASN A 1 533 ? 35.062 -8.039 -2.391 1 25.78 533 ASN A N 1
ATOM 4173 C CA . ASN A 1 533 ? 35.281 -8.07 -0.952 1 25.78 533 ASN A CA 1
ATOM 4174 C C . ASN A 1 533 ? 34.062 -8.5 -0.18 1 25.78 533 ASN A C 1
ATOM 4176 O O . ASN A 1 533 ? 34.094 -8.656 1.041 1 25.78 533 ASN A O 1
ATOM 4180 N N . THR A 1 534 ? 32.906 -8.258 -0.738 1 25.05 534 THR A N 1
ATOM 4181 C CA . THR A 1 534 ? 31.781 -8.547 0.15 1 25.05 534 THR A CA 1
ATOM 4182 C C . THR A 1 534 ? 31.391 -10.016 0.065 1 25.05 534 THR A C 1
ATOM 4184 O O . THR A 1 534 ? 30.469 -10.461 0.758 1 25.05 534 THR A O 1
ATOM 4187 N N . LEU A 1 535 ? 31.719 -10.82 -0.914 1 27.03 535 LEU A N 1
ATOM 4188 C CA . LEU A 1 535 ? 31.422 -12.227 -1.146 1 27.03 535 LEU A CA 1
ATOM 4189 C C . LEU A 1 535 ? 32.125 -13.109 -0.123 1 27.03 535 LEU A C 1
ATOM 4191 O O . LEU A 1 535 ? 32 -14.336 -0.166 1 27.03 535 LEU A O 1
ATOM 4195 N N . GLU A 1 536 ? 33.188 -12.922 0.319 1 28.44 536 GLU A N 1
ATOM 4196 C CA . GLU A 1 536 ? 33.688 -13.742 1.412 1 28.44 536 GLU A CA 1
ATOM 4197 C C . GLU A 1 536 ? 32.594 -14.047 2.434 1 28.44 536 GLU A C 1
ATOM 4199 O O . GLU A 1 536 ? 32.812 -14.812 3.377 1 28.44 536 GLU A O 1
ATOM 4204 N N . GLY A 1 537 ? 31.531 -13.234 2.576 1 26.67 537 GLY A N 1
ATOM 4205 C CA . GLY A 1 537 ? 30.531 -13.453 3.619 1 26.67 537 GLY A CA 1
ATOM 4206 C C . GLY A 1 537 ? 29.422 -14.398 3.203 1 26.67 537 GLY A C 1
ATOM 4207 O O . GLY A 1 537 ? 29.234 -14.648 2.014 1 26.67 537 GLY A O 1
ATOM 4208 N N . THR A 1 538 ? 28.828 -15.492 3.99 1 28.62 538 THR A N 1
ATOM 4209 C CA . THR A 1 538 ? 27.734 -16.438 4.176 1 28.62 538 THR A CA 1
ATOM 4210 C C . THR A 1 538 ? 26.453 -15.906 3.527 1 28.62 538 THR A C 1
ATOM 4212 O O . THR A 1 538 ? 26.047 -14.766 3.764 1 28.62 538 THR A O 1
ATOM 4215 N N . TYR A 1 539 ? 26.156 -16.422 2.379 1 31.88 539 TYR A N 1
ATOM 4216 C CA . TYR A 1 539 ? 24.891 -16.062 1.771 1 31.88 539 TYR A CA 1
ATOM 4217 C C . TYR A 1 539 ? 23.766 -16.094 2.799 1 31.88 539 TYR A C 1
ATOM 4219 O O . TYR A 1 539 ? 23.453 -17.141 3.357 1 31.88 539 TYR A O 1
ATOM 4227 N N . GLY A 1 540 ? 23.5 -15.266 3.332 1 35.69 540 GLY A N 1
ATOM 4228 C CA . GLY A 1 540 ? 22.359 -15.188 4.23 1 35.69 540 GLY A CA 1
ATOM 4229 C C . GLY A 1 540 ? 21.031 -15.281 3.514 1 35.69 540 GLY A C 1
ATOM 4230 O O . GLY A 1 540 ? 20.984 -15.367 2.285 1 35.69 540 GLY A O 1
ATOM 4231 N N . MET A 1 541 ? 20 -15.703 4.055 1 39.66 541 MET A N 1
ATOM 4232 C CA . MET A 1 541 ? 18.578 -15.797 3.686 1 39.66 541 MET A CA 1
ATOM 4233 C C . MET A 1 541 ? 18.234 -14.766 2.617 1 39.66 541 MET A C 1
ATOM 4235 O O . MET A 1 541 ? 17.484 -15.055 1.69 1 39.66 541 MET A O 1
ATOM 4239 N N . GLY A 1 542 ? 18.906 -13.773 2.611 1 41.62 542 GLY A N 1
ATOM 4240 C CA . GLY A 1 542 ? 18.562 -12.68 1.715 1 41.62 542 GLY A CA 1
ATOM 4241 C C . GLY A 1 542 ? 18.984 -12.938 0.279 1 41.62 542 GLY A C 1
ATOM 4242 O O . GLY A 1 542 ? 18.281 -12.539 -0.656 1 41.62 542 GLY A O 1
ATOM 4243 N N . ASP A 1 543 ? 20.016 -13.703 0.14 1 42.97 543 ASP A N 1
ATOM 4244 C CA . ASP A 1 543 ? 20.562 -13.891 -1.196 1 42.97 543 ASP A CA 1
ATOM 4245 C C . ASP A 1 543 ? 19.688 -14.805 -2.041 1 42.97 543 ASP A C 1
ATOM 4247 O O . ASP A 1 543 ? 19.438 -14.523 -3.217 1 42.97 543 ASP A O 1
ATOM 4251 N N . TRP A 1 544 ? 19.359 -15.82 -1.539 1 43.56 544 TRP A N 1
ATOM 4252 C CA . TRP A 1 544 ? 18.469 -16.75 -2.221 1 43.56 544 TRP A CA 1
ATOM 4253 C C . TRP A 1 544 ? 17.141 -16.094 -2.535 1 43.56 544 TRP A C 1
ATOM 4255 O O . TRP A 1 544 ? 16.594 -16.266 -3.627 1 43.56 544 TRP A O 1
ATOM 4265 N N . ASP A 1 545 ? 16.734 -15.414 -1.624 1 46.66 545 ASP A N 1
ATOM 4266 C CA . ASP A 1 545 ? 15.5 -14.672 -1.881 1 46.66 545 ASP A CA 1
ATOM 4267 C C . ASP A 1 545 ? 15.656 -13.75 -3.086 1 46.66 545 ASP A C 1
ATOM 4269 O O . ASP A 1 545 ? 14.742 -13.625 -3.904 1 46.66 545 ASP A O 1
ATOM 4273 N N . GLU A 1 546 ? 16.812 -13.266 -3.062 1 44.09 546 GLU A N 1
ATOM 4274 C CA . GLU A 1 546 ? 17.078 -12.391 -4.203 1 44.09 546 GLU A CA 1
ATOM 4275 C C . GLU A 1 546 ? 17.109 -13.18 -5.508 1 44.09 546 GLU A C 1
ATOM 4277 O O . GLU A 1 546 ? 16.594 -12.719 -6.531 1 44.09 546 GLU A O 1
ATOM 4282 N N . VAL A 1 547 ? 17.719 -14.297 -5.418 1 42.62 547 VAL A N 1
ATOM 4283 C CA . VAL A 1 547 ? 17.75 -15.156 -6.598 1 42.62 547 VAL A CA 1
ATOM 4284 C C . VAL A 1 547 ? 16.328 -15.547 -6.996 1 42.62 547 VAL A C 1
ATOM 4286 O O . VAL A 1 547 ? 15.961 -15.445 -8.164 1 42.62 547 VAL A O 1
ATOM 4289 N N . PHE A 1 548 ? 15.797 -15.977 -6.004 1 44.62 548 PHE A N 1
ATOM 4290 C CA . PHE A 1 548 ? 14.453 -16.469 -6.297 1 44.62 548 PHE A CA 1
ATOM 4291 C C . PHE A 1 548 ? 13.492 -15.305 -6.531 1 44.62 548 PHE A C 1
ATOM 4293 O O . PHE A 1 548 ? 12.555 -15.414 -7.324 1 44.62 548 PHE A O 1
ATOM 4300 N N . SER A 1 549 ? 13.711 -14.227 -5.797 1 44.84 549 SER A N 1
ATOM 4301 C CA . SER A 1 549 ? 12.898 -13.055 -6.074 1 44.84 549 SER A CA 1
ATOM 4302 C C . SER A 1 549 ? 13.125 -12.547 -7.492 1 44.84 549 SER A C 1
ATOM 4304 O O . SER A 1 549 ? 12.242 -11.922 -8.086 1 44.84 549 SER A O 1
ATOM 4306 N N . GLN A 1 550 ? 14.352 -12.875 -7.941 1 36.84 550 GLN A N 1
ATOM 4307 C CA . GLN A 1 550 ? 14.695 -12.484 -9.305 1 36.84 550 GLN A CA 1
ATOM 4308 C C . GLN A 1 550 ? 14.203 -13.508 -10.312 1 36.84 550 GLN A C 1
ATOM 4310 O O . GLN A 1 550 ? 14.156 -13.234 -11.516 1 36.84 550 GLN A O 1
ATOM 4315 N N . LEU A 1 551 ? 14.016 -14.578 -9.891 1 37.09 551 LEU A N 1
ATOM 4316 C CA . LEU A 1 551 ? 13.406 -15.586 -10.75 1 37.09 551 LEU A CA 1
ATOM 4317 C C . LEU A 1 551 ? 11.891 -15.438 -10.773 1 37.09 551 LEU A C 1
ATOM 4319 O O . LEU A 1 551 ? 11.25 -15.727 -11.789 1 37.09 551 LEU A O 1
ATOM 4323 N N . MET B 1 1 ? 10.328 -13.125 -30.203 1 29.02 1 MET B N 1
ATOM 4324 C CA . MET B 1 1 ? 10.086 -11.914 -29.422 1 29.02 1 MET B CA 1
ATOM 4325 C C . MET B 1 1 ? 9.836 -12.258 -27.953 1 29.02 1 MET B C 1
ATOM 4327 O O . MET B 1 1 ? 8.945 -13.039 -27.641 1 29.02 1 MET B O 1
ATOM 4331 N N . GLY B 1 2 ? 10.773 -12.148 -27.156 1 36 2 GLY B N 1
ATOM 4332 C CA . GLY B 1 2 ? 10.812 -12.688 -25.812 1 36 2 GLY B CA 1
ATOM 4333 C C . GLY B 1 2 ? 9.664 -12.219 -24.938 1 36 2 GLY B C 1
ATOM 4334 O O . GLY B 1 2 ? 9.016 -11.219 -25.266 1 36 2 GLY B O 1
ATOM 4335 N N . THR B 1 3 ? 9.312 -13.109 -24.047 1 41.28 3 THR B N 1
ATOM 4336 C CA . THR B 1 3 ? 8.164 -12.977 -23.141 1 41.28 3 THR B CA 1
ATOM 4337 C C . THR B 1 3 ? 8.102 -11.578 -22.547 1 41.28 3 THR B C 1
ATOM 4339 O O . THR B 1 3 ? 7.016 -11.008 -22.406 1 41.28 3 THR B O 1
ATOM 4342 N N . ALA B 1 4 ? 9.281 -11.086 -22.219 1 41 4 ALA B N 1
ATOM 4343 C CA . ALA B 1 4 ? 9.312 -9.742 -21.641 1 41 4 ALA B CA 1
ATOM 4344 C C . ALA B 1 4 ? 8.961 -8.688 -22.688 1 41 4 ALA B C 1
ATOM 4346 O O . ALA B 1 4 ? 8.281 -7.703 -22.375 1 41 4 ALA B O 1
ATOM 4347 N N . ALA B 1 5 ? 9.445 -8.867 -23.938 1 41.72 5 ALA B N 1
ATOM 4348 C CA . ALA B 1 5 ? 9.156 -7.945 -25.031 1 41.72 5 ALA B CA 1
ATOM 4349 C C . ALA B 1 5 ? 7.66 -7.93 -25.359 1 41.72 5 ALA B C 1
ATOM 4351 O O . ALA B 1 5 ? 7.102 -6.883 -25.688 1 41.72 5 ALA B O 1
ATOM 4352 N N . ARG B 1 6 ? 7.113 -8.977 -25.172 1 49.22 6 ARG B N 1
ATOM 4353 C CA . ARG B 1 6 ? 5.68 -9.094 -25.438 1 49.22 6 ARG B CA 1
ATOM 4354 C C . ARG B 1 6 ? 4.867 -8.383 -24.359 1 49.22 6 ARG B C 1
ATOM 4356 O O . ARG B 1 6 ? 3.869 -7.727 -24.656 1 49.22 6 ARG B O 1
ATOM 4363 N N . LEU B 1 7 ? 5.484 -8.406 -23.109 1 56.44 7 LEU B N 1
ATOM 4364 C CA . LEU B 1 7 ? 4.773 -7.754 -22.016 1 56.44 7 LEU B CA 1
ATOM 4365 C C . LEU B 1 7 ? 4.777 -6.238 -22.203 1 56.44 7 LEU B C 1
ATOM 4367 O O . LEU B 1 7 ? 3.779 -5.574 -21.922 1 56.44 7 LEU B O 1
ATOM 4371 N N . GLY B 1 8 ? 5.766 -5.789 -22.906 1 65.75 8 GLY B N 1
ATOM 4372 C CA . GLY B 1 8 ? 5.867 -4.359 -23.141 1 65.75 8 GLY B CA 1
ATOM 4373 C C . GLY B 1 8 ? 4.938 -3.861 -24.234 1 65.75 8 GLY B C 1
ATOM 4374 O O . GLY B 1 8 ? 4.445 -2.732 -24.172 1 65.75 8 GLY B O 1
ATOM 4375 N N . ALA B 1 9 ? 4.578 -4.797 -25.094 1 76.31 9 ALA B N 1
ATOM 4376 C CA . ALA B 1 9 ? 3.764 -4.367 -26.219 1 76.31 9 ALA B CA 1
ATOM 4377 C C . ALA B 1 9 ? 2.311 -4.164 -25.797 1 76.31 9 ALA B C 1
ATOM 4379 O O . ALA B 1 9 ? 1.685 -3.168 -26.172 1 76.31 9 ALA B O 1
ATOM 4380 N N . GLU B 1 10 ? 1.808 -5.098 -25 1 85.75 10 GLU B N 1
ATOM 4381 C CA . GLU B 1 10 ? 0.421 -4.973 -24.562 1 85.75 10 GLU B CA 1
ATOM 4382 C C . GLU B 1 10 ? 0.238 -3.77 -23.641 1 85.75 10 GLU B C 1
ATOM 4384 O O . GLU B 1 10 ? -0.774 -3.07 -23.719 1 85.75 10 GLU B O 1
ATOM 4389 N N . LYS B 1 11 ? 1.165 -3.594 -22.859 1 83.81 11 LYS B N 1
ATOM 4390 C CA . LYS B 1 11 ? 1.122 -2.416 -21.984 1 83.81 11 LYS B CA 1
ATOM 4391 C C . LYS B 1 11 ? 1.097 -1.131 -22.812 1 83.81 11 LYS B C 1
ATOM 4393 O O . LYS B 1 11 ? 0.356 -0.199 -22.5 1 83.81 11 LYS B O 1
ATOM 4398 N N . ALA B 1 12 ? 1.9 -1.081 -23.859 1 81.38 12 ALA B N 1
ATOM 4399 C CA . ALA B 1 12 ? 1.951 0.097 -24.734 1 81.38 12 ALA B CA 1
ATOM 4400 C C . ALA B 1 12 ? 0.607 0.334 -25.406 1 81.38 12 ALA B C 1
ATOM 4402 O O . ALA B 1 12 ? 0.176 1.479 -25.562 1 81.38 12 ALA B O 1
ATOM 4403 N N . ILE B 1 13 ? 0.006 -0.746 -25.781 1 87.44 13 ILE B N 1
ATOM 4404 C CA . ILE B 1 13 ? -1.307 -0.652 -26.422 1 87.44 13 ILE B CA 1
ATOM 4405 C C . ILE B 1 13 ? -2.305 -0.035 -25.438 1 87.44 13 ILE B C 1
ATOM 4407 O O . ILE B 1 13 ? -3.035 0.895 -25.797 1 87.44 13 ILE B O 1
ATOM 4411 N N . LEU B 1 14 ? -2.283 -0.501 -24.25 1 86.06 14 LEU B N 1
ATOM 4412 C CA . LEU B 1 14 ? -3.258 -0.016 -23.281 1 86.06 14 LEU B CA 1
ATOM 4413 C C . LEU B 1 14 ? -2.914 1.399 -22.828 1 86.06 14 LEU B C 1
ATOM 4415 O O . LEU B 1 14 ? -3.809 2.211 -22.578 1 86.06 14 LEU B O 1
ATOM 4419 N N . ASP B 1 15 ? -1.671 1.668 -22.703 1 82.12 15 ASP B N 1
ATOM 4420 C CA . ASP B 1 15 ? -1.287 3.051 -22.438 1 82.12 15 ASP B CA 1
ATOM 4421 C C . ASP B 1 15 ? -1.863 3.994 -23.484 1 82.12 15 ASP B C 1
ATOM 4423 O O . ASP B 1 15 ? -2.393 5.055 -23.156 1 82.12 15 ASP B O 1
ATOM 4427 N N . GLY B 1 16 ? -1.771 3.561 -24.703 1 82.44 16 GLY B N 1
ATOM 4428 C CA . GLY B 1 16 ? -2.326 4.359 -25.781 1 82.44 16 GLY B CA 1
ATOM 4429 C C . GLY B 1 16 ? -3.832 4.527 -25.688 1 82.44 16 GLY B C 1
ATOM 4430 O O . GLY B 1 16 ? -4.363 5.605 -25.969 1 82.44 16 GLY B O 1
ATOM 4431 N N . LEU B 1 17 ? -4.426 3.525 -25.234 1 85.75 17 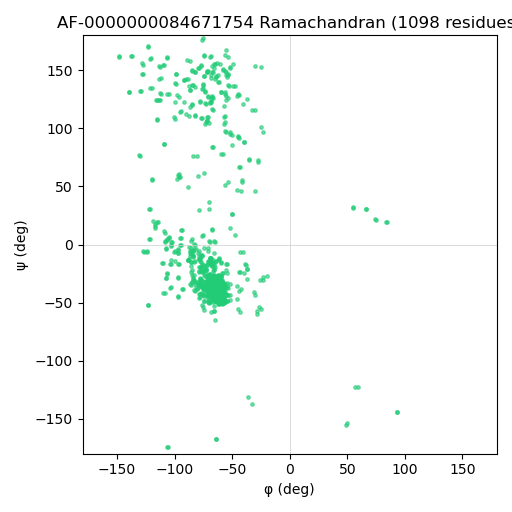LEU B N 1
ATOM 4432 C CA . LEU B 1 17 ? -5.883 3.549 -25.172 1 85.75 17 LEU B CA 1
ATOM 4433 C C . LEU B 1 17 ? -6.355 4.367 -23.969 1 85.75 17 LEU B C 1
ATOM 4435 O O . LEU B 1 17 ? -7.41 5.008 -24.031 1 85.75 17 LEU B O 1
ATOM 4439 N N . TYR B 1 18 ? -5.594 4.336 -22.875 1 86.75 18 TYR B N 1
ATOM 4440 C CA . TYR B 1 18 ? -6.051 4.93 -21.625 1 86.75 18 TYR B CA 1
ATOM 4441 C C . TYR B 1 18 ? -5.426 6.305 -21.422 1 86.75 18 TYR B C 1
ATOM 4443 O O . TYR B 1 18 ? -5.805 7.031 -20.5 1 86.75 18 TYR B O 1
ATOM 4451 N N . GLU B 1 19 ? -4.551 6.676 -22.281 1 84.62 19 GLU B N 1
ATOM 4452 C CA . GLU B 1 19 ? -3.898 7.977 -22.141 1 84.62 19 GLU B CA 1
ATOM 4453 C C . GLU B 1 19 ? -4.746 9.086 -22.766 1 84.62 19 GLU B C 1
ATOM 4455 O O . GLU B 1 19 ? -5.477 8.852 -23.734 1 84.62 19 GLU B O 1
ATOM 4460 N N . PRO B 1 20 ? -4.559 10.242 -22.125 1 85.19 20 PRO B N 1
ATOM 4461 C CA . PRO B 1 20 ? -5.254 11.367 -22.766 1 85.19 20 PRO B CA 1
ATOM 4462 C C . PRO B 1 20 ? -4.715 11.688 -24.156 1 85.19 20 PRO B C 1
ATOM 4464 O O . PRO B 1 20 ? -3.557 11.383 -24.453 1 85.19 20 PRO B O 1
ATOM 4467 N N . ALA B 1 21 ? -5.543 12.281 -24.938 1 80.81 21 ALA B N 1
ATOM 4468 C CA . ALA B 1 21 ? -5.172 12.625 -26.312 1 80.81 21 ALA B CA 1
ATOM 4469 C C . ALA B 1 21 ? -4.016 13.617 -26.344 1 80.81 21 ALA B C 1
ATOM 4471 O O . ALA B 1 21 ? -3.15 13.555 -27.219 1 80.81 21 ALA B O 1
ATOM 4472 N N . ALA B 1 22 ? -4.047 14.5 -25.391 1 84.56 22 ALA B N 1
ATOM 4473 C CA . ALA B 1 22 ? -2.982 15.492 -25.266 1 84.56 22 ALA B CA 1
ATOM 4474 C C . ALA B 1 22 ? -2.422 15.516 -23.844 1 84.56 22 ALA B C 1
ATOM 4476 O O . ALA B 1 22 ? -3.146 15.266 -22.875 1 84.56 22 ALA B O 1
ATOM 4477 N N . ASP B 1 23 ? -1.162 15.781 -23.812 1 87.06 23 ASP B N 1
ATOM 4478 C CA . ASP B 1 23 ? -0.524 15.883 -22.5 1 87.06 23 ASP B CA 1
ATOM 4479 C C . ASP B 1 23 ? -1.018 17.125 -21.75 1 87.06 23 ASP B C 1
ATOM 4481 O O . ASP B 1 23 ? -0.831 18.25 -22.203 1 87.06 23 ASP B O 1
ATOM 4485 N N . PRO B 1 24 ? -1.536 16.906 -20.609 1 89.56 24 PRO B N 1
ATOM 4486 C CA . PRO B 1 24 ? -2.121 18.047 -19.891 1 89.56 24 PRO B CA 1
ATOM 4487 C C . PRO B 1 24 ? -1.071 18.891 -19.188 1 89.56 24 PRO B C 1
ATOM 4489 O O . PRO B 1 24 ? -1.396 19.953 -18.641 1 89.56 24 PRO B O 1
ATOM 4492 N N . LEU B 1 25 ? 0.103 18.562 -19.125 1 90.06 25 LEU B N 1
ATOM 4493 C CA . LEU B 1 25 ? 1.148 19.172 -18.312 1 90.06 25 LEU B CA 1
ATOM 4494 C C . LEU B 1 25 ? 1.205 20.672 -18.531 1 90.06 25 LEU B C 1
ATOM 4496 O O . LEU B 1 25 ? 1.174 21.438 -17.562 1 90.06 25 LEU B O 1
ATOM 4500 N N . PHE B 1 26 ? 1.117 21.109 -19.781 1 88.44 26 PHE B N 1
ATOM 4501 C CA . PHE B 1 26 ? 1.374 22.516 -20.094 1 88.44 26 PHE B CA 1
ATOM 4502 C C . PHE B 1 26 ? 0.185 23.375 -19.703 1 88.44 26 PHE B C 1
ATOM 4504 O O . PHE B 1 26 ? 0.334 24.578 -19.484 1 88.44 26 PHE B O 1
ATOM 4511 N N . LEU B 1 27 ? -0.972 22.75 -19.547 1 92.38 27 LEU B N 1
ATOM 4512 C CA . LEU B 1 27 ? -2.154 23.484 -19.109 1 92.38 27 LEU B CA 1
ATOM 4513 C C . LEU B 1 27 ? -2.115 23.719 -17.594 1 92.38 27 LEU B C 1
ATOM 4515 O O . LEU B 1 27 ? -2.838 24.562 -17.078 1 92.38 27 LEU B O 1
ATOM 4519 N N . LEU B 1 28 ? -1.206 23.016 -16.953 1 95.69 28 LEU B N 1
ATOM 4520 C CA . LEU B 1 28 ? -1.192 23.031 -15.492 1 95.69 28 LEU B CA 1
ATOM 4521 C C . LEU B 1 28 ? -0.01 23.844 -14.961 1 95.69 28 LEU B C 1
ATOM 4523 O O . LEU B 1 28 ? 0.094 24.094 -13.758 1 95.69 28 LEU B O 1
ATOM 4527 N N . LEU B 1 29 ? 0.828 24.312 -15.867 1 96 29 LEU B N 1
ATOM 4528 C CA . LEU B 1 29 ? 2.043 25 -15.43 1 96 29 LEU B CA 1
ATOM 4529 C C . LEU B 1 29 ? 1.77 26.469 -15.125 1 96 29 LEU B C 1
ATOM 4531 O O . LEU B 1 29 ? 1.01 27.125 -15.844 1 96 29 LEU B O 1
ATOM 4535 N N . PRO B 1 30 ? 2.311 26.953 -14.055 1 97.62 30 PRO B N 1
ATOM 4536 C CA . PRO B 1 30 ? 2.354 28.406 -13.867 1 97.62 30 PRO B CA 1
ATOM 4537 C C . PRO B 1 30 ? 3.426 29.078 -14.727 1 97.62 30 PRO B C 1
ATOM 4539 O O . PRO B 1 30 ? 4.145 28.406 -15.461 1 97.62 30 PRO B O 1
ATOM 4542 N N . SER B 1 31 ? 3.457 30.453 -14.656 1 96.5 31 SER B N 1
ATOM 4543 C CA . SER B 1 31 ? 4.598 31.141 -15.25 1 96.5 31 SER B CA 1
ATOM 4544 C C . SER B 1 31 ? 5.902 30.719 -14.578 1 96.5 31 SER B C 1
ATOM 4546 O O . SER B 1 31 ? 5.902 30.281 -13.43 1 96.5 31 SER B O 1
ATOM 4548 N N . GLN B 1 32 ? 6.996 30.844 -15.266 1 96.19 32 GLN B N 1
ATOM 4549 C CA . GLN B 1 32 ? 8.297 30.422 -14.742 1 96.19 32 GLN B CA 1
ATOM 4550 C C . GLN B 1 32 ? 8.641 31.172 -13.461 1 96.19 32 GLN B C 1
ATOM 4552 O O . GLN B 1 32 ? 9.125 30.578 -12.5 1 96.19 32 GLN B O 1
ATOM 4557 N N . ASP B 1 33 ? 8.336 32.438 -13.422 1 96.19 33 ASP B N 1
ATOM 4558 C CA . ASP B 1 33 ? 8.641 33.25 -12.242 1 96.19 33 ASP B CA 1
ATOM 4559 C C . ASP B 1 33 ? 7.797 32.812 -11.047 1 96.19 33 ASP B C 1
ATOM 4561 O O . ASP B 1 33 ? 8.305 32.719 -9.93 1 96.19 33 ASP B O 1
ATOM 4565 N N . ALA B 1 34 ? 6.539 32.625 -11.297 1 97.88 34 ALA B N 1
ATOM 4566 C CA . ALA B 1 34 ? 5.66 32.156 -10.227 1 97.88 34 ALA B CA 1
ATOM 4567 C C . ALA B 1 34 ? 6.098 30.781 -9.719 1 97.88 34 ALA B C 1
ATOM 4569 O O . ALA B 1 34 ? 6.055 30.5 -8.516 1 97.88 34 ALA B O 1
ATOM 4570 N N . SER B 1 35 ? 6.492 29.953 -10.672 1 98.12 35 SER B N 1
ATOM 4571 C CA . SER B 1 35 ? 6.977 28.625 -10.328 1 98.12 35 SER B CA 1
ATOM 4572 C C . SER B 1 35 ? 8.195 28.703 -9.406 1 98.12 35 SER B C 1
ATOM 4574 O O . SER B 1 35 ? 8.234 28.031 -8.375 1 98.12 35 SER B O 1
ATOM 4576 N N . LEU B 1 36 ? 9.125 29.5 -9.773 1 97.38 36 LEU B N 1
ATOM 4577 C CA . LEU B 1 36 ? 10.344 29.625 -8.984 1 97.38 36 LEU B CA 1
ATOM 4578 C C . LEU B 1 36 ? 10.031 30.188 -7.602 1 97.38 36 LEU B C 1
ATOM 4580 O O . LEU B 1 36 ? 10.578 29.719 -6.602 1 97.38 36 LEU B O 1
ATOM 4584 N N . GLY B 1 37 ? 9.195 31.188 -7.59 1 97.06 37 GLY B N 1
ATOM 4585 C CA . GLY B 1 37 ? 8.812 31.781 -6.312 1 97.06 37 GLY B CA 1
ATOM 4586 C C . GLY B 1 37 ? 8.156 30.781 -5.379 1 97.06 37 GLY B C 1
ATOM 4587 O O . GLY B 1 37 ? 8.5 30.703 -4.199 1 97.06 37 GLY B O 1
ATOM 4588 N N . LEU B 1 38 ? 7.227 30 -5.891 1 98.12 38 LEU B N 1
ATOM 4589 C CA . LEU B 1 38 ? 6.484 29.031 -5.09 1 98.12 38 LEU B CA 1
ATOM 4590 C C . LEU B 1 38 ? 7.391 27.891 -4.637 1 98.12 38 LEU B C 1
ATOM 4592 O O . LEU B 1 38 ? 7.305 27.438 -3.492 1 98.12 38 LEU B O 1
ATOM 4596 N N . VAL B 1 39 ? 8.219 27.406 -5.539 1 98 39 VAL B N 1
ATOM 4597 C CA . VAL B 1 39 ? 9.133 26.312 -5.215 1 98 39 VAL B CA 1
ATOM 4598 C C . VAL B 1 39 ? 10.094 26.75 -4.117 1 98 39 VAL B C 1
ATOM 4600 O O . VAL B 1 39 ? 10.297 26.031 -3.135 1 98 39 VAL B O 1
ATOM 4603 N N . THR B 1 40 ? 10.633 27.938 -4.266 1 96.44 40 THR B N 1
ATOM 4604 C CA . THR B 1 40 ? 11.578 28.469 -3.283 1 96.44 40 THR B CA 1
ATOM 4605 C C . THR B 1 40 ? 10.898 28.641 -1.928 1 96.44 40 THR B C 1
ATOM 4607 O O . THR B 1 40 ? 11.453 28.25 -0.897 1 96.44 40 THR B O 1
ATOM 4610 N N . PHE B 1 41 ? 9.766 29.203 -1.984 1 96.44 41 PHE B N 1
ATOM 4611 C CA . PHE B 1 41 ? 9.023 29.391 -0.745 1 96.44 41 PHE B CA 1
ATOM 4612 C C . PHE B 1 41 ? 8.75 28.062 -0.064 1 96.44 41 PHE B C 1
ATOM 4614 O O . PHE B 1 41 ? 8.992 27.906 1.136 1 96.44 41 PHE B O 1
ATOM 4621 N N . SER B 1 42 ? 8.203 27.109 -0.817 1 97.19 42 SER B N 1
ATOM 4622 C CA . SER B 1 42 ? 7.812 25.812 -0.297 1 97.19 42 SER B CA 1
ATOM 4623 C C . SER B 1 42 ? 8.992 25.094 0.364 1 97.19 42 SER B C 1
ATOM 4625 O O . SER B 1 42 ? 8.867 24.562 1.471 1 97.19 42 SER B O 1
ATOM 4627 N N . LEU B 1 43 ? 10.102 25.094 -0.289 1 96.19 43 LEU B N 1
ATOM 4628 C CA . LEU B 1 43 ? 11.25 24.344 0.211 1 96.19 43 LEU B CA 1
ATOM 4629 C C . LEU B 1 43 ? 11.938 25.109 1.348 1 96.19 43 LEU B C 1
ATOM 4631 O O . LEU B 1 43 ? 12.359 24.5 2.334 1 96.19 43 LEU B O 1
ATOM 4635 N N . GLN B 1 44 ? 11.922 26.391 1.281 1 93.38 44 GLN B N 1
ATOM 4636 C CA . GLN B 1 44 ? 12.609 27.203 2.287 1 93.38 44 GLN B CA 1
ATOM 4637 C C . GLN B 1 44 ? 11.82 27.234 3.594 1 93.38 44 GLN B C 1
ATOM 4639 O O . GLN B 1 44 ? 12.406 27.219 4.68 1 93.38 44 GLN B O 1
ATOM 4644 N N . LYS B 1 45 ? 10.57 27.281 3.461 1 94.19 45 LYS B N 1
ATOM 4645 C CA . LYS B 1 45 ? 9.75 27.5 4.652 1 94.19 45 LYS B CA 1
ATOM 4646 C C . LYS B 1 45 ? 9.227 26.172 5.207 1 94.19 45 LYS B C 1
ATOM 4648 O O . LYS B 1 45 ? 8.992 26.047 6.41 1 94.19 45 LYS B O 1
ATOM 4653 N N . LEU B 1 46 ? 9.062 25.234 4.289 1 95.31 46 LEU B N 1
ATOM 4654 C CA . LEU B 1 46 ? 8.336 24.047 4.73 1 95.31 46 LEU B CA 1
ATOM 4655 C C . LEU B 1 46 ? 9.148 22.781 4.496 1 95.31 46 LEU B C 1
ATOM 4657 O O . LEU B 1 46 ? 8.758 21.703 4.93 1 95.31 46 LEU B O 1
ATOM 4661 N N . GLY B 1 47 ? 10.281 22.891 3.865 1 94.12 47 GLY B N 1
ATOM 4662 C CA . GLY B 1 47 ? 11.078 21.719 3.523 1 94.12 47 GLY B CA 1
ATOM 4663 C C . GLY B 1 47 ? 11.422 20.859 4.727 1 94.12 47 GLY B C 1
ATOM 4664 O O . GLY B 1 47 ? 11.445 19.625 4.629 1 94.12 47 GLY B O 1
ATOM 4665 N N . TRP B 1 48 ? 11.625 21.484 5.871 1 92.56 48 TRP B N 1
ATOM 4666 C CA . TRP B 1 48 ? 12.008 20.766 7.078 1 92.56 48 TRP B CA 1
ATOM 4667 C C . TRP B 1 48 ? 10.844 19.953 7.629 1 92.56 48 TRP B C 1
ATOM 4669 O O . TRP B 1 48 ? 11.039 19.016 8.406 1 92.56 48 TRP B O 1
ATOM 4679 N N . LEU B 1 49 ? 9.641 20.219 7.25 1 93.31 49 LEU B N 1
ATOM 4680 C CA . LEU B 1 49 ? 8.469 19.516 7.758 1 93.31 49 LEU B CA 1
ATOM 4681 C C . LEU B 1 49 ? 8.367 18.125 7.164 1 93.31 49 LEU B C 1
ATOM 4683 O O . LEU B 1 49 ? 8 17.172 7.855 1 93.31 49 LEU B O 1
ATOM 4687 N N . HIS B 1 50 ? 8.695 18 5.891 1 90.56 50 HIS B N 1
ATOM 4688 C CA . HIS B 1 50 ? 8.578 16.688 5.262 1 90.56 50 HIS B CA 1
ATOM 4689 C C . HIS B 1 50 ? 9.953 16.062 5.043 1 90.56 50 HIS B C 1
ATOM 4691 O O . HIS B 1 50 ? 10.07 14.852 4.918 1 90.56 50 HIS B O 1
ATOM 4697 N N . CYS B 1 51 ? 10.938 16.828 4.941 1 91.81 51 CYS B N 1
ATOM 4698 C CA . CYS B 1 51 ? 12.328 16.406 4.797 1 91.81 51 CYS B CA 1
ATOM 4699 C C . CYS B 1 51 ? 12.484 15.469 3.6 1 91.81 51 CYS B C 1
ATOM 4701 O O . CYS B 1 51 ? 13.312 14.555 3.621 1 91.81 51 CYS B O 1
ATOM 4703 N N . ALA B 1 52 ? 11.727 15.633 2.584 1 95.06 52 ALA B N 1
ATOM 4704 C CA . ALA B 1 52 ? 11.641 14.641 1.51 1 95.06 52 ALA B CA 1
ATOM 4705 C C . ALA B 1 52 ? 12.547 15.031 0.343 1 95.06 52 ALA B C 1
ATOM 4707 O O . ALA B 1 52 ? 12.891 14.188 -0.49 1 95.06 52 ALA B O 1
ATOM 4708 N N . ILE B 1 53 ? 12.953 16.266 0.307 1 95.5 53 ILE B N 1
ATOM 4709 C CA . ILE B 1 53 ? 13.586 16.766 -0.908 1 95.5 53 ILE B CA 1
ATOM 4710 C C . ILE B 1 53 ? 14.914 17.438 -0.558 1 95.5 53 ILE B C 1
ATOM 4712 O O . ILE B 1 53 ? 15 18.172 0.433 1 95.5 53 ILE B O 1
ATOM 4716 N N . ASN B 1 54 ? 15.906 17.078 -1.294 1 94.44 54 ASN B N 1
ATOM 4717 C CA . ASN B 1 54 ? 17.109 17.906 -1.301 1 94.44 54 ASN B CA 1
ATOM 4718 C C . ASN B 1 54 ? 16.859 19.219 -2.039 1 94.44 54 ASN B C 1
ATOM 4720 O O . ASN B 1 54 ? 16.844 19.25 -3.271 1 94.44 54 ASN B O 1
ATOM 4724 N N . ALA B 1 55 ? 16.828 20.266 -1.298 1 95.31 55 ALA B N 1
ATOM 4725 C CA . ALA B 1 55 ? 16.328 21.531 -1.812 1 95.31 55 ALA B CA 1
ATOM 4726 C C . ALA B 1 55 ? 17.219 22.078 -2.924 1 95.31 55 ALA B C 1
ATOM 4728 O O . ALA B 1 55 ? 16.734 22.469 -3.984 1 95.31 55 ALA B O 1
ATOM 4729 N N . ASP B 1 56 ? 18.516 22.016 -2.744 1 94.06 56 ASP B N 1
ATOM 4730 C CA . ASP B 1 56 ? 19.438 22.578 -3.732 1 94.06 56 ASP B CA 1
ATOM 4731 C C . ASP B 1 56 ? 19.391 21.781 -5.035 1 94.06 56 ASP B C 1
ATOM 4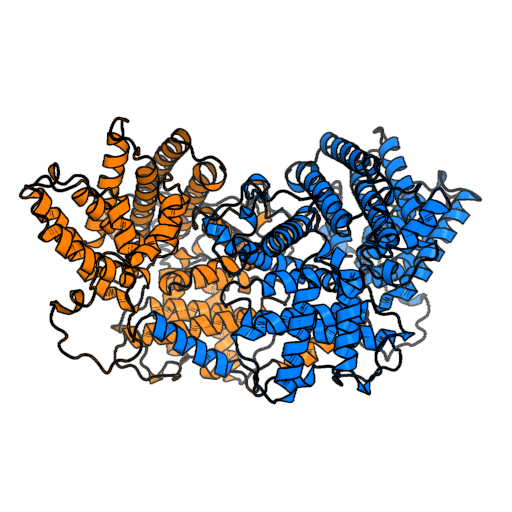733 O O . ASP B 1 56 ? 19.375 22.359 -6.125 1 94.06 56 ASP B O 1
ATOM 4737 N N . VAL B 1 57 ? 19.328 20.516 -4.875 1 94.12 57 VAL B N 1
ATOM 4738 C CA . VAL B 1 57 ? 19.266 19.641 -6.047 1 94.12 57 VAL B CA 1
ATOM 4739 C C . VAL B 1 57 ? 17.969 19.875 -6.797 1 94.12 57 VAL B C 1
ATOM 4741 O O . VAL B 1 57 ? 17.953 19.953 -8.031 1 94.12 57 VAL B O 1
ATOM 4744 N N . PHE B 1 58 ? 16.922 20.016 -6.105 1 96.88 58 PHE B N 1
ATOM 4745 C CA . PHE B 1 58 ? 15.609 20.188 -6.727 1 96.88 58 PHE B CA 1
ATOM 4746 C C . PHE B 1 58 ? 15.531 21.516 -7.477 1 96.88 58 PHE B C 1
ATOM 4748 O O . PHE B 1 58 ? 14.953 21.594 -8.555 1 96.88 58 PHE B O 1
ATOM 4755 N N . VAL B 1 59 ? 16.094 22.547 -6.914 1 96.5 59 VAL B N 1
ATOM 4756 C CA . VAL B 1 59 ? 16.078 23.844 -7.559 1 96.5 59 VAL B CA 1
ATOM 4757 C C . VAL B 1 59 ? 16.875 23.781 -8.867 1 96.5 59 VAL B C 1
ATOM 4759 O O . VAL B 1 59 ? 16.469 24.375 -9.875 1 96.5 59 VAL B O 1
ATOM 4762 N N . LYS B 1 60 ? 17.953 23.062 -8.797 1 95.88 60 LYS B N 1
ATOM 4763 C CA . LYS B 1 60 ? 18.734 22.875 -10.023 1 95.88 60 LYS B CA 1
ATOM 4764 C C . LYS B 1 60 ? 17.938 22.109 -11.07 1 95.88 60 LYS B C 1
ATOM 4766 O O . LYS B 1 60 ? 17.938 22.453 -12.25 1 95.88 60 LYS B O 1
ATOM 4771 N N . GLU B 1 61 ? 17.297 21.062 -10.641 1 96.06 61 GLU B N 1
ATOM 4772 C CA . GLU B 1 61 ? 16.453 20.281 -11.539 1 96.06 61 GLU B CA 1
ATOM 4773 C C . GLU B 1 61 ? 15.32 21.125 -12.109 1 96.06 61 GLU B C 1
ATOM 4775 O O . GLU B 1 61 ? 14.922 20.953 -13.266 1 96.06 61 GLU B O 1
ATOM 4780 N N . HIS B 1 62 ? 14.773 21.984 -11.258 1 97.12 62 HIS B N 1
ATOM 4781 C CA . HIS B 1 62 ? 13.727 22.891 -11.672 1 97.12 62 HIS B CA 1
ATOM 4782 C C . HIS B 1 62 ? 14.211 23.828 -12.781 1 97.12 62 HIS B C 1
ATOM 4784 O O . HIS B 1 62 ? 13.508 24.047 -13.773 1 97.12 62 HIS B O 1
ATOM 4790 N N . GLU B 1 63 ? 15.406 24.312 -12.602 1 96.31 63 GLU B N 1
ATOM 4791 C CA . GLU B 1 63 ? 16.016 25.156 -13.625 1 96.31 63 GLU B CA 1
ATOM 4792 C C . GLU B 1 63 ? 16.203 24.406 -14.938 1 96.31 63 GLU B C 1
ATOM 4794 O O . GLU B 1 63 ? 15.906 24.922 -16.016 1 96.31 63 GLU B O 1
ATOM 4799 N N . ASP B 1 64 ? 16.641 23.219 -14.805 1 95.31 64 ASP B N 1
ATOM 4800 C CA . ASP B 1 64 ? 16.844 22.375 -15.984 1 95.31 64 ASP B CA 1
ATOM 4801 C C . ASP B 1 64 ? 15.508 22.094 -16.688 1 95.31 64 ASP B C 1
ATOM 4803 O O . ASP B 1 64 ? 15.445 22.094 -17.922 1 95.31 64 ASP B O 1
ATOM 4807 N N . PHE B 1 65 ? 14.492 21.891 -15.953 1 96.12 65 PHE B N 1
ATOM 4808 C CA . PHE B 1 65 ? 13.164 21.625 -16.5 1 96.12 65 PHE B CA 1
ATOM 4809 C C . PHE B 1 65 ? 12.688 22.812 -17.344 1 96.12 65 PHE B C 1
ATOM 4811 O O . PHE B 1 65 ? 12.242 22.625 -18.469 1 96.12 65 PHE B O 1
ATOM 4818 N N . TRP B 1 66 ? 12.781 23.953 -16.797 1 95.62 66 TRP B N 1
ATOM 4819 C CA . TRP B 1 66 ? 12.273 25.125 -17.5 1 95.62 66 TRP B CA 1
ATOM 4820 C C . TRP B 1 66 ? 13.164 25.469 -18.688 1 95.62 66 TRP B C 1
ATOM 4822 O O . TRP B 1 66 ? 12.672 25.938 -19.719 1 95.62 66 TRP B O 1
ATOM 4832 N N . HIS B 1 67 ? 14.453 25.188 -18.562 1 95.12 67 HIS B N 1
ATOM 4833 C CA . HIS B 1 67 ? 15.352 25.375 -19.688 1 95.12 67 HIS B CA 1
ATOM 4834 C C . HIS B 1 67 ? 14.961 24.469 -20.859 1 95.12 67 HIS B C 1
ATOM 4836 O O . HIS B 1 67 ? 14.852 24.938 -22 1 95.12 67 HIS B O 1
ATOM 4842 N N . ASN B 1 68 ? 14.688 23.234 -20.531 1 92.38 68 ASN B N 1
ATOM 4843 C CA . ASN B 1 68 ? 14.297 22.266 -21.547 1 92.38 68 ASN B CA 1
ATOM 4844 C C . ASN B 1 68 ? 12.922 22.578 -22.125 1 92.38 68 ASN B C 1
ATOM 4846 O O . ASN B 1 68 ? 12.68 22.406 -23.328 1 92.38 68 ASN B O 1
ATOM 4850 N N . ALA B 1 69 ? 12.039 22.984 -21.281 1 89.81 69 ALA B N 1
ATOM 4851 C CA . ALA B 1 69 ? 10.695 23.344 -21.734 1 89.81 69 ALA B CA 1
ATOM 4852 C C . ALA B 1 69 ? 10.734 24.5 -22.719 1 89.81 69 ALA B C 1
ATOM 4854 O O . ALA B 1 69 ? 9.992 24.516 -23.703 1 89.81 69 ALA B O 1
ATOM 4855 N N . GLN B 1 70 ? 11.57 25.438 -22.531 1 90.25 70 GLN B N 1
ATOM 4856 C CA . GLN B 1 70 ? 11.703 26.594 -23.406 1 90.25 70 GLN B CA 1
ATOM 4857 C C . GLN B 1 70 ? 12.273 26.203 -24.766 1 90.25 70 GLN B C 1
ATOM 4859 O O . GLN B 1 70 ? 11.961 26.812 -25.781 1 90.25 70 GLN B O 1
ATOM 4864 N N . LEU B 1 71 ? 13.07 25.141 -24.719 1 91.75 71 LEU B N 1
ATOM 4865 C CA . LEU B 1 71 ? 13.656 24.641 -25.969 1 91.75 71 LEU B CA 1
ATOM 4866 C C . LEU B 1 71 ? 12.664 23.734 -26.703 1 91.75 71 LEU B C 1
ATOM 4868 O O . LEU B 1 71 ? 12.953 23.281 -27.812 1 91.75 71 LEU B O 1
ATOM 4872 N N . GLY B 1 72 ? 11.562 23.5 -26.094 1 84.19 72 GLY B N 1
ATOM 4873 C CA . GLY B 1 72 ? 10.531 22.703 -26.734 1 84.19 72 GLY B CA 1
ATOM 4874 C C . GLY B 1 72 ? 10.742 21.203 -26.562 1 84.19 72 GLY B C 1
ATOM 4875 O O . GLY B 1 72 ? 10.219 20.406 -27.344 1 84.19 72 GLY B O 1
ATOM 4876 N N . ALA B 1 73 ? 11.547 20.875 -25.578 1 84.5 73 ALA B N 1
ATOM 4877 C CA . ALA B 1 73 ? 11.805 19.453 -25.359 1 84.5 73 ALA B CA 1
ATOM 4878 C C . ALA B 1 73 ? 10.602 18.781 -24.703 1 84.5 73 ALA B C 1
ATOM 4880 O O . ALA B 1 73 ? 9.938 19.359 -23.859 1 84.5 73 ALA B O 1
ATOM 4881 N N . SER B 1 74 ? 10.312 17.609 -25.188 1 83.88 74 SER B N 1
ATOM 4882 C CA . SER B 1 74 ? 9.242 16.828 -24.578 1 83.88 74 SER B CA 1
ATOM 4883 C C . SER B 1 74 ? 9.703 16.172 -23.281 1 83.88 74 SER B C 1
ATOM 4885 O O . SER B 1 74 ? 10.906 16.016 -23.062 1 83.88 74 SER B O 1
ATOM 4887 N N . ILE B 1 75 ? 8.758 15.922 -22.438 1 86.12 75 ILE B N 1
ATOM 4888 C CA . ILE B 1 75 ? 9.07 15.242 -21.172 1 86.12 75 ILE B CA 1
ATOM 4889 C C . ILE B 1 75 ? 9.07 13.734 -21.391 1 86.12 75 ILE B C 1
ATOM 4891 O O . ILE B 1 75 ? 8.07 13.156 -21.828 1 86.12 75 ILE B O 1
ATOM 4895 N N . THR B 1 76 ? 10.211 13.195 -21.109 1 82.81 76 THR B N 1
ATOM 4896 C CA . THR B 1 76 ? 10.352 11.75 -21.297 1 82.81 76 THR B CA 1
ATOM 4897 C C . THR B 1 76 ? 9.625 10.992 -20.188 1 82.81 76 THR B C 1
ATOM 4899 O O . THR B 1 76 ? 9.328 11.562 -19.125 1 82.81 76 THR B O 1
ATOM 4902 N N . ARG B 1 77 ? 9.359 9.75 -20.375 1 79.44 77 ARG B N 1
ATOM 4903 C CA . ARG B 1 77 ? 8.68 8.898 -19.406 1 79.44 77 ARG B CA 1
ATOM 4904 C C . ARG B 1 77 ? 9.484 8.789 -18.109 1 79.44 77 ARG B C 1
ATOM 4906 O O . ARG B 1 77 ? 8.914 8.703 -17.031 1 79.44 77 ARG B O 1
ATOM 4913 N N . GLU B 1 78 ? 10.734 8.883 -18.25 1 79.88 78 GLU B N 1
ATOM 4914 C CA . GLU B 1 78 ? 11.617 8.734 -17.109 1 79.88 78 GLU B CA 1
ATOM 4915 C C . GLU B 1 78 ? 11.578 9.969 -16.203 1 79.88 78 GLU B C 1
ATOM 4917 O O . GLU B 1 78 ? 11.922 9.898 -15.023 1 79.88 78 GLU B O 1
ATOM 4922 N N . GLN B 1 79 ? 11.078 11.039 -16.766 1 86.81 79 GLN B N 1
ATOM 4923 C CA . GLN B 1 79 ? 11.062 12.297 -16.031 1 86.81 79 GLN B CA 1
ATOM 4924 C C . GLN B 1 79 ? 9.703 12.539 -15.375 1 86.81 79 GLN B C 1
ATOM 4926 O O . GLN B 1 79 ? 9.57 13.414 -14.516 1 86.81 79 GLN B O 1
ATOM 4931 N N . ARG B 1 80 ? 8.781 11.719 -15.68 1 88.5 80 ARG B N 1
ATOM 4932 C CA . ARG B 1 80 ? 7.402 11.961 -15.266 1 88.5 80 ARG B CA 1
ATOM 4933 C C . ARG B 1 80 ? 7.25 11.836 -13.758 1 88.5 80 ARG B C 1
ATOM 4935 O O . ARG B 1 80 ? 6.52 12.617 -13.133 1 88.5 80 ARG B O 1
ATOM 4942 N N . PRO B 1 81 ? 7.961 10.93 -13.141 1 90.62 81 PRO B N 1
ATOM 4943 C CA . PRO B 1 81 ? 7.852 10.883 -11.68 1 90.62 81 PRO B CA 1
ATOM 4944 C C . PRO B 1 81 ? 8.32 12.18 -11.016 1 90.62 81 PRO B C 1
ATOM 4946 O O . PRO B 1 81 ? 7.758 12.586 -10 1 90.62 81 PRO B O 1
ATOM 4949 N N . TRP B 1 82 ? 9.281 12.828 -11.609 1 95.44 82 TRP B N 1
ATOM 4950 C CA . TRP B 1 82 ? 9.734 14.109 -11.086 1 95.44 82 TRP B CA 1
ATOM 4951 C C . TRP B 1 82 ? 8.617 15.156 -11.164 1 95.44 82 TRP B C 1
ATOM 4953 O O . TRP B 1 82 ? 8.484 16 -10.273 1 95.44 82 TRP B O 1
ATOM 4963 N N . ILE B 1 83 ? 7.801 15.086 -12.148 1 96.12 83 ILE B N 1
ATOM 4964 C CA . ILE B 1 83 ? 6.707 16.031 -12.328 1 96.12 83 ILE B CA 1
ATOM 4965 C C . ILE B 1 83 ? 5.719 15.898 -11.172 1 96.12 83 ILE B C 1
ATOM 4967 O O . ILE B 1 83 ? 5.141 16.891 -10.727 1 96.12 83 ILE B O 1
ATOM 4971 N N . SER B 1 84 ? 5.5 14.703 -10.688 1 95.44 84 SER B N 1
ATOM 4972 C CA . SER B 1 84 ? 4.641 14.508 -9.531 1 95.44 84 SER B CA 1
ATOM 4973 C C . SER B 1 84 ? 5.191 15.242 -8.312 1 95.44 84 SER B C 1
ATOM 4975 O O . SER B 1 84 ? 4.434 15.859 -7.555 1 95.44 84 SER B O 1
ATOM 4977 N N . VAL B 1 85 ? 6.516 15.188 -8.125 1 97.81 85 VAL B N 1
ATOM 4978 C CA . VAL B 1 85 ? 7.145 15.906 -7.02 1 97.81 85 VAL B CA 1
ATOM 4979 C C . VAL B 1 85 ? 6.992 17.422 -7.23 1 97.81 85 VAL B C 1
ATOM 4981 O O . VAL B 1 85 ? 6.668 18.156 -6.293 1 97.81 85 VAL B O 1
ATOM 4984 N N . TYR B 1 86 ? 7.227 17.797 -8.438 1 98.38 86 TYR B N 1
ATOM 4985 C CA . TYR B 1 86 ? 7.137 19.203 -8.805 1 98.38 86 TYR B CA 1
ATOM 4986 C C . TYR B 1 86 ? 5.754 19.766 -8.484 1 98.38 86 TYR B C 1
ATOM 4988 O O . TYR B 1 86 ? 5.633 20.781 -7.801 1 98.38 86 TYR B O 1
ATOM 4996 N N . PHE B 1 87 ? 4.711 19.062 -8.906 1 98.31 87 PHE B N 1
ATOM 4997 C CA . PHE B 1 87 ? 3.348 19.516 -8.641 1 98.31 87 PHE B CA 1
ATOM 4998 C C . PHE B 1 87 ? 3.055 19.484 -7.145 1 98.31 87 PHE B C 1
ATOM 5000 O O . PHE B 1 87 ? 2.311 20.328 -6.637 1 98.31 87 PHE B O 1
ATOM 5007 N N . SER B 1 88 ? 3.605 18.516 -6.457 1 98.25 88 SER B N 1
ATOM 5008 C CA . SER B 1 88 ? 3.416 18.453 -5.008 1 98.25 88 SER B CA 1
ATOM 5009 C C . SER B 1 88 ? 4.012 19.672 -4.32 1 98.25 88 SER B C 1
ATOM 5011 O O . SER B 1 88 ? 3.385 20.266 -3.436 1 98.25 88 SER B O 1
ATOM 5013 N N . VAL B 1 89 ? 5.191 20.031 -4.762 1 98.62 89 VAL B N 1
ATOM 5014 C CA . VAL B 1 89 ? 5.883 21.172 -4.184 1 98.62 89 VAL B CA 1
ATOM 5015 C C . VAL B 1 89 ? 5.105 22.453 -4.484 1 98.62 89 VAL B C 1
ATOM 5017 O O . VAL B 1 89 ? 4.961 23.312 -3.619 1 98.62 89 VAL B O 1
ATOM 5020 N N . LEU B 1 90 ? 4.574 22.531 -5.668 1 98.69 90 LEU B N 1
ATOM 5021 C CA . LEU B 1 90 ? 3.764 23.688 -6.039 1 98.69 90 LEU B CA 1
ATOM 5022 C C . LEU B 1 90 ? 2.488 23.75 -5.207 1 98.69 90 LEU B C 1
ATOM 5024 O O . LEU B 1 90 ? 2.107 24.828 -4.727 1 98.69 90 LEU B O 1
ATOM 5028 N N . ALA B 1 91 ? 1.852 22.594 -5.059 1 98.5 91 ALA B N 1
ATOM 5029 C CA . ALA B 1 91 ? 0.604 22.531 -4.301 1 98.5 91 ALA B CA 1
ATOM 5030 C C . ALA B 1 91 ? 0.807 23.016 -2.867 1 98.5 91 ALA B C 1
ATOM 5032 O O . ALA B 1 91 ? 0.017 23.812 -2.354 1 98.5 91 ALA B O 1
ATOM 5033 N N . VAL B 1 92 ? 1.864 22.594 -2.299 1 98.06 92 VAL B N 1
ATOM 5034 C CA . VAL B 1 92 ? 2.168 22.984 -0.927 1 98.06 92 VAL B CA 1
ATOM 5035 C C . VAL B 1 92 ? 2.561 24.469 -0.89 1 98.06 92 VAL B C 1
ATOM 5037 O O . VAL B 1 92 ? 2.111 25.203 -0.015 1 98.06 92 VAL B O 1
ATOM 5040 N N . GLY B 1 93 ? 3.336 24.875 -1.838 1 98.12 93 GLY B N 1
ATOM 5041 C CA . GLY B 1 93 ? 3.809 26.25 -1.873 1 98.12 93 GLY B CA 1
ATOM 5042 C C . GLY B 1 93 ? 2.686 27.266 -1.913 1 98.12 93 GLY B C 1
ATOM 5043 O O . GLY B 1 93 ? 2.646 28.188 -1.096 1 98.12 93 GLY B O 1
ATOM 5044 N N . ILE B 1 94 ? 1.77 27.031 -2.734 1 98.06 94 ILE B N 1
ATOM 5045 C CA . ILE B 1 94 ? 0.734 28.031 -2.92 1 98.06 94 ILE B CA 1
ATOM 5046 C C . ILE B 1 94 ? -0.266 27.969 -1.769 1 98.06 94 ILE B C 1
ATOM 5048 O O . ILE B 1 94 ? -0.801 29 -1.343 1 98.06 94 ILE B O 1
ATOM 5052 N N . LEU B 1 95 ? -0.506 26.797 -1.25 1 97.38 95 LEU B N 1
ATOM 5053 C CA . LEU B 1 95 ? -1.473 26.609 -0.173 1 97.38 95 LEU B CA 1
ATOM 5054 C C . LEU B 1 95 ? -1.063 27.391 1.067 1 97.38 95 LEU B C 1
ATOM 5056 O O . LEU B 1 95 ? -1.914 27.969 1.756 1 97.38 95 LEU B O 1
ATOM 5060 N N . TYR B 1 96 ? 0.252 27.484 1.292 1 97.19 96 TYR B N 1
ATOM 5061 C CA . TYR B 1 96 ? 0.755 28.047 2.543 1 97.19 96 TYR B CA 1
ATOM 5062 C C . TYR B 1 96 ? 1.25 29.469 2.344 1 97.19 96 TYR B C 1
ATOM 5064 O O . TYR B 1 96 ? 1.721 30.109 3.289 1 97.19 96 TYR B O 1
ATOM 5072 N N . SER B 1 97 ? 1.103 29.953 1.153 1 96.19 97 SER B N 1
ATOM 5073 C CA . SER B 1 97 ? 1.559 31.297 0.854 1 96.19 97 SER B CA 1
ATOM 5074 C C . SER B 1 97 ? 0.668 32.344 1.52 1 96.19 97 SER B C 1
ATOM 5076 O O . SER B 1 97 ? -0.531 32.125 1.701 1 96.19 97 SER B O 1
ATOM 5078 N N . ASP B 1 98 ? 1.3 33.438 1.845 1 94.94 98 ASP B N 1
ATOM 5079 C CA . ASP B 1 98 ? 0.523 34.594 2.314 1 94.94 98 ASP B CA 1
ATOM 5080 C C . ASP B 1 98 ? -0.32 35.188 1.187 1 94.94 98 ASP B C 1
ATOM 5082 O O . ASP B 1 98 ? 0.133 35.25 0.043 1 94.94 98 ASP B O 1
ATOM 5086 N N . PRO B 1 99 ? -1.464 35.625 1.523 1 93.81 99 PRO B N 1
ATOM 5087 C CA . PRO B 1 99 ? -2.369 36.156 0.5 1 93.81 99 PRO B CA 1
ATOM 5088 C C . PRO B 1 99 ? -1.711 37.219 -0.381 1 93.81 99 PRO B C 1
ATOM 5090 O O . PRO B 1 99 ? -1.972 37.281 -1.586 1 93.81 99 PRO B O 1
ATOM 5093 N N . ASP B 1 100 ? -0.824 38 0.183 1 93.25 100 ASP B N 1
ATOM 5094 C CA . ASP B 1 100 ? -0.185 39.094 -0.56 1 93.25 100 ASP B CA 1
ATOM 5095 C C . ASP B 1 100 ? 0.886 38.531 -1.505 1 93.25 100 ASP B C 1
ATOM 5097 O O . ASP B 1 100 ? 1.291 39.219 -2.447 1 93.25 100 ASP B O 1
ATOM 5101 N N . ASP B 1 101 ? 1.322 37.344 -1.281 1 94.56 101 ASP B N 1
ATOM 5102 C CA . ASP B 1 101 ? 2.42 36.781 -2.062 1 94.56 101 ASP B CA 1
ATOM 5103 C C . ASP B 1 101 ? 1.902 35.781 -3.094 1 94.56 101 ASP B C 1
ATOM 5105 O O . ASP B 1 101 ? 2.686 35.188 -3.844 1 94.56 101 ASP B O 1
ATOM 5109 N N . ILE B 1 102 ? 0.622 35.562 -3.15 1 95.94 102 ILE B N 1
ATOM 5110 C CA . ILE B 1 102 ? 0.036 34.656 -4.121 1 95.94 102 ILE B CA 1
ATOM 5111 C C . ILE B 1 102 ? 0.106 35.25 -5.516 1 95.94 102 ILE B C 1
ATOM 5113 O O . ILE B 1 102 ? -0.296 36.406 -5.719 1 95.94 102 ILE B O 1
ATOM 5117 N N . PRO B 1 103 ? 0.647 34.5 -6.422 1 95.44 103 PRO B N 1
ATOM 5118 C CA . PRO B 1 103 ? 0.691 35.031 -7.789 1 95.44 103 PRO B CA 1
ATOM 5119 C C . PRO B 1 103 ? -0.693 35.375 -8.336 1 95.44 103 PRO B C 1
ATOM 5121 O O . PRO B 1 103 ? -1.683 34.719 -7.969 1 95.44 103 PRO B O 1
ATOM 5124 N N . THR B 1 104 ? -0.695 36.344 -9.195 1 92.69 104 THR B N 1
ATOM 5125 C CA . THR B 1 104 ? -1.955 36.719 -9.82 1 92.69 104 THR B CA 1
ATOM 5126 C C . THR B 1 104 ? -2.459 35.625 -10.758 1 92.69 104 THR B C 1
ATOM 5128 O O . THR B 1 104 ? -1.679 34.781 -11.219 1 92.69 104 THR B O 1
ATOM 5131 N N . ALA B 1 105 ? -3.695 35.688 -11.078 1 89.5 105 ALA B N 1
ATOM 5132 C CA . ALA B 1 105 ? -4.379 34.656 -11.844 1 89.5 105 ALA B CA 1
ATOM 5133 C C . ALA B 1 105 ? -3.729 34.469 -13.203 1 89.5 105 ALA B C 1
ATOM 5135 O O . ALA B 1 105 ? -3.701 33.344 -13.727 1 89.5 105 ALA B O 1
ATOM 5136 N N . ASP B 1 106 ? -3.168 35.469 -13.758 1 89.88 106 ASP B N 1
ATOM 5137 C CA . ASP B 1 106 ? -2.568 35.406 -15.086 1 89.88 106 ASP B CA 1
ATOM 5138 C C . ASP B 1 106 ? -1.297 34.562 -15.062 1 89.88 106 ASP B C 1
ATOM 5140 O O . ASP B 1 106 ? -0.84 34.062 -16.109 1 89.88 106 ASP B O 1
ATOM 5144 N N . HIS B 1 107 ? -0.792 34.312 -13.836 1 95.12 107 HIS B N 1
ATOM 5145 C CA . HIS B 1 107 ? 0.439 33.562 -13.703 1 95.12 107 HIS B CA 1
ATOM 5146 C C . HIS B 1 107 ? 0.151 32.125 -13.219 1 95.12 107 HIS B C 1
ATOM 5148 O O . HIS B 1 107 ? 1.076 31.375 -12.914 1 95.12 107 HIS B O 1
ATOM 5154 N N . LEU B 1 108 ? -1.14 31.781 -13.117 1 96.5 108 LEU B N 1
ATOM 5155 C CA . LEU B 1 108 ? -1.57 30.469 -12.633 1 96.5 108 LEU B CA 1
ATOM 5156 C C . LEU B 1 108 ? -2.404 29.75 -13.688 1 96.5 108 LEU B C 1
ATOM 5158 O O . LEU B 1 108 ? -2.855 30.359 -14.656 1 96.5 108 LEU B O 1
ATOM 5162 N N . PRO B 1 109 ? -2.494 28.375 -13.516 1 93.69 109 PRO B N 1
ATOM 5163 C CA . PRO B 1 109 ? -3.363 27.672 -14.461 1 93.69 109 PRO B CA 1
ATOM 5164 C C . PRO B 1 109 ? -4.793 28.219 -14.469 1 93.69 109 PRO B C 1
ATOM 5166 O O . PRO B 1 109 ? -5.391 28.406 -13.406 1 93.69 109 PRO B O 1
ATOM 5169 N N . GLN B 1 110 ? -5.285 28.5 -15.594 1 89.31 110 GLN B N 1
ATOM 5170 C CA . GLN B 1 110 ? -6.621 29.078 -15.734 1 89.31 110 GLN B CA 1
ATOM 5171 C C . GLN B 1 110 ? -7.652 27.984 -16.016 1 89.31 110 GLN B C 1
ATOM 5173 O O . GLN B 1 110 ? -8.273 27.984 -17.094 1 89.31 110 GLN B O 1
ATOM 5178 N N . LEU B 1 111 ? -7.734 27.141 -15.117 1 90.38 111 LEU B N 1
ATOM 5179 C CA . LEU B 1 111 ? -8.68 26.031 -15.234 1 90.38 111 LEU B CA 1
ATOM 5180 C C . LEU B 1 111 ? -9.789 26.156 -14.203 1 90.38 111 LEU B C 1
ATOM 5182 O O . LEU B 1 111 ? -9.531 26.438 -13.031 1 90.38 111 LEU B O 1
ATOM 5186 N N . GLY B 1 112 ? -10.992 26.047 -14.641 1 79.94 112 GLY B N 1
ATOM 5187 C CA . GLY B 1 112 ? -12.117 26.062 -13.727 1 79.94 112 GLY B CA 1
ATOM 5188 C C . GLY B 1 112 ? -12.703 27.453 -13.539 1 79.94 112 GLY B C 1
ATOM 5189 O O . GLY B 1 112 ? -12.758 28.25 -14.477 1 79.94 112 GLY B O 1
ATOM 5190 N N . VAL B 1 113 ? -13.133 27.688 -12.297 1 74.06 113 VAL B N 1
ATOM 5191 C CA . VAL B 1 113 ? -13.922 28.875 -12.023 1 74.06 113 VAL B CA 1
ATOM 5192 C C . VAL B 1 113 ? -13 30.031 -11.656 1 74.06 113 VAL B C 1
ATOM 5194 O O . VAL B 1 113 ? -11.93 29.828 -11.086 1 74.06 113 VAL B O 1
ATOM 5197 N N . THR B 1 114 ? -13.383 31.141 -12.117 1 80.38 114 THR B N 1
ATOM 5198 C CA . THR B 1 114 ? -12.648 32.344 -11.758 1 80.38 114 THR B CA 1
ATOM 5199 C C . THR B 1 114 ? -13.016 32.812 -10.352 1 80.38 114 THR B C 1
ATOM 5201 O O . THR B 1 114 ? -14.195 32.969 -10.039 1 80.38 114 THR B O 1
ATOM 5204 N N . LEU B 1 115 ? -11.977 32.906 -9.57 1 83.69 115 LEU B N 1
ATOM 5205 C CA . LEU B 1 115 ? -12.164 33.281 -8.18 1 83.69 115 LEU B CA 1
ATOM 5206 C C . LEU B 1 115 ? -11.539 34.656 -7.918 1 83.69 115 LEU B C 1
ATOM 5208 O O . LEU B 1 115 ? -10.531 35.031 -8.531 1 83.69 115 LEU B O 1
ATOM 5212 N N . ALA B 1 116 ? -12.211 35.438 -7.094 1 83.06 116 ALA B N 1
ATOM 5213 C CA . ALA B 1 116 ? -11.727 36.781 -6.801 1 83.06 116 ALA B CA 1
ATOM 5214 C C . ALA B 1 116 ? -10.852 36.781 -5.551 1 83.06 116 ALA B C 1
ATOM 5216 O O . ALA B 1 116 ? -9.852 37.5 -5.484 1 83.06 116 ALA B O 1
ATOM 5217 N N . ASP B 1 117 ? -11.141 36.062 -4.582 1 90.38 117 ASP B N 1
ATOM 5218 C CA . ASP B 1 117 ? -10.398 36 -3.326 1 90.38 117 ASP B CA 1
ATOM 5219 C C . ASP B 1 117 ? -9.078 35.25 -3.506 1 90.38 117 ASP B C 1
ATOM 5221 O O . ASP B 1 117 ? -9.07 34.062 -3.902 1 90.38 117 ASP B O 1
ATOM 5225 N N . PRO B 1 118 ? -7.98 35.969 -3.182 1 92.31 118 PRO B N 1
ATOM 5226 C CA . PRO B 1 118 ? -6.676 35.312 -3.391 1 92.31 118 PRO B CA 1
ATOM 5227 C C . PRO B 1 118 ? -6.531 34 -2.646 1 92.31 118 PRO B C 1
ATOM 5229 O O . PRO B 1 118 ? -5.902 33.062 -3.154 1 92.31 118 PRO B O 1
ATOM 5232 N N . VAL B 1 119 ? -7.039 33.938 -1.493 1 93.25 119 VAL B N 1
ATOM 5233 C CA . VAL B 1 119 ? -6.934 32.688 -0.726 1 93.25 119 VAL B CA 1
ATOM 5234 C C . VAL B 1 119 ? -7.719 31.594 -1.421 1 93.25 119 VAL B C 1
ATOM 5236 O O . VAL B 1 119 ? -7.254 30.453 -1.506 1 93.25 119 VAL B O 1
ATOM 5239 N N . ALA B 1 120 ? -8.82 31.953 -1.951 1 90.81 120 ALA B N 1
ATOM 5240 C CA . ALA B 1 120 ? -9.625 30.984 -2.688 1 90.81 120 ALA B CA 1
ATOM 5241 C C . ALA B 1 120 ? -8.906 30.516 -3.947 1 90.81 120 ALA B C 1
ATOM 5243 O O . ALA B 1 120 ? -8.977 29.328 -4.312 1 90.81 120 ALA B O 1
ATOM 5244 N N . VAL B 1 121 ? -8.273 31.453 -4.539 1 93.25 121 VAL B N 1
ATOM 5245 C CA . VAL B 1 121 ? -7.5 31.109 -5.734 1 93.25 121 VAL B CA 1
ATOM 5246 C C . VAL B 1 121 ? -6.375 30.156 -5.367 1 93.25 121 VAL B C 1
ATOM 5248 O O . VAL B 1 121 ? -6.125 29.172 -6.082 1 93.25 121 VAL B O 1
ATOM 5251 N N . ALA B 1 122 ? -5.723 30.453 -4.273 1 95.31 122 ALA B N 1
ATOM 5252 C CA . ALA B 1 122 ? -4.617 29.609 -3.814 1 95.31 122 ALA B CA 1
ATOM 5253 C C . ALA B 1 122 ? -5.098 28.188 -3.514 1 95.31 122 ALA B C 1
ATOM 5255 O O . ALA B 1 122 ? -4.461 27.219 -3.916 1 95.31 122 ALA B O 1
ATOM 5256 N N . VAL B 1 123 ? -6.184 28.062 -2.844 1 94.19 123 VAL B N 1
ATOM 5257 C CA . VAL B 1 123 ? -6.727 26.766 -2.469 1 94.19 123 VAL B CA 1
ATOM 5258 C C . VAL B 1 123 ? -7.148 26 -3.721 1 94.19 123 VAL B C 1
ATOM 5260 O O . VAL B 1 123 ? -6.844 24.812 -3.861 1 94.19 123 VAL B O 1
ATOM 5263 N N . HIS B 1 124 ? -7.816 26.688 -4.605 1 93.56 124 HIS B N 1
ATOM 5264 C CA . HIS B 1 124 ? -8.242 26.078 -5.863 1 93.56 124 HIS B CA 1
ATOM 5265 C C . HIS B 1 124 ? -7.043 25.562 -6.652 1 93.56 124 HIS B C 1
ATOM 5267 O O . HIS B 1 124 ? -7.047 24.406 -7.105 1 93.56 124 HIS B O 1
ATOM 5273 N N . THR B 1 125 ? -6.094 26.391 -6.785 1 95.69 125 THR B N 1
ATOM 5274 C CA . THR B 1 125 ? -4.91 26.031 -7.559 1 95.69 125 THR B CA 1
ATOM 5275 C C . THR B 1 125 ? -4.141 24.906 -6.875 1 95.69 125 THR B C 1
ATOM 5277 O O . THR B 1 125 ? -3.623 24.016 -7.543 1 95.69 125 THR B O 1
ATOM 5280 N N . SER B 1 126 ? -4.035 24.984 -5.586 1 96.88 126 SER B N 1
ATOM 5281 C CA . SER B 1 126 ? -3.387 23.922 -4.836 1 96.88 126 SER B CA 1
ATOM 5282 C C . SER B 1 126 ? -4.078 22.578 -5.074 1 96.88 126 SER B C 1
ATOM 5284 O O . SER B 1 126 ? -3.418 21.562 -5.281 1 96.88 126 SER B O 1
ATOM 5286 N N . HIS B 1 127 ? -5.383 22.594 -5.113 1 94.94 127 HIS B N 1
ATOM 5287 C CA . HIS B 1 127 ? -6.145 21.375 -5.371 1 94.94 127 HIS B CA 1
ATOM 5288 C C . HIS B 1 127 ? -5.879 20.859 -6.777 1 94.94 127 HIS B C 1
ATOM 5290 O O . HIS B 1 127 ? -5.793 19.641 -6.984 1 94.94 127 HIS B O 1
ATOM 5296 N N . LEU B 1 128 ? -5.793 21.75 -7.676 1 95.12 128 LEU B N 1
ATOM 5297 C CA . LEU B 1 128 ? -5.484 21.344 -9.039 1 95.12 128 LEU B CA 1
ATOM 5298 C C . LEU B 1 128 ? -4.141 20.625 -9.102 1 95.12 128 LEU B C 1
ATOM 5300 O O . LEU B 1 128 ? -4.043 19.531 -9.672 1 95.12 128 LEU B O 1
ATOM 5304 N N . TRP B 1 129 ? -3.18 21.234 -8.523 1 97.38 129 TRP B N 1
ATOM 5305 C CA . TRP B 1 129 ? -1.845 20.641 -8.57 1 97.38 129 TRP B CA 1
ATOM 5306 C C . TRP B 1 129 ? -1.785 19.375 -7.734 1 97.38 129 TRP B C 1
ATOM 5308 O O . TRP B 1 129 ? -1.067 18.438 -8.078 1 97.38 129 TRP B O 1
ATOM 5318 N N . TYR B 1 130 ? -2.52 19.375 -6.645 1 95.31 130 TYR B N 1
ATOM 5319 C CA . TYR B 1 130 ? -2.641 18.172 -5.828 1 95.31 130 TYR B CA 1
ATOM 5320 C C . TYR B 1 130 ? -3.188 17 -6.652 1 95.31 130 TYR B C 1
ATOM 5322 O O . TYR B 1 130 ? -2.602 15.914 -6.672 1 95.31 130 TYR B O 1
ATOM 5330 N N . GLU B 1 131 ? -4.238 17.234 -7.324 1 93.38 131 GLU B N 1
ATOM 5331 C CA . GLU B 1 131 ? -4.844 16.203 -8.156 1 93.38 131 GLU B CA 1
ATOM 5332 C C . GLU B 1 131 ? -3.943 15.836 -9.336 1 93.38 131 GLU B C 1
ATOM 5334 O O . GLU B 1 131 ? -3.877 14.672 -9.734 1 93.38 131 GLU B O 1
ATOM 5339 N N . ALA B 1 132 ? -3.32 16.797 -9.859 1 95 132 ALA B N 1
ATOM 5340 C CA . ALA B 1 132 ? -2.404 16.531 -10.969 1 95 132 ALA B CA 1
ATOM 5341 C C . ALA B 1 132 ? -1.252 15.625 -10.531 1 95 132 ALA B C 1
ATOM 5343 O O . ALA B 1 132 ? -0.854 14.719 -11.258 1 95 132 ALA B O 1
ATOM 5344 N N . ALA B 1 133 ? -0.701 15.953 -9.375 1 94.88 133 ALA B N 1
ATOM 5345 C CA . ALA B 1 133 ? 0.368 15.125 -8.828 1 94.88 133 ALA B CA 1
ATOM 5346 C C . ALA B 1 133 ? -0.09 13.672 -8.68 1 94.88 133 ALA B C 1
ATOM 5348 O O . ALA B 1 133 ? 0.627 12.742 -9.062 1 94.88 133 ALA B O 1
ATOM 5349 N N . LEU B 1 134 ? -1.257 13.508 -8.195 1 91.19 134 LEU B N 1
ATOM 5350 C CA . LEU B 1 134 ? -1.787 12.164 -7.988 1 91.19 134 LEU B CA 1
ATOM 5351 C C . LEU B 1 134 ? -2.047 11.469 -9.32 1 91.19 134 LEU B C 1
ATOM 5353 O O . LEU B 1 134 ? -1.806 10.266 -9.453 1 91.19 134 LEU B O 1
ATOM 5357 N N . LYS B 1 135 ? -2.531 12.258 -10.258 1 89.94 135 LYS B N 1
ATOM 5358 C CA . LYS B 1 135 ? -2.756 11.68 -11.578 1 89.94 135 LYS B CA 1
ATOM 5359 C C . LYS B 1 135 ? -1.442 11.242 -12.219 1 89.94 135 LYS B C 1
ATOM 5361 O O . LYS B 1 135 ? -1.383 10.195 -12.875 1 89.94 135 LYS B O 1
ATOM 5366 N N . GLU B 1 136 ? -0.451 12 -12.031 1 90 136 GLU B N 1
ATOM 5367 C CA . GLU B 1 136 ? 0.867 11.617 -12.531 1 90 136 GLU B CA 1
ATOM 5368 C C . GLU B 1 136 ? 1.377 10.359 -11.836 1 90 136 GLU B C 1
ATOM 5370 O O . GLU B 1 136 ? 2 9.5 -12.469 1 90 136 GLU B O 1
ATOM 5375 N N . LEU B 1 137 ? 1.146 10.258 -10.578 1 87.94 137 LEU B N 1
ATOM 5376 C CA . LEU B 1 137 ? 1.545 9.07 -9.828 1 87.94 137 LEU B CA 1
ATOM 5377 C C . LEU B 1 137 ? 0.782 7.84 -10.312 1 87.94 137 LEU B C 1
ATOM 5379 O O . LEU B 1 137 ? 1.361 6.758 -10.453 1 87.94 137 LEU B O 1
ATOM 5383 N N . GLU B 1 138 ? -0.45 8.055 -10.516 1 82.75 138 GLU B N 1
ATOM 5384 C CA . GLU B 1 138 ? -1.281 6.953 -10.984 1 82.75 138 GLU B CA 1
ATOM 5385 C C . GLU B 1 138 ? -0.799 6.438 -12.344 1 82.75 138 GLU B C 1
ATOM 5387 O O . GLU B 1 138 ? -0.708 5.227 -12.555 1 82.75 138 GLU B O 1
ATOM 5392 N N . ARG B 1 139 ? -0.45 7.289 -13.086 1 79.81 139 ARG B N 1
ATOM 5393 C CA . ARG B 1 139 ? -0.076 6.938 -14.453 1 79.81 139 ARG B CA 1
ATOM 5394 C C . ARG B 1 139 ? 1.332 6.352 -14.5 1 79.81 139 ARG B C 1
ATOM 5396 O O . ARG B 1 139 ? 1.606 5.445 -15.289 1 79.81 139 ARG B O 1
ATOM 5403 N N . HIS B 1 140 ? 2.201 6.816 -13.672 1 75.12 140 HIS B N 1
ATOM 5404 C CA . HIS B 1 140 ? 3.605 6.484 -13.883 1 75.12 140 HIS B CA 1
ATOM 5405 C C . HIS B 1 140 ? 4.23 5.906 -12.617 1 75.12 140 HIS B C 1
ATOM 5407 O O . HIS B 1 140 ? 5.359 5.414 -12.641 1 75.12 140 HIS B O 1
ATOM 5413 N N . GLY B 1 141 ? 3.537 5.895 -11.609 1 68.38 141 GLY B N 1
ATOM 5414 C CA . GLY B 1 141 ? 4.141 5.512 -10.344 1 68.38 141 GLY B CA 1
ATOM 5415 C C . GLY B 1 141 ? 3.662 4.164 -9.836 1 68.38 141 GLY B C 1
ATOM 5416 O O . GLY B 1 141 ? 4.461 3.348 -9.375 1 68.38 141 GLY B O 1
ATOM 5417 N N . PHE B 1 142 ? 2.422 3.898 -9.938 1 65.5 142 PHE B N 1
ATOM 5418 C CA . PHE B 1 142 ? 1.831 2.756 -9.25 1 65.5 142 PHE B CA 1
ATOM 5419 C C . PHE B 1 142 ? 2.17 1.456 -9.969 1 65.5 142 PHE B C 1
ATOM 5421 O O . PHE B 1 142 ? 2.355 0.418 -9.328 1 65.5 142 PHE B O 1
ATOM 5428 N N . THR B 1 143 ? 2.244 1.487 -11.219 1 65.19 143 THR B N 1
ATOM 5429 C CA . THR B 1 143 ? 2.467 0.228 -11.922 1 65.19 143 THR B CA 1
ATOM 5430 C C . THR B 1 143 ? 3.799 0.252 -12.664 1 65.19 143 THR B C 1
ATOM 5432 O O . THR B 1 143 ? 4.062 -0.609 -13.508 1 65.19 143 THR B O 1
ATOM 5435 N N . ALA B 1 144 ? 4.543 1.255 -12.195 1 67.75 144 ALA B N 1
ATOM 5436 C CA . ALA B 1 144 ? 5.852 1.346 -12.836 1 67.75 144 ALA B CA 1
ATOM 5437 C C . ALA B 1 144 ? 6.957 0.871 -11.898 1 67.75 144 ALA B C 1
ATOM 5439 O O . ALA B 1 144 ? 6.676 0.328 -10.828 1 67.75 144 ALA B O 1
ATOM 5440 N N . ALA B 1 145 ? 8.086 1.024 -12.328 1 72.88 145 ALA B N 1
ATOM 5441 C CA . ALA B 1 145 ? 9.273 0.688 -11.539 1 72.88 145 ALA B CA 1
ATOM 5442 C C . ALA B 1 145 ? 9.375 1.57 -10.297 1 72.88 145 ALA B C 1
ATOM 5444 O O . ALA B 1 145 ? 8.914 2.715 -10.305 1 72.88 145 ALA B O 1
ATOM 5445 N N . PRO B 1 146 ? 9.852 0.937 -9.242 1 82.62 146 PRO B N 1
ATOM 5446 C CA . PRO B 1 146 ? 10.039 1.738 -8.031 1 82.62 146 PRO B CA 1
ATOM 5447 C C . PRO B 1 146 ? 10.797 3.037 -8.297 1 82.62 146 PRO B C 1
ATOM 5449 O O . PRO B 1 146 ? 11.734 3.059 -9.102 1 82.62 146 PRO B O 1
ATOM 5452 N N . SER B 1 147 ? 10.297 4.07 -7.703 1 89.5 147 SER B N 1
ATOM 5453 C CA . SER B 1 147 ? 10.867 5.395 -7.93 1 89.5 147 SER B CA 1
ATOM 5454 C C . SER B 1 147 ? 10.93 6.199 -6.637 1 89.5 147 SER B C 1
ATOM 5456 O O . SER B 1 147 ? 9.945 6.297 -5.91 1 89.5 147 SER B O 1
ATOM 5458 N N . LEU B 1 148 ? 12.109 6.766 -6.422 1 93.75 148 LEU B N 1
ATOM 5459 C CA . LEU B 1 148 ? 12.305 7.641 -5.27 1 93.75 148 LEU B CA 1
ATOM 5460 C C . LEU B 1 148 ? 11.352 8.828 -5.32 1 93.75 148 LEU B C 1
ATOM 5462 O O . LEU B 1 148 ? 10.828 9.25 -4.289 1 93.75 148 LEU B O 1
ATOM 5466 N N . HIS B 1 149 ? 11.078 9.25 -6.469 1 94.69 149 HIS B N 1
ATOM 5467 C CA . HIS B 1 149 ? 10.234 10.43 -6.66 1 94.69 149 HIS B CA 1
ATOM 5468 C C . HIS B 1 149 ? 8.812 10.18 -6.164 1 94.69 149 HIS B C 1
ATOM 5470 O O . HIS B 1 149 ? 8.156 11.094 -5.672 1 94.69 149 HIS B O 1
ATOM 5476 N N . VAL B 1 150 ? 8.391 8.961 -6.293 1 92.44 150 VAL B N 1
ATOM 5477 C CA . VAL B 1 150 ? 7.047 8.625 -5.84 1 92.44 150 VAL B CA 1
ATOM 5478 C C . VAL B 1 150 ? 6.957 8.781 -4.324 1 92.44 150 VAL B C 1
ATOM 5480 O O . VAL B 1 150 ? 6.02 9.398 -3.814 1 92.44 150 VAL B O 1
ATOM 5483 N N . VAL B 1 151 ? 7.93 8.281 -3.604 1 95.12 151 VAL B N 1
ATOM 5484 C CA . VAL B 1 151 ? 7.945 8.375 -2.148 1 95.12 151 VAL B CA 1
ATOM 5485 C C . VAL B 1 151 ? 8.07 9.836 -1.725 1 95.12 151 VAL B C 1
ATOM 5487 O O . VAL B 1 151 ? 7.41 10.273 -0.782 1 95.12 151 VAL B O 1
ATOM 5490 N N . GLN B 1 152 ? 8.859 10.578 -2.465 1 96.69 152 GLN B N 1
ATOM 5491 C CA . GLN B 1 152 ? 9.039 11.992 -2.182 1 96.69 152 GLN B CA 1
ATOM 5492 C C . GLN B 1 152 ? 7.73 12.758 -2.363 1 96.69 152 GLN B C 1
ATOM 5494 O O . GLN B 1 152 ? 7.328 13.531 -1.488 1 96.69 152 GLN B O 1
ATOM 5499 N N . ALA B 1 153 ? 7.09 12.508 -3.486 1 96.5 153 ALA B N 1
ATOM 5500 C CA . ALA B 1 153 ? 5.844 13.203 -3.785 1 96.5 153 ALA B CA 1
ATOM 5501 C C . ALA B 1 153 ? 4.789 12.93 -2.717 1 96.5 153 ALA B C 1
ATOM 5503 O O . ALA B 1 153 ? 4.133 13.852 -2.232 1 96.5 153 ALA B O 1
ATOM 5504 N N . LEU B 1 154 ? 4.688 11.695 -2.334 1 93.44 154 LEU B N 1
ATOM 5505 C CA . LEU B 1 154 ? 3.691 11.312 -1.339 1 93.44 154 LEU B CA 1
ATOM 5506 C C . LEU B 1 154 ? 3.994 11.953 0.009 1 93.44 154 LEU B C 1
ATOM 5508 O O . LEU B 1 154 ? 3.078 12.336 0.739 1 93.44 154 LEU B O 1
ATOM 5512 N N . SER B 1 155 ? 5.223 12.102 0.344 1 95.31 155 SER B N 1
ATOM 5513 C CA . SER B 1 155 ? 5.617 12.734 1.599 1 95.31 155 SER B CA 1
ATOM 5514 C C . SER B 1 155 ? 5.293 14.227 1.592 1 95.31 155 SER B C 1
ATOM 5516 O O . SER B 1 155 ? 4.793 14.758 2.584 1 95.31 155 SER B O 1
ATOM 5518 N N . VAL B 1 156 ? 5.551 14.82 0.489 1 96.88 156 VAL B N 1
ATOM 5519 C CA . VAL B 1 156 ? 5.273 16.25 0.385 1 96.88 156 VAL B CA 1
ATOM 5520 C C . VAL B 1 156 ? 3.764 16.484 0.418 1 96.88 156 VAL B C 1
ATOM 5522 O O . VAL B 1 156 ? 3.287 17.406 1.087 1 96.88 156 VAL B O 1
ATOM 5525 N N . LEU B 1 157 ? 3.012 15.602 -0.231 1 95.5 157 LEU B N 1
ATOM 5526 C CA . LEU B 1 157 ? 1.566 15.758 -0.353 1 95.5 157 LEU B CA 1
ATOM 5527 C C . LEU B 1 157 ? 0.884 15.578 0.999 1 95.5 157 LEU B C 1
ATOM 5529 O O . LEU B 1 157 ? -0.287 15.93 1.16 1 95.5 157 LEU B O 1
ATOM 5533 N N . SER B 1 158 ? 1.54 15.016 1.942 1 91.81 158 SER B N 1
ATOM 5534 C CA . SER B 1 158 ? 0.95 14.844 3.266 1 91.81 158 SER B CA 1
ATOM 5535 C C . SER B 1 158 ? 0.542 16.188 3.871 1 91.81 158 SER B C 1
ATOM 5537 O O . SER B 1 158 ? -0.374 16.234 4.695 1 91.81 158 SER B O 1
ATOM 5539 N N . LEU B 1 159 ? 1.197 17.25 3.414 1 93.56 159 LEU B N 1
ATOM 5540 C CA . LEU B 1 159 ? 0.889 18.578 3.92 1 93.56 159 LEU B CA 1
ATOM 5541 C C . LEU B 1 159 ? -0.402 19.109 3.305 1 93.56 159 LEU B C 1
ATOM 5543 O O . LEU B 1 159 ? -0.985 20.078 3.807 1 93.56 159 LEU B O 1
ATOM 5547 N N . CYS B 1 160 ? -0.836 18.469 2.25 1 93.56 160 CYS B N 1
ATOM 5548 C CA . CYS B 1 160 ? -2.082 18.859 1.599 1 93.56 160 CYS B CA 1
ATOM 5549 C C . CYS B 1 160 ? -3.207 17.891 1.953 1 93.56 160 CYS B C 1
ATOM 5551 O O . CYS B 1 160 ? -4.348 18.312 2.158 1 93.56 160 CYS B O 1
ATOM 5553 N N . HIS B 1 161 ? -2.926 16.594 2.08 1 88.56 161 HIS B N 1
ATOM 5554 C CA . HIS B 1 161 ? -3.932 15.555 2.291 1 88.56 161 HIS B CA 1
ATOM 5555 C C . HIS B 1 161 ? -4.805 15.875 3.5 1 88.56 161 HIS B C 1
ATOM 5557 O O . HIS B 1 161 ? -6.031 15.836 3.412 1 88.56 161 HIS B O 1
ATOM 5563 N N . SER B 1 162 ? -4.207 16.188 4.52 1 83.44 162 SER B N 1
ATOM 5564 C CA . SER B 1 162 ? -4.934 16.375 5.77 1 83.44 162 SER B CA 1
ATOM 5565 C C . SER B 1 162 ? -5.719 17.688 5.758 1 83.44 162 SER B C 1
ATOM 5567 O O . SER B 1 162 ? -6.836 17.75 6.281 1 83.44 162 SER B O 1
ATOM 5569 N N . ASN B 1 163 ? -5.129 18.625 5.133 1 90.56 163 ASN B N 1
ATOM 5570 C CA . ASN B 1 163 ? -5.855 19.891 5.016 1 90.56 163 ASN B CA 1
ATOM 5571 C C . ASN B 1 163 ? -7.098 19.734 4.141 1 90.56 163 ASN B C 1
ATOM 5573 O O . ASN B 1 163 ? -8.125 20.375 4.395 1 90.56 163 ASN B O 1
ATOM 5577 N N . PHE B 1 164 ? -6.992 18.891 3.184 1 89.94 164 PHE B N 1
ATOM 5578 C CA . PHE B 1 164 ? -8.086 18.719 2.236 1 89.94 164 PHE B CA 1
ATOM 5579 C C . PHE B 1 164 ? -9.086 17.688 2.75 1 89.94 164 PHE B C 1
ATOM 5581 O O . PHE B 1 164 ? -10.094 17.406 2.098 1 89.94 164 PHE B O 1
ATOM 5588 N N . GLY B 1 165 ? -8.82 17.141 3.83 1 81.75 165 GLY B N 1
ATOM 5589 C CA . GLY B 1 165 ? -9.719 16.156 4.41 1 81.75 165 GLY B CA 1
ATOM 5590 C C . GLY B 1 165 ? -9.68 14.82 3.695 1 81.75 165 GLY B C 1
ATOM 5591 O O . GLY B 1 165 ? -10.656 14.07 3.723 1 81.75 165 GLY B O 1
ATOM 5592 N N . GLU B 1 166 ? -8.609 14.586 3.018 1 84.12 166 GLU B N 1
ATOM 5593 C CA . GLU B 1 166 ? -8.469 13.359 2.248 1 84.12 166 GLU B CA 1
ATOM 5594 C C . GLU B 1 166 ? -7.707 12.297 3.039 1 84.12 166 GLU B C 1
ATOM 5596 O O . GLU B 1 166 ? -6.738 11.719 2.541 1 84.12 166 GLU B O 1
ATOM 5601 N N . HIS B 1 167 ? -8.219 11.961 4.18 1 76.94 167 HIS B N 1
ATOM 5602 C CA . HIS B 1 167 ? -7.523 11.055 5.094 1 76.94 167 HIS B CA 1
ATOM 5603 C C . HIS B 1 167 ? -7.547 9.625 4.574 1 76.94 167 HIS B C 1
ATOM 5605 O O . HIS B 1 167 ? -6.574 8.883 4.742 1 76.94 167 HIS B O 1
ATOM 5611 N N . GLN B 1 168 ? -8.695 9.266 4.008 1 78.38 168 GLN B N 1
ATOM 5612 C CA . GLN B 1 168 ? -8.797 7.906 3.486 1 78.38 168 GLN B CA 1
ATOM 5613 C C . GLN B 1 168 ? -7.828 7.684 2.33 1 78.38 168 GLN B C 1
ATOM 5615 O O . GLN B 1 168 ? -7.145 6.66 2.273 1 78.38 168 GLN B O 1
ATOM 5620 N N . ARG B 1 169 ? -7.777 8.617 1.517 1 81.94 169 ARG B N 1
ATOM 5621 C CA . ARG B 1 169 ? -6.855 8.539 0.387 1 81.94 169 ARG B CA 1
ATOM 5622 C C . ARG B 1 169 ? -5.41 8.461 0.865 1 81.94 169 ARG B C 1
ATOM 5624 O O . ARG B 1 169 ? -4.609 7.695 0.322 1 81.94 169 ARG B O 1
ATOM 5631 N N . GLU B 1 170 ? -5.121 9.266 1.815 1 83.81 170 GLU B N 1
ATOM 5632 C CA . GLU B 1 170 ? -3.773 9.25 2.379 1 83.81 170 GLU B CA 1
ATOM 5633 C C . GLU B 1 170 ? -3.42 7.867 2.922 1 83.81 170 GLU B C 1
ATOM 5635 O O . GLU B 1 170 ? -2.322 7.359 2.676 1 83.81 170 GLU B O 1
ATOM 5640 N N . TRP B 1 171 ? -4.328 7.305 3.576 1 82.94 171 TRP B N 1
ATOM 5641 C CA . TRP B 1 171 ? -4.098 5.988 4.168 1 82.94 171 TRP B CA 1
ATOM 5642 C C . TRP B 1 171 ? -3.824 4.949 3.086 1 82.94 171 TRP B C 1
ATOM 5644 O O . TRP B 1 171 ? -2.904 4.137 3.215 1 82.94 171 TRP B O 1
ATOM 5654 N N . LEU B 1 172 ? -4.594 4.992 2.072 1 82.06 172 LEU B N 1
ATOM 5655 C CA . LEU B 1 172 ? -4.461 4.02 0.996 1 82.06 172 LEU B CA 1
ATOM 5656 C C . LEU B 1 172 ? -3.125 4.184 0.277 1 82.06 172 LEU B C 1
ATOM 5658 O O . LEU B 1 172 ? -2.402 3.205 0.068 1 82.06 172 LEU B O 1
ATOM 5662 N N . ILE B 1 173 ? -2.785 5.398 0.012 1 82.5 173 ILE B N 1
ATOM 5663 C CA . ILE B 1 173 ? -1.581 5.633 -0.777 1 82.5 173 ILE B CA 1
ATOM 5664 C C . ILE B 1 173 ? -0.344 5.422 0.094 1 82.5 173 ILE B C 1
ATOM 5666 O O . ILE B 1 173 ? 0.738 5.121 -0.416 1 82.5 173 ILE B O 1
ATOM 5670 N N . THR B 1 174 ? -0.503 5.551 1.408 1 83.19 174 THR B N 1
ATOM 5671 C CA . THR B 1 174 ? 0.615 5.332 2.318 1 83.19 174 THR B CA 1
ATOM 5672 C C . THR B 1 174 ? 1.072 3.877 2.273 1 83.19 174 THR B C 1
ATOM 5674 O O . THR B 1 174 ? 2.268 3.592 2.375 1 83.19 174 THR B O 1
ATOM 5677 N N . GLY B 1 175 ? 0.108 2.953 2.207 1 83.56 175 GLY B N 1
ATOM 5678 C CA . GLY B 1 175 ? 0.496 1.561 2.045 1 83.56 175 GLY B CA 1
ATOM 5679 C C . GLY B 1 175 ? 1.362 1.32 0.823 1 83.56 175 GLY B C 1
ATOM 5680 O O . GLY B 1 175 ? 2.395 0.652 0.91 1 83.56 175 GLY B O 1
ATOM 5681 N N . PHE B 1 176 ? 0.969 1.928 -0.231 1 85.81 176 PHE B N 1
ATOM 5682 C CA . PHE B 1 176 ? 1.728 1.859 -1.475 1 85.81 176 PHE B CA 1
ATOM 5683 C C . PHE B 1 176 ? 3.09 2.523 -1.316 1 85.81 176 PHE B C 1
ATOM 5685 O O . PHE B 1 176 ? 4.109 1.967 -1.727 1 85.81 176 PHE B O 1
ATOM 5692 N N . GLY B 1 177 ? 3.078 3.682 -0.775 1 89.81 177 GLY B N 1
ATOM 5693 C CA . GLY B 1 177 ? 4.32 4.41 -0.56 1 89.81 177 GLY B CA 1
ATOM 5694 C C . GLY B 1 177 ? 5.312 3.65 0.3 1 89.81 177 GLY B C 1
ATOM 5695 O O . GLY B 1 177 ? 6.516 3.678 0.037 1 89.81 177 GLY B O 1
ATOM 5696 N N . THR B 1 178 ? 4.867 3 1.318 1 92.44 178 THR B N 1
ATOM 5697 C CA . THR B 1 178 ? 5.73 2.236 2.213 1 92.44 178 THR B CA 1
ATOM 5698 C C . THR B 1 178 ? 6.367 1.062 1.477 1 92.44 178 THR B C 1
ATOM 5700 O O . THR B 1 178 ? 7.566 0.804 1.629 1 92.44 178 THR B O 1
ATOM 5703 N N . ASN B 1 179 ? 5.562 0.373 0.697 1 90.56 179 ASN B N 1
ATOM 5704 C CA . ASN B 1 179 ? 6.121 -0.744 -0.057 1 90.56 179 ASN B CA 1
ATOM 5705 C C . ASN B 1 179 ? 7.117 -0.268 -1.106 1 90.56 179 ASN B C 1
ATOM 5707 O O . ASN B 1 179 ? 8.102 -0.954 -1.391 1 90.56 179 ASN B O 1
ATOM 5711 N N . MET B 1 180 ? 6.832 0.904 -1.674 1 91.25 180 MET B N 1
ATOM 5712 C CA . MET B 1 180 ? 7.789 1.498 -2.604 1 91.25 180 MET B CA 1
ATOM 5713 C C . MET B 1 180 ? 9.102 1.814 -1.903 1 91.25 180 MET B C 1
ATOM 5715 O O . MET B 1 180 ? 10.18 1.542 -2.441 1 91.25 180 MET B O 1
ATOM 5719 N N . ALA B 1 181 ? 8.984 2.361 -0.742 1 94.38 181 ALA B N 1
ATOM 5720 C CA . ALA B 1 181 ? 10.172 2.676 0.047 1 94.38 181 ALA B CA 1
ATOM 5721 C C . ALA B 1 181 ? 10.953 1.411 0.389 1 94.38 181 ALA B C 1
ATOM 5723 O O . ALA B 1 181 ? 12.188 1.406 0.351 1 94.38 181 ALA B O 1
ATOM 5724 N N . ARG B 1 182 ? 10.305 0.366 0.688 1 91.5 182 ARG B N 1
ATOM 5725 C CA . ARG B 1 182 ? 10.945 -0.909 0.993 1 91.5 182 ARG B CA 1
ATOM 5726 C C . ARG B 1 182 ? 11.648 -1.474 -0.235 1 91.5 182 ARG B C 1
ATOM 5728 O O . ARG B 1 182 ? 12.734 -2.045 -0.125 1 91.5 182 ARG B O 1
ATOM 5735 N N . PHE B 1 183 ? 10.977 -1.307 -1.332 1 88.19 183 PHE B N 1
ATOM 5736 C CA . PHE B 1 183 ? 11.586 -1.788 -2.566 1 88.19 183 PHE B CA 1
ATOM 5737 C C . PHE B 1 183 ? 12.898 -1.062 -2.842 1 88.19 183 PHE B C 1
ATOM 5739 O O . PHE B 1 183 ? 13.828 -1.643 -3.406 1 88.19 183 PHE B O 1
ATOM 5746 N N . LEU B 1 184 ? 12.922 0.146 -2.471 1 91.5 184 LEU B N 1
ATOM 5747 C CA . LEU B 1 184 ? 14.133 0.945 -2.656 1 91.5 184 LEU B CA 1
ATOM 5748 C C . LEU B 1 184 ? 15.125 0.692 -1.531 1 91.5 184 LEU B C 1
ATOM 5750 O O . LEU B 1 184 ? 16.156 1.365 -1.445 1 91.5 184 LEU B O 1
ATOM 5754 N N . ASP B 1 185 ? 14.812 -0.148 -0.577 1 91.44 185 ASP B N 1
ATOM 5755 C CA . ASP B 1 185 ? 15.641 -0.59 0.542 1 91.44 185 ASP B CA 1
ATOM 5756 C C . ASP B 1 185 ? 15.93 0.563 1.5 1 91.44 185 ASP B C 1
ATOM 5758 O O . ASP B 1 185 ? 17 0.625 2.098 1 91.44 185 ASP B O 1
ATOM 5762 N N . MET B 1 186 ? 14.984 1.448 1.549 1 93.69 186 MET B N 1
ATOM 5763 C CA . MET B 1 186 ? 15.156 2.564 2.475 1 93.69 186 MET B CA 1
ATOM 5764 C C . MET B 1 186 ? 15.188 2.074 3.918 1 93.69 186 MET B C 1
ATOM 5766 O O . MET B 1 186 ? 15.898 2.641 4.754 1 93.69 186 MET B O 1
ATOM 5770 N N . HIS B 1 187 ? 14.484 1.053 4.23 1 92.69 187 HIS B N 1
ATOM 5771 C CA . HIS B 1 187 ? 14.398 0.498 5.578 1 92.69 187 HIS B CA 1
ATOM 5772 C C . HIS B 1 187 ? 15.719 -0.148 5.996 1 92.69 187 HIS B C 1
ATOM 5774 O O . HIS B 1 187 ? 15.93 -0.415 7.18 1 92.69 187 HIS B O 1
ATOM 5780 N N . LYS B 1 188 ? 16.594 -0.315 5.016 1 91.38 188 LYS B N 1
ATOM 5781 C CA . LYS B 1 188 ? 17.859 -0.99 5.289 1 91.38 188 LYS B CA 1
ATOM 5782 C C . LYS B 1 188 ? 19.016 0.004 5.312 1 91.38 188 LYS B C 1
ATOM 5784 O O . LYS B 1 188 ? 20.188 -0.391 5.434 1 91.38 188 LYS B O 1
ATOM 5789 N N . LEU B 1 189 ? 18.781 1.232 5.191 1 91.75 189 LEU B N 1
ATOM 5790 C CA . LEU B 1 189 ? 19.844 2.219 5.098 1 91.75 189 LEU B CA 1
ATOM 5791 C C . LEU B 1 189 ? 20.609 2.328 6.414 1 91.75 189 LEU B C 1
ATOM 5793 O O . LEU B 1 189 ? 21.75 2.811 6.445 1 91.75 189 LEU B O 1
ATOM 5797 N N . GLY B 1 190 ? 20.016 1.855 7.512 1 87.31 190 GLY B N 1
ATOM 5798 C CA . GLY B 1 190 ? 20.703 1.844 8.797 1 87.31 190 GLY B CA 1
ATOM 5799 C C . GLY B 1 190 ? 21.328 3.18 9.148 1 87.31 190 GLY B C 1
ATOM 5800 O O . GLY B 1 190 ? 20.781 4.234 8.828 1 87.31 190 GLY B O 1
ATOM 5801 N N . ASN B 1 191 ? 22.359 3.107 9.945 1 86.56 191 ASN B N 1
ATOM 5802 C CA . ASN B 1 191 ? 23.172 4.289 10.219 1 86.56 191 ASN B CA 1
ATOM 5803 C C . ASN B 1 191 ? 24.312 4.43 9.203 1 86.56 191 ASN B C 1
ATOM 5805 O O . ASN B 1 191 ? 24.688 3.457 8.555 1 86.56 191 ASN B O 1
ATOM 5809 N N . GLU B 1 192 ? 24.828 5.633 9.062 1 85.12 192 GLU B N 1
ATOM 5810 C CA . GLU B 1 192 ? 25.828 5.895 8.031 1 85.12 192 GLU B CA 1
ATOM 5811 C C . GLU B 1 192 ? 27.062 5.02 8.227 1 85.12 192 GLU B C 1
ATOM 5813 O O . GLU B 1 192 ? 27.641 4.531 7.258 1 85.12 192 GLU B O 1
ATOM 5818 N N . ALA B 1 193 ? 27.375 4.789 9.438 1 81.56 193 ALA B N 1
ATOM 5819 C CA . ALA B 1 193 ? 28.578 4.027 9.742 1 81.56 193 ALA B CA 1
ATOM 5820 C C . ALA B 1 193 ? 28.422 2.561 9.359 1 81.56 193 ALA B C 1
ATOM 5822 O O . ALA B 1 193 ? 29.391 1.895 8.992 1 81.56 193 ALA B O 1
ATOM 5823 N N . ASN B 1 194 ? 27.234 2.043 9.367 1 80.69 194 ASN B N 1
ATOM 5824 C CA . ASN B 1 194 ? 27 0.618 9.164 1 80.69 194 ASN B CA 1
ATOM 5825 C C . ASN B 1 194 ? 26.234 0.358 7.867 1 80.69 194 ASN B C 1
ATOM 5827 O O . ASN B 1 194 ? 25.656 -0.72 7.684 1 80.69 194 ASN B O 1
ATOM 5831 N N . CYS B 1 195 ? 26.25 1.316 6.992 1 86.06 195 CYS B N 1
ATOM 5832 C CA . CYS B 1 195 ? 25.516 1.128 5.746 1 86.06 195 CYS B CA 1
ATOM 5833 C C . CYS B 1 195 ? 26.234 0.145 4.828 1 86.06 195 CYS B C 1
ATOM 5835 O O . CYS B 1 195 ? 27.453 0.26 4.613 1 86.06 195 CYS B O 1
ATOM 5837 N N . SER B 1 196 ? 25.547 -0.777 4.324 1 85.31 196 SER B N 1
ATOM 5838 C CA . SER B 1 196 ? 26.125 -1.82 3.49 1 85.31 196 SER B CA 1
ATOM 5839 C C . SER B 1 196 ? 26.734 -1.235 2.221 1 85.31 196 SER B C 1
ATOM 5841 O O . SER B 1 196 ? 26.188 -0.298 1.637 1 85.31 196 SER B O 1
ATOM 5843 N N . LYS B 1 197 ? 27.797 -1.828 1.772 1 84.25 197 LYS B N 1
ATOM 5844 C CA . LYS B 1 197 ? 28.484 -1.39 0.559 1 84.25 197 LYS B CA 1
ATOM 5845 C C . LYS B 1 197 ? 27.594 -1.596 -0.672 1 84.25 197 LYS B C 1
ATOM 5847 O O . LYS B 1 197 ? 27.609 -0.778 -1.595 1 84.25 197 LYS B O 1
ATOM 5852 N N . ALA B 1 198 ? 26.859 -2.602 -0.595 1 82.88 198 ALA B N 1
ATOM 5853 C CA . ALA B 1 198 ? 25.984 -2.916 -1.727 1 82.88 198 ALA B CA 1
ATOM 5854 C C . ALA B 1 198 ? 24.953 -1.814 -1.946 1 82.88 198 ALA B C 1
ATOM 5856 O O . ALA B 1 198 ? 24.688 -1.423 -3.086 1 82.88 198 ALA B O 1
ATOM 5857 N N . ILE B 1 199 ? 24.453 -1.311 -0.883 1 88.62 199 ILE B N 1
ATOM 5858 C CA . ILE B 1 199 ? 23.453 -0.254 -0.971 1 88.62 199 ILE B CA 1
ATOM 5859 C C . ILE B 1 199 ? 24.109 1.048 -1.42 1 88.62 199 ILE B C 1
ATOM 5861 O O . ILE B 1 199 ? 23.547 1.793 -2.223 1 88.62 199 ILE B O 1
ATOM 5865 N N . CYS B 1 200 ? 25.328 1.229 -0.993 1 89.19 200 CYS B N 1
ATOM 5866 C CA . CYS B 1 200 ? 26.062 2.457 -1.309 1 89.19 200 CYS B CA 1
ATOM 5867 C C . CYS B 1 200 ? 26.406 2.514 -2.789 1 89.19 200 CYS B C 1
ATOM 5869 O O . CYS B 1 200 ? 26.703 3.586 -3.32 1 89.19 200 CYS B O 1
ATOM 5871 N N . GLN B 1 201 ? 26.328 1.396 -3.453 1 88.44 201 GLN B N 1
ATOM 5872 C CA . GLN B 1 201 ? 26.703 1.337 -4.863 1 88.44 201 GLN B CA 1
ATOM 5873 C C . GLN B 1 201 ? 25.531 1.677 -5.762 1 88.44 201 GLN B C 1
ATOM 5875 O O . GLN B 1 201 ? 25.703 1.964 -6.949 1 88.44 201 GLN B O 1
ATOM 5880 N N . ARG B 1 202 ? 24.422 1.696 -5.188 1 88.5 202 ARG B N 1
ATOM 5881 C CA . ARG B 1 202 ? 23.25 2.059 -5.977 1 88.5 202 ARG B CA 1
ATOM 5882 C C . ARG B 1 202 ? 23.219 3.559 -6.246 1 88.5 202 ARG B C 1
ATOM 5884 O O . ARG B 1 202 ? 23.562 4.363 -5.375 1 88.5 202 ARG B O 1
ATOM 5891 N N . SER B 1 203 ? 22.75 3.889 -7.391 1 86.81 203 SER B N 1
ATOM 5892 C CA . SER B 1 203 ? 22.781 5.281 -7.82 1 86.81 203 SER B CA 1
ATOM 5893 C C . SER B 1 203 ? 21.938 6.164 -6.898 1 86.81 203 SER B C 1
ATOM 5895 O O . SER B 1 203 ? 22.328 7.289 -6.582 1 86.81 203 SER B O 1
ATOM 5897 N N . GLU B 1 204 ? 20.844 5.668 -6.367 1 89.44 204 GLU B N 1
ATOM 5898 C CA . GLU B 1 204 ? 19.922 6.438 -5.523 1 89.44 204 GLU B CA 1
ATOM 5899 C C . GLU B 1 204 ? 20.562 6.73 -4.164 1 89.44 204 GLU B C 1
ATOM 5901 O O . GLU B 1 204 ? 20.203 7.723 -3.518 1 89.44 204 GLU B O 1
ATOM 5906 N N . TRP B 1 205 ? 21.5 5.824 -3.814 1 93.25 205 TRP B N 1
ATOM 5907 C CA . TRP B 1 205 ? 22.047 5.926 -2.461 1 93.25 205 TRP B CA 1
ATOM 5908 C C . TRP B 1 205 ? 23.547 6.102 -2.486 1 93.25 205 TRP B C 1
ATOM 5910 O O . TRP B 1 205 ? 24.25 5.699 -1.55 1 93.25 205 TRP B O 1
ATOM 5920 N N . SER B 1 206 ? 24.062 6.742 -3.523 1 91.31 206 SER B N 1
ATOM 5921 C CA . SER B 1 206 ? 25.5 6.805 -3.76 1 91.31 206 SER B CA 1
ATOM 5922 C C . SER B 1 206 ? 26.172 7.816 -2.836 1 91.31 206 SER B C 1
ATOM 5924 O O . SER B 1 206 ? 27.344 7.648 -2.457 1 91.31 206 SER B O 1
ATOM 5926 N N . SER B 1 207 ? 25.516 8.867 -2.426 1 90.94 207 SER B N 1
ATOM 5927 C CA . SER B 1 207 ? 26.109 9.891 -1.578 1 90.94 207 SER B CA 1
ATOM 5928 C C . SER B 1 207 ? 25.531 9.859 -0.169 1 90.94 207 SER B C 1
ATOM 5930 O O . SER B 1 207 ? 24.391 9.438 0.023 1 90.94 207 SER B O 1
ATOM 5932 N N . PRO B 1 208 ? 26.281 10.336 0.792 1 88.81 208 PRO B N 1
ATOM 5933 C CA . PRO B 1 208 ? 25.781 10.375 2.166 1 88.81 208 PRO B CA 1
ATOM 5934 C C . PRO B 1 208 ? 24.531 11.242 2.312 1 88.81 208 PRO B C 1
ATOM 5936 O O . PRO B 1 208 ? 23.625 10.914 3.092 1 88.81 208 PRO B O 1
ATOM 5939 N N . VAL B 1 209 ? 24.484 12.32 1.583 1 89.81 209 VAL B N 1
ATOM 5940 C CA . VAL B 1 209 ? 23.328 13.211 1.655 1 89.81 209 VAL B CA 1
ATOM 5941 C C . VAL B 1 209 ? 22.078 12.5 1.143 1 89.81 209 VAL B C 1
ATOM 5943 O O . VAL B 1 209 ? 21 12.633 1.716 1 89.81 209 VAL B O 1
ATOM 5946 N N . GLN B 1 210 ? 22.312 11.703 0.121 1 92.12 210 GLN B N 1
ATOM 5947 C CA . GLN B 1 210 ? 21.188 10.945 -0.427 1 92.12 210 GLN B CA 1
ATOM 5948 C C . GLN B 1 210 ? 20.719 9.867 0.547 1 92.12 210 GLN B C 1
ATOM 5950 O O . GLN B 1 210 ? 19.516 9.625 0.682 1 92.12 210 GLN B O 1
ATOM 5955 N N . ARG B 1 211 ? 21.594 9.273 1.171 1 92.75 211 ARG B N 1
ATOM 5956 C CA . ARG B 1 211 ? 21.25 8.25 2.146 1 92.75 211 ARG B CA 1
ATOM 5957 C C . ARG B 1 211 ? 20.547 8.859 3.357 1 92.75 211 ARG B C 1
ATOM 5959 O O . ARG B 1 211 ? 19.594 8.273 3.893 1 92.75 211 ARG B O 1
ATOM 5966 N N . GLU B 1 212 ? 21.016 10.047 3.758 1 91.62 212 GLU B N 1
ATOM 5967 C CA . GLU B 1 212 ? 20.328 10.734 4.855 1 91.62 212 GLU B CA 1
ATOM 5968 C C . GLU B 1 212 ? 18.906 11.102 4.477 1 91.62 212 GLU B C 1
ATOM 5970 O O . GLU B 1 212 ? 17.984 10.938 5.277 1 91.62 212 GLU B O 1
ATOM 5975 N N . MET B 1 213 ? 18.797 11.578 3.316 1 92.94 213 MET B N 1
ATOM 5976 C CA . MET B 1 213 ? 17.453 11.875 2.828 1 92.94 213 MET B CA 1
ATOM 5977 C C . MET B 1 213 ? 16.594 10.609 2.809 1 92.94 213 MET B C 1
ATOM 5979 O O . MET B 1 213 ? 15.43 10.648 3.203 1 92.94 213 MET B O 1
ATOM 5983 N N . GLY B 1 214 ? 17.219 9.508 2.344 1 94 214 GLY B N 1
ATOM 5984 C CA . GLY B 1 214 ? 16.516 8.234 2.336 1 94 214 GLY B CA 1
ATOM 5985 C C . GLY B 1 214 ? 16.078 7.793 3.717 1 94 214 GLY B C 1
ATOM 5986 O O . GLY B 1 214 ? 14.953 7.312 3.889 1 94 214 GLY B O 1
ATOM 5987 N N . ARG B 1 215 ? 16.922 7.98 4.68 1 93.94 215 ARG B N 1
ATOM 5988 C CA . ARG B 1 215 ? 16.578 7.625 6.055 1 93.94 215 ARG B CA 1
ATOM 5989 C C . ARG B 1 215 ? 15.414 8.461 6.562 1 93.94 215 ARG B C 1
ATOM 5991 O O . ARG B 1 215 ? 14.5 7.938 7.195 1 93.94 215 ARG B O 1
ATOM 5998 N N . ARG B 1 216 ? 15.422 9.672 6.258 1 93.75 216 ARG B N 1
ATOM 5999 C CA . ARG B 1 216 ? 14.367 10.562 6.723 1 93.75 216 ARG B CA 1
ATOM 6000 C C . ARG B 1 216 ? 13.047 10.266 6.012 1 93.75 216 ARG B C 1
ATOM 6002 O O . ARG B 1 216 ? 11.977 10.352 6.617 1 93.75 216 ARG B O 1
ATOM 6009 N N . LEU B 1 217 ? 13.156 9.945 4.793 1 94.88 217 LEU B N 1
ATOM 6010 C CA . LEU B 1 217 ? 11.969 9.555 4.047 1 94.88 217 LEU B CA 1
ATOM 6011 C C . LEU B 1 217 ? 11.359 8.281 4.625 1 94.88 217 LEU B C 1
ATOM 6013 O O . LEU B 1 217 ? 10.141 8.164 4.742 1 94.88 217 LEU B O 1
ATOM 6017 N N . TRP B 1 218 ? 12.227 7.344 4.906 1 95.81 218 TRP B N 1
ATOM 6018 C CA . TRP B 1 218 ? 11.719 6.129 5.535 1 95.81 218 TRP B CA 1
ATOM 6019 C C . TRP B 1 218 ? 10.992 6.453 6.836 1 95.81 218 TRP B C 1
ATOM 6021 O O . TRP B 1 218 ? 9.883 5.965 7.07 1 95.81 218 TRP B O 1
ATOM 6031 N N . TRP B 1 219 ? 11.57 7.305 7.59 1 95.38 219 TRP B N 1
ATOM 6032 C CA . TRP B 1 219 ? 10.961 7.641 8.875 1 95.38 219 TRP B CA 1
ATOM 6033 C C . TRP B 1 219 ? 9.68 8.445 8.672 1 95.38 219 TRP B C 1
ATOM 6035 O O . TRP B 1 219 ? 8.766 8.375 9.492 1 95.38 219 TRP B O 1
ATOM 6045 N N . ALA B 1 220 ? 9.641 9.18 7.613 1 94.25 220 ALA B N 1
ATOM 6046 C CA . ALA B 1 220 ? 8.359 9.82 7.305 1 94.25 220 ALA B CA 1
ATOM 6047 C C . ALA B 1 220 ? 7.262 8.781 7.105 1 94.25 220 ALA B C 1
ATOM 6049 O O . ALA B 1 220 ? 6.125 8.984 7.547 1 94.25 220 ALA B O 1
ATOM 6050 N N . CYS B 1 221 ? 7.602 7.68 6.465 1 94.44 221 CYS B N 1
ATOM 6051 C CA . CYS B 1 221 ? 6.652 6.582 6.32 1 94.44 221 CYS B CA 1
ATOM 6052 C C . CYS B 1 221 ? 6.289 5.996 7.68 1 94.44 221 CYS B C 1
ATOM 6054 O O . CYS B 1 221 ? 5.117 5.742 7.957 1 94.44 221 CYS B O 1
ATOM 6056 N N . VAL B 1 222 ? 7.289 5.84 8.508 1 95.5 222 VAL B N 1
ATOM 6057 C CA . VAL B 1 222 ? 7.094 5.258 9.828 1 95.5 222 VAL B CA 1
ATOM 6058 C C . VAL B 1 222 ? 6.219 6.176 10.68 1 95.5 222 VAL B C 1
ATOM 6060 O O . VAL B 1 222 ? 5.273 5.719 11.328 1 95.5 222 VAL B O 1
ATOM 6063 N N . ILE B 1 223 ? 6.508 7.457 10.633 1 94.44 223 ILE B N 1
ATOM 6064 C CA . ILE B 1 223 ? 5.762 8.438 11.414 1 94.44 223 ILE B CA 1
ATOM 6065 C C . ILE B 1 223 ? 4.293 8.422 10.992 1 94.44 223 ILE B C 1
ATOM 6067 O O . ILE B 1 223 ? 3.396 8.398 11.836 1 94.44 223 ILE B O 1
ATOM 6071 N N . ARG B 1 224 ? 4.016 8.367 9.758 1 92 224 ARG B N 1
ATOM 6072 C CA . ARG B 1 224 ? 2.641 8.344 9.266 1 92 224 ARG B CA 1
ATOM 6073 C C . ARG B 1 224 ? 1.92 7.078 9.711 1 92 224 ARG B C 1
ATOM 6075 O O . ARG B 1 224 ? 0.732 7.117 10.039 1 92 224 ARG B O 1
ATOM 6082 N N . ASP B 1 225 ? 2.615 6.02 9.695 1 91.69 225 ASP B N 1
ATOM 6083 C CA . ASP B 1 225 ? 2.035 4.742 10.102 1 91.69 225 ASP B CA 1
ATOM 6084 C C . ASP B 1 225 ? 1.786 4.699 11.602 1 91.69 225 ASP B C 1
ATOM 6086 O O . ASP B 1 225 ? 0.705 4.309 12.047 1 91.69 225 ASP B O 1
ATOM 6090 N N . TRP B 1 226 ? 2.766 5.168 12.344 1 93 226 TRP B N 1
ATOM 6091 C CA . TRP B 1 226 ? 2.746 4.992 13.797 1 93 226 TRP B CA 1
ATOM 6092 C C . TRP B 1 226 ? 1.928 6.094 14.461 1 93 226 TRP B C 1
ATOM 6094 O O . TRP B 1 226 ? 1.296 5.863 15.5 1 93 226 TRP B O 1
ATOM 6104 N N . LEU B 1 227 ? 1.922 7.281 13.898 1 90.69 227 LEU B N 1
ATOM 6105 C CA . LEU B 1 227 ? 1.201 8.391 14.516 1 90.69 227 LEU B CA 1
ATOM 6106 C C . LEU B 1 227 ? -0.175 8.562 13.883 1 90.69 227 LEU B C 1
ATOM 6108 O O . LEU B 1 227 ? -0.966 9.398 14.328 1 90.69 227 LEU B O 1
ATOM 6112 N N . GLY B 1 228 ? -0.459 7.797 12.859 1 80.88 228 GLY B N 1
ATOM 6113 C CA . GLY B 1 228 ? -1.778 7.867 12.25 1 80.88 228 GLY B CA 1
ATOM 6114 C C . GLY B 1 228 ? -2.891 7.422 13.18 1 80.88 228 GLY B C 1
ATOM 6115 O O . GLY B 1 228 ? -2.684 7.309 14.391 1 80.88 228 GLY B O 1
ATOM 6116 N N . SER B 1 229 ? -4 7.23 12.641 1 76.5 229 SER B N 1
ATOM 6117 C CA . SER B 1 229 ? -5.168 6.852 13.43 1 76.5 229 SER B CA 1
ATOM 6118 C C . SER B 1 229 ? -4.871 5.637 14.305 1 76.5 229 SER B C 1
ATOM 6120 O O . SER B 1 229 ? -4.277 4.66 13.844 1 76.5 229 SER B O 1
ATOM 6122 N N . TRP B 1 230 ? -5.309 5.699 15.531 1 74.31 230 TRP B N 1
ATOM 6123 C CA . TRP B 1 230 ? -5.027 4.641 16.5 1 74.31 230 TRP B CA 1
ATOM 6124 C C . TRP B 1 230 ? -5.852 3.395 16.188 1 74.31 230 TRP B C 1
ATOM 6126 O O . TRP B 1 230 ? -5.523 2.299 16.656 1 74.31 230 TRP B O 1
ATOM 6136 N N . SER B 1 231 ? -6.906 3.6 15.484 1 71.88 231 SER B N 1
ATOM 6137 C CA . SER B 1 231 ? -7.773 2.469 15.172 1 71.88 231 SER B CA 1
ATOM 6138 C C . SER B 1 231 ? -7.191 1.62 14.047 1 71.88 231 SER B C 1
ATOM 6140 O O . SER B 1 231 ? -7.625 0.486 13.836 1 71.88 231 SER B O 1
ATOM 6142 N N . ARG B 1 232 ? -6.246 2.121 13.453 1 80.31 232 ARG B N 1
ATOM 6143 C CA . ARG B 1 232 ? -5.617 1.392 12.352 1 80.31 232 ARG B CA 1
ATOM 6144 C C . ARG B 1 232 ? -4.363 0.668 12.828 1 80.31 232 ARG B C 1
ATOM 6146 O O . ARG B 1 232 ? -3.471 1.283 13.414 1 80.31 232 ARG B O 1
ATOM 6153 N N . PRO B 1 233 ? -4.328 -0.55 12.523 1 85.12 233 PRO B N 1
ATOM 6154 C CA . PRO B 1 233 ? -3.115 -1.268 12.922 1 85.12 233 PRO B CA 1
ATOM 6155 C C . PRO B 1 233 ? -1.876 -0.806 12.156 1 85.12 233 PRO B C 1
ATOM 6157 O O . PRO B 1 233 ? -1.975 -0.422 10.992 1 85.12 233 PRO B O 1
ATOM 6160 N N . PRO B 1 234 ? -0.757 -0.878 12.852 1 89.06 234 PRO B N 1
ATOM 6161 C CA . PRO B 1 234 ? 0.472 -0.477 12.164 1 89.06 234 PRO B CA 1
ATOM 6162 C C . PRO B 1 234 ? 0.91 -1.484 11.102 1 89.06 234 PRO B C 1
ATOM 6164 O O . PRO B 1 234 ? 0.692 -2.688 11.266 1 89.06 234 PRO B O 1
ATOM 6167 N N . SER B 1 235 ? 1.518 -1.018 10.07 1 89.44 235 SER B N 1
ATOM 6168 C CA . SER B 1 235 ? 2.01 -1.854 8.984 1 89.44 235 SER B CA 1
ATOM 6169 C C . SER B 1 235 ? 3.521 -2.043 9.07 1 89.44 235 SER B C 1
ATOM 6171 O O . SER B 1 235 ? 4.082 -2.92 8.406 1 89.44 235 SER B O 1
ATOM 6173 N N . ILE B 1 236 ? 4.172 -1.209 9.82 1 92.25 236 ILE B N 1
ATOM 6174 C CA . ILE B 1 236 ? 5.625 -1.271 9.953 1 92.25 236 ILE B CA 1
ATOM 6175 C C . ILE B 1 236 ? 5.992 -1.675 11.383 1 92.25 236 ILE B C 1
ATOM 6177 O O . ILE B 1 236 ? 5.562 -1.038 12.344 1 92.25 236 ILE B O 1
ATOM 6181 N N . SER B 1 237 ? 6.723 -2.689 11.523 1 89.94 237 SER B N 1
ATOM 6182 C CA . SER B 1 237 ? 7.227 -3.115 12.828 1 89.94 237 SER B CA 1
ATOM 6183 C C . SER B 1 237 ? 8.656 -2.641 13.047 1 89.94 237 SER B C 1
ATOM 6185 O O . SER B 1 237 ? 9.445 -2.568 12.102 1 89.94 237 SER B O 1
ATOM 6187 N N . PRO B 1 238 ? 8.953 -2.35 14.312 1 88.94 238 PRO B N 1
ATOM 6188 C CA . PRO B 1 238 ? 10.32 -1.91 14.586 1 88.94 238 PRO B CA 1
ATOM 6189 C C . PRO B 1 238 ? 11.367 -2.955 14.195 1 88.94 238 PRO B C 1
ATOM 6191 O O . PRO B 1 238 ? 12.492 -2.604 13.852 1 88.94 238 PRO B O 1
ATOM 6194 N N . ALA B 1 239 ? 10.992 -4.176 14.219 1 84.69 239 ALA B N 1
ATOM 6195 C CA . ALA B 1 239 ? 11.914 -5.262 13.906 1 84.69 239 ALA B CA 1
ATOM 6196 C C . ALA B 1 239 ? 12.148 -5.363 12.398 1 84.69 239 ALA B C 1
ATOM 6198 O O . ALA B 1 239 ? 13.094 -6.023 11.961 1 84.69 239 ALA B O 1
ATOM 6199 N N . SER B 1 240 ? 11.359 -4.602 11.656 1 87.5 240 SER B N 1
ATOM 6200 C CA . SER B 1 240 ? 11.383 -4.781 10.211 1 87.5 240 SER B CA 1
ATOM 6201 C C . SER B 1 240 ? 12.336 -3.789 9.555 1 87.5 240 SER B C 1
ATOM 6203 O O . SER B 1 240 ? 12.453 -3.752 8.32 1 87.5 240 SER B O 1
ATOM 6205 N N . PHE B 1 241 ? 12.984 -2.939 10.273 1 89.25 241 PHE B N 1
ATOM 6206 C CA . PHE B 1 241 ? 13.914 -1.992 9.672 1 89.25 241 PHE B CA 1
ATOM 6207 C C . PHE B 1 241 ? 15.062 -1.681 10.625 1 89.25 241 PHE B C 1
ATOM 6209 O O . PHE B 1 241 ? 14.953 -1.913 11.828 1 89.25 241 PHE B O 1
ATOM 6216 N N . CYS B 1 242 ? 16.141 -1.161 10.07 1 87.12 242 CYS B N 1
ATOM 6217 C CA . CYS B 1 242 ? 17.297 -0.843 10.898 1 87.12 242 CYS B CA 1
ATOM 6218 C C . CYS B 1 242 ? 17.641 0.637 10.797 1 87.12 242 CYS B C 1
ATOM 6220 O O . CYS B 1 242 ? 18.625 1.087 11.383 1 87.12 242 CYS B O 1
ATOM 6222 N N . CYS B 1 243 ? 16.828 1.338 10.102 1 85.75 243 CYS B N 1
ATOM 6223 C CA . CYS B 1 243 ? 17.062 2.766 9.93 1 85.75 243 CYS B CA 1
ATOM 6224 C C . CYS B 1 243 ? 16.906 3.51 11.25 1 85.75 243 CYS B C 1
ATOM 6226 O O . CYS B 1 243 ? 15.836 3.471 11.867 1 85.75 243 CYS B O 1
ATOM 6228 N N . GLN B 1 244 ? 17.984 4.082 11.703 1 81.12 244 GLN B N 1
ATOM 6229 C CA . GLN B 1 244 ? 17.922 4.836 12.953 1 81.12 244 GLN B CA 1
ATOM 6230 C C . GLN B 1 244 ? 17.625 6.309 12.688 1 81.12 244 GLN B C 1
ATOM 6232 O O . GLN B 1 244 ? 18.031 6.859 11.664 1 81.12 244 GLN B O 1
ATOM 6237 N N . ALA B 1 245 ? 16.828 6.801 13.578 1 75.56 245 ALA B N 1
ATOM 6238 C CA . ALA B 1 245 ? 16.531 8.227 13.461 1 75.56 245 ALA B CA 1
ATOM 6239 C C . ALA B 1 245 ? 17.734 9.078 13.852 1 75.56 245 ALA B C 1
ATOM 6241 O O . ALA B 1 245 ? 18.344 8.859 14.906 1 75.56 245 ALA B O 1
ATOM 6242 N N . SER B 1 246 ? 18.422 9.719 12.859 1 64.38 246 SER B N 1
ATOM 6243 C CA . SER B 1 246 ? 19.594 10.508 13.188 1 64.38 246 SER B CA 1
ATOM 6244 C C . SER B 1 246 ? 19.234 11.938 13.562 1 64.38 246 SER B C 1
ATOM 6246 O O . SER B 1 246 ? 18.375 12.555 12.914 1 64.38 246 SER B O 1
ATOM 6248 N N . THR B 1 247 ? 19.5 12.398 14.711 1 58.72 247 THR B N 1
ATOM 6249 C CA . THR B 1 247 ? 19.359 13.82 15.039 1 58.72 247 THR B CA 1
ATOM 6250 C C . THR B 1 247 ? 20.516 14.625 14.453 1 58.72 247 THR B C 1
ATOM 6252 O O . THR B 1 247 ? 20.328 15.758 14.016 1 58.72 247 THR B O 1
ATOM 6255 N N . ALA B 1 248 ? 21.703 14.141 14.758 1 55.03 248 ALA B N 1
ATOM 6256 C CA . ALA B 1 248 ? 22.859 15 14.602 1 55.03 248 ALA B CA 1
ATOM 6257 C C . ALA B 1 248 ? 23.578 14.727 13.281 1 55.03 248 ALA B C 1
ATOM 6259 O O . ALA B 1 248 ? 24.344 13.773 13.164 1 55.03 248 ALA B O 1
ATOM 6260 N N . SER B 1 249 ? 22.703 14.875 12.203 1 57.88 249 SER B N 1
ATOM 6261 C CA . SER B 1 249 ? 23.594 14.586 11.086 1 57.88 249 SER B CA 1
ATOM 6262 C C . SER B 1 249 ? 24.094 15.875 10.43 1 57.88 249 SER B C 1
ATOM 6264 O O . SER B 1 249 ? 23.344 16.844 10.305 1 57.88 249 SER B O 1
ATOM 6266 N N . LYS B 1 250 ? 25.391 16.062 10.375 1 59.22 250 LYS B N 1
ATOM 6267 C CA . LYS B 1 250 ? 26.047 17.109 9.602 1 59.22 250 LYS B CA 1
ATOM 6268 C C . LYS B 1 250 ? 25.375 17.281 8.234 1 59.22 250 LYS B C 1
ATOM 6270 O O . LYS B 1 250 ? 25.547 18.328 7.59 1 59.22 250 LYS B O 1
ATOM 6275 N N . HIS B 1 251 ? 24.469 16.391 8.016 1 60.53 251 HIS B N 1
ATOM 6276 C CA . HIS B 1 251 ? 23.875 16.391 6.68 1 60.53 251 HIS B CA 1
ATOM 6277 C C . HIS B 1 251 ? 22.375 16.703 6.746 1 60.53 251 HIS B C 1
ATOM 6279 O O . HIS B 1 251 ? 21.641 16.406 5.801 1 60.53 251 HIS B O 1
ATOM 6285 N N . GLY B 1 252 ? 22 17.219 7.801 1 65.44 252 GLY B N 1
ATOM 6286 C CA . GLY B 1 252 ? 20.562 17.453 7.941 1 65.44 252 GLY B CA 1
ATOM 6287 C C . GLY B 1 252 ? 20.125 18.766 7.332 1 65.44 252 GLY B C 1
ATOM 6288 O O . GLY B 1 252 ? 18.922 19.047 7.234 1 65.44 252 GLY B O 1
ATOM 6289 N N . ASP B 1 253 ? 21.031 19.516 6.707 1 77.38 253 ASP B N 1
ATOM 6290 C CA . ASP B 1 253 ? 20.719 20.859 6.238 1 77.38 253 ASP B CA 1
ATOM 6291 C C . ASP B 1 253 ? 20.281 20.844 4.773 1 77.38 253 ASP B C 1
ATOM 6293 O O . ASP B 1 253 ? 19.891 21.875 4.223 1 77.38 253 ASP B O 1
ATOM 6297 N N . TYR B 1 254 ? 20.156 19.609 4.234 1 79.38 254 TYR B N 1
ATOM 6298 C CA . TYR B 1 254 ? 19.828 19.516 2.816 1 79.38 254 TYR B CA 1
ATOM 6299 C C . TYR B 1 254 ? 18.391 19.953 2.559 1 79.38 254 TYR B C 1
ATOM 6301 O O . TYR B 1 254 ? 18.016 20.234 1.419 1 79.38 254 TYR B O 1
ATOM 6309 N N . VAL B 1 255 ? 17.625 20.062 3.561 1 85.12 255 VAL B N 1
ATOM 6310 C CA . VAL B 1 255 ? 16.188 20.25 3.414 1 85.12 255 VAL B CA 1
ATOM 6311 C C . VAL B 1 255 ? 15.898 21.703 3.068 1 85.12 255 VAL B C 1
ATOM 6313 O O . VAL B 1 255 ? 14.805 22.047 2.607 1 85.12 255 VAL B O 1
ATOM 6316 N N . LEU B 1 256 ? 16.844 22.578 3.344 1 85.69 256 LEU B N 1
ATOM 6317 C CA . LEU B 1 256 ? 16.672 24 3.049 1 85.69 256 LEU B CA 1
ATOM 6318 C C . LEU B 1 256 ? 17.625 24.453 1.95 1 85.69 256 LEU B C 1
ATOM 6320 O O . LEU B 1 256 ? 18.672 23.844 1.745 1 85.69 256 LEU B O 1
ATOM 6324 N N . ILE B 1 257 ? 17.172 25.438 1.301 1 82.62 257 ILE B N 1
ATOM 6325 C CA . ILE B 1 257 ? 18.016 26 0.256 1 82.62 257 ILE B CA 1
ATOM 6326 C C . ILE B 1 257 ? 19.219 26.688 0.886 1 82.62 257 ILE B C 1
ATOM 6328 O O . ILE B 1 257 ? 19.078 27.531 1.784 1 82.62 257 ILE B O 1
ATOM 6332 N N . SER B 1 258 ? 20.406 26.281 0.53 1 74.12 258 SER B N 1
ATOM 6333 C CA . SER B 1 258 ? 21.641 26.734 1.144 1 74.12 258 SER B CA 1
ATOM 6334 C C . SER B 1 258 ? 21.812 28.234 1.005 1 74.12 258 SER B C 1
ATOM 6336 O O . SER B 1 258 ? 22.344 28.891 1.9 1 74.12 258 SER B O 1
ATOM 6338 N N . SER B 1 259 ? 21.516 28.734 -0.169 1 58.28 259 SER B N 1
ATOM 6339 C CA . SER B 1 259 ? 21.734 30.156 -0.376 1 58.28 259 SER B CA 1
ATOM 6340 C C . SER B 1 259 ? 21.016 30.984 0.676 1 58.28 259 SER B C 1
ATOM 6342 O O . SER B 1 259 ? 21.391 32.125 0.94 1 58.28 259 SER B O 1
ATOM 6344 N N . TYR B 1 260 ? 20.047 30.453 1.206 1 51.94 260 TYR B N 1
ATOM 6345 C CA . TYR B 1 260 ? 19.281 31.203 2.186 1 51.94 260 TYR B CA 1
ATOM 6346 C C . TYR B 1 260 ? 19.656 30.812 3.605 1 51.94 260 TYR B C 1
ATOM 6348 O O . TYR B 1 260 ? 19.203 31.422 4.574 1 51.94 260 TYR B O 1
ATOM 6356 N N . SER B 1 261 ? 20.328 29.734 3.631 1 53.47 261 SER B N 1
ATOM 6357 C CA . SER B 1 261 ? 20.797 29.328 4.957 1 53.47 261 SER B CA 1
ATOM 6358 C C . SER B 1 261 ? 22.047 30.094 5.352 1 53.47 261 SER B C 1
ATOM 6360 O O . SER B 1 261 ? 23.047 30.094 4.613 1 53.47 261 SER B O 1
ATOM 6362 N N . MET B 1 262 ? 21.938 31.281 5.719 1 43.66 262 MET B N 1
ATOM 6363 C CA . MET B 1 262 ? 23.062 32.062 6.223 1 43.66 262 MET B CA 1
ATOM 6364 C C . MET B 1 262 ? 24.016 31.188 7.023 1 43.66 262 MET B C 1
ATOM 6366 O O . MET B 1 262 ? 23.656 30.688 8.094 1 43.66 262 MET B O 1
ATOM 6370 N N . SER B 1 263 ? 24.672 30.438 6.312 1 42.12 263 SER B N 1
ATOM 6371 C CA . SER B 1 263 ? 25.781 29.875 7.098 1 42.12 263 SER B CA 1
ATOM 6372 C C . SER B 1 263 ? 26.438 30.953 7.953 1 42.12 263 SER B C 1
ATOM 6374 O O . SER B 1 263 ? 27.031 31.891 7.426 1 42.12 263 SER B O 1
ATOM 6376 N N . SER B 1 264 ? 25.875 31.484 8.867 1 36.75 264 SER B N 1
ATOM 6377 C CA . SER B 1 264 ? 26.844 32.25 9.641 1 36.75 264 SER B CA 1
ATOM 6378 C C . SER B 1 264 ? 28.172 31.5 9.789 1 36.75 264 SER B C 1
ATOM 6380 O O . SER B 1 264 ? 28.203 30.406 10.352 1 36.75 264 SER B O 1
ATOM 6382 N N . PRO B 1 265 ? 29.047 31.688 8.844 1 37.91 265 PRO B N 1
ATOM 6383 C CA . PRO B 1 265 ? 30.375 31.094 9.078 1 37.91 265 PRO B CA 1
ATOM 6384 C C . PRO B 1 265 ? 30.719 30.984 10.555 1 37.91 265 PRO B C 1
ATOM 6386 O O . PRO B 1 265 ? 31.484 30.109 10.953 1 37.91 265 PRO B O 1
ATOM 6389 N N . GLY B 1 266 ? 30.75 32.219 11.289 1 34.69 266 GLY B N 1
ATOM 6390 C CA . GLY B 1 266 ? 31.484 32.594 12.484 1 34.69 266 GLY B CA 1
ATOM 6391 C C . GLY B 1 266 ? 30.984 31.875 13.734 1 34.69 266 GLY B C 1
ATOM 6392 O O . GLY B 1 266 ? 31.562 32.031 14.812 1 34.69 266 GLY B O 1
ATOM 6393 N N . SER B 1 267 ? 29.703 31.875 13.938 1 35.38 267 SER B N 1
ATOM 6394 C CA . SER B 1 267 ? 29.5 31.594 15.359 1 35.38 267 SER B CA 1
ATOM 6395 C C . SER B 1 267 ? 29.859 30.156 15.695 1 35.38 267 SER B C 1
ATOM 6397 O O . SER B 1 267 ? 29 29.266 15.656 1 35.38 267 SER B O 1
ATOM 6399 N N . SER B 1 268 ? 30.828 29.609 15.125 1 37.28 268 SER B N 1
ATOM 6400 C CA . SER B 1 268 ? 31.594 28.453 15.594 1 37.28 268 SER B CA 1
ATOM 6401 C C . SER B 1 268 ? 31.625 28.391 17.125 1 37.28 268 SER B C 1
ATOM 6403 O O . SER B 1 268 ? 31.969 27.359 17.703 1 37.28 268 SER B O 1
ATOM 6405 N N . ASP B 1 269 ? 31.844 29.531 17.797 1 35.28 269 ASP B N 1
ATOM 6406 C CA . ASP B 1 269 ? 32.406 29.594 19.141 1 35.28 269 ASP B CA 1
ATOM 6407 C C . ASP B 1 269 ? 31.344 29.266 20.188 1 35.28 269 ASP B C 1
ATOM 6409 O O . ASP B 1 269 ? 31.578 29.375 21.391 1 35.28 269 ASP B O 1
ATOM 6413 N N . SER B 1 270 ? 30.094 29.672 19.969 1 38.12 270 SER B N 1
ATOM 6414 C CA . SER B 1 270 ? 29.438 29.406 21.25 1 38.12 270 SER B CA 1
ATOM 6415 C C . SER B 1 270 ? 29.344 27.906 21.516 1 38.12 270 SER B C 1
ATOM 6417 O O . SER B 1 270 ? 28.672 27.172 20.766 1 38.12 270 SER B O 1
ATOM 6419 N N . ALA B 1 271 ? 30.297 27.281 22.016 1 40.47 271 ALA B N 1
ATOM 6420 C CA . ALA B 1 271 ? 30.766 25.953 22.438 1 40.47 271 ALA B CA 1
ATOM 6421 C C . ALA B 1 271 ? 29.578 25.062 22.812 1 40.47 271 ALA B C 1
ATOM 6423 O O . ALA B 1 271 ? 29.656 23.844 22.703 1 40.47 271 ALA B O 1
ATOM 6424 N N . ASN B 1 272 ? 28.688 25.469 23.688 1 41.28 272 ASN B N 1
ATOM 6425 C CA . ASN B 1 272 ? 27.906 24.5 24.469 1 41.28 272 ASN B CA 1
ATOM 6426 C C . ASN B 1 272 ? 26.672 24.047 23.703 1 41.28 272 ASN B C 1
ATOM 6428 O O . ASN B 1 272 ? 25.922 23.188 24.188 1 41.28 272 ASN B O 1
ATOM 6432 N N . LEU B 1 273 ? 26.109 24.891 22.656 1 48.31 273 LEU B N 1
ATOM 6433 C CA . LEU B 1 273 ? 24.812 24.453 22.156 1 48.31 273 LEU B CA 1
ATOM 6434 C C . LEU B 1 273 ? 24.969 23.719 20.844 1 48.31 273 LEU B C 1
ATOM 6436 O O . LEU B 1 273 ? 25.734 24.141 19.969 1 48.31 273 LEU B O 1
ATOM 6440 N N . GLU B 1 274 ? 24.766 22.5 20.812 1 57.06 274 GLU B N 1
ATOM 6441 C CA . GLU B 1 274 ? 24.641 21.766 19.562 1 57.06 274 GLU B CA 1
ATOM 6442 C C . GLU B 1 274 ? 24 22.625 18.469 1 57.06 274 GLU B C 1
ATOM 6444 O O . GLU B 1 274 ? 23.031 23.344 18.734 1 57.06 274 GLU B O 1
ATOM 6449 N N . PRO B 1 275 ? 24.703 22.938 17.406 1 69.5 275 PRO B N 1
ATOM 6450 C CA . PRO B 1 275 ? 24.156 23.766 16.328 1 69.5 275 PRO B CA 1
ATOM 6451 C C . PRO B 1 275 ? 22.734 23.375 15.938 1 69.5 275 PRO B C 1
ATOM 6453 O O . PRO B 1 275 ? 22.406 22.188 15.891 1 69.5 275 PRO B O 1
ATOM 6456 N N . PRO B 1 276 ? 21.844 24.375 15.898 1 81.5 276 PRO B N 1
ATOM 6457 C CA . PRO B 1 276 ? 20.438 24.109 15.539 1 81.5 276 PRO B CA 1
ATOM 6458 C C . PRO B 1 276 ? 20.297 23.5 14.148 1 81.5 276 PRO B C 1
ATOM 6460 O O . PRO B 1 276 ? 21.078 23.828 13.242 1 81.5 276 PRO B O 1
ATOM 6463 N N . SER B 1 277 ? 19.578 22.469 14.031 1 83.38 277 SER B N 1
ATOM 6464 C CA . SER B 1 277 ? 19.328 21.812 12.758 1 83.38 277 SER B CA 1
ATOM 6465 C C . SER B 1 277 ? 17.828 21.766 12.453 1 83.38 277 SER B C 1
ATOM 6467 O O . SER B 1 277 ? 17.016 21.469 13.336 1 83.38 277 SER B O 1
ATOM 6469 N N . PRO B 1 278 ? 17.531 22.109 11.227 1 86.81 278 PRO B N 1
ATOM 6470 C CA . PRO B 1 278 ? 16.109 22 10.852 1 86.81 278 PRO B CA 1
ATOM 6471 C C . PRO B 1 278 ? 15.586 20.562 10.945 1 86.81 278 PRO B C 1
ATOM 6473 O O . PRO B 1 278 ? 14.375 20.359 10.953 1 86.81 278 PRO B O 1
ATOM 6476 N N . ALA B 1 279 ? 16.438 19.656 11.102 1 86.19 279 ALA B N 1
ATOM 6477 C CA . ALA B 1 279 ? 16.047 18.25 11.133 1 86.19 279 ALA B CA 1
ATOM 6478 C C . ALA B 1 279 ? 15.594 17.844 12.531 1 86.19 279 ALA B C 1
ATOM 6480 O O . ALA B 1 279 ? 15.086 16.734 12.727 1 86.19 279 ALA B O 1
ATOM 6481 N N . HIS B 1 280 ? 15.719 18.734 13.516 1 88.75 280 HIS B N 1
ATOM 6482 C CA . HIS B 1 280 ? 15.383 18.391 14.891 1 88.75 280 HIS B CA 1
ATOM 6483 C C . HIS B 1 280 ? 13.906 18.047 15.031 1 88.75 280 HIS B C 1
ATOM 6485 O O . HIS B 1 280 ? 13.547 17.125 15.773 1 88.75 280 HIS B O 1
ATOM 6491 N N . TYR B 1 281 ? 13.117 18.797 14.297 1 92.31 281 TYR B N 1
ATOM 6492 C CA . TYR B 1 281 ? 11.688 18.531 14.359 1 92.31 281 TYR B CA 1
ATOM 6493 C C . TYR B 1 281 ? 11.391 17.078 13.969 1 92.31 281 TYR B C 1
ATOM 6495 O O . TYR B 1 281 ? 10.648 16.391 14.664 1 92.31 281 TYR B O 1
ATOM 6503 N N . HIS B 1 282 ? 11.953 16.688 12.906 1 92.44 282 HIS B N 1
ATOM 6504 C CA . HIS B 1 282 ? 11.75 15.344 12.398 1 92.44 282 HIS B CA 1
ATOM 6505 C C . HIS B 1 282 ? 12.227 14.297 13.406 1 92.44 282 HIS B C 1
ATOM 6507 O O . HIS B 1 282 ? 11.578 13.273 13.602 1 92.44 282 HIS B O 1
ATOM 6513 N N . SER B 1 283 ? 13.312 14.555 14.031 1 91 283 SER B N 1
ATOM 6514 C CA . SER B 1 283 ? 13.852 13.633 15.023 1 91 283 SER B CA 1
ATOM 6515 C C . SER B 1 283 ? 12.922 13.492 16.219 1 91 283 SER B C 1
ATOM 6517 O O . SER B 1 283 ? 12.75 12.398 16.766 1 91 283 SER B O 1
ATOM 6519 N N . ILE B 1 284 ? 12.422 14.57 16.641 1 93.44 284 ILE B N 1
ATOM 6520 C CA . ILE B 1 284 ? 11.492 14.555 17.766 1 93.44 284 ILE B CA 1
ATOM 6521 C C . ILE B 1 284 ? 10.242 13.758 17.391 1 93.44 284 ILE B C 1
ATOM 6523 O O . ILE B 1 284 ? 9.75 12.953 18.172 1 93.44 284 ILE B O 1
ATOM 6527 N N . MET B 1 285 ? 9.766 13.977 16.156 1 95.06 285 MET B N 1
ATOM 6528 C CA . MET B 1 285 ? 8.594 13.25 15.68 1 95.06 285 MET B CA 1
ATOM 6529 C C . MET B 1 285 ? 8.867 11.75 15.633 1 95.06 285 MET B C 1
ATOM 6531 O O . MET B 1 285 ? 7.977 10.938 15.906 1 95.06 285 MET B O 1
ATOM 6535 N N . CYS B 1 286 ? 10.078 11.359 15.281 1 94.56 286 CYS B N 1
ATOM 6536 C CA . CYS B 1 286 ? 10.461 9.953 15.266 1 94.56 286 CYS B CA 1
ATOM 6537 C C . CYS B 1 286 ? 10.344 9.344 16.656 1 94.56 286 CYS B C 1
ATOM 6539 O O . CYS B 1 286 ? 9.789 8.25 16.812 1 94.56 286 CYS B O 1
ATOM 6541 N N . ARG B 1 287 ? 10.805 10.07 17.609 1 94.44 287 ARG B N 1
ATOM 6542 C CA . ARG B 1 287 ? 10.781 9.578 18.984 1 94.44 287 ARG B CA 1
ATOM 6543 C C . ARG B 1 287 ? 9.352 9.445 19.5 1 94.44 287 ARG B C 1
ATOM 6545 O O . ARG B 1 287 ? 9.008 8.445 20.141 1 94.44 287 ARG B O 1
ATOM 6552 N N . LEU B 1 288 ? 8.602 10.422 19.234 1 96.25 288 LEU B N 1
ATOM 6553 C CA . LEU B 1 288 ? 7.207 10.391 19.656 1 96.25 288 LEU B CA 1
ATOM 6554 C C . LEU B 1 288 ? 6.453 9.25 18.984 1 96.25 288 LEU B C 1
ATOM 6556 O O . LEU B 1 288 ? 5.648 8.57 19.625 1 96.25 288 LEU B O 1
ATOM 6560 N N . ALA B 1 289 ? 6.734 9.086 17.703 1 95.56 289 ALA B N 1
ATOM 6561 C CA . ALA B 1 289 ? 6.109 7.992 16.953 1 95.56 289 ALA B CA 1
ATOM 6562 C C . ALA B 1 289 ? 6.445 6.641 17.594 1 95.56 289 ALA B C 1
ATOM 6564 O O . ALA B 1 289 ? 5.578 5.777 17.719 1 95.56 289 ALA B O 1
ATOM 6565 N N . TYR B 1 290 ? 7.633 6.5 17.984 1 94.75 290 TYR B N 1
ATOM 6566 C CA . TYR B 1 290 ? 8.062 5.246 18.594 1 94.75 290 TYR B CA 1
ATOM 6567 C C . TYR B 1 290 ? 7.332 5 19.906 1 94.75 290 TYR B C 1
ATOM 6569 O O . TYR B 1 290 ? 6.91 3.875 20.188 1 94.75 290 TYR B O 1
ATOM 6577 N N . ILE B 1 291 ? 7.152 5.992 20.672 1 95.19 291 ILE B N 1
ATOM 6578 C CA . ILE B 1 291 ? 6.449 5.883 21.938 1 95.19 291 ILE B CA 1
ATOM 6579 C C . ILE B 1 291 ? 5.004 5.461 21.703 1 95.19 291 ILE B C 1
ATOM 6581 O O . ILE B 1 291 ? 4.492 4.555 22.359 1 95.19 291 ILE B O 1
ATOM 6585 N N . VAL B 1 292 ? 4.363 6.098 20.781 1 94 292 VAL B N 1
ATOM 6586 C CA . VAL B 1 292 ? 2.971 5.781 20.469 1 94 292 VAL B CA 1
ATOM 6587 C C . VAL B 1 292 ? 2.867 4.344 19.953 1 94 292 VAL B C 1
ATOM 6589 O O . VAL B 1 292 ? 1.94 3.617 20.328 1 94 292 VAL B O 1
ATOM 6592 N N . TYR B 1 293 ? 3.848 3.99 19.141 1 93.62 293 TYR B N 1
ATOM 6593 C CA . TYR B 1 293 ? 3.85 2.613 18.656 1 93.62 293 TYR B CA 1
ATOM 6594 C C . TYR B 1 293 ? 3.969 1.631 19.812 1 93.62 293 TYR B C 1
ATOM 6596 O O . TYR B 1 293 ? 3.172 0.697 19.922 1 93.62 293 TYR B O 1
ATOM 6604 N N . LEU B 1 294 ? 4.875 1.859 20.703 1 92.56 294 LEU B N 1
ATOM 6605 C CA . LEU B 1 294 ? 5.238 0.917 21.75 1 92.56 294 LEU B CA 1
ATOM 6606 C C . LEU B 1 294 ? 4.102 0.757 22.75 1 92.56 294 LEU B C 1
ATOM 6608 O O . LEU B 1 294 ? 3.811 -0.357 23.188 1 92.56 294 LEU B O 1
ATOM 6612 N N . TYR B 1 295 ? 3.424 1.789 23.031 1 90.62 295 TYR B N 1
ATOM 6613 C CA . TYR B 1 295 ? 2.529 1.732 24.172 1 90.62 295 TYR B CA 1
ATOM 6614 C C . TYR B 1 295 ? 1.071 1.74 23.734 1 90.62 295 TYR B C 1
ATOM 6616 O O . TYR B 1 295 ? 0.179 1.389 24.5 1 90.62 295 TYR B O 1
ATOM 6624 N N . ILE B 1 296 ? 0.833 2.115 22.484 1 87.38 296 ILE B N 1
ATOM 6625 C CA . ILE B 1 296 ? -0.563 2.268 22.094 1 87.38 296 ILE B CA 1
ATOM 6626 C C . ILE B 1 296 ? -0.861 1.376 20.891 1 87.38 296 ILE B C 1
ATOM 6628 O O . ILE B 1 296 ? -1.746 0.519 20.953 1 87.38 296 ILE B O 1
ATOM 6632 N N . LYS B 1 297 ? -0.105 1.452 19.844 1 86.25 297 LYS B N 1
ATOM 6633 C CA . LYS B 1 297 ? -0.465 0.833 18.578 1 86.25 297 LYS B CA 1
ATOM 6634 C C . LYS B 1 297 ? -0.091 -0.647 18.562 1 86.25 297 LYS B C 1
ATOM 6636 O O . LYS B 1 297 ? -0.753 -1.453 17.906 1 86.25 297 LYS B O 1
ATOM 6641 N N . ALA B 1 298 ? 1.04 -0.975 19.125 1 80.25 298 ALA B N 1
ATOM 6642 C CA . ALA B 1 298 ? 1.538 -2.346 19.062 1 80.25 298 ALA B CA 1
ATOM 6643 C C . ALA B 1 298 ? 0.668 -3.283 19.891 1 80.25 298 ALA B C 1
ATOM 6645 O O . ALA B 1 298 ? 0.738 -4.504 19.734 1 80.25 298 ALA B O 1
ATOM 6646 N N . ASN B 1 299 ? -0.142 -2.689 20.688 1 68.19 299 ASN B N 1
ATOM 6647 C CA . ASN B 1 299 ? -0.802 -3.533 21.688 1 68.19 299 ASN B CA 1
ATOM 6648 C C . ASN B 1 299 ? -2.271 -3.758 21.344 1 68.19 299 ASN B C 1
ATOM 6650 O O . ASN B 1 299 ? -2.977 -2.818 20.969 1 68.19 299 ASN B O 1
ATOM 6654 N N . THR B 1 300 ? -2.566 -5.031 21.391 1 63.06 300 THR B N 1
ATOM 6655 C CA . THR B 1 300 ? -3.959 -5.41 21.172 1 63.06 300 THR B CA 1
ATOM 6656 C C . THR B 1 300 ? -4.824 -4.961 22.344 1 63.06 300 THR B C 1
ATOM 6658 O O . THR B 1 300 ? -6 -4.637 22.172 1 63.06 300 THR B O 1
ATOM 6661 N N . HIS B 1 301 ? -4.109 -4.977 23.438 1 67.19 301 HIS B N 1
ATOM 6662 C CA . HIS B 1 301 ? -4.879 -4.633 24.625 1 67.19 301 HIS B CA 1
ATOM 6663 C C . HIS B 1 301 ? -4.387 -3.328 25.25 1 67.19 301 HIS B C 1
ATOM 6665 O O . HIS B 1 301 ? -3.262 -3.256 25.75 1 67.19 301 HIS B O 1
ATOM 6671 N N . GLN B 1 302 ? -5.137 -2.377 25.094 1 71.5 302 GLN B N 1
ATOM 6672 C CA . GLN B 1 302 ? -4.836 -1.071 25.688 1 71.5 302 GLN B CA 1
ATOM 6673 C C . GLN B 1 302 ? -5.141 -1.05 27.172 1 71.5 302 GLN B C 1
ATOM 6675 O O . GLN B 1 302 ? -6.293 -1.218 27.578 1 71.5 302 GLN B O 1
ATOM 6680 N N . THR B 1 303 ? -4.039 -1.017 27.969 1 76.31 303 THR B N 1
ATOM 6681 C CA . THR B 1 303 ? -4.195 -1.012 29.422 1 76.31 303 THR B CA 1
ATOM 6682 C C . THR B 1 303 ? -3.875 0.366 29.984 1 76.31 303 THR B C 1
ATOM 6684 O O . THR B 1 303 ? -3.178 1.162 29.359 1 76.31 303 THR B O 1
ATOM 6687 N N . HIS B 1 304 ? -4.34 0.6 31.188 1 80.75 304 HIS B N 1
ATOM 6688 C CA . HIS B 1 304 ? -4.094 1.856 31.891 1 80.75 304 HIS B CA 1
ATOM 6689 C C . HIS B 1 304 ? -2.604 2.066 32.125 1 80.75 304 HIS B C 1
ATOM 6691 O O . HIS B 1 304 ? -2.105 3.189 32.031 1 80.75 304 HIS B O 1
ATOM 6697 N N . LEU B 1 305 ? -1.962 1.06 32.406 1 84.88 305 LEU B N 1
ATOM 6698 C CA . LEU B 1 305 ? -0.537 1.144 32.719 1 84.88 305 LEU B CA 1
ATOM 6699 C C . LEU B 1 305 ? 0.254 1.577 31.484 1 84.88 305 LEU B C 1
ATOM 6701 O O . LEU B 1 305 ? 1.176 2.389 31.594 1 84.88 305 LEU B O 1
ATOM 6705 N N . LYS B 1 306 ? -0.086 1.106 30.359 1 87.81 306 LYS B N 1
ATOM 6706 C CA . LYS B 1 306 ? 0.613 1.451 29.125 1 87.81 306 LYS B CA 1
ATOM 6707 C C . LYS B 1 306 ? 0.375 2.91 28.75 1 87.81 306 LYS B C 1
ATOM 6709 O O . LYS B 1 306 ? 1.29 3.594 28.281 1 87.81 306 LYS B O 1
ATOM 6714 N N . PHE B 1 307 ? -0.78 3.355 29 1 88.19 307 PHE B N 1
ATOM 6715 C CA . PHE B 1 307 ? -1.101 4.75 28.719 1 88.19 307 PHE B CA 1
ATOM 6716 C C . PHE B 1 307 ? -0.355 5.68 29.656 1 88.19 307 PHE B C 1
ATOM 6718 O O . PHE B 1 307 ? 0.145 6.727 29.25 1 88.19 307 PHE B O 1
ATOM 6725 N N . SER B 1 308 ? -0.287 5.277 30.906 1 90.5 308 SER B N 1
ATOM 6726 C CA . SER B 1 308 ? 0.447 6.074 31.891 1 90.5 308 SER B CA 1
ATOM 6727 C C . SER B 1 308 ? 1.929 6.152 31.531 1 90.5 308 SER B C 1
ATOM 6729 O O . SER B 1 308 ? 2.549 7.211 31.672 1 90.5 308 SER B O 1
ATOM 6731 N N . LYS B 1 309 ? 2.412 5.059 31.094 1 93.19 309 LYS B N 1
ATOM 6732 C CA . LYS B 1 309 ? 3.816 5.035 30.703 1 93.19 309 LYS B CA 1
ATOM 6733 C C . LYS B 1 309 ? 4.055 5.898 29.469 1 93.19 309 LYS B C 1
ATOM 6735 O O . LYS B 1 309 ? 5.098 6.539 29.344 1 93.19 309 LYS B O 1
ATOM 6740 N N . ALA B 1 310 ? 3.119 5.828 28.547 1 94 310 ALA B N 1
ATOM 6741 C CA . ALA B 1 310 ? 3.213 6.68 27.375 1 94 310 ALA B CA 1
ATOM 6742 C C . ALA B 1 310 ? 3.277 8.156 27.766 1 94 310 ALA B C 1
ATOM 6744 O O . ALA B 1 310 ? 4.078 8.914 27.219 1 94 310 ALA B O 1
ATOM 6745 N N . ILE B 1 311 ? 2.475 8.562 28.703 1 94.94 311 ILE B N 1
ATOM 6746 C CA . ILE B 1 311 ? 2.447 9.945 29.172 1 94.94 311 ILE B CA 1
ATOM 6747 C C . ILE B 1 311 ? 3.803 10.312 29.766 1 94.94 311 ILE B C 1
ATOM 6749 O O . ILE B 1 311 ? 4.363 11.359 29.453 1 94.94 311 ILE B O 1
ATOM 6753 N N . GLU B 1 312 ? 4.297 9.383 30.578 1 96.62 312 GLU B N 1
ATOM 6754 C CA . GLU B 1 312 ? 5.586 9.633 31.219 1 96.62 312 GLU B CA 1
ATOM 6755 C C . GLU B 1 312 ? 6.691 9.797 30.172 1 96.62 312 GLU B C 1
ATOM 6757 O O . GLU B 1 312 ? 7.523 10.703 30.281 1 96.62 312 GLU B O 1
ATOM 6762 N N . GLU B 1 313 ? 6.656 8.984 29.203 1 97.44 313 GLU B N 1
ATOM 6763 C CA . GLU B 1 313 ? 7.695 9.016 28.172 1 97.44 313 GLU B CA 1
ATOM 6764 C C . GLU B 1 313 ? 7.559 10.258 27.297 1 97.44 313 GLU B C 1
ATOM 6766 O O . GLU B 1 313 ? 8.562 10.836 26.875 1 97.44 313 GLU B O 1
ATOM 6771 N N . ILE B 1 314 ? 6.379 10.633 26.969 1 97.12 314 ILE B N 1
ATOM 6772 C CA . ILE B 1 314 ? 6.148 11.836 26.156 1 97.12 314 ILE B CA 1
ATOM 6773 C C . ILE B 1 314 ? 6.621 13.07 26.922 1 97.12 314 ILE B C 1
ATOM 6775 O O . ILE B 1 314 ? 7.277 13.945 26.359 1 97.12 314 ILE B O 1
ATOM 6779 N N . GLN B 1 315 ? 6.344 13.102 28.188 1 96.62 315 GLN B N 1
ATOM 6780 C CA . GLN B 1 315 ? 6.789 14.211 29.016 1 96.62 315 GLN B CA 1
ATOM 6781 C C . GLN B 1 315 ? 8.305 14.234 29.141 1 96.62 315 GLN B C 1
ATOM 6783 O O . GLN B 1 315 ? 8.914 15.305 29.219 1 96.62 315 GLN B O 1
ATOM 6788 N N . ALA B 1 316 ? 8.828 13.055 29.156 1 97.06 316 ALA B N 1
ATOM 6789 C CA . ALA B 1 316 ? 10.289 12.984 29.188 1 97.06 316 ALA B CA 1
ATOM 6790 C C . ALA B 1 316 ? 10.883 13.578 27.906 1 97.06 316 ALA B C 1
ATOM 6792 O O . ALA B 1 316 ? 11.891 14.289 27.969 1 97.06 316 ALA B O 1
ATOM 6793 N N . VAL B 1 317 ? 10.344 13.297 26.766 1 95.94 317 VAL B N 1
ATOM 6794 C CA . VAL B 1 317 ? 10.805 13.867 25.5 1 95.94 317 VAL B CA 1
ATOM 6795 C C . VAL B 1 317 ? 10.672 15.391 25.547 1 95.94 317 VAL B C 1
ATOM 6797 O O . VAL B 1 317 ? 11.547 16.109 25.047 1 95.94 317 VAL B O 1
ATOM 6800 N N . GLN B 1 318 ? 9.617 15.867 26.094 1 95.62 318 GLN B N 1
ATOM 6801 C CA . GLN B 1 318 ? 9.375 17.297 26.203 1 95.62 318 GLN B CA 1
ATOM 6802 C C . GLN B 1 318 ? 10.438 17.984 27.062 1 95.62 318 GLN B C 1
ATOM 6804 O O . GLN B 1 318 ? 10.922 19.062 26.719 1 95.62 318 GLN B O 1
ATOM 6809 N N . ARG B 1 319 ? 10.82 17.297 28.078 1 94.44 319 ARG B N 1
ATOM 6810 C CA . ARG B 1 319 ? 11.828 17.844 28.984 1 94.44 319 ARG B CA 1
ATOM 6811 C C . ARG B 1 319 ? 13.203 17.844 28.328 1 94.44 319 ARG B C 1
ATOM 6813 O O . ARG B 1 319 ? 14.031 18.719 28.609 1 94.44 319 ARG B O 1
ATOM 6820 N N . ASP B 1 320 ? 13.391 16.922 27.422 1 91.5 320 ASP B N 1
ATOM 6821 C CA . ASP B 1 320 ? 14.703 16.734 26.812 1 91.5 320 ASP B CA 1
ATOM 6822 C C . ASP B 1 320 ? 14.812 17.516 25.516 1 91.5 320 ASP B C 1
ATOM 6824 O O . ASP B 1 320 ? 15.742 17.297 24.734 1 91.5 320 ASP B O 1
ATOM 6828 N N . LEU B 1 321 ? 13.914 18.391 25.25 1 93.19 321 LEU B N 1
ATOM 6829 C CA . LEU B 1 321 ? 13.984 19.188 24.016 1 93.19 321 LEU B CA 1
ATOM 6830 C C . LEU B 1 321 ? 15.242 20.047 24 1 93.19 321 LEU B C 1
ATOM 6832 O O . LEU B 1 321 ? 15.672 20.547 25.047 1 93.19 321 LEU B O 1
ATOM 6836 N N . PRO B 1 322 ? 15.867 20.141 22.812 1 89.12 322 PRO B N 1
ATOM 6837 C CA . PRO B 1 322 ? 16.953 21.125 22.734 1 89.12 322 PRO B CA 1
ATOM 6838 C C . PRO B 1 322 ? 16.531 22.516 23.203 1 89.12 322 PRO B C 1
ATOM 6840 O O . PRO B 1 322 ? 15.367 22.906 23.031 1 89.12 322 PRO B O 1
ATOM 6843 N N . LEU B 1 323 ? 17.438 23.297 23.703 1 89.19 323 LEU B N 1
ATOM 6844 C CA . LEU B 1 323 ? 17.156 24.562 24.344 1 89.19 323 LEU B CA 1
ATOM 6845 C C . LEU B 1 323 ? 16.375 25.5 23.422 1 89.19 323 LEU B C 1
ATOM 6847 O O . LEU B 1 323 ? 15.43 26.156 23.844 1 89.19 323 LEU B O 1
ATOM 6851 N N . HIS B 1 324 ? 16.797 25.531 22.172 1 90.44 324 HIS B N 1
ATOM 6852 C CA . HIS B 1 324 ? 16.188 26.469 21.234 1 90.44 324 HIS B CA 1
ATOM 6853 C C . HIS B 1 324 ? 14.75 26.078 20.906 1 90.44 324 HIS B C 1
ATOM 6855 O O . HIS B 1 324 ? 13.992 26.875 20.359 1 90.44 324 HIS B O 1
ATOM 6861 N N . LEU B 1 325 ? 14.32 24.844 21.297 1 92.88 325 LEU B N 1
ATOM 6862 C CA . LEU B 1 325 ? 12.953 24.391 21.047 1 92.88 325 LEU B CA 1
ATOM 6863 C C . LEU B 1 325 ? 12.148 24.344 22.344 1 92.88 325 LEU B C 1
ATOM 6865 O O . LEU B 1 325 ? 10.977 23.953 22.344 1 92.88 325 LEU B O 1
ATOM 6869 N N . SER B 1 326 ? 12.75 24.734 23.359 1 90.62 326 SER B N 1
ATOM 6870 C CA . SER B 1 326 ? 12.062 24.797 24.656 1 90.62 326 SER B CA 1
ATOM 6871 C C . SER B 1 326 ? 11.188 26.031 24.75 1 90.62 326 SER B C 1
ATOM 6873 O O . SER B 1 326 ? 11.492 27.062 24.141 1 90.62 326 SER B O 1
ATOM 6875 N N . PRO B 1 327 ? 10.117 25.953 25.547 1 84.31 327 PRO B N 1
ATOM 6876 C CA . PRO B 1 327 ? 9.227 27.109 25.688 1 84.31 327 PRO B CA 1
ATOM 6877 C C . PRO B 1 327 ? 9.898 28.281 26.391 1 84.31 327 PRO B C 1
ATOM 6879 O O . PRO B 1 327 ? 9.438 29.422 26.281 1 84.31 327 PRO B O 1
ATOM 6882 N N . SER B 1 328 ? 10.961 28.062 27.031 1 85.81 328 SER B N 1
ATOM 6883 C CA . SER B 1 328 ? 11.641 29.109 27.766 1 85.81 328 SER B CA 1
ATOM 6884 C C . SER B 1 328 ? 12.602 29.891 26.875 1 85.81 328 SER B C 1
ATOM 6886 O O . SER B 1 328 ? 13.211 30.859 27.312 1 85.81 328 SER B O 1
ATOM 6888 N N . PHE B 1 329 ? 12.734 29.406 25.656 1 89.44 329 PHE B N 1
ATOM 6889 C CA . PHE B 1 329 ? 13.602 30.078 24.688 1 89.44 329 PHE B CA 1
ATOM 6890 C C . PHE B 1 329 ? 12.789 30.969 23.75 1 89.44 329 PHE B C 1
ATOM 6892 O O . PHE B 1 329 ? 11.727 30.562 23.281 1 89.44 329 PHE B O 1
ATOM 6899 N N . PRO B 1 330 ? 13.234 32.188 23.406 1 90.69 330 PRO B N 1
ATOM 6900 C CA . PRO B 1 330 ? 14.484 32.812 23.844 1 90.69 330 PRO B CA 1
ATOM 6901 C C . PRO B 1 330 ? 14.367 33.469 25.234 1 90.69 330 PRO B C 1
ATOM 6903 O O . PRO B 1 330 ? 13.312 34 25.578 1 90.69 330 PRO B O 1
ATOM 6906 N N . ALA B 1 331 ? 15.414 33.5 25.984 1 90.38 331 ALA B N 1
ATOM 6907 C CA . ALA B 1 331 ? 15.398 34.031 27.344 1 90.38 331 ALA B CA 1
ATOM 6908 C C . ALA B 1 331 ? 16.125 35.375 27.406 1 90.38 331 ALA B C 1
ATOM 6910 O O . ALA B 1 331 ? 15.82 36.219 28.25 1 90.38 331 ALA B O 1
ATOM 6911 N N . THR B 1 332 ? 17.078 35.562 26.547 1 92.25 332 THR B N 1
ATOM 6912 C CA . THR B 1 332 ? 17.891 36.75 26.547 1 92.25 332 THR B CA 1
ATOM 6913 C C . THR B 1 332 ? 17.828 37.469 25.203 1 92.25 332 THR B C 1
ATOM 6915 O O . THR B 1 332 ? 17.281 36.938 24.234 1 92.25 332 THR B O 1
ATOM 6918 N N . GLU B 1 333 ? 18.375 38.656 25.188 1 91.75 333 GLU B N 1
ATOM 6919 C CA . GLU B 1 333 ? 18.422 39.406 23.938 1 91.75 333 GLU B CA 1
ATOM 6920 C C . GLU B 1 333 ? 19.359 38.75 22.938 1 91.75 333 GLU B C 1
ATOM 6922 O O . GLU B 1 333 ? 19.094 38.75 21.734 1 91.75 333 GLU B O 1
ATOM 6927 N N . ASP B 1 334 ? 20.344 38.156 23.484 1 90.25 334 ASP B N 1
ATOM 6928 C CA . ASP B 1 334 ? 21.25 37.438 22.609 1 90.25 334 ASP B CA 1
ATOM 6929 C C . ASP B 1 334 ? 20.562 36.25 21.953 1 90.25 334 ASP B C 1
ATOM 6931 O O . ASP B 1 334 ? 20.812 35.938 20.797 1 90.25 334 ASP B O 1
ATOM 6935 N N . ASP B 1 335 ? 19.719 35.594 22.703 1 90.38 335 ASP B N 1
ATOM 6936 C CA . ASP B 1 335 ? 18.938 34.5 22.172 1 90.38 335 ASP B CA 1
ATOM 6937 C C . ASP B 1 335 ? 18.031 34.938 21.031 1 90.38 335 ASP B C 1
ATOM 6939 O O . ASP B 1 335 ? 17.875 34.25 20.031 1 90.38 335 ASP B O 1
ATOM 6943 N N . ARG B 1 336 ? 17.516 36.062 21.203 1 91.88 336 ARG B N 1
ATOM 6944 C CA . ARG B 1 336 ? 16.578 36.594 20.219 1 91.88 336 ARG B CA 1
ATOM 6945 C C . ARG B 1 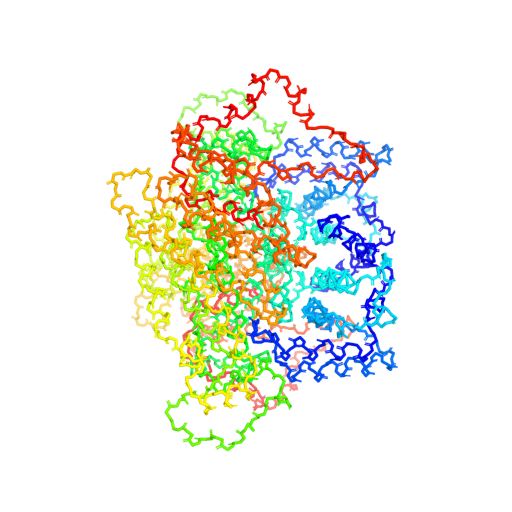336 ? 17.297 36.906 18.906 1 91.88 336 ARG B C 1
ATOM 6947 O O . ARG B 1 336 ? 16.766 36.656 17.828 1 91.88 336 ARG B O 1
ATOM 6954 N N . ILE B 1 337 ? 18.422 37.469 19.047 1 91.12 337 ILE B N 1
ATOM 6955 C CA . ILE B 1 337 ? 19.219 37.781 17.875 1 91.12 337 ILE B CA 1
ATOM 6956 C C . ILE B 1 337 ? 19.609 36.5 17.156 1 91.12 337 ILE B C 1
ATOM 6958 O O . ILE B 1 337 ? 19.516 36.406 15.922 1 91.12 337 ILE B O 1
ATOM 6962 N N . TRP B 1 338 ? 19.969 35.594 17.938 1 88.62 338 TRP B N 1
ATOM 6963 C CA . TRP B 1 338 ? 20.344 34.281 17.391 1 88.62 338 TRP B CA 1
ATOM 6964 C C . TRP B 1 338 ? 19.172 33.625 16.672 1 88.62 338 TRP B C 1
ATOM 6966 O O . TRP B 1 338 ? 19.312 33.094 15.57 1 88.62 338 TRP B O 1
ATOM 6976 N N . GLU B 1 339 ? 18.047 33.688 17.219 1 90.38 339 GLU B N 1
ATOM 6977 C CA . GLU B 1 339 ? 16.844 33.062 16.656 1 90.38 339 GLU B CA 1
ATOM 6978 C C . GLU B 1 339 ? 16.453 33.719 15.344 1 90.38 339 GLU B C 1
ATOM 6980 O O . GLU B 1 339 ? 15.938 33.062 14.438 1 90.38 339 GLU B O 1
ATOM 6985 N N . SER B 1 340 ? 16.719 34.969 15.25 1 88.88 340 SER B N 1
ATOM 6986 C CA . SER B 1 340 ? 16.375 35.688 14.031 1 88.88 340 SER B CA 1
ATOM 6987 C C . SER B 1 340 ? 17.188 35.156 12.844 1 88.88 340 SER B C 1
ATOM 6989 O O . SER B 1 340 ? 16.766 35.312 11.688 1 88.88 340 SER B O 1
ATOM 6991 N N . GLU B 1 341 ? 18.266 34.5 13.164 1 85.31 341 GLU B N 1
ATOM 6992 C CA . GLU B 1 341 ? 19.109 33.938 12.117 1 85.31 341 GLU B CA 1
ATOM 6993 C C . GLU B 1 341 ? 18.609 32.562 11.703 1 85.31 341 GLU B C 1
ATOM 6995 O O . GLU B 1 341 ? 19.031 32 10.68 1 85.31 341 GLU B O 1
ATOM 7000 N N . HIS B 1 342 ? 17.688 32.094 12.438 1 87.88 342 HIS B N 1
ATOM 7001 C CA . HIS B 1 342 ? 17.109 30.766 12.188 1 87.88 342 HIS B CA 1
ATOM 7002 C C . HIS B 1 342 ? 15.594 30.828 12.18 1 87.88 342 HIS B C 1
ATOM 7004 O O . HIS B 1 342 ? 14.938 30.281 13.07 1 87.88 342 HIS B O 1
ATOM 7010 N N . PRO B 1 343 ? 15.078 31.312 11.094 1 87.75 343 PRO B N 1
ATOM 7011 C CA . PRO B 1 343 ? 13.656 31.656 11.07 1 87.75 343 PRO B CA 1
ATOM 7012 C C . PRO B 1 343 ? 12.742 30.438 11.195 1 87.75 343 PRO B C 1
ATOM 7014 O O . PRO B 1 343 ? 11.555 30.578 11.477 1 87.75 343 PRO B O 1
ATOM 7017 N N . TRP B 1 344 ? 13.273 29.234 11.039 1 90.31 344 TRP B N 1
ATOM 7018 C CA . TRP B 1 344 ? 12.445 28.031 11.109 1 90.31 344 TRP B CA 1
ATOM 7019 C C . TRP B 1 344 ? 12.242 27.609 12.562 1 90.31 344 TRP B C 1
ATOM 7021 O O . TRP B 1 344 ? 11.344 26.812 12.859 1 90.31 344 TRP B O 1
ATOM 7031 N N . ILE B 1 345 ? 12.945 28.062 13.508 1 93 345 ILE B N 1
ATOM 7032 C CA . ILE B 1 345 ? 12.961 27.578 14.883 1 93 345 ILE B CA 1
ATOM 7033 C C . ILE B 1 345 ? 11.648 27.953 15.578 1 93 345 ILE B C 1
ATOM 7035 O O . ILE B 1 345 ? 11 27.109 16.188 1 93 345 ILE B O 1
ATOM 7039 N N . PRO B 1 346 ? 11.219 29.266 15.477 1 94.12 346 PRO B N 1
ATOM 7040 C CA . PRO B 1 346 ? 9.945 29.562 16.125 1 94.12 346 PRO B CA 1
ATOM 7041 C C . PRO B 1 346 ? 8.789 28.734 15.578 1 94.12 346 PRO B C 1
ATOM 7043 O O . PRO B 1 346 ? 7.895 28.344 16.328 1 94.12 346 PRO B O 1
ATOM 7046 N N . PHE B 1 347 ? 8.836 28.531 14.312 1 95.25 347 PHE B N 1
ATOM 7047 C CA . PHE B 1 347 ? 7.809 27.703 13.68 1 95.25 347 PHE B CA 1
ATOM 7048 C C . PHE B 1 347 ? 7.852 26.281 14.211 1 95.25 347 PHE B C 1
ATOM 7050 O O . PHE B 1 347 ? 6.816 25.703 14.547 1 95.25 347 PHE B O 1
ATOM 7057 N N . GLN B 1 348 ? 8.992 25.719 14.336 1 95.19 348 GLN B N 1
ATOM 7058 C CA . GLN B 1 348 ? 9.156 24.375 14.883 1 95.19 348 GLN B CA 1
ATOM 7059 C C . GLN B 1 348 ? 8.672 24.297 16.328 1 95.19 348 GLN B C 1
ATOM 7061 O O . GLN B 1 348 ? 7.965 23.359 16.703 1 95.19 348 GLN B O 1
ATOM 7066 N N . ARG B 1 349 ? 9.109 25.266 17.078 1 95.06 349 ARG B N 1
ATOM 7067 C CA . ARG B 1 349 ? 8.711 25.312 18.484 1 95.06 349 ARG B CA 1
ATOM 7068 C C . ARG B 1 349 ? 7.195 25.375 18.625 1 95.06 349 ARG B C 1
ATOM 7070 O O . ARG B 1 349 ? 6.617 24.703 19.484 1 95.06 349 ARG B O 1
ATOM 7077 N N . TYR B 1 350 ? 6.578 26.156 17.766 1 95.31 350 TYR B N 1
ATOM 7078 C CA . TYR B 1 350 ? 5.121 26.281 17.766 1 95.31 350 TYR B CA 1
ATOM 7079 C C . TYR B 1 350 ? 4.461 24.938 17.5 1 95.31 350 TYR B C 1
ATOM 7081 O O . TYR B 1 350 ? 3.553 24.516 18.219 1 95.31 350 TYR B O 1
ATOM 7089 N N . LEU B 1 351 ? 4.895 24.219 16.547 1 96.06 351 LEU B N 1
ATOM 7090 C CA . LEU B 1 351 ? 4.289 22.938 16.141 1 96.06 351 LEU B CA 1
ATOM 7091 C C . LEU B 1 351 ? 4.551 21.875 17.203 1 96.06 351 LEU B C 1
ATOM 7093 O O . LEU B 1 351 ? 3.674 21.062 17.5 1 96.06 351 LEU B O 1
ATOM 7097 N N . ILE B 1 352 ? 5.703 21.875 17.719 1 95.81 352 ILE B N 1
ATOM 7098 C CA . ILE B 1 352 ? 6.082 20.891 18.719 1 95.81 352 ILE B CA 1
ATOM 7099 C C . ILE B 1 352 ? 5.172 21 19.938 1 95.81 352 ILE B C 1
ATOM 7101 O O . ILE B 1 352 ? 4.75 20 20.516 1 95.81 352 ILE B O 1
ATOM 7105 N N . THR B 1 353 ? 4.891 22.172 20.312 1 94.38 353 THR B N 1
ATOM 7106 C CA . THR B 1 353 ? 4.008 22.406 21.453 1 94.38 353 THR B CA 1
ATOM 7107 C C . THR B 1 353 ? 2.631 21.797 21.188 1 94.38 353 THR B C 1
ATOM 7109 O O . THR B 1 353 ? 2.062 21.156 22.078 1 94.38 353 THR B O 1
ATOM 7112 N N . TYR B 1 354 ? 2.158 21.984 20.016 1 94.88 354 TYR B N 1
ATOM 7113 C CA . TYR B 1 354 ? 0.862 21.406 19.656 1 94.88 354 TYR B CA 1
ATOM 7114 C C . TYR B 1 354 ? 0.916 19.891 19.672 1 94.88 354 TYR B C 1
ATOM 7116 O O . TYR B 1 354 ? -0.014 19.234 20.141 1 94.88 354 TYR B O 1
ATOM 7124 N N . VAL B 1 355 ? 1.948 19.359 19.172 1 94.88 355 VAL B N 1
ATOM 7125 C CA . VAL B 1 355 ? 2.068 17.906 19.062 1 94.88 355 VAL B CA 1
ATOM 7126 C C . VAL B 1 355 ? 2.066 17.281 20.453 1 94.88 355 VAL B C 1
ATOM 7128 O O . VAL B 1 355 ? 1.335 16.328 20.703 1 94.88 355 VAL B O 1
ATOM 7131 N N . PHE B 1 356 ? 2.836 17.859 21.344 1 96.38 356 PHE B N 1
ATOM 7132 C CA . PHE B 1 356 ? 2.916 17.328 22.703 1 96.38 356 PHE B CA 1
ATOM 7133 C C . PHE B 1 356 ? 1.562 17.406 23.391 1 96.38 356 PHE B C 1
ATOM 7135 O O . PHE B 1 356 ? 1.073 16.406 23.938 1 96.38 356 PHE B O 1
ATOM 7142 N N . ASP B 1 357 ? 0.991 18.516 23.359 1 96.44 357 ASP B N 1
ATOM 7143 C CA . ASP B 1 357 ? -0.27 18.719 24.062 1 96.44 357 ASP B CA 1
ATOM 7144 C C . ASP B 1 357 ? -1.378 17.859 23.453 1 96.44 357 ASP B C 1
ATOM 7146 O O . ASP B 1 357 ? -2.232 17.344 24.172 1 96.44 357 ASP B O 1
ATOM 7150 N N . PHE B 1 358 ? -1.345 17.734 22.203 1 94.69 358 PHE B N 1
ATOM 7151 C CA . PHE B 1 358 ? -2.361 16.922 21.547 1 94.69 358 PHE B CA 1
ATOM 7152 C C . PHE B 1 358 ? -2.211 15.461 21.938 1 94.69 358 PHE B C 1
ATOM 7154 O O . PHE B 1 358 ? -3.199 14.789 22.234 1 94.69 358 PHE B O 1
ATOM 7161 N N . LEU B 1 359 ? -1.007 14.953 21.844 1 94.5 359 LEU B N 1
ATOM 7162 C CA . LEU B 1 359 ? -0.762 13.562 22.219 1 94.5 359 LEU B CA 1
ATOM 7163 C C . LEU B 1 359 ? -1.148 13.305 23.672 1 94.5 359 LEU B C 1
ATOM 7165 O O . LEU B 1 359 ? -1.833 12.32 23.969 1 94.5 359 LEU B O 1
ATOM 7169 N N . LEU B 1 360 ? -0.775 14.172 24.516 1 95.06 360 LEU B N 1
ATOM 7170 C CA . LEU B 1 360 ? -1.08 14.023 25.938 1 95.06 360 LEU B CA 1
ATOM 7171 C C . LEU B 1 360 ? -2.582 14.109 26.188 1 95.06 360 LEU B C 1
ATOM 7173 O O . LEU B 1 360 ? -3.131 13.328 26.969 1 95.06 360 LEU B O 1
ATOM 7177 N N . LEU B 1 361 ? -3.209 15.016 25.516 1 93.56 361 LEU B N 1
ATOM 7178 C CA . LEU B 1 361 ? -4.66 15.141 25.625 1 93.56 361 LEU B CA 1
ATOM 7179 C C . LEU B 1 361 ? -5.352 13.859 25.188 1 93.56 361 LEU B C 1
ATOM 7181 O O . LEU B 1 361 ? -6.246 13.359 25.875 1 93.56 361 LEU B O 1
ATOM 7185 N N . THR B 1 362 ? -4.906 13.336 24.094 1 89 362 THR B N 1
ATOM 7186 C CA . THR B 1 362 ? -5.523 12.148 23.516 1 89 362 THR B CA 1
ATOM 7187 C C . THR B 1 362 ? -5.359 10.938 24.438 1 89 362 THR B C 1
ATOM 7189 O O . THR B 1 362 ? -6.293 10.156 24.609 1 89 362 THR B O 1
ATOM 7192 N N . ILE B 1 363 ? -4.234 10.82 25.016 1 88.5 363 ILE B N 1
ATOM 7193 C CA . ILE B 1 363 ? -3.973 9.68 25.891 1 88.5 363 ILE B CA 1
ATOM 7194 C C . ILE B 1 363 ? -4.695 9.875 27.219 1 88.5 363 ILE B C 1
ATOM 7196 O O . ILE B 1 363 ? -5.32 8.945 27.734 1 88.5 363 ILE B O 1
ATOM 7200 N N . ALA B 1 364 ? -4.633 11.039 27.75 1 88.75 364 ALA B N 1
ATOM 7201 C CA . ALA B 1 364 ? -5.246 11.336 29.047 1 88.75 364 ALA B CA 1
ATOM 7202 C C . ALA B 1 364 ? -6.758 11.125 29 1 88.75 364 ALA B C 1
ATOM 7204 O O . ALA B 1 364 ? -7.355 10.648 29.969 1 88.75 364 ALA B O 1
ATOM 7205 N N . ARG B 1 365 ? -7.289 11.461 27.969 1 82.81 365 ARG B N 1
ATOM 7206 C CA . ARG B 1 365 ? -8.742 11.336 27.859 1 82.81 365 ARG B CA 1
ATOM 7207 C C . ARG B 1 365 ? -9.172 9.875 27.906 1 82.81 365 ARG B C 1
ATOM 7209 O O . ARG B 1 365 ? -10.242 9.555 28.422 1 82.81 365 ARG B O 1
ATOM 7216 N N . VAL B 1 366 ? -8.375 9.016 27.344 1 75.44 366 VAL B N 1
ATOM 7217 C CA . VAL B 1 366 ? -8.695 7.594 27.344 1 75.44 366 VAL B CA 1
ATOM 7218 C C . VAL B 1 366 ? -8.617 7.039 28.766 1 75.44 366 VAL B C 1
ATOM 7220 O O . VAL B 1 366 ? -9.344 6.105 29.109 1 75.44 366 VAL B O 1
ATOM 7223 N N . LEU B 1 367 ? -7.836 7.641 29.609 1 70.62 367 LEU B N 1
ATOM 7224 C CA . LEU B 1 367 ? -7.598 7.164 30.969 1 70.62 367 LEU B CA 1
ATOM 7225 C C . LEU B 1 367 ? -8.695 7.645 31.906 1 70.62 367 LEU B C 1
ATOM 7227 O O . LEU B 1 367 ? -8.766 7.207 33.062 1 70.62 367 LEU B O 1
ATOM 7231 N N . ILE B 1 368 ? -9.484 8.531 31.422 1 63.94 368 ILE B N 1
ATOM 7232 C CA . ILE B 1 368 ? -10.57 9.008 32.281 1 63.94 368 ILE B CA 1
ATOM 7233 C C . ILE B 1 368 ? -11.625 7.918 32.438 1 63.94 368 ILE B C 1
ATOM 7235 O O . ILE B 1 368 ? -12.195 7.445 31.453 1 63.94 368 ILE B O 1
ATOM 7239 N N . PRO B 1 369 ? -11.492 7.355 33.812 1 57.34 369 PRO B N 1
ATOM 7240 C CA . PRO B 1 369 ? -12.383 6.223 34.062 1 57.34 369 PRO B CA 1
ATOM 7241 C C . PRO B 1 369 ? -13.844 6.539 33.75 1 57.34 369 PRO B C 1
ATOM 7243 O O . PRO B 1 369 ? -14.258 7.699 33.812 1 57.34 369 PRO B O 1
ATOM 7246 N N . ARG B 1 370 ? -14.414 5.566 33.312 1 53.41 370 ARG B N 1
ATOM 7247 C CA . ARG B 1 370 ? -15.844 5.586 33.031 1 53.41 370 ARG B CA 1
ATOM 7248 C C . ARG B 1 370 ? -16.672 5.734 34.281 1 53.41 370 ARG B C 1
ATOM 7250 O O . ARG B 1 370 ? -17.75 6.324 34.281 1 53.41 370 ARG B O 1
ATOM 7257 N N . ASN B 1 371 ? -16.031 5.066 35.281 1 49.34 371 ASN B N 1
ATOM 7258 C CA . ASN B 1 371 ? -16.719 5.105 36.562 1 49.34 371 ASN B CA 1
ATOM 7259 C C . ASN B 1 371 ? -16.188 6.242 37.438 1 49.34 371 ASN B C 1
ATOM 7261 O O . ASN B 1 371 ? -14.992 6.336 37.688 1 49.34 371 ASN B O 1
ATOM 7265 N N . PRO B 1 372 ? -16.984 7.172 37.719 1 48.84 372 PRO B N 1
ATOM 7266 C CA . PRO B 1 372 ? -16.656 8.336 38.531 1 48.84 372 PRO B CA 1
ATOM 7267 C C . PRO B 1 372 ? -15.859 7.961 39.781 1 48.84 372 PRO B C 1
ATOM 7269 O O . PRO B 1 372 ? -15.195 8.812 40.375 1 48.84 372 PRO B O 1
ATOM 7272 N N . GLU B 1 373 ? -15.969 6.75 40.219 1 49.06 373 GLU B N 1
ATOM 7273 C CA . GLU B 1 373 ? -15.344 6.387 41.5 1 49.06 373 GLU B CA 1
ATOM 7274 C C . GLU B 1 373 ? -13.836 6.219 41.344 1 49.06 373 GLU B C 1
ATOM 7276 O O . GLU B 1 373 ? -13.102 6.164 42.312 1 49.06 373 GLU B O 1
ATOM 7281 N N . ASP B 1 374 ? -13.352 5.965 40.188 1 52.59 374 ASP B N 1
ATOM 7282 C CA . ASP B 1 374 ? -11.938 5.633 40.031 1 52.59 374 ASP B CA 1
ATOM 7283 C C . ASP B 1 374 ? -11.094 6.895 39.875 1 52.59 374 ASP B C 1
ATOM 7285 O O . ASP B 1 374 ? -11.578 7.922 39.406 1 52.59 374 ASP B O 1
ATOM 7289 N N . ASP B 1 375 ? -9.977 6.988 40.625 1 53.69 375 ASP B N 1
ATOM 7290 C CA . ASP B 1 375 ? -9.047 8.109 40.719 1 53.69 375 ASP B CA 1
ATOM 7291 C C . ASP B 1 375 ? -8.766 8.719 39.375 1 53.69 375 ASP B C 1
ATOM 7293 O O . ASP B 1 375 ? -7.758 8.406 38.719 1 53.69 375 ASP B O 1
ATOM 7297 N N . ALA B 1 376 ? -9.852 9.133 38.656 1 61.53 376 ALA B N 1
ATOM 7298 C CA . ALA B 1 376 ? -9.961 9.758 37.344 1 61.53 376 ALA B CA 1
ATOM 7299 C C . ALA B 1 376 ? -9.43 11.188 37.344 1 61.53 376 ALA B C 1
ATOM 7301 O O . ALA B 1 376 ? -9.227 11.797 36.312 1 61.53 376 ALA B O 1
ATOM 7302 N N . ALA B 1 377 ? -8.891 11.633 38.562 1 68.06 377 ALA B N 1
ATOM 7303 C CA . ALA B 1 377 ? -8.688 13.07 38.75 1 68.06 377 ALA B CA 1
ATOM 7304 C C . ALA B 1 377 ? -7.398 13.531 38.062 1 68.06 377 ALA B C 1
ATOM 7306 O O . ALA B 1 377 ? -7.363 14.586 37.438 1 68.06 377 ALA B O 1
ATOM 7307 N N . ILE B 1 378 ? -6.438 12.68 38.031 1 80.62 378 ILE B N 1
ATOM 7308 C CA . ILE B 1 378 ? -5.137 13.109 37.531 1 80.62 378 ILE B CA 1
ATOM 7309 C C . ILE B 1 378 ? -5.176 13.188 36 1 80.62 378 ILE B C 1
ATOM 7311 O O . ILE B 1 378 ? -4.723 14.172 35.406 1 80.62 378 ILE B O 1
ATOM 7315 N N . SER B 1 379 ? -5.805 12.203 35.438 1 85.81 379 SER B N 1
ATOM 7316 C CA . SER B 1 379 ? -5.855 12.172 33.969 1 85.81 379 SER B CA 1
ATOM 7317 C C . SER B 1 379 ? -6.762 13.273 33.438 1 85.81 379 SER B C 1
ATOM 7319 O O . SER B 1 379 ? -6.461 13.883 32.406 1 85.81 379 SER B O 1
ATOM 7321 N N . ARG B 1 380 ? -7.789 13.5 34.156 1 87.69 380 ARG B N 1
ATOM 7322 C CA . ARG B 1 380 ? -8.68 14.578 33.719 1 87.69 380 ARG B CA 1
ATOM 7323 C C . ARG B 1 380 ? -7.988 15.93 33.812 1 87.69 380 ARG B C 1
ATOM 7325 O O . ARG B 1 380 ? -8.109 16.766 32.906 1 87.69 380 ARG B O 1
ATOM 7332 N N . GLN B 1 381 ? -7.316 16.125 34.875 1 91.44 381 GLN B N 1
ATOM 7333 C CA . GLN B 1 381 ? -6.602 17.391 35.062 1 91.44 381 GLN B CA 1
ATOM 7334 C C . GLN B 1 381 ? -5.559 17.594 33.969 1 91.44 381 GLN B C 1
ATOM 7336 O O . GLN B 1 381 ? -5.406 18.703 33.469 1 91.44 381 GLN B O 1
ATOM 7341 N N . LEU B 1 382 ? -4.867 16.516 33.688 1 93.12 382 LEU B N 1
ATOM 7342 C CA . LEU B 1 382 ? -3.875 16.609 32.625 1 93.12 382 LEU B CA 1
ATOM 7343 C C . LEU B 1 382 ? -4.539 16.953 31.297 1 93.12 382 LEU B C 1
ATOM 7345 O O . LEU B 1 382 ? -4.027 17.781 30.547 1 93.12 382 LEU B O 1
ATOM 7349 N N . ALA B 1 383 ? -5.637 16.312 31 1 92.25 383 ALA B N 1
ATOM 7350 C CA . ALA B 1 383 ? -6.371 16.578 29.766 1 92.25 383 ALA B CA 1
ATOM 7351 C C . ALA B 1 383 ? -6.82 18.031 29.688 1 92.25 383 ALA B C 1
ATOM 7353 O O . ALA B 1 383 ? -6.676 18.688 28.656 1 92.25 383 ALA B O 1
ATOM 7354 N N . LEU B 1 384 ? -7.297 18.516 30.781 1 93.31 384 LEU B N 1
ATOM 7355 C CA . LEU B 1 384 ? -7.77 19.891 30.844 1 93.31 384 LEU B CA 1
ATOM 7356 C C . LEU B 1 384 ? -6.617 20.875 30.672 1 93.31 384 LEU B C 1
ATOM 7358 O O . LEU B 1 384 ? -6.754 21.891 29.969 1 93.31 384 LEU B O 1
ATOM 7362 N N . GLN B 1 385 ? -5.547 20.578 31.297 1 95.44 385 GLN B N 1
ATOM 7363 C CA . GLN B 1 385 ? -4.371 21.438 31.188 1 95.44 385 GLN B CA 1
ATOM 7364 C C . GLN B 1 385 ? -3.881 21.516 29.75 1 95.44 385 GLN B C 1
ATOM 7366 O O . GLN B 1 385 ? -3.574 22.594 29.234 1 95.44 385 GLN B O 1
ATOM 7371 N N . CYS B 1 386 ? -3.795 20.375 29.125 1 96.06 386 CYS B N 1
ATOM 7372 C CA . CYS B 1 386 ? -3.348 20.312 27.734 1 96.06 386 CYS B CA 1
ATOM 7373 C C . CYS B 1 386 ? -4.32 21.047 26.828 1 96.06 386 CYS B C 1
ATOM 7375 O O . CYS B 1 386 ? -3.902 21.812 25.953 1 96.06 386 CYS B O 1
ATOM 7377 N N . ALA B 1 387 ? -5.594 20.797 27 1 95.56 387 ALA B N 1
ATOM 7378 C CA . ALA B 1 387 ? -6.613 21.453 26.188 1 95.56 387 ALA B CA 1
ATOM 7379 C C . ALA B 1 387 ? -6.531 22.969 26.328 1 95.56 387 ALA B C 1
ATOM 7381 O O . ALA B 1 387 ? -6.598 23.703 25.344 1 95.56 387 ALA B O 1
ATOM 7382 N N . ASN B 1 388 ? -6.383 23.406 27.547 1 95.31 388 ASN B N 1
ATOM 7383 C CA . ASN B 1 388 ? -6.289 24.844 27.812 1 95.31 388 ASN B CA 1
ATOM 7384 C C . ASN B 1 388 ? -5.039 25.438 27.172 1 95.31 388 ASN B C 1
ATOM 7386 O O . ASN B 1 388 ? -5.082 26.547 26.641 1 95.31 388 ASN B O 1
ATOM 7390 N N . ARG B 1 389 ? -3.955 24.734 27.266 1 95.88 389 ARG B N 1
ATOM 7391 C CA . ARG B 1 389 ? -2.723 25.234 26.656 1 95.88 389 ARG B CA 1
ATOM 7392 C C . ARG B 1 389 ? -2.871 25.359 25.141 1 95.88 389 ARG B C 1
ATOM 7394 O O . ARG B 1 389 ? -2.41 26.328 24.547 1 95.88 389 ARG B O 1
ATOM 7401 N N . ILE B 1 390 ? -3.479 24.375 24.5 1 96.88 390 ILE B N 1
ATOM 7402 C CA . ILE B 1 390 ? -3.711 24.406 23.062 1 96.88 390 ILE B CA 1
ATOM 7403 C C . ILE B 1 390 ? -4.547 25.625 22.688 1 96.88 390 ILE B C 1
ATOM 7405 O O . ILE B 1 390 ? -4.199 26.375 21.766 1 96.88 390 ILE B O 1
ATOM 7409 N N . LEU B 1 391 ? -5.602 25.859 23.453 1 96.5 391 LEU B N 1
ATOM 7410 C CA . LEU B 1 391 ? -6.512 26.953 23.141 1 96.5 391 LEU B CA 1
ATOM 7411 C C . LEU B 1 391 ? -5.836 28.297 23.391 1 96.5 391 LEU B C 1
ATOM 7413 O O . LEU B 1 391 ? -6.016 29.234 22.609 1 96.5 391 LEU B O 1
ATOM 7417 N N . ASN B 1 392 ? -5.098 28.375 24.422 1 94.31 392 ASN B N 1
ATOM 7418 C CA . ASN B 1 392 ? -4.379 29.609 24.703 1 94.31 392 ASN B CA 1
ATOM 7419 C C . ASN B 1 392 ? -3.326 29.891 23.625 1 94.31 392 ASN B C 1
ATOM 7421 O O . ASN B 1 392 ? -3.137 31.047 23.234 1 94.31 392 ASN B O 1
ATOM 7425 N N . HIS B 1 393 ? -2.678 28.859 23.234 1 93.38 393 HIS B N 1
ATOM 7426 C CA . HIS B 1 393 ? -1.692 29.016 22.172 1 93.38 393 HIS B CA 1
ATOM 7427 C C . HIS B 1 393 ? -2.355 29.453 20.859 1 93.38 393 HIS B C 1
ATOM 7429 O O . HIS B 1 393 ? -1.786 30.234 20.109 1 93.38 393 HIS B O 1
ATOM 7435 N N . TYR B 1 394 ? -3.492 28.906 20.609 1 95.06 394 TYR B N 1
ATOM 7436 C CA . TYR B 1 394 ? -4.199 29.25 19.391 1 95.06 394 TYR B CA 1
ATOM 7437 C C . TYR B 1 394 ? -4.668 30.703 19.422 1 95.06 394 TYR B C 1
ATOM 7439 O O . TYR B 1 394 ? -4.82 31.344 18.375 1 95.06 394 TYR B O 1
ATOM 7447 N N . ALA B 1 395 ? -4.93 31.234 20.594 1 91.94 395 ALA B N 1
ATOM 7448 C CA . ALA B 1 395 ? -5.395 32.625 20.781 1 91.94 395 ALA B CA 1
ATOM 7449 C C . ALA B 1 395 ? -4.258 33.594 20.562 1 91.94 395 ALA B C 1
ATOM 7451 O O . ALA B 1 395 ? -4.5 34.781 20.297 1 91.94 395 ALA B O 1
ATOM 7452 N N . THR B 1 396 ? -3.055 33.125 20.688 1 91.5 396 THR B N 1
ATOM 7453 C CA . THR B 1 396 ? -1.896 34 20.516 1 91.5 396 THR B CA 1
ATOM 7454 C C . THR B 1 396 ? -1.66 34.312 19.031 1 91.5 396 THR B C 1
ATOM 7456 O O . THR B 1 396 ? -1.68 33.375 18.203 1 91.5 396 THR B O 1
ATOM 7459 N N . PRO B 1 397 ? -1.42 35.531 18.703 1 92.38 397 PRO B N 1
ATOM 7460 C CA . PRO B 1 397 ? -1.16 35.875 17.297 1 92.38 397 PRO B CA 1
ATOM 7461 C C . PRO B 1 397 ? 0.153 35.312 16.781 1 92.38 397 PRO B C 1
ATOM 7463 O O . PRO B 1 397 ? 1.195 35.469 17.422 1 92.38 397 PRO B O 1
ATOM 7466 N N . VAL B 1 398 ? 0.114 34.625 15.75 1 93.56 398 VAL B N 1
ATOM 7467 C CA . VAL B 1 398 ? 1.261 34.031 15.055 1 93.56 398 VAL B CA 1
ATOM 7468 C C . VAL B 1 398 ? 1.096 34.219 13.547 1 93.56 398 VAL B C 1
ATOM 7470 O O . VAL B 1 398 ? 0.005 34.531 13.07 1 93.56 398 VAL B O 1
ATOM 7473 N N . PRO B 1 399 ? 2.254 34.062 12.82 1 93.62 399 PRO B N 1
ATOM 7474 C CA . PRO B 1 399 ? 2.109 34.094 11.359 1 93.62 399 PRO B CA 1
ATOM 7475 C C . PRO B 1 399 ? 1.084 33.094 10.836 1 93.62 399 PRO B C 1
ATOM 7477 O O . PRO B 1 399 ? 0.982 31.984 11.352 1 93.62 399 PRO B O 1
ATOM 7480 N N . ARG B 1 400 ? 0.391 33.469 9.836 1 93.38 400 ARG B N 1
ATOM 7481 C CA . ARG B 1 400 ? -0.693 32.688 9.25 1 93.38 400 ARG B CA 1
ATOM 7482 C C . ARG B 1 400 ? -0.222 31.281 8.875 1 93.38 400 ARG B C 1
ATOM 7484 O O . ARG B 1 400 ? -0.951 30.297 9.062 1 93.38 400 ARG B O 1
ATOM 7491 N N . ILE B 1 401 ? 0.962 31.141 8.422 1 94.94 401 ILE B N 1
ATOM 7492 C CA . ILE B 1 401 ? 1.513 29.891 7.918 1 94.94 401 ILE B CA 1
ATOM 7493 C C . ILE B 1 401 ? 1.513 28.844 9.031 1 94.94 401 ILE B C 1
ATOM 7495 O O . ILE B 1 401 ? 1.327 27.656 8.773 1 94.94 401 ILE B O 1
ATOM 7499 N N . TYR B 1 402 ? 1.687 29.281 10.297 1 95.62 402 TYR B N 1
ATOM 7500 C CA . TYR B 1 402 ? 1.711 28.359 11.43 1 95.62 402 TYR B CA 1
ATOM 7501 C C . TYR B 1 402 ? 0.362 27.672 11.602 1 95.62 402 TYR B C 1
ATOM 7503 O O . TYR B 1 402 ? 0.3 26.469 11.859 1 95.62 402 TYR B O 1
ATOM 7511 N N . ARG B 1 403 ? -0.654 28.391 11.344 1 94.19 403 ARG B N 1
ATOM 7512 C CA . ARG B 1 403 ? -2.01 27.922 11.625 1 94.19 403 ARG B CA 1
ATOM 7513 C C . ARG B 1 403 ? -2.568 27.109 10.469 1 94.19 403 ARG B C 1
ATOM 7515 O O . ARG B 1 403 ? -3.586 26.422 10.617 1 94.19 403 ARG B O 1
ATOM 7522 N N . LEU B 1 404 ? -1.844 27.094 9.391 1 94.94 404 LEU B N 1
ATOM 7523 C CA . LEU B 1 404 ? -2.334 26.391 8.211 1 94.94 404 LEU B CA 1
ATOM 7524 C C . LEU B 1 404 ? -1.951 24.906 8.273 1 94.94 404 LEU B C 1
ATOM 7526 O O . LEU B 1 404 ? -2.486 24.094 7.516 1 94.94 404 LEU B O 1
ATOM 7530 N N . VAL B 1 405 ? -1.034 24.594 9.156 1 94.19 405 VAL B N 1
ATOM 7531 C CA . VAL B 1 405 ? -0.701 23.188 9.336 1 94.19 405 VAL B CA 1
ATOM 7532 C C . VAL B 1 405 ? -1.89 22.453 9.953 1 94.19 405 VAL B C 1
ATOM 7534 O O . VAL B 1 405 ? -2.414 22.859 10.992 1 94.19 405 VAL B O 1
ATOM 7537 N N . TRP B 1 406 ? -2.295 21.406 9.359 1 90.69 406 TRP B N 1
ATOM 7538 C CA . TRP B 1 406 ? -3.537 20.719 9.703 1 90.69 406 TRP B CA 1
ATOM 7539 C C . TRP B 1 406 ? -3.531 20.281 11.172 1 90.69 406 TRP B C 1
ATOM 7541 O O . TRP B 1 406 ? -4.574 20.281 11.828 1 90.69 406 TRP B O 1
ATOM 7551 N N . ALA B 1 407 ? -2.424 19.922 11.719 1 90.38 407 ALA B N 1
ATOM 7552 C CA . ALA B 1 407 ? -2.324 19.422 13.086 1 90.38 407 ALA B CA 1
ATOM 7553 C C . ALA B 1 407 ? -2.738 20.5 14.094 1 90.38 407 ALA B C 1
ATOM 7555 O O . ALA B 1 407 ? -3.279 20.188 15.156 1 90.38 407 ALA B O 1
ATOM 7556 N N . VAL B 1 408 ? -2.498 21.703 13.727 1 94.75 408 VAL B N 1
ATOM 7557 C CA . VAL B 1 408 ? -2.84 22.797 14.609 1 94.75 408 VAL B CA 1
ATOM 7558 C C . VAL B 1 408 ? -4.359 22.938 14.711 1 94.75 408 VAL B C 1
ATOM 7560 O O . VAL B 1 408 ? -4.914 23 15.805 1 94.75 408 VAL B O 1
ATOM 7563 N N . SER B 1 409 ? -4.992 22.953 13.586 1 92.69 409 SER B N 1
ATOM 7564 C CA . SER B 1 409 ? -6.445 23.047 13.578 1 92.69 409 SER B CA 1
ATOM 7565 C C . SER B 1 409 ? -7.082 21.812 14.219 1 92.69 409 SER B C 1
ATOM 7567 O O . SER B 1 409 ? -8.039 21.922 14.984 1 92.69 409 SER B O 1
ATOM 7569 N N . ALA B 1 410 ? -6.547 20.703 13.898 1 89.56 410 ALA B N 1
ATOM 7570 C CA . ALA B 1 410 ? -7.094 19.453 14.438 1 89.56 410 ALA B CA 1
ATOM 7571 C C . ALA B 1 410 ? -6.973 19.422 15.961 1 89.56 410 ALA B C 1
ATOM 7573 O O . ALA B 1 410 ? -7.918 19.047 16.656 1 89.56 410 ALA B O 1
ATOM 7574 N N . ALA B 1 411 ? -5.848 19.797 16.406 1 93.19 411 ALA B N 1
ATOM 7575 C CA . ALA B 1 411 ? -5.617 19.828 17.844 1 93.19 411 ALA B CA 1
ATOM 7576 C C . ALA B 1 411 ? -6.52 20.844 18.531 1 93.19 411 ALA B C 1
ATOM 7578 O O . ALA B 1 411 ? -7.039 20.594 19.625 1 93.19 411 ALA B O 1
ATOM 7579 N N . THR B 1 412 ? -6.648 21.938 17.922 1 95.62 412 THR B N 1
ATOM 7580 C CA . THR B 1 412 ? -7.48 22.984 18.484 1 95.62 412 THR B CA 1
ATOM 7581 C C . THR B 1 412 ? -8.938 22.547 18.562 1 95.62 412 THR B C 1
ATOM 7583 O O . THR B 1 412 ? -9.609 22.766 19.578 1 95.62 412 THR B O 1
ATOM 7586 N N . VAL B 1 413 ? -9.375 21.922 17.562 1 91.5 413 VAL B N 1
ATOM 7587 C CA . VAL B 1 413 ? -10.742 21.422 17.547 1 91.5 413 VAL B CA 1
ATOM 7588 C C . VAL B 1 413 ? -10.906 20.359 18.625 1 91.5 413 VAL B C 1
ATOM 7590 O O . VAL B 1 413 ? -11.883 20.375 19.391 1 91.5 413 VAL B O 1
ATOM 7593 N N . ALA B 1 414 ? -9.961 19.5 18.688 1 89 414 ALA B N 1
ATOM 7594 C CA . ALA B 1 414 ? -10.016 18.438 19.703 1 89 414 ALA B CA 1
ATOM 7595 C C . ALA B 1 414 ? -10.055 19.047 21.109 1 89 414 ALA B C 1
ATOM 7597 O O . ALA B 1 414 ? -10.836 18.594 21.953 1 89 414 ALA B O 1
ATOM 7598 N N . ALA B 1 415 ? -9.25 19.969 21.312 1 94.12 415 ALA B N 1
ATOM 7599 C CA . ALA B 1 415 ? -9.203 20.625 22.609 1 94.12 415 ALA B CA 1
ATOM 7600 C C . ALA B 1 415 ? -10.523 21.344 22.922 1 94.12 415 ALA B C 1
ATOM 7602 O O . ALA B 1 415 ? -11.023 21.281 24.031 1 94.12 415 ALA B O 1
ATOM 7603 N N . SER B 1 416 ? -11.07 22 21.969 1 93.44 416 SER B N 1
ATOM 7604 C CA . SER B 1 416 ? -12.312 22.75 22.141 1 93.44 416 SER B CA 1
ATOM 7605 C C . SER B 1 416 ? -13.477 21.812 22.453 1 93.44 416 SER B C 1
ATOM 7607 O O . SER B 1 416 ? -14.289 22.094 23.328 1 93.44 416 SER B O 1
ATOM 7609 N N . VAL B 1 417 ? -13.484 20.766 21.734 1 86.56 417 VAL B N 1
ATOM 7610 C CA . VAL B 1 417 ? -14.555 19.797 21.953 1 86.56 417 VAL B CA 1
ATOM 7611 C C . VAL B 1 417 ? -14.414 19.172 23.328 1 86.56 417 VAL B C 1
ATOM 7613 O O . VAL B 1 417 ? -15.398 19.016 24.062 1 86.56 417 VAL B O 1
ATOM 7616 N N . TYR B 1 418 ? -13.25 18.859 23.656 1 88.81 418 TYR B N 1
ATOM 7617 C CA . TYR B 1 418 ? -13.016 18.234 24.953 1 88.81 418 TYR B CA 1
ATOM 7618 C C . TYR B 1 418 ? -13.461 19.156 26.094 1 88.81 418 TYR B C 1
ATOM 7620 O O . TYR B 1 418 ? -14.172 18.734 27 1 88.81 418 TYR B O 1
ATOM 7628 N N . ILE B 1 419 ? -13.031 20.391 26.047 1 90.81 419 ILE B N 1
ATOM 7629 C CA . ILE B 1 419 ? -13.359 21.328 27.109 1 90.81 419 ILE B CA 1
ATOM 7630 C C . ILE B 1 419 ? -14.867 21.562 27.156 1 90.81 419 ILE B C 1
ATOM 7632 O O . ILE B 1 419 ? -15.445 21.703 28.234 1 90.81 419 ILE B O 1
ATOM 7636 N N . SER B 1 420 ? -15.438 21.641 26.016 1 87 420 SER B N 1
ATOM 7637 C CA . SER B 1 420 ? -16.891 21.812 25.953 1 87 420 SER B CA 1
ATOM 7638 C C . SER B 1 420 ? -17.609 20.641 26.609 1 87 420 SER B C 1
ATOM 7640 O O . SER B 1 420 ? -18.547 20.859 27.375 1 87 420 SER B O 1
ATOM 7642 N N . LEU B 1 421 ? -17.125 19.516 26.281 1 80.12 421 LEU B N 1
ATOM 7643 C CA . LEU B 1 421 ? -17.75 18.328 26.844 1 80.12 421 LEU B CA 1
ATOM 7644 C C . LEU B 1 421 ? -17.5 18.25 28.344 1 80.12 421 LEU B C 1
ATOM 7646 O O . LEU B 1 421 ? -18.375 17.859 29.109 1 80.12 421 LEU B O 1
ATOM 7650 N N . ASP B 1 422 ? -16.344 18.578 28.75 1 83.38 422 ASP B N 1
ATOM 7651 C CA . ASP B 1 422 ? -16.016 18.594 30.172 1 83.38 422 ASP B CA 1
ATOM 7652 C C . ASP B 1 422 ? -16.891 19.594 30.938 1 83.38 422 ASP B C 1
ATOM 7654 O O . ASP B 1 422 ? -17.328 19.328 32.062 1 83.38 422 ASP B O 1
ATOM 7658 N N . MET B 1 423 ? -17.141 20.703 30.328 1 85.25 423 MET B N 1
ATOM 7659 C CA . MET B 1 423 ? -17.984 21.734 30.938 1 85.25 423 MET B CA 1
ATOM 7660 C C . MET B 1 423 ? -19.406 21.234 31.109 1 85.25 423 MET B C 1
ATOM 7662 O O . MET B 1 423 ? -20.062 21.547 32.094 1 85.25 423 MET B O 1
ATOM 7666 N N . LEU B 1 424 ? -19.828 20.531 30.156 1 75.88 424 LEU B N 1
ATOM 7667 C CA . LEU B 1 424 ? -21.188 20 30.219 1 75.88 424 LEU B CA 1
ATOM 7668 C C . LEU B 1 424 ? -21.312 18.891 31.25 1 75.88 424 LEU B C 1
ATOM 7670 O O . LEU B 1 424 ? -22.312 18.797 31.969 1 75.88 424 LEU B O 1
ATOM 7674 N N . ALA B 1 425 ? -20.297 18.078 31.344 1 72.62 425 ALA B N 1
ATOM 7675 C CA . ALA B 1 425 ? -20.312 16.953 32.25 1 72.62 425 ALA B CA 1
ATOM 7676 C C . ALA B 1 425 ? -20.062 17.406 33.688 1 72.62 425 ALA B C 1
ATOM 7678 O O . ALA B 1 425 ? -20.578 16.812 34.656 1 72.62 425 ALA B O 1
ATOM 7679 N N . ASN B 1 426 ? -19.234 18.391 33.844 1 80.19 426 ASN B N 1
ATOM 7680 C CA . ASN B 1 426 ? -18.859 18.875 35.156 1 80.19 426 ASN B CA 1
ATOM 7681 C C . ASN B 1 426 ? -19.234 20.344 35.344 1 80.19 426 ASN B C 1
ATOM 7683 O O . ASN B 1 426 ? -18.391 21.156 35.719 1 80.19 426 ASN B O 1
ATOM 7687 N N . SER B 1 427 ? -20.469 20.625 35.156 1 78.38 427 SER B N 1
ATOM 7688 C CA . SER B 1 427 ? -20.953 22 35.156 1 78.38 427 SER B CA 1
ATOM 7689 C C . SER B 1 427 ? -20.703 22.688 36.5 1 78.38 427 SER B C 1
ATOM 7691 O O . SER B 1 427 ? -20.5 23.906 36.531 1 78.38 427 SER B O 1
ATOM 7693 N N . HIS B 1 428 ? -20.703 21.891 37.5 1 80.56 428 HIS B N 1
ATOM 7694 C CA . HIS B 1 428 ? -20.547 22.438 38.844 1 80.56 428 HIS B CA 1
ATOM 7695 C C . HIS B 1 428 ? -19.156 23.047 39.031 1 80.56 428 HIS B C 1
ATOM 7697 O O . HIS B 1 428 ? -18.969 23.906 39.906 1 80.56 428 HIS B O 1
ATOM 7703 N N . GLU B 1 429 ? -18.219 22.609 38.219 1 84.62 429 GLU B N 1
ATOM 7704 C CA . GLU B 1 429 ? -16.844 23.094 38.375 1 84.62 429 GLU B CA 1
ATOM 7705 C C . GLU B 1 429 ? -16.625 24.359 37.562 1 84.62 429 GLU B C 1
ATOM 7707 O O . GLU B 1 429 ? -15.609 25.047 37.719 1 84.62 429 GLU B O 1
ATOM 7712 N N . TYR B 1 430 ? -17.547 24.641 36.688 1 87.94 430 TYR B N 1
ATOM 7713 C CA . TYR B 1 430 ? -17.469 25.812 35.844 1 87.94 430 TYR B CA 1
ATOM 7714 C C . TYR B 1 430 ? -18.484 26.875 36.219 1 87.94 430 TYR B C 1
ATOM 7716 O O . TYR B 1 430 ? -19.609 26.875 35.75 1 87.94 430 TYR B O 1
ATOM 7724 N N . ARG B 1 431 ? -18.062 27.719 37.188 1 84.56 431 ARG B N 1
ATOM 7725 C CA . ARG B 1 431 ? -19 28.719 37.688 1 84.56 431 ARG B CA 1
ATOM 7726 C C . ARG B 1 431 ? -18.391 30.109 37.625 1 84.56 431 ARG B C 1
ATOM 7728 O O . ARG B 1 431 ? -17.172 30.266 37.562 1 84.56 431 ARG B O 1
ATOM 7735 N N . GLY B 1 432 ? -19.25 31.094 37.531 1 84.44 432 GLY B N 1
ATOM 7736 C CA . GLY B 1 432 ? -18.891 32.5 37.562 1 84.44 432 GLY B CA 1
ATOM 7737 C C . GLY B 1 432 ? -17.891 32.875 36.5 1 84.44 432 GLY B C 1
ATOM 7738 O O . GLY B 1 432 ? -18.125 32.625 35.312 1 84.44 432 GLY B O 1
ATOM 7739 N N . GLU B 1 433 ? -16.797 33.406 36.938 1 87.06 433 GLU B N 1
ATOM 7740 C CA . GLU B 1 433 ? -15.789 33.969 36.062 1 87.06 433 GLU B CA 1
ATOM 7741 C C . GLU B 1 433 ? -15.039 32.906 35.281 1 87.06 433 GLU B C 1
ATOM 7743 O O . GLU B 1 433 ? -14.648 33.094 34.125 1 87.06 433 GLU B O 1
ATOM 7748 N N . SER B 1 434 ? -14.836 31.828 35.906 1 85.81 434 SER B N 1
ATOM 7749 C CA . SER B 1 434 ? -14.125 30.734 35.281 1 85.81 434 SER B CA 1
ATOM 7750 C C . SER B 1 434 ? -14.891 30.203 34.062 1 85.81 434 SER B C 1
ATOM 7752 O O . SER B 1 434 ? -14.297 29.891 33.031 1 85.81 434 SER B O 1
ATOM 7754 N N . ARG B 1 435 ? -16.125 30.125 34.188 1 89.19 435 ARG B N 1
ATOM 7755 C CA . ARG B 1 435 ? -16.984 29.688 33.094 1 89.19 435 ARG B CA 1
ATOM 7756 C C . ARG B 1 435 ? -16.922 30.672 31.922 1 89.19 435 ARG B C 1
ATOM 7758 O O . ARG B 1 435 ? -16.75 30.281 30.766 1 89.19 435 ARG B O 1
ATOM 7765 N N . LEU B 1 436 ? -17.031 31.922 32.281 1 91 436 LEU B N 1
ATOM 7766 C CA . LEU B 1 436 ? -17.031 32.969 31.234 1 91 436 LEU B CA 1
ATOM 7767 C C . LEU B 1 436 ? -15.695 33 30.5 1 91 436 LEU B C 1
ATOM 7769 O O . LEU B 1 436 ? -15.664 33.219 29.281 1 91 436 LEU B O 1
ATOM 7773 N N . ARG B 1 437 ? -14.695 32.719 31.219 1 91.88 437 ARG B N 1
ATOM 7774 C CA . ARG B 1 437 ? -13.367 32.719 30.609 1 91.88 437 ARG B CA 1
ATOM 7775 C C . ARG B 1 437 ? -13.234 31.594 29.594 1 91.88 437 ARG B C 1
ATOM 7777 O O . ARG B 1 437 ? -12.688 31.781 28.5 1 91.88 437 ARG B O 1
ATOM 7784 N N . VAL B 1 438 ? -13.68 30.422 29.984 1 92.19 438 VAL B N 1
ATOM 7785 C CA . VAL B 1 438 ? -13.586 29.266 29.109 1 92.19 438 VAL B CA 1
ATOM 7786 C C . VAL B 1 438 ? -14.461 29.469 27.875 1 92.19 438 VAL B C 1
ATOM 7788 O O . VAL B 1 438 ? -14.047 29.172 26.75 1 92.19 438 VAL B O 1
ATOM 7791 N N . ILE B 1 439 ? -15.586 30 28.016 1 93.38 439 ILE B N 1
ATOM 7792 C CA . ILE B 1 439 ? -16.5 30.25 26.906 1 93.38 439 ILE B CA 1
ATOM 7793 C C . ILE B 1 439 ? -15.875 31.281 25.969 1 93.38 439 ILE B C 1
ATOM 7795 O O . ILE B 1 439 ? -15.992 31.156 24.75 1 93.38 439 ILE B O 1
ATOM 7799 N N . ALA B 1 440 ? -15.25 32.281 26.531 1 94.19 440 ALA B N 1
ATOM 7800 C CA . ALA B 1 440 ? -14.586 33.281 25.719 1 94.19 440 ALA B CA 1
ATOM 7801 C C . ALA B 1 440 ? -13.469 32.656 24.875 1 94.19 440 ALA B C 1
ATOM 7803 O O . ALA B 1 440 ? -13.273 33.031 23.719 1 94.19 440 ALA B O 1
ATOM 7804 N N . LEU B 1 441 ? -12.742 31.781 25.469 1 94.69 441 LEU B N 1
ATOM 7805 C CA . LEU B 1 441 ? -11.672 31.094 24.766 1 94.69 441 LEU B CA 1
ATOM 7806 C C . LEU B 1 441 ? -12.219 30.266 23.625 1 94.69 441 LEU B C 1
ATOM 7808 O O . LEU B 1 441 ? -11.641 30.234 22.531 1 94.69 441 LEU B O 1
ATOM 7812 N N . LEU B 1 442 ? -13.273 29.547 23.875 1 95.19 442 LEU B N 1
ATOM 7813 C CA . LEU B 1 442 ? -13.914 28.734 22.844 1 95.19 442 LEU B CA 1
ATOM 7814 C C . LEU B 1 442 ? -14.453 29.594 21.719 1 95.19 442 LEU B C 1
ATOM 7816 O O . LEU B 1 442 ? -14.359 29.234 20.547 1 95.19 442 LEU B O 1
ATOM 7820 N N . ARG B 1 443 ? -14.969 30.719 22.047 1 95.38 443 ARG B N 1
ATOM 7821 C CA . ARG B 1 443 ? -15.461 31.656 21.047 1 95.38 443 ARG B CA 1
ATOM 7822 C C . ARG B 1 443 ? -14.32 32.188 20.172 1 95.38 443 ARG B C 1
ATOM 7824 O O . ARG B 1 443 ? -14.469 32.281 18.953 1 95.38 443 ARG B O 1
ATOM 7831 N N . GLN B 1 444 ? -13.289 32.5 20.844 1 95.25 444 GLN B N 1
ATOM 7832 C CA . GLN B 1 444 ? -12.125 33 20.109 1 95.25 444 GLN B CA 1
ATOM 7833 C C . GLN B 1 444 ? -11.594 31.906 19.172 1 95.25 444 GLN B C 1
ATOM 7835 O O . GLN B 1 444 ? -11.227 32.188 18.031 1 95.25 444 GLN B O 1
ATOM 7840 N N . ALA B 1 445 ? -11.5 30.703 19.672 1 95.88 445 ALA B N 1
ATOM 7841 C CA . ALA B 1 445 ? -11.055 29.594 18.844 1 95.88 445 ALA B CA 1
ATOM 7842 C C . ALA B 1 445 ? -11.969 29.406 17.641 1 95.88 445 ALA B C 1
ATOM 7844 O O . ALA B 1 445 ? -11.5 29.188 16.516 1 95.88 445 ALA B O 1
ATOM 7845 N N . SER B 1 446 ? -13.242 29.5 17.812 1 94.81 446 SER B N 1
ATOM 7846 C CA . SER B 1 446 ? -14.227 29.359 16.734 1 94.81 446 SER B CA 1
ATOM 7847 C C . SER B 1 446 ? -14.023 30.422 15.664 1 94.81 446 SER B C 1
ATOM 7849 O O . SER B 1 446 ? -14.031 30.094 14.469 1 94.81 446 SER B O 1
ATOM 7851 N N . VAL B 1 447 ? -13.789 31.609 16.109 1 94.31 447 VAL B N 1
ATOM 7852 C CA . VAL B 1 447 ? -13.609 32.719 15.18 1 94.31 447 VAL B CA 1
ATOM 7853 C C . VAL B 1 447 ? -12.32 32.531 14.383 1 94.31 447 VAL B C 1
ATOM 7855 O O . VAL B 1 447 ? -12.312 32.688 13.156 1 94.31 447 VAL B O 1
ATOM 7858 N N . GLU B 1 448 ? -11.289 32.156 15.07 1 94.62 448 GLU B N 1
ATOM 7859 C CA . GLU B 1 448 ? -10 31.969 14.406 1 94.62 448 GLU B CA 1
ATOM 7860 C C . GLU B 1 448 ? -10.047 30.797 13.445 1 94.62 448 GLU B C 1
ATOM 7862 O O . GLU B 1 448 ? -9.469 30.844 12.359 1 94.62 448 GLU B O 1
ATOM 7867 N N . LEU B 1 449 ? -10.664 29.703 13.859 1 94.81 449 LEU B N 1
ATOM 7868 C CA . LEU B 1 449 ? -10.805 28.531 12.992 1 94.81 449 LEU B CA 1
ATOM 7869 C C . LEU B 1 449 ? -11.57 28.906 11.719 1 94.81 449 LEU B C 1
ATOM 7871 O O . LEU B 1 449 ? -11.234 28.422 10.633 1 94.81 449 LEU B O 1
ATOM 7875 N N . ARG B 1 450 ? -12.523 29.719 11.82 1 93.69 450 ARG B N 1
ATOM 7876 C CA . ARG B 1 450 ? -13.344 30.125 10.68 1 93.69 450 ARG B CA 1
ATOM 7877 C C . ARG B 1 450 ? -12.508 30.844 9.633 1 93.69 450 ARG B C 1
ATOM 7879 O O . ARG B 1 450 ? -12.75 30.703 8.43 1 93.69 450 ARG B O 1
ATOM 7886 N N . LYS B 1 451 ? -11.508 31.547 10.078 1 91.5 451 LYS B N 1
ATOM 7887 C CA . LYS B 1 451 ? -10.641 32.281 9.164 1 91.5 451 LYS B CA 1
ATOM 7888 C C . LYS B 1 451 ? -9.867 31.312 8.258 1 91.5 451 LYS B C 1
ATOM 7890 O O . LYS B 1 451 ? -9.484 31.672 7.145 1 91.5 451 LYS B O 1
ATOM 7895 N N . HIS B 1 452 ? -9.648 30.156 8.758 1 92.38 452 HIS B N 1
ATOM 7896 C CA . HIS B 1 452 ? -8.828 29.203 8.023 1 92.38 452 HIS B CA 1
ATOM 7897 C C . HIS B 1 452 ? -9.68 28.078 7.457 1 92.38 452 HIS B C 1
ATOM 7899 O O . HIS B 1 452 ? -9.141 27.094 6.934 1 92.38 452 HIS B O 1
ATOM 7905 N N . ALA B 1 453 ? -11 28.203 7.508 1 90 453 ALA B N 1
ATOM 7906 C CA . ALA B 1 453 ? -11.938 27.156 7.109 1 90 453 ALA B CA 1
ATOM 7907 C C . ALA B 1 453 ? -11.828 26.859 5.613 1 90 453 ALA B C 1
ATOM 7909 O O . ALA B 1 453 ? -12.055 25.734 5.18 1 90 453 ALA B O 1
ATOM 7910 N N . VAL B 1 454 ? -11.406 27.844 4.875 1 88.62 454 VAL B N 1
ATOM 7911 C CA . VAL B 1 454 ? -11.32 27.688 3.426 1 88.62 454 VAL B CA 1
ATOM 7912 C C . VAL B 1 454 ? -10.133 26.797 3.074 1 88.62 454 VAL B C 1
ATOM 7914 O O . VAL B 1 454 ? -10.164 26.078 2.078 1 88.62 454 VAL B O 1
ATOM 7917 N N . VAL B 1 455 ? -9.125 26.781 3.924 1 90.62 455 VAL B N 1
ATOM 7918 C CA . VAL B 1 455 ? -7.867 26.109 3.625 1 90.62 455 VAL B CA 1
ATOM 7919 C C . VAL B 1 455 ? -7.867 24.719 4.25 1 90.62 455 VAL B C 1
ATOM 7921 O O . VAL B 1 455 ? -7.441 23.75 3.617 1 90.62 455 VAL B O 1
ATOM 7924 N N . ALA B 1 456 ? -8.305 24.656 5.465 1 90.69 456 ALA B N 1
ATOM 7925 C CA . ALA B 1 456 ? -8.172 23.422 6.238 1 90.69 456 ALA B CA 1
ATOM 7926 C C . ALA B 1 456 ? -9.539 22.844 6.582 1 90.69 456 ALA B C 1
ATOM 7928 O O . ALA B 1 456 ? -10.344 23.484 7.254 1 90.69 456 ALA B O 1
ATOM 7929 N N . ALA B 1 457 ? -9.719 21.594 6.195 1 87.31 457 ALA B N 1
ATOM 7930 C CA . ALA B 1 457 ? -10.984 20.906 6.434 1 87.31 457 ALA B CA 1
ATOM 7931 C C . ALA B 1 457 ? -11.281 20.797 7.926 1 87.31 457 ALA B C 1
ATOM 7933 O O . ALA B 1 457 ? -12.43 20.922 8.352 1 87.31 457 ALA B O 1
ATOM 7934 N N . HIS B 1 458 ? -10.289 20.594 8.758 1 87.31 458 HIS B N 1
ATOM 7935 C CA . HIS B 1 458 ? -10.477 20.5 10.203 1 87.31 458 HIS B CA 1
ATOM 7936 C C . HIS B 1 458 ? -10.945 21.812 10.789 1 87.31 458 HIS B C 1
ATOM 7938 O O . HIS B 1 458 ? -11.758 21.828 11.719 1 87.31 458 HIS B O 1
ATOM 7944 N N . ALA B 1 459 ? -10.367 22.812 10.266 1 91.44 459 ALA B N 1
ATOM 7945 C CA . ALA B 1 459 ? -10.797 24.141 10.734 1 91.44 459 ALA B CA 1
ATOM 7946 C C . ALA B 1 459 ? -12.258 24.391 10.383 1 91.44 459 ALA B C 1
ATOM 7948 O O . ALA B 1 459 ? -13.016 24.922 11.195 1 91.44 459 ALA B O 1
ATOM 7949 N N . ALA B 1 460 ? -12.617 24.016 9.219 1 88.56 460 ALA B N 1
ATOM 7950 C CA . ALA B 1 460 ? -13.992 24.203 8.781 1 88.56 460 ALA B CA 1
ATOM 7951 C C . ALA B 1 460 ? -14.961 23.375 9.641 1 88.56 460 ALA B C 1
ATOM 7953 O O . ALA B 1 460 ? -15.945 23.906 10.156 1 88.56 460 ALA B O 1
ATOM 7954 N N . LYS B 1 461 ? -14.664 22.188 9.82 1 82.31 461 LYS B N 1
ATOM 7955 C CA . LYS B 1 461 ? -15.516 21.312 10.617 1 82.31 461 LYS B CA 1
ATOM 7956 C C . LYS B 1 461 ? -15.516 21.719 12.086 1 82.31 461 LYS B C 1
ATOM 7958 O O . LYS B 1 461 ? -16.547 21.672 12.75 1 82.31 461 LYS B O 1
ATOM 7963 N N . GLY B 1 462 ? -14.359 22.078 12.516 1 86.69 462 GLY B N 1
ATOM 7964 C CA . GLY B 1 462 ? -14.242 22.516 13.898 1 86.69 462 GLY B CA 1
ATOM 7965 C C . GLY B 1 462 ? -15.039 23.766 14.203 1 86.69 462 GLY B C 1
ATOM 7966 O O . GLY B 1 462 ? -15.719 23.844 15.227 1 86.69 462 GLY B O 1
ATOM 7967 N N . SER B 1 463 ? -14.938 24.688 13.328 1 89.44 463 SER B N 1
ATOM 7968 C CA . SER B 1 463 ? -15.703 25.922 13.523 1 89.44 463 SER B CA 1
ATOM 7969 C C . SER B 1 463 ? -17.203 25.656 13.508 1 89.44 463 SER B C 1
ATOM 7971 O O . SER B 1 463 ? -17.953 26.219 14.312 1 89.44 463 SER B O 1
ATOM 7973 N N . ALA B 1 464 ? -17.609 24.781 12.672 1 81.56 464 ALA B N 1
ATOM 7974 C CA . ALA B 1 464 ? -19.031 24.422 12.594 1 81.56 464 ALA B CA 1
ATOM 7975 C C . ALA B 1 464 ? -19.484 23.719 13.875 1 81.56 464 ALA B C 1
ATOM 7977 O O . ALA B 1 464 ? -20.562 24.016 14.391 1 81.56 464 ALA B O 1
ATOM 7978 N N . VAL B 1 465 ? -18.703 22.859 14.352 1 81.5 465 VAL B N 1
ATOM 7979 C CA . VAL B 1 465 ? -19.016 22.141 15.57 1 81.5 465 VAL B CA 1
ATOM 7980 C C . VAL B 1 465 ? -19.109 23.109 16.75 1 81.5 465 VAL B C 1
ATOM 7982 O O . VAL B 1 465 ? -20.047 23.031 17.547 1 81.5 465 VAL B O 1
ATOM 7985 N N . LEU B 1 466 ? -18.234 23.984 16.812 1 88.25 466 LEU B N 1
ATOM 7986 C CA . LEU B 1 466 ? -18.203 24.938 17.922 1 88.25 466 LEU B CA 1
ATOM 7987 C C . LEU B 1 466 ? -19.375 25.891 17.859 1 88.25 466 LEU B C 1
ATOM 7989 O O . LEU B 1 466 ? -19.891 26.328 18.875 1 88.25 466 LEU B O 1
ATOM 7993 N N . GLN B 1 467 ? -19.781 26.172 16.688 1 84 467 GLN B N 1
ATOM 7994 C CA . GLN B 1 467 ? -20.953 27.016 16.531 1 84 467 GLN B CA 1
ATOM 7995 C C . GLN B 1 467 ? -22.203 26.344 17.078 1 84 467 GLN B C 1
ATOM 7997 O O . GLN B 1 467 ? -23.125 27.016 17.562 1 84 467 GLN B O 1
ATOM 8002 N N . GLY B 1 468 ? -22.156 25.078 17.047 1 77.44 468 GLY B N 1
ATOM 8003 C CA . GLY B 1 468 ? -23.266 24.328 17.625 1 77.44 468 GLY B CA 1
ATOM 8004 C C . GLY B 1 468 ? -23.141 24.141 19.125 1 77.44 468 GLY B C 1
ATOM 8005 O O . GLY B 1 468 ? -24.156 24.094 19.828 1 77.44 468 GLY B O 1
ATOM 8006 N N . LEU B 1 469 ? -21.969 24.094 19.609 1 82.19 469 LEU B N 1
ATOM 8007 C CA . LEU B 1 469 ? -21.75 23.781 21.016 1 82.19 469 LEU B CA 1
ATOM 8008 C C . LEU B 1 469 ? -21.828 25.031 21.875 1 82.19 469 LEU B C 1
ATOM 8010 O O . LEU B 1 469 ? -22.266 24.984 23.031 1 82.19 469 LEU B O 1
ATOM 8014 N N . LEU B 1 470 ? -21.406 26.125 21.359 1 87.81 470 LEU B N 1
ATOM 8015 C CA . LEU B 1 470 ? -21.281 27.359 22.125 1 87.81 470 LEU B CA 1
ATOM 8016 C C . LEU B 1 470 ? -22.625 27.812 22.672 1 87.81 470 LEU B C 1
ATOM 8018 O O . LEU B 1 470 ? -22.75 28.141 23.859 1 87.81 470 LEU B O 1
ATOM 8022 N N . PRO B 1 471 ? -23.688 27.688 21.859 1 82.12 471 PRO B N 1
ATOM 8023 C CA . PRO B 1 471 ? -25 28.062 22.406 1 82.12 471 PRO B CA 1
ATOM 8024 C C . PRO B 1 471 ? -25.438 27.156 23.547 1 82.12 471 PRO B C 1
ATOM 8026 O O . PRO B 1 471 ? -26.094 27.609 24.484 1 82.12 471 PRO B O 1
ATOM 8029 N N . LEU B 1 472 ? -25.109 25.938 23.484 1 76.38 472 LEU B N 1
ATOM 8030 C CA . LEU B 1 472 ? -25.453 25 24.547 1 76.38 472 LEU B CA 1
ATOM 8031 C C . LEU B 1 472 ? -24.719 25.344 25.828 1 76.38 472 LEU B C 1
ATOM 8033 O O . LEU B 1 472 ? -25.266 25.219 26.922 1 76.38 472 LEU B O 1
ATOM 8037 N N . LEU B 1 473 ? -23.578 25.797 25.672 1 85 473 LEU B N 1
ATOM 8038 C CA . LEU B 1 473 ? -22.766 26.125 26.828 1 85 473 LEU B CA 1
ATOM 8039 C C . LEU B 1 473 ? -23.188 27.453 27.453 1 85 473 LEU B C 1
ATOM 8041 O O . LEU B 1 473 ? -23.109 27.625 28.656 1 85 473 LEU B O 1
ATOM 8045 N N . GLU B 1 474 ? -23.656 28.25 26.594 1 82 474 GLU B N 1
ATOM 8046 C CA . GLU B 1 474 ? -24.062 29.562 27.062 1 82 474 GLU B CA 1
ATOM 8047 C C . GLU B 1 474 ? -25.438 29.516 27.734 1 82 474 GLU B C 1
ATOM 8049 O O . GLU B 1 474 ? -25.703 30.25 28.688 1 82 474 GLU B O 1
ATOM 8054 N N . GLN B 1 475 ? -26.406 28.672 27.188 1 72.38 475 GLN B N 1
ATOM 8055 C CA . GLN B 1 475 ? -27.766 28.594 27.688 1 72.38 475 GLN B CA 1
ATOM 8056 C C . GLN B 1 475 ? -27.859 27.672 28.891 1 72.38 475 GLN B C 1
ATOM 8058 O O . GLN B 1 475 ? -28.797 27.781 29.703 1 72.38 475 GLN B O 1
ATOM 8063 N N . HIS B 1 476 ? -27.094 26.703 28.859 1 57.53 476 HIS B N 1
ATOM 8064 C CA . HIS B 1 476 ? -27.219 25.734 29.938 1 57.53 476 HIS B CA 1
ATOM 8065 C C . HIS B 1 476 ? -27.156 26.422 31.297 1 57.53 476 HIS B C 1
ATOM 8067 O O . HIS B 1 476 ? -26.219 27.172 31.594 1 57.53 476 HIS B O 1
ATOM 8073 N N . ASP B 1 477 ? -28.469 26.672 31.844 1 52.12 477 ASP B N 1
ATOM 8074 C CA . ASP B 1 477 ? -28.531 27.078 33.25 1 52.12 477 ASP B CA 1
ATOM 8075 C C . ASP B 1 477 ? -27.922 26 34.156 1 52.12 477 ASP B C 1
ATOM 8077 O O . ASP B 1 477 ? -28.531 24.953 34.375 1 52.12 477 ASP B O 1
ATOM 8081 N N . PHE B 1 478 ? -26.656 25.906 34.25 1 47.59 478 PHE B N 1
ATOM 8082 C CA . PHE B 1 478 ? -25.875 24.906 34.969 1 47.59 478 PHE B CA 1
ATOM 8083 C C . PHE B 1 478 ? -26.297 24.859 36.438 1 47.59 478 PHE B C 1
ATOM 8085 O O . PHE B 1 478 ? -25.891 23.953 37.156 1 47.59 478 PHE B O 1
ATOM 8092 N N . ASP B 1 479 ? -27.031 25.938 36.938 1 47.19 479 ASP B N 1
ATOM 8093 C CA . ASP B 1 479 ? -27.531 25.875 38.312 1 47.19 479 ASP B CA 1
ATOM 8094 C C . ASP B 1 479 ? -28.641 24.844 38.438 1 47.19 479 ASP B C 1
ATOM 8096 O O . ASP B 1 479 ? -29.062 24.516 39.562 1 47.19 479 ASP B O 1
ATOM 8100 N N . ARG B 1 480 ? -29.422 24.516 37.469 1 41.81 480 ARG B N 1
ATOM 8101 C CA . ARG B 1 480 ? -30.391 23.438 37.625 1 41.81 480 ARG B CA 1
ATOM 8102 C C . ARG B 1 480 ? -29.781 22.094 37.281 1 41.81 480 ARG B C 1
ATOM 8104 O O . ARG B 1 480 ? -29.172 21.938 36.219 1 41.81 480 ARG B O 1
ATOM 8111 N N . PRO B 1 481 ? -29.594 21.266 38.25 1 41.16 481 PRO B N 1
ATOM 8112 C CA . PRO B 1 481 ? -28.953 19.953 38.125 1 41.16 481 PRO B CA 1
ATOM 8113 C C . PRO B 1 481 ? -29.422 19.203 36.875 1 41.16 481 PRO B C 1
ATOM 8115 O O . PRO B 1 481 ? -30.578 18.766 36.812 1 41.16 481 PRO B O 1
ATOM 8118 N N . ARG B 1 482 ? -29.484 19.75 35.812 1 39.28 482 ARG B N 1
ATOM 8119 C CA . ARG B 1 482 ? -30.062 18.938 34.75 1 39.28 482 ARG B CA 1
ATOM 8120 C C . ARG B 1 482 ? -29.297 17.625 34.594 1 39.28 482 ARG B C 1
ATOM 8122 O O . ARG B 1 482 ? -28.156 17.5 35.062 1 39.28 482 ARG B O 1
ATOM 8129 N N . MET B 1 483 ? -29.953 16.609 33.875 1 38.12 483 MET B N 1
ATOM 8130 C CA . MET B 1 483 ? -29.578 15.219 33.656 1 38.12 483 MET B CA 1
ATOM 8131 C C . MET B 1 483 ? -28.203 15.125 33.031 1 38.12 483 MET B C 1
ATOM 8133 O O . MET B 1 483 ? -27.875 15.914 32.125 1 38.12 483 MET B O 1
ATOM 8137 N N . SER B 1 484 ? -27.25 14.75 33.781 1 38.09 484 SER B N 1
ATOM 8138 C CA . SER B 1 484 ? -25.891 14.352 33.438 1 38.09 484 SER B CA 1
ATOM 8139 C C . SER B 1 484 ? -25.828 13.766 32.031 1 38.09 484 SER B C 1
ATOM 8141 O O . SER B 1 484 ? -26.453 12.734 31.75 1 38.09 484 SER B O 1
ATOM 8143 N N . TYR B 1 485 ? -25.953 14.641 31.047 1 38.56 485 TYR B N 1
ATOM 8144 C CA . TYR B 1 485 ? -25.703 13.992 29.766 1 38.56 485 TYR B CA 1
ATOM 8145 C C . TYR B 1 485 ? -24.312 13.352 29.75 1 38.56 485 TYR B C 1
ATOM 8147 O O . TYR B 1 485 ? -23.344 13.938 30.234 1 38.56 485 TYR B O 1
ATOM 8155 N N . SER B 1 486 ? -24.25 12.203 29.766 1 41.59 486 SER B N 1
ATOM 8156 C CA . SER B 1 486 ? -22.922 11.609 29.625 1 41.59 486 SER B CA 1
ATOM 8157 C C . SER B 1 486 ? -22.219 12.125 28.391 1 41.59 486 SER B C 1
ATOM 8159 O O . SER B 1 486 ? -22.859 12.555 27.422 1 41.59 486 SER B O 1
ATOM 8161 N N . MET B 1 487 ? -21.078 12.633 28.516 1 44.06 487 MET B N 1
ATOM 8162 C CA . MET B 1 487 ? -20.172 13.031 27.438 1 44.06 487 MET B CA 1
ATOM 8163 C C . MET B 1 487 ? -20.5 12.266 26.156 1 44.06 487 MET B C 1
ATOM 8165 O O . MET B 1 487 ? -20.453 12.836 25.062 1 44.06 487 MET B O 1
ATOM 8169 N N . GLN B 1 488 ? -20.969 11.133 26.391 1 42.84 488 GLN B N 1
ATOM 8170 C CA . GLN B 1 488 ? -21.266 10.227 25.297 1 42.84 488 GLN B CA 1
ATOM 8171 C C . GLN B 1 488 ? -22.5 10.688 24.516 1 42.84 488 GLN B C 1
ATOM 8173 O O . GLN B 1 488 ? -22.5 10.656 23.281 1 42.84 488 GLN B O 1
ATOM 8178 N N . ASP B 1 489 ? -23.359 11.281 25.266 1 44.44 489 ASP B N 1
ATOM 8179 C CA . ASP B 1 489 ? -24.609 11.758 24.688 1 44.44 489 ASP B CA 1
ATOM 8180 C C . ASP B 1 489 ? -24.375 12.984 23.812 1 44.44 489 ASP B C 1
ATOM 8182 O O . ASP B 1 489 ? -24.953 13.102 22.734 1 44.44 489 ASP B O 1
ATOM 8186 N N . LEU B 1 490 ? -23.547 13.609 24.219 1 46.28 490 LEU B N 1
ATOM 8187 C CA . LEU B 1 490 ? -23.297 14.859 23.531 1 46.28 490 LEU B CA 1
ATOM 8188 C C . LEU B 1 490 ? -22.5 14.625 22.25 1 46.28 490 LEU B C 1
ATOM 8190 O O . LEU B 1 490 ? -22.812 15.211 21.203 1 46.28 490 LEU B O 1
ATOM 8194 N N . LEU B 1 491 ? -21.531 13.867 22.359 1 48.09 491 LEU B N 1
ATOM 8195 C CA . LEU B 1 491 ? -20.688 13.602 21.188 1 48.09 491 LEU B CA 1
ATOM 8196 C C . LEU B 1 491 ? -21.5 12.93 20.078 1 48.09 491 LEU B C 1
ATOM 8198 O O . LEU B 1 491 ? -21.328 13.227 18.906 1 48.09 491 LEU B O 1
ATOM 8202 N N . GLN B 1 492 ? -22.312 12.094 20.484 1 46.72 492 GLN B N 1
ATOM 8203 C CA . GLN B 1 492 ? -23.219 11.445 19.547 1 46.72 492 GLN B CA 1
ATOM 8204 C C . GLN B 1 492 ? -24.109 12.469 18.844 1 46.72 492 GLN B C 1
ATOM 8206 O O . GLN B 1 492 ? -24.375 12.359 17.656 1 46.72 492 GLN B O 1
ATOM 8211 N N . GLN B 1 493 ? -24.375 13.422 19.609 1 45.34 493 GLN B N 1
ATOM 8212 C CA . GLN B 1 493 ? -25.172 14.523 19.062 1 45.34 493 GLN B CA 1
ATOM 8213 C C . GLN B 1 493 ? -24.375 15.328 18.047 1 45.34 493 GLN B C 1
ATOM 8215 O O . GLN B 1 493 ? -24.906 15.727 17.016 1 45.34 493 GLN B O 1
ATOM 8220 N N . LEU B 1 494 ? -23.219 15.484 18.391 1 44.72 494 LEU B N 1
ATOM 8221 C CA . LEU B 1 494 ? -22.359 16.281 17.516 1 44.72 494 LEU B CA 1
ATOM 8222 C C . LEU B 1 494 ? -22.031 15.531 16.234 1 44.72 494 LEU B C 1
ATOM 8224 O O . LEU B 1 494 ? -21.938 16.125 15.164 1 44.72 494 LEU B O 1
ATOM 8228 N N . ALA B 1 495 ? -21.703 14.32 16.344 1 42.31 495 ALA B N 1
ATOM 8229 C CA . ALA B 1 495 ? -21.422 13.523 15.164 1 42.31 495 ALA B CA 1
ATOM 8230 C C . ALA B 1 495 ? -22.641 13.414 14.258 1 42.31 495 ALA B C 1
ATOM 8232 O O . ALA B 1 495 ? -22.5 13.422 13.031 1 42.31 495 ALA B O 1
ATOM 8233 N N . ALA B 1 496 ? -23.75 13.234 14.828 1 38.56 496 ALA B N 1
ATOM 8234 C CA . ALA B 1 496 ? -24.984 13.148 14.07 1 38.56 496 ALA B CA 1
ATOM 8235 C C . ALA B 1 496 ? -25.359 14.5 13.453 1 38.56 496 ALA B C 1
ATOM 8237 O O . ALA B 1 496 ? -26.125 14.562 12.5 1 38.56 496 ALA B O 1
ATOM 8238 N N . ALA B 1 497 ? -25.016 15.555 14.023 1 34.69 497 ALA B N 1
ATOM 8239 C CA . ALA B 1 497 ? -25.297 16.859 13.43 1 34.69 497 ALA B CA 1
ATOM 8240 C C . ALA B 1 497 ? -24.516 17.047 12.133 1 34.69 497 ALA B C 1
ATOM 8242 O O . ALA B 1 497 ? -24.547 18.125 11.531 1 34.69 497 ALA B O 1
ATOM 8243 N N . ASP B 1 498 ? -23.703 16.266 11.789 1 34.12 498 ASP B N 1
ATOM 8244 C CA . ASP B 1 498 ? -23.203 16.5 10.445 1 34.12 498 ASP B CA 1
ATOM 8245 C C . ASP B 1 498 ? -24.344 16.672 9.445 1 34.12 498 ASP B C 1
ATOM 8247 O O . ASP B 1 498 ? -25.094 15.719 9.195 1 34.12 498 ASP B O 1
ATOM 8251 N N . MET B 1 499 ? -24.906 18 9.297 1 31.83 499 MET B N 1
ATOM 8252 C CA . MET B 1 499 ? -25.797 18.844 8.5 1 31.83 499 MET B CA 1
ATOM 8253 C C . MET B 1 499 ? -25.688 18.516 7.02 1 31.83 499 MET B C 1
ATOM 8255 O O . MET B 1 499 ? -24.594 18.219 6.523 1 31.83 499 MET B O 1
ATOM 8259 N N . GLY B 1 500 ? -26.828 18.188 6.293 1 29.03 500 GLY B N 1
ATOM 8260 C CA . GLY B 1 500 ? -27.219 18.422 4.91 1 29.03 500 GLY B CA 1
ATOM 8261 C C . GLY B 1 500 ? -26.641 19.688 4.32 1 29.03 500 GLY B C 1
ATOM 8262 O O . GLY B 1 500 ? -27.281 20.734 4.336 1 29.03 500 GLY B O 1
ATOM 8263 N N . VAL B 1 501 ? -25.516 20.047 4.414 1 29.25 501 VAL B N 1
ATOM 8264 C CA . VAL B 1 501 ? -25.297 21.188 3.529 1 29.25 501 VAL B CA 1
ATOM 8265 C C . VAL B 1 501 ? -25.922 20.922 2.166 1 29.25 501 VAL B C 1
ATOM 8267 O O . VAL B 1 501 ? -25.531 19.969 1.472 1 29.25 501 VAL B O 1
ATOM 8270 N N . PRO B 1 502 ? -27.266 21.422 1.994 1 27.05 502 PRO B N 1
ATOM 8271 C CA . PRO B 1 502 ? -27.938 21.406 0.688 1 27.05 502 PRO B CA 1
ATOM 8272 C C . PRO B 1 502 ? -27 21.797 -0.454 1 27.05 502 PRO B C 1
ATOM 8274 O O . PRO B 1 502 ? -26.125 22.656 -0.276 1 27.05 502 PRO B O 1
ATOM 8277 N N . SER B 1 503 ? -26.797 21.031 -1.363 1 27.12 503 SER B N 1
ATOM 8278 C CA . SER B 1 503 ? -26.188 21.406 -2.629 1 27.12 503 SER B CA 1
ATOM 8279 C C . SER B 1 503 ? -26.781 22.688 -3.18 1 27.12 503 SER B C 1
ATOM 8281 O O . SER B 1 503 ? -26.203 23.328 -4.07 1 27.12 503 SER B O 1
ATOM 8283 N N . ASP B 1 504 ? -28.188 22.859 -3.203 1 25.33 504 ASP B N 1
ATOM 8284 C CA . ASP B 1 504 ? -28.781 23.953 -3.963 1 25.33 504 ASP B CA 1
ATOM 8285 C C . ASP B 1 504 ? -28.75 25.25 -3.156 1 25.33 504 ASP B C 1
ATOM 8287 O O . ASP B 1 504 ? -29.281 25.312 -2.045 1 25.33 504 ASP B O 1
ATOM 8291 N N . ALA B 1 505 ? -27.891 26.281 -3.561 1 27.03 505 ALA B N 1
ATOM 8292 C CA . ALA B 1 505 ? -27.781 27.672 -3.123 1 27.03 505 ALA B CA 1
ATOM 8293 C C . ALA B 1 505 ? -29.141 28.328 -3.031 1 27.03 505 ALA B C 1
ATOM 8295 O O . ALA B 1 505 ? -29.281 29.422 -2.479 1 27.03 505 ALA B O 1
ATOM 8296 N N . SER B 1 506 ? -30.25 28.109 -3.879 1 26.16 506 SER B N 1
ATOM 8297 C CA . SER B 1 506 ? -31.328 29.094 -3.963 1 26.16 506 SER B CA 1
ATOM 8298 C C . SER B 1 506 ? -32.156 29.109 -2.684 1 26.16 506 SER B C 1
ATOM 8300 O O . SER B 1 506 ? -33 30.016 -2.488 1 26.16 506 SER B O 1
ATOM 8302 N N . ILE B 1 507 ? -32.625 28.078 -2.098 1 24.75 507 ILE B N 1
ATOM 8303 C CA . ILE B 1 507 ? -33.688 28.266 -1.133 1 24.75 507 ILE B CA 1
ATOM 8304 C C . ILE B 1 507 ? -33.125 28.734 0.203 1 24.75 507 ILE B C 1
ATOM 8306 O O . ILE B 1 507 ? -32.656 27.906 1.012 1 24.75 507 ILE B O 1
ATOM 8310 N N . ILE B 1 508 ? -32.406 29.906 0.287 1 25.81 508 ILE B N 1
ATOM 8311 C CA . ILE B 1 508 ? -32.094 30.625 1.521 1 25.81 508 ILE B CA 1
ATOM 8312 C C . ILE B 1 508 ? -33.406 31.188 2.105 1 25.81 508 ILE B C 1
ATOM 8314 O O . ILE B 1 508 ? -33.625 32.406 2.08 1 25.81 508 ILE B O 1
ATOM 8318 N N . THR B 1 509 ? -34.656 30.891 1.774 1 23.75 509 THR B N 1
ATOM 8319 C CA . THR B 1 509 ? -35.625 31.656 2.541 1 23.75 509 THR B CA 1
ATOM 8320 C C . THR B 1 509 ? -35.375 31.516 4.039 1 23.75 509 THR B C 1
ATOM 8322 O O . THR B 1 509 ? -34.719 30.562 4.48 1 23.75 509 THR B O 1
ATOM 8325 N N . ASP B 1 510 ? -36.031 32.594 4.871 1 22.69 510 ASP B N 1
ATOM 8326 C CA . ASP B 1 510 ? -36.031 32.938 6.297 1 22.69 510 ASP B CA 1
ATOM 8327 C C . ASP B 1 510 ? -36.344 31.703 7.145 1 22.69 510 ASP B C 1
ATOM 8329 O O . ASP B 1 510 ? -37.5 31.469 7.492 1 22.69 510 ASP B O 1
ATOM 8333 N N . PRO B 1 511 ? -36.125 30.578 6.801 1 26.38 511 PRO B N 1
ATOM 8334 C CA . PRO B 1 511 ? -36.938 29.641 7.574 1 26.38 511 PRO B CA 1
ATOM 8335 C C . PRO B 1 511 ? -36.75 29.797 9.078 1 26.38 511 PRO B C 1
ATOM 8337 O O . PRO B 1 511 ? -35.625 29.906 9.555 1 26.38 511 PRO B O 1
ATOM 8340 N N . GLY B 1 512 ? -37.688 30.578 9.805 1 21.89 512 GLY B N 1
ATOM 8341 C CA . GLY B 1 512 ? -37.781 30.719 11.25 1 21.89 512 GLY B CA 1
ATOM 8342 C C . GLY B 1 512 ? -37.312 29.484 12 1 21.89 512 GLY B C 1
ATOM 8343 O O . GLY B 1 512 ? -37.156 28.406 11.414 1 21.89 512 GLY B O 1
ATOM 8344 N N . LEU B 1 513 ? -36.844 29.688 13.25 1 23 513 LEU B N 1
ATOM 8345 C CA . LEU B 1 513 ? -36.406 28.766 14.289 1 23 513 LEU B CA 1
ATOM 8346 C C . LEU B 1 513 ? -37.281 27.516 14.312 1 23 513 LEU B C 1
ATOM 8348 O O . LEU B 1 513 ? -37.094 26.625 15.148 1 23 513 LEU B O 1
ATOM 8352 N N . ASP B 1 514 ? -38.469 27.641 13.68 1 23.14 514 ASP B N 1
ATOM 8353 C CA . ASP B 1 514 ? -39.5 26.656 13.891 1 23.14 514 ASP B CA 1
ATOM 8354 C C . ASP B 1 514 ? -39.188 25.344 13.156 1 23.14 514 ASP B C 1
ATOM 8356 O O . ASP B 1 514 ? -40.031 24.438 13.094 1 23.14 514 ASP B O 1
ATOM 8360 N N . GLY B 1 515 ? -38.469 25.359 12.297 1 24.06 515 GLY B N 1
ATOM 8361 C CA . GLY B 1 515 ? -38.344 24.172 11.461 1 24.06 515 GLY B CA 1
ATOM 8362 C C . GLY B 1 515 ? -37.781 22.984 12.195 1 24.06 515 GLY B C 1
ATOM 8363 O O . GLY B 1 515 ? -37.438 21.969 11.578 1 24.06 515 GLY B O 1
ATOM 8364 N N . LEU B 1 516 ? -37.5 23.078 13.477 1 24.22 516 LEU B N 1
ATOM 8365 C CA . LEU B 1 516 ? -37.594 22.062 14.531 1 24.22 516 LEU B CA 1
ATOM 8366 C C . LEU B 1 516 ? -39 21.547 14.672 1 24.22 516 LEU B C 1
ATOM 8368 O O . LEU B 1 516 ? -39.281 20.672 15.484 1 24.22 516 LEU B O 1
ATOM 8372 N N . ALA B 1 517 ? -39.969 22.141 14.195 1 24.78 517 ALA B N 1
ATOM 8373 C CA . ALA B 1 517 ? -41.375 21.766 14.375 1 24.78 517 ALA B CA 1
ATOM 8374 C C . ALA B 1 517 ? -41.719 20.547 13.523 1 24.78 517 ALA B C 1
ATOM 8376 O O . ALA B 1 517 ? -42.562 19.734 13.914 1 24.78 517 ALA B O 1
ATOM 8377 N N . HIS B 1 518 ? -41.531 20.438 12.305 1 24.56 518 HIS B N 1
ATOM 8378 C CA . HIS B 1 518 ? -42.062 19.219 11.68 1 24.56 518 HIS B CA 1
ATOM 8379 C C . HIS B 1 518 ? -41.188 18.016 12 1 24.56 518 HIS B C 1
ATOM 8381 O O . HIS B 1 518 ? -41.281 16.984 11.344 1 24.56 518 HIS B O 1
ATOM 8387 N N . ILE B 1 519 ? -40.188 18.094 12.891 1 25.59 519 ILE B N 1
ATOM 8388 C CA . ILE B 1 519 ? -39.844 16.969 13.773 1 25.59 519 ILE B CA 1
ATOM 8389 C C . ILE B 1 519 ? -41.094 16.562 14.57 1 25.59 519 ILE B C 1
ATOM 8391 O O . ILE B 1 519 ? -41.469 17.25 15.539 1 25.59 519 ILE B O 1
ATOM 8395 N N . GLY B 1 520 ? -42.156 16.344 13.922 1 25 520 GLY B N 1
ATOM 8396 C CA . GLY B 1 520 ? -43.312 15.836 14.68 1 25 520 GLY B CA 1
ATOM 8397 C C . GLY B 1 520 ? -42.906 14.875 15.781 1 25 520 GLY B C 1
ATOM 8398 O O . GLY B 1 520 ? -42.219 15.266 16.734 1 25 520 GLY B O 1
ATOM 8399 N N . ASP B 1 521 ? -43.75 13.57 15.758 1 23.17 521 ASP B N 1
ATOM 8400 C CA . ASP B 1 521 ? -43.688 12.641 16.891 1 23.17 521 ASP B CA 1
ATOM 8401 C C . ASP B 1 521 ? -42.281 12.172 17.156 1 23.17 521 ASP B C 1
ATOM 8403 O O . ASP B 1 521 ? -41.531 11.844 16.234 1 23.17 521 ASP B O 1
ATOM 8407 N N . ILE B 1 522 ? -41.719 12.398 18.266 1 23.86 522 ILE B N 1
ATOM 8408 C CA . ILE B 1 522 ? -40.562 11.938 19 1 23.86 522 ILE B CA 1
ATOM 8409 C C . ILE B 1 522 ? -40.375 10.438 18.781 1 23.86 522 ILE B C 1
ATOM 8411 O O . ILE B 1 522 ? -39.438 9.836 19.328 1 23.86 522 ILE B O 1
ATOM 8415 N N . ARG B 1 523 ? -41.469 9.695 18.359 1 24.5 523 ARG B N 1
ATOM 8416 C CA . ARG B 1 523 ? -41.438 8.242 18.297 1 24.5 523 ARG B CA 1
ATOM 8417 C C . ARG B 1 523 ? -40.438 7.75 17.25 1 24.5 523 ARG B C 1
ATOM 8419 O O . ARG B 1 523 ? -39.938 6.641 17.359 1 24.5 523 ARG B O 1
ATOM 8426 N N . ASN B 1 524 ? -40.688 8.195 16.141 1 23.09 524 ASN B N 1
ATOM 8427 C CA . ASN B 1 524 ? -40.031 7.531 15.031 1 23.09 524 ASN B CA 1
ATOM 8428 C C . ASN B 1 524 ? -38.531 7.84 15.008 1 23.09 524 ASN B C 1
ATOM 8430 O O . ASN B 1 524 ? -37.875 7.684 13.977 1 23.09 524 ASN B O 1
ATOM 8434 N N . LEU B 1 525 ? -38.125 8.617 15.852 1 25.23 525 LEU B N 1
ATOM 8435 C CA . LEU B 1 525 ? -36.719 8.719 16.172 1 25.23 525 LEU B CA 1
ATOM 8436 C C . LEU B 1 525 ? -36.125 7.34 16.484 1 25.23 525 LEU B C 1
ATOM 8438 O O . LEU B 1 525 ? -35.156 7.23 17.234 1 25.23 525 LEU B O 1
ATOM 8442 N N . ASN B 1 526 ? -36.844 6.266 16.156 1 23.67 526 ASN B N 1
ATOM 8443 C CA . ASN B 1 526 ? -36.594 4.848 16.391 1 23.67 526 ASN B CA 1
ATOM 8444 C C . ASN B 1 526 ? -35.344 4.375 15.641 1 23.67 526 ASN B C 1
ATOM 8446 O O . ASN B 1 526 ? -35.031 3.182 15.641 1 23.67 526 ASN B O 1
ATOM 8450 N N . MET B 1 527 ? -35.156 5.086 14.578 1 25.62 527 MET B N 1
ATOM 8451 C CA . MET B 1 527 ? -34.125 4.426 13.805 1 25.62 527 MET B CA 1
ATOM 8452 C C . MET B 1 527 ? -32.844 4.297 14.625 1 25.62 527 MET B C 1
ATOM 8454 O O . MET B 1 527 ? -31.953 3.516 14.281 1 25.62 527 MET B O 1
ATOM 8458 N N . LEU B 1 528 ? -32.625 5.23 15.516 1 27.62 528 LEU B N 1
ATOM 8459 C CA . LEU B 1 528 ? -31.594 5.219 16.547 1 27.62 528 LEU B CA 1
ATOM 8460 C C . LEU B 1 528 ? -31.797 4.059 17.516 1 27.62 528 LEU B C 1
ATOM 8462 O O . LEU B 1 528 ? -31.016 3.875 18.453 1 27.62 528 LEU B O 1
ATOM 8466 N N . THR B 1 529 ? -32.875 3.441 17.516 1 26.81 529 THR B N 1
ATOM 8467 C CA . THR B 1 529 ? -33.188 2.227 18.266 1 26.81 529 THR B CA 1
ATOM 8468 C C . THR B 1 529 ? -32.25 1.092 17.859 1 26.81 529 THR B C 1
ATOM 8470 O O . THR B 1 529 ? -31.875 0.263 18.688 1 26.81 529 THR B O 1
ATOM 8473 N N . GLU B 1 530 ? -32.125 0.872 16.562 1 25.7 530 GLU B N 1
ATOM 8474 C CA . GLU B 1 530 ? -31.375 -0.336 16.219 1 25.7 530 GLU B CA 1
ATOM 8475 C C . GLU B 1 530 ? -29.891 -0.175 16.531 1 25.7 530 GLU B C 1
ATOM 8477 O O . GLU B 1 530 ? -29.156 -1.165 16.672 1 25.7 530 GLU B O 1
ATOM 8482 N N . LEU B 1 531 ? -29.359 0.994 16.422 1 26.44 531 LEU B N 1
ATOM 8483 C CA . LEU B 1 531 ? -27.969 1.116 16.875 1 26.44 531 LEU B CA 1
ATOM 8484 C C . LEU B 1 531 ? -27.922 1.22 18.406 1 26.44 531 LEU B C 1
ATOM 8486 O O . LEU B 1 531 ? -26.844 1.401 18.969 1 26.44 531 LEU B O 1
ATOM 8490 N N . GLY B 1 532 ? -28.906 1.375 19.156 1 26.8 532 GLY B N 1
ATOM 8491 C CA . GLY B 1 532 ? -29.109 1.372 20.609 1 26.8 532 GLY B CA 1
ATOM 8492 C C . GLY B 1 532 ? -28.375 0.249 21.312 1 26.8 532 GLY B C 1
ATOM 8493 O O . GLY B 1 532 ? -27.906 0.424 22.438 1 26.8 532 GLY B O 1
ATOM 8494 N N . ASN B 1 533 ? -28.656 -0.957 20.922 1 26.03 533 ASN B N 1
ATOM 8495 C CA . ASN B 1 533 ? -28.031 -2.064 21.656 1 26.03 533 ASN B CA 1
ATOM 8496 C C . ASN B 1 533 ? -26.516 -2.023 21.562 1 26.03 533 ASN B C 1
ATOM 8498 O O . ASN B 1 533 ? -25.828 -2.832 22.188 1 26.03 533 ASN B O 1
ATOM 8502 N N . THR B 1 534 ? -26.016 -1.426 20.484 1 25.33 534 THR B N 1
ATOM 8503 C CA . THR B 1 534 ? -24.578 -1.575 20.391 1 25.33 534 THR B CA 1
ATOM 8504 C C . THR B 1 534 ? -23.859 -0.514 21.234 1 25.33 534 THR B C 1
ATOM 8506 O O . THR B 1 534 ? -22.656 -0.585 21.438 1 25.33 534 THR B O 1
ATOM 8509 N N . LEU B 1 535 ? -24.391 0.669 21.469 1 27.06 535 LEU B N 1
ATOM 8510 C CA . LEU B 1 535 ? -23.781 1.763 22.234 1 27.06 535 LEU B CA 1
ATOM 8511 C C . LEU B 1 535 ? -23.797 1.453 23.719 1 27.06 535 LEU B C 1
ATOM 8513 O O . LEU B 1 535 ? -23.359 2.279 24.531 1 27.06 535 LEU B O 1
ATOM 8517 N N . GLU B 1 536 ? -24.594 0.841 24.297 1 28.38 536 GLU B N 1
ATOM 8518 C CA . GLU B 1 536 ? -24.406 0.469 25.703 1 28.38 536 GLU B CA 1
ATOM 8519 C C . GLU B 1 536 ? -22.953 0.124 25.984 1 28.38 536 GLU B C 1
ATOM 8521 O O . GLU B 1 536 ? -22.562 -0.065 27.141 1 28.38 536 GLU B O 1
ATOM 8526 N N . GLY B 1 537 ? -22.172 -0.382 25.031 1 26.92 537 GLY B N 1
ATOM 8527 C CA . GLY B 1 537 ? -20.812 -0.797 25.312 1 26.92 537 GLY B CA 1
ATOM 8528 C C . GLY B 1 537 ? -19.828 0.352 25.297 1 26.92 537 GLY B C 1
ATOM 8529 O O . GLY B 1 537 ? -20.109 1.412 24.734 1 26.92 537 GLY B O 1
ATOM 8530 N N . THR B 1 538 ? -18.75 0.631 26.266 1 28.78 538 THR B N 1
ATOM 8531 C CA . THR B 1 538 ? -17.516 1.37 26.562 1 28.78 538 THR B CA 1
ATOM 8532 C C . THR B 1 538 ? -16.828 1.783 25.266 1 28.78 538 THR B C 1
ATOM 8534 O O . THR B 1 538 ? -16.562 0.944 24.391 1 28.78 538 THR B O 1
ATOM 8537 N N . TYR B 1 539 ? -17.062 2.979 24.875 1 32.34 539 TYR B N 1
ATOM 8538 C CA . TYR B 1 539 ? -16.359 3.459 23.688 1 32.34 539 TYR B CA 1
ATOM 8539 C C . TYR B 1 539 ? -14.883 3.09 23.75 1 32.34 539 TYR B C 1
ATOM 8541 O O . TYR B 1 539 ? -14.164 3.529 24.656 1 32.34 539 TYR B O 1
ATOM 8549 N N . GLY B 1 540 ? -14.508 2.264 23.359 1 36.69 540 GLY B N 1
ATOM 8550 C CA . GLY B 1 540 ? -13.117 1.867 23.234 1 36.69 540 GLY B CA 1
ATOM 8551 C C . GLY B 1 540 ? -12.32 2.762 22.297 1 36.69 540 GLY B C 1
ATOM 8552 O O . GLY B 1 540 ? -12.875 3.682 21.703 1 36.69 540 GLY B O 1
ATOM 8553 N N . MET B 1 541 ? -11.086 2.947 22.422 1 40.25 541 MET B N 1
ATOM 8554 C CA . MET B 1 541 ? -10.062 3.607 21.609 1 40.25 541 MET B CA 1
ATOM 8555 C C . MET B 1 541 ? -10.523 3.758 20.172 1 40.25 541 MET B C 1
ATOM 8557 O O . MET B 1 541 ? -10.297 4.797 19.547 1 40.25 541 MET B O 1
ATOM 8561 N N . GLY B 1 542 ? -11.312 2.928 19.812 1 42.06 542 GLY B N 1
ATOM 8562 C CA . GLY B 1 542 ? -11.727 2.902 18.406 1 42.06 542 GLY B CA 1
ATOM 8563 C C . GLY B 1 542 ? -12.734 3.984 18.078 1 42.06 542 GLY B C 1
ATOM 8564 O O . GLY B 1 542 ? -12.711 4.539 16.969 1 42.06 542 GLY B O 1
ATOM 8565 N N . ASP B 1 543 ? -13.5 4.348 19.047 1 42.81 543 ASP B N 1
ATOM 8566 C CA . ASP B 1 543 ? -14.594 5.273 18.766 1 42.81 543 ASP B CA 1
ATOM 8567 C C . ASP B 1 543 ? -14.07 6.691 18.562 1 42.81 543 ASP B C 1
ATOM 8569 O O . ASP B 1 543 ? -14.508 7.391 17.641 1 42.81 543 ASP B O 1
ATOM 8573 N N . TRP B 1 544 ? -13.312 7.105 19.375 1 43.91 544 TRP B N 1
ATOM 8574 C CA . TRP B 1 544 ? -12.703 8.422 19.25 1 43.91 544 TRP B CA 1
ATOM 8575 C C . TRP B 1 544 ? -11.875 8.516 17.969 1 43.91 544 TRP B C 1
ATOM 8577 O O . TRP B 1 544 ? -11.906 9.539 17.281 1 43.91 544 TRP B O 1
ATOM 8587 N N . ASP B 1 545 ? -11.234 7.508 17.781 1 46.5 545 ASP B N 1
ATOM 8588 C CA . ASP B 1 545 ? -10.5 7.488 16.516 1 46.5 545 ASP B CA 1
ATOM 8589 C C . ASP B 1 545 ? -11.43 7.699 15.328 1 46.5 545 ASP B C 1
ATOM 8591 O O . ASP B 1 545 ? -11.086 8.406 14.383 1 46.5 545 ASP B O 1
ATOM 8595 N N . GLU B 1 546 ? -12.516 7.098 15.578 1 44.06 546 GLU B N 1
ATOM 8596 C CA . GLU B 1 546 ? -13.492 7.27 14.508 1 44.06 546 GLU B CA 1
ATOM 8597 C C . GLU B 1 546 ? -13.984 8.711 14.438 1 44.06 546 GLU B C 1
ATOM 8599 O O . GLU B 1 546 ? -14.164 9.258 13.352 1 44.06 546 GLU B O 1
ATOM 8604 N N . VAL B 1 547 ? -14.203 9.25 15.57 1 42.72 547 VAL B N 1
ATOM 8605 C CA . VAL B 1 547 ? -14.625 10.641 15.609 1 42.72 547 VAL B CA 1
ATOM 8606 C C . VAL B 1 547 ? -13.531 11.523 14.992 1 42.72 547 VAL B C 1
ATOM 8608 O O . VAL B 1 547 ? -13.812 12.367 14.141 1 42.72 547 VAL B O 1
ATOM 8611 N N . PHE B 1 548 ? -12.469 11.219 15.539 1 44.56 548 PHE B N 1
ATOM 8612 C CA . PHE B 1 548 ? -11.367 12.055 15.086 1 44.56 548 PHE B CA 1
ATOM 8613 C C . PHE B 1 548 ? -10.969 11.703 13.656 1 44.56 548 PHE B C 1
ATOM 8615 O O . PHE B 1 548 ? -10.562 12.57 12.883 1 44.56 548 PHE B O 1
ATOM 8622 N N . SER B 1 549 ? -11.055 10.422 13.328 1 45.19 549 SER B N 1
ATOM 8623 C CA . SER B 1 549 ? -10.805 10.047 11.945 1 45.19 549 SER B CA 1
ATOM 8624 C C . SER B 1 549 ? -11.828 10.688 11.008 1 45.19 549 SER B C 1
ATOM 8626 O O . SER B 1 549 ? -11.523 10.961 9.844 1 45.19 549 SER B O 1
ATOM 8628 N N . GLN B 1 550 ? -12.992 10.922 11.633 1 37.38 550 GLN B N 1
ATOM 8629 C CA . GLN B 1 550 ? -14.055 11.562 10.867 1 37.38 550 GLN B CA 1
ATOM 8630 C C . GLN B 1 550 ? -13.883 13.078 10.844 1 37.38 550 GLN B C 1
ATOM 8632 O O . GLN B 1 550 ? -14.461 13.766 10 1 37.38 550 GLN B O 1
ATOM 8637 N N . LEU B 1 551 ? -13.305 13.547 11.75 1 37.69 551 LEU B N 1
ATOM 8638 C CA . LEU B 1 551 ? -12.977 14.969 11.75 1 37.69 551 LEU B CA 1
ATOM 8639 C C . LEU B 1 551 ? -11.758 15.242 10.883 1 37.69 551 LEU B C 1
ATOM 8641 O O . LEU B 1 551 ? -11.641 16.312 10.289 1 37.69 551 LEU B O 1
#

Organism: Exserohilum turcicum (strain 28A) (NCBI:txid671987)

Secondary structure (DSSP, 8-state):
--HHHHHHHHHHHHHHHHS-SS-THHHH---HHHHHHHHHHHHHHHHHHH--S-HHHHHHHHHHHHHHHHTTPPPPGGGHHHHHHHHHHHHHHHHHS-GGGSPPGGGS---S----SHHHHHHHHHHHHHHHHHHHHHHHTSSS---HHHHHHHHHHHHHHTTTT-HHHHHHHHHHHHHHHHHTTGGG---GGG--HHHHTSGGGSSHHHHHHHHHHHHHHHHHHHHS-TTSPPS--GGG------SS-TTGGGGS-GGGS---SSTT--TTS----TTHHHHHHHHHHHHHIIIIIS-SS--HHHHHHHHHHHHHHHHT--GGGSTT---SHHHHHHHHT-THHHHHHHHHHHHHHHHHHHHHHHHS-SSTTS--HHHHHHHHHHHHHHHHHHHS---HHHHTSHHHHHHHHHHHHHHHHHHHHTGGGS-HHHHHHHHHHHHHHHHHHHHTTTT-HHHHHHHHHHHHHHHHHHH--TTS------HHHHHHHHHHHTS---S--S------GGGGSS---TTSGGGGGTTTTSTTS---HHHHHHHHHH-/--HHHHHHHHHHHHHHHHS-SS-THHHH---HHHHHHHHHHHHHHHHHHH--S-HHHHHHHHHHHHHHHHTTPPPPGGGHHHHHHHHHHHHHHHHHS-GGGSPPGGGS---S----SHHHHHHHHHHHHHHHHHHHHHHHTSSS---HHHHHHHHHHHHHHTTTT-HHHHHHHHHHHHHHHHHTTGGG---GGG--HHHHTSGGGSSHHHHHHHHHHHHHHHHHHHHS-TTSPPS--GGG------S--TTGGGGS-GGGS---SSTT--TTS----TTHHHHHHHHHHHHHIIIIIS-SS--HHHHHHHHHHHHHHHHT--GGGSTT---SHHHHHHHHT-THHHHHHHHHHHHHHHHHHHHHHHHS-SSTTS--HHHHHHHHHHHHHHHHHHHS---HHHHTSHHHHHHHHHHHHHHHHHHHHTGGGS-HHHHHHHHHHHHHHHHHHHHTTTT-HHHHHHHHHHHHHHHHHHH--TTS------HHHHHHHHHHT-----S-SS------GGGGSS---TTSTTHHHHTTTTTTS---HHHHHHHHHH-

Foldseek 3Di:
DDPVVVVVVVVVVVCVVPPDPDDCLVLFAFALVLLLVLLQQLLAQPLLVLLQDQSQVLSVVSVVVVVCVVVVHDDDLVCLLVLLLSLLSNLRSLLLDDLVSHDDPNRGRPDDDDDDRSNLVSQVSSVVSLVVSVVSCVSRPQPHDQDSSLLSSLSSCVQQCQQVLVLVVNVVVLVVSLVSLVVLVLLACADPVPGDPVNCPDPQNVDPLSNLSSLLSNLSSLLCQQVPQLLDAGPDDPVRGRRDLDQQDPNQASSHDVVLLPPVVPVPPPPPARPDGSNNLSSLSSQLSVLSCVLRRVDPDRDLVSLVVSLVSLVVSLVPRGPLLHPCPPPDPVRVVVVVSPVNSVLSSLVSLLVSLLSLLLSLVQNQDPDPVPPSPPSLVSNLVSLVVLLVSLLDDDPPSSCLRQSSLLSNLVSLLSVLLVCLQPVVVQDDPNLVVNLVSLVSLLVSLVVNVSSGVSSVLSNVLSVVSSVVSVPPPSVPVPDNPDSVNSLVVSVVVPPDPDPDPPPPPPPPVCVVPVVPDPPVCCVVVVVVVVVVDDPHSNNVSVSSSSD/DDPVVVVVVVVVVVCVVPPDPDDCLVLFAFALVLLLQLLQQLLAQPLLVLLQDQSQVLSVVSVVVVVCVVVVHDDDLVCLLVLLLSLLSNLRSLLLDDLVSHDDPNRGRPDDDDDDRSNLVSQVSSVVSLVVSVVSCVSRNQPHDQDSSLLSSLSSCVQQCQQVLVLVVNVVVLVSSLVSLVVLVLLACADPVPGDPVNCPDPQNVDPLSNLSSLLSNLSSLLCQQVPQLLDAGPDDPVRGRRDQDDQDPNQQSSHDVVLLPPVVPPPPPPPARPDGSNNLSSLSSQLSVLSCVLRRVDPDHDLVSLVVSLVSLVVSLVVRGPLLHPCPPPDPVRVVVVVSPVNSVLSSLVSLLVSLLSLLLSLVQNQDPDPVPPSPPSVVSNLVSLVVLLVSLLDDDPPSSCLRQSSLLSNLVSLLSVLLVCLQCVVVQDDPNLVVNLVSLVSLLVSLVVNVSSGVSSVLSNVLSVVSSVVSVPPPSVPVPDNPDSVNVVVVSVVPPDCPDPDPPPPPPPPPCVVPVVPDPPVVCVVVVCVVVVVDDPPSNNVSVVSSSD

pLDDT: mean 78.93, std 22.17, range [21.89, 98.69]

Solvent-accessible surface area (backbone atoms only — not comparable to full-atom values): 59959 Å² total; per-residue (Å²): 128,51,69,68,59,51,54,52,49,39,47,51,53,50,48,62,47,55,34,34,87,54,82,53,64,74,65,62,46,48,38,70,66,50,46,52,52,28,42,50,48,25,28,57,73,44,18,47,78,46,34,50,48,52,29,55,59,48,53,52,51,51,50,50,49,54,53,38,50,74,71,66,53,79,83,51,81,86,49,44,46,52,49,17,31,51,26,20,41,42,17,49,14,42,55,56,44,51,62,89,70,53,73,56,69,91,40,38,50,85,68,84,78,89,63,85,51,57,60,56,41,26,42,53,50,18,44,39,27,43,47,46,17,50,51,41,34,47,71,52,41,62,78,38,69,82,51,72,39,49,43,30,20,54,46,50,35,53,73,44,30,51,14,67,58,36,54,68,43,46,51,28,47,44,30,27,37,46,39,41,38,48,74,70,42,26,39,61,44,28,43,84,90,70,41,53,67,73,56,40,67,35,82,80,32,54,44,73,61,42,39,49,40,35,40,42,38,42,46,48,48,48,32,54,45,40,62,40,60,74,65,47,63,50,47,75,51,79,77,60,44,54,49,54,83,64,60,87,45,98,59,42,60,43,19,33,39,58,91,73,46,70,66,67,79,69,75,71,66,68,76,86,60,77,77,88,53,66,35,45,59,51,33,52,47,48,53,52,20,50,45,39,26,69,39,49,50,72,39,81,68,80,46,69,67,36,48,52,50,39,48,52,50,53,50,48,52,63,70,64,44,57,65,79,52,31,90,70,41,67,77,47,72,68,41,45,58,54,45,67,72,36,72,62,43,65,56,46,34,54,50,49,52,49,51,52,32,41,52,46,25,58,52,21,55,69,57,38,49,87,50,84,83,46,91,27,60,63,32,44,50,50,21,50,51,26,26,48,50,44,49,54,56,67,69,47,90,67,66,67,57,66,61,62,41,44,67,50,30,42,40,40,34,52,25,48,52,49,52,51,41,47,42,64,64,41,33,85,78,45,52,75,67,60,34,54,51,53,51,50,51,49,50,51,50,32,55,56,26,49,75,39,24,82,64,20,39,28,15,34,52,33,21,53,51,43,64,60,46,50,57,54,65,68,60,54,61,62,84,53,86,61,82,77,57,50,61,65,57,53,50,53,50,56,65,61,63,66,67,72,77,73,86,72,80,77,81,68,68,82,72,61,90,53,75,68,52,80,62,54,75,82,63,72,66,40,69,63,48,74,60,44,77,65,58,82,56,79,78,47,76,52,49,56,31,46,52,57,70,68,79,128,53,70,69,58,52,54,51,48,40,46,50,53,47,48,63,46,55,36,32,88,52,82,51,64,75,65,62,46,49,37,70,68,51,45,51,53,27,42,50,47,26,30,58,74,43,19,46,78,45,34,50,50,51,28,56,60,49,52,50,50,50,51,51,48,54,55,38,51,74,72,65,52,77,84,51,80,86,48,44,45,52,49,17,29,51,26,20,39,42,17,51,14,41,56,56,43,52,65,90,71,52,72,55,70,91,40,39,48,86,70,83,78,90,63,86,50,58,60,57,39,26,41,52,51,17,45,39,27,44,47,47,17,50,51,41,34,46,74,54,40,61,78,39,68,81,52,71,39,50,45,29,19,56,46,48,34,53,75,46,31,52,16,66,59,36,54,67,44,47,52,29,49,45,31,26,37,44,39,40,38,49,73,70,42,26,39,61,44,30,43,84,91,69,41,51,68,73,56,39,68,34,82,80,31,54,44,72,60,40,39,48,40,36,39,42,38,40,46,48,48,48,33,53,45,40,60,39,61,72,63,48,65,52,47,75,51,77,78,63,41,56,50,53,84,66,61,86,45,99,58,44,62,43,18,34,40,57,90,72,46,68,67,66,80,68,77,71,65,70,76,84,59,78,78,89,53,64,33,44,60,51,33,51,48,48,53,52,19,48,45,40,26,69,37,49,48,71,39,82,69,81,47,70,66,36,48,52,50,38,48,53,51,51,51,48,53,62,71,64,43,57,63,78,53,31,89,69,42,66,78,46,72,68,42,46,58,53,44,68,73,37,73,62,42,66,57,47,34,55,52,49,53,48,52,54,31,39,54,46,26,58,52,22,54,69,56,37,50,87,52,83,84,44,92,27,61,64,32,44,50,50,22,50,50,27,26,49,50,44,49,54,54,67,71,48,91,67,66,68,56,64,62,63,40,43,67,48,30,43,41,40,35,52,26,48,52,48,53,51,40,47,43,63,56,40,32,83,78,46,51,73,67,61,33,53,49,53,51,51,51,48,50,50,50,30,55,56,26,50,74,40,24,82,62,19,37,28,15,35,54,33,21,53,50,42,64,62,45,49,55,53,63,69,62,53,62,60,86,52,84,62,81,74,51,50,57,64,57,51,51,53,48,56,64,64,54,69,70,78,75,69,85,70,82,76,80,70,68,82,72,61,90,55,74,68,50,82,63,57,77,80,66,72,67,44,70,60,49,73,60,45,78,65,60,79,56,82,78,48,77,50,49,55,31,45,51,56,71,69,79

Radius of gyration: 31.77 Å; Cα contacts (8 Å, |Δi|>4): 1338; chains: 2; bounding box: 86×87×80 Å

Nearest PDB structures (foldseek):
  6p7x-assembly1_A  TM=6.055E-01  e=8.265E-04  Kluyveromyces lactis
  8qai-assembly2_B  TM=3.099E-01  e=1.198E-01  synthetic construct
  7mp5-assembly1_A  TM=1.798E-01  e=3.018E+00  Homo sapiens
  4eba-assembly1_A  TM=1.227E-01  e=3.018E+00  Kluyveromyces lactis NRRL Y-1140
  8qai-assembly2_B  TM=3.053E-01  e=2.862E-01  synthetic construct